Protein AF-0000000074054239 (afdb_homodimer)

Solvent-accessible surface area (backbone atoms only — not comparable to full-atom values): 41277 Å² total; per-residue (Å²): 87,35,34,36,34,49,56,46,69,76,38,71,62,38,50,33,45,28,77,80,34,57,55,47,63,38,67,52,89,75,35,30,39,46,52,57,53,51,52,55,39,37,74,59,61,33,42,41,36,34,39,29,28,46,70,86,58,74,70,54,54,61,53,46,52,52,48,24,64,73,60,67,35,47,77,43,80,40,75,32,92,56,86,23,65,70,32,11,51,57,39,71,37,38,82,66,53,57,75,30,62,44,30,38,38,33,47,48,49,54,48,61,67,70,65,55,58,64,48,49,51,52,36,60,75,65,68,44,45,30,32,36,33,27,34,79,46,93,74,37,53,86,30,34,29,41,42,59,74,85,75,51,40,29,56,38,49,38,63,44,34,91,75,66,90,41,42,34,20,60,58,49,40,36,38,38,23,45,73,47,52,78,75,46,58,90,41,71,29,43,36,62,79,50,49,47,32,53,34,10,68,67,67,45,26,30,53,42,80,56,85,61,57,74,28,61,43,52,35,62,71,37,34,55,50,33,49,40,50,56,59,53,64,53,54,67,56,48,74,74,65,57,93,51,56,63,46,79,39,71,94,74,26,34,37,39,32,54,51,75,84,72,92,77,63,94,60,80,73,13,32,42,33,35,36,44,94,42,67,69,55,42,53,58,49,58,70,55,64,61,53,62,62,46,48,33,60,75,31,50,43,43,72,34,39,44,32,36,34,26,78,58,40,43,74,43,42,48,20,38,40,29,40,41,23,34,40,13,50,49,20,36,38,32,38,39,23,38,37,22,44,25,37,38,34,36,49,17,37,41,33,34,23,18,38,38,31,38,30,38,41,24,34,48,16,36,38,24,36,49,19,34,39,29,63,59,23,32,35,3,38,36,25,37,36,45,58,63,28,42,40,31,21,30,38,30,37,54,68,36,75,44,85,69,61,40,80,57,74,70,39,72,49,123,90,34,35,36,36,49,55,48,69,74,39,70,62,36,51,34,46,27,76,81,33,57,56,48,62,37,68,52,88,76,34,31,39,45,51,60,53,50,52,54,39,36,74,60,62,33,42,40,38,34,39,30,28,47,72,84,57,74,70,54,52,61,53,47,53,53,49,26,65,74,59,67,35,46,76,44,80,41,74,33,92,57,87,22,67,69,33,11,51,56,37,72,37,38,83,66,52,56,76,30,65,44,32,38,39,32,49,49,49,54,50,61,67,72,66,55,58,62,49,50,50,51,36,59,75,63,69,45,45,31,32,38,34,27,33,78,49,95,74,39,51,86,30,35,28,41,40,61,74,84,74,52,38,28,56,40,49,41,62,44,35,92,76,66,92,42,43,32,20,59,58,50,39,35,40,37,24,45,73,47,52,75,74,45,58,90,41,71,30,44,36,61,78,50,49,46,31,53,34,11,68,67,66,45,27,30,52,42,80,55,84,62,58,72,28,63,44,52,33,62,71,37,33,53,50,31,48,39,50,55,61,53,63,53,55,69,56,45,76,74,50,62,99,53,58,66,48,78,39,71,95,75,28,32,38,38,32,56,51,77,83,69,91,80,61,94,59,79,73,13,33,41,35,35,37,44,93,43,67,68,55,43,54,57,49,58,71,54,63,63,53,62,63,47,47,32,59,76,31,49,44,44,72,34,40,43,31,36,35,25,78,58,40,43,74,43,41,50,21,40,40,29,40,41,24,33,40,13,48,50,18,38,38,32,35,40,25,38,39,23,45,24,36,37,33,36,50,16,36,39,32,35,24,18,38,39,32,37,29,38,40,23,34,49,16,37,39,24,37,48,20,33,39,29,63,58,23,32,36,2,37,35,26,36,35,45,60,64,28,43,40,30,22,31,39,29,36,54,68,36,76,43,86,69,59,38,80,56,74,69,39,70,48,124

Foldseek 3Di:
DEAEEEQADQLVQAPPASVVPRQQQDDALQGGLVLLVLLLCLVLPHAEYEYEYADDDPVVVVVVVVSCVASVHHYHYQYDPDAQAQQQSVLSCLVVCVVDFKYKYAYSQKDWPCPPNVQVVVCVVVVAQKEFEKEFDPDQQQFWAFDAPVPWWTQAIDGNDPDGPGRIGGQGMMMHGSVCSVVGDNGRDYCRPPVVGVCSNVRRYTYDYDPTDMFRCSHLLRSLVVLLRVQVSCVVVVVVVPVDQWDDDQSQQKIKGFDQDDDDDVTQTFIEIEHEDHNVRSVVVVVVPCVVVVCCVVQVEATDDYEYEYPQEAEHHQEYEDDSEREYHNEYEAACEYEYSEYEYHLEYEYYNEYAYQEYHEHNAYAEACEYHEAYEYEYAHEYEYHNEYEHQEYEHHPYYDDHHDDDHNYYHD/DEEEEEQADQLVQAPPASVVPRQQQDDALQGGLVLLVLLLCLVLPHAEYEYEYADDDPVVVVVVVVSCVASVHHYHYQYDPDAQAQQQSCLSCLVVCVVDFKYKYAYSQKDWPCPPNVQVVVCVVVVAQKEFEKEFDPDQQQFWAFDAPVPWWTQAIDGNDPDGPGRIGGQGMMMHGSVCSVVGDNGRDYCRPPVVGVCSNVRRYTYDYDPTDMFRCSHLLRSLVVLLSVQVSCVVVVVVPPVDQWDDDQSQQKIKGFDQDDDDDVTQTFIEIEHEDHNVRSVVVVVVPCVVVVCCVVQVEATDDYEYEYPQEAEHHQEYEDDREREYANEYEAACEYEYSEYEYHLEYEYYNEYAYQEYHEYNAYAEACEYHEAYEYEYAHEYEYHNEYEHQEYEHHPYYDDHHDPDHNYYHD

Secondary structure (DSSP, 8-state):
-EEEEE--S--GGGTTGGGTS-GGGSEETTEEHHHHHHHHHHHTT--EEEEEESS--HHHHHHHHHHHHHHT-EEEEEE-SS--BTTHHHHHTHHHHTTSSEEEEEETTEEE---HHHHHHHHHHTT-SEEEEEEE-S-GGGSEEEEE-SSSBEEEEEES-SS-S-SEEEEEEEEEEGGGGGGS-SSSB-IIIIIHHHHHHTT-EEEEE--S-EEE-SSHHHHHHHHHHHHHTTHHHHHHT-S-SEEEEGGGTEEEEEE--SSSS----EEEEEE-SSHHHHHHHHHSTTHHHHHHHHTT-EE-SEEEEETT-EE-TT-EE-SSEEE-TT-EE-TT-EEESEEE-TT-EE-TT-EEESEEEPTT-EEPTT-EEESSEEE-TT-EEPTT-EEESEEE-TTPEE-S-B-STTEEE-/-EEEEE--S--GGGTTGGGTS-GGGSEETTEEHHHHHHHHHHHTT--EEEEEESS--HHHHHHHHHHHHHHT-EEEEEE-SS--BTTHHHHHTHHHHTTSSEEEEEETTEEE---HHHHHHHHHHTT-SEEEEEEE-S-GGGSEEEEE-SSSBEEEEEES-SS-S-SEEEEEEEEEEGGGGGGS-SSSB-IIIIIHHHHHHTT-EEEEE--S-EEE-SSHHHHHHHHHHHHHTTHHHHHHSTT-SEEEEGGGTEEEEEE---SSS----EEEEEE-SSHHHHHHHHHSTTHHHHHHHHTT-EE-SEEEEETT-EE-TT-EE-SSEEE-TT-EE-TT-EEESEEE-TT-EE-TT-EEESEEEPTT-EEPTT-EEESSEEE-TT-EEPTT-EEESEEE-TTPEE-S-B-STTEEE-

pLDDT: mean 91.47, std 10.76, range [44.59, 98.94]

InterPro domains:
  IPR005835 Nucleotidyl transferase domain [PF00483] (3-231)
  IPR011004 Trimeric LpxA-like superfamily [SSF51161] (347-413)
  IPR029044 Nucleotide-diphospho-sugar transferases [G3DSA:3.90.550.10] (1-239)
  IPR029044 Nucleotide-diphospho-sugar transferases [SSF53448] (1-350)
  IPR045233 Mannose-1-phosphate guanyltransferase, N-terminal domain [cd06425] (1-231)
  IPR050486 Mannose-1-phosphate guanyltransferase [PTHR22572] (1-414)
  IPR056729 Mannose-1-phosphate guanyltransferase, C-terminal domain [PF25087] (303-411)

Radius of gyration: 36.59 Å; Cα contacts (8 Å, |Δi|>4): 2050; chains: 2; bounding box: 58×108×78 Å

Nearest PDB structures (foldseek):
  3pkp-assembly2_L  TM=8.403E-01  e=2.786E-15  Salmonella enterica subsp. enterica serovar Typhimurium
  5idt-assembly2_C  TM=8.434E-01  e=1.282E-14  Burkholderia vietnamiensis G4
  1mp5-assembly1_D  TM=8.434E-01  e=2.244E-14  Salmonella enterica
  1h5r-assembly1_D  TM=8.311E-01  e=1.419E-14  Escherichia coli
  5idt-assembly2_D  TM=8.394E-01  e=1.926E-14  Burkholderia vietnamiensis G4

Organism: Plasmodium berghei (strain Anka) (NCBI:txid5823)

Structure (mmCIF, N/CA/C/O backbone):
data_AF-0000000074054239-model_v1
#
loop_
_entity.id
_entity.type
_entity.pdbx_description
1 polymer 'mannose-1-phosphate guanylyltransferase'
#
loop_
_atom_site.group_PDB
_atom_site.id
_atom_site.type_symbol
_atom_site.label_atom_id
_atom_site.label_alt_id
_atom_site.label_comp_id
_atom_site.label_asym_id
_atom_site.label_entity_id
_atom_site.label_seq_id
_atom_site.pdbx_PDB_ins_code
_atom_site.Cartn_x
_atom_site.Cartn_y
_atom_site.Cartn_z
_atom_site.occupancy
_atom_site.B_iso_or_equiv
_atom_site.auth_seq_id
_atom_site.auth_comp_id
_atom_site.auth_asym_id
_atom_site.auth_atom_id
_atom_site.pdbx_PDB_model_num
ATOM 1 N N . MET A 1 1 ? 6.203 -44.438 -29.844 1 86.69 1 MET A N 1
ATOM 2 C CA . MET A 1 1 ? 4.992 -43.75 -29.406 1 86.69 1 MET A CA 1
ATOM 3 C C . MET A 1 1 ? 5.062 -42.25 -29.734 1 86.69 1 MET A C 1
ATOM 5 O O . MET A 1 1 ? 6.152 -41.719 -29.922 1 86.69 1 MET A O 1
ATOM 9 N N . ASN A 1 2 ? 3.912 -41.625 -29.953 1 95.38 2 ASN A N 1
ATOM 10 C CA . ASN A 1 2 ? 3.842 -40.188 -30.219 1 95.38 2 ASN A CA 1
ATOM 11 C C . ASN A 1 2 ? 2.805 -39.531 -29.328 1 95.38 2 ASN A C 1
ATOM 13 O O . ASN A 1 2 ? 2.188 -40.156 -28.469 1 95.38 2 ASN A O 1
ATOM 17 N N . ALA A 1 3 ? 2.854 -38.219 -29.375 1 98.12 3 ALA A N 1
ATOM 18 C CA . ALA A 1 3 ? 1.966 -37.469 -28.5 1 98.12 3 ALA A CA 1
ATOM 19 C C . ALA A 1 3 ? 1.397 -36.25 -29.25 1 98.12 3 ALA A C 1
ATOM 21 O O . ALA A 1 3 ? 2.035 -35.719 -30.156 1 98.12 3 ALA A O 1
ATOM 22 N N . LEU A 1 4 ? 0.208 -35.906 -28.891 1 97.88 4 LEU A N 1
ATOM 23 C CA . LEU A 1 4 ? -0.436 -34.688 -29.406 1 97.88 4 LEU A CA 1
ATOM 24 C C . LEU A 1 4 ? -0.757 -33.719 -28.266 1 97.88 4 LEU A C 1
ATOM 26 O O . LEU A 1 4 ? -1.333 -34.125 -27.25 1 97.88 4 LEU A O 1
ATOM 30 N N . LEU A 1 5 ? -0.325 -32.5 -28.422 1 96 5 LEU A N 1
ATOM 31 C CA . LEU A 1 5 ? -0.628 -31.422 -27.469 1 96 5 LEU A CA 1
ATOM 32 C C . LEU A 1 5 ? -1.669 -30.469 -28.047 1 96 5 LEU A C 1
ATOM 34 O O . LEU A 1 5 ? -1.485 -29.938 -29.141 1 96 5 LEU A O 1
ATOM 38 N N . LEU A 1 6 ? -2.756 -30.312 -27.297 1 93.31 6 LEU A N 1
ATOM 39 C CA . LEU A 1 6 ? -3.83 -29.422 -27.719 1 93.31 6 LEU A CA 1
ATOM 40 C C . LEU A 1 6 ? -3.506 -27.984 -27.359 1 93.31 6 LEU A C 1
ATOM 42 O O . LEU A 1 6 ? -3.838 -27.516 -26.266 1 93.31 6 LEU A O 1
ATOM 46 N N . VAL A 1 7 ? -2.955 -27.203 -28.25 1 87.69 7 VAL A N 1
ATOM 47 C CA . VAL A 1 7 ? -2.473 -25.844 -27.969 1 87.69 7 VAL A CA 1
ATOM 48 C C . VAL A 1 7 ? -3.328 -24.828 -28.719 1 87.69 7 VAL A C 1
ATOM 50 O O . VAL A 1 7 ? -2.932 -23.672 -28.859 1 87.69 7 VAL A O 1
ATOM 53 N N . GLY A 1 8 ? -4.445 -25.141 -29.281 1 75.25 8 GLY A N 1
ATOM 54 C CA . GLY A 1 8 ? -5.227 -24.281 -30.172 1 75.25 8 GLY A CA 1
ATOM 55 C C . GLY A 1 8 ? -6.086 -23.281 -29.438 1 75.25 8 GLY A C 1
ATOM 56 O O . GLY A 1 8 ? -6.637 -22.359 -30.031 1 75.25 8 GLY A O 1
ATOM 57 N N . GLY A 1 9 ? -6.133 -23.234 -28.125 1 74.62 9 GLY A N 1
ATOM 58 C CA . GLY A 1 9 ? -6.988 -22.297 -27.422 1 74.62 9 GLY A CA 1
ATOM 59 C C . GLY A 1 9 ? -6.406 -20.891 -27.344 1 74.62 9 GLY A C 1
ATOM 60 O O . GLY A 1 9 ? -5.191 -20.719 -27.438 1 74.62 9 GLY A O 1
ATOM 61 N N . TYR A 1 10 ? -7.27 -19.859 -27.266 1 72.5 10 TYR A N 1
ATOM 62 C CA . TYR A 1 10 ? -6.879 -18.453 -27.25 1 72.5 10 TYR A CA 1
ATOM 63 C C . TYR A 1 10 ? -6.301 -18.062 -25.891 1 72.5 10 TYR A C 1
ATOM 65 O O . TYR A 1 10 ? -5.676 -17 -25.75 1 72.5 10 TYR A O 1
ATOM 73 N N . GLY A 1 11 ? -6.48 -18.875 -24.953 1 81.12 11 GLY A N 1
ATOM 74 C CA . GLY A 1 11 ? -5.953 -18.609 -23.625 1 81.12 11 GLY A CA 1
ATOM 75 C C . GLY A 1 11 ? -6.559 -17.375 -22.984 1 81.12 11 GLY A C 1
ATOM 76 O O . GLY A 1 11 ? -5.855 -16.594 -22.344 1 81.12 11 GLY A O 1
ATOM 77 N N . THR A 1 12 ? -7.793 -17.141 -23.125 1 85.56 12 THR A N 1
ATOM 78 C CA . THR A 1 12 ? -8.445 -15.906 -22.734 1 85.56 12 THR A CA 1
ATOM 79 C C . THR A 1 12 ? -8.445 -15.742 -21.219 1 85.56 12 THR A C 1
ATOM 81 O O . THR A 1 12 ? -8.383 -14.625 -20.703 1 85.56 12 THR A O 1
ATOM 84 N N . ARG A 1 13 ? -8.398 -16.781 -20.5 1 87.44 13 ARG A N 1
ATOM 85 C CA . ARG A 1 13 ? -8.516 -16.719 -19.047 1 87.44 13 ARG A CA 1
ATOM 86 C C . ARG A 1 13 ? -7.207 -16.266 -18.422 1 87.44 13 ARG A C 1
ATOM 88 O O . ARG A 1 13 ? -7.184 -15.852 -17.25 1 87.44 13 ARG A O 1
ATOM 95 N N . LEU A 1 14 ? -6.168 -16.281 -19.188 1 91.88 14 LEU A N 1
ATOM 96 C CA . LEU A 1 14 ? -4.867 -15.875 -18.672 1 91.88 14 LEU A CA 1
ATOM 97 C C . LEU A 1 14 ? -4.492 -14.492 -19.188 1 91.88 14 LEU A C 1
ATOM 99 O O . LEU A 1 14 ? -3.363 -14.031 -19 1 91.88 14 LEU A O 1
ATOM 103 N N . ARG A 1 15 ? -5.496 -13.984 -19.859 1 91.5 15 ARG A N 1
ATOM 104 C CA . ARG A 1 15 ? -5.262 -12.586 -20.203 1 91.5 15 ARG A CA 1
ATOM 105 C C . ARG A 1 15 ? -5.031 -11.75 -18.938 1 91.5 15 ARG A C 1
ATOM 107 O O . ARG A 1 15 ? -5.617 -12.023 -17.891 1 91.5 15 ARG A O 1
ATOM 114 N N . PRO A 1 16 ? -4.117 -10.75 -18.953 1 95.56 16 PRO A N 1
ATOM 115 C CA . PRO A 1 16 ? -3.598 -10.125 -20.172 1 95.56 16 PRO A CA 1
ATOM 116 C C . PRO A 1 16 ? -2.289 -10.75 -20.641 1 95.56 16 PRO A C 1
ATOM 118 O O . PRO A 1 16 ? -1.744 -10.344 -21.672 1 95.56 16 PRO A O 1
ATOM 121 N N . LEU A 1 17 ? -1.762 -11.727 -20.031 1 94.44 17 LEU A N 1
ATOM 122 C CA . LEU A 1 17 ? -0.496 -12.344 -20.406 1 94.44 17 LEU A CA 1
ATOM 123 C C . LEU A 1 17 ? -0.563 -12.898 -21.828 1 94.44 17 LEU A C 1
ATOM 125 O O . LEU A 1 17 ? 0.362 -12.703 -22.625 1 94.44 17 LEU A O 1
ATOM 129 N N . THR A 1 18 ? -1.711 -13.445 -22.203 1 92.31 18 THR A N 1
ATOM 130 C CA . THR A 1 18 ? -1.835 -14.195 -23.453 1 92.31 18 THR A CA 1
ATOM 131 C C . THR A 1 18 ? -2.25 -13.273 -24.594 1 92.31 18 THR A C 1
ATOM 133 O O . THR A 1 18 ? -2.463 -13.727 -25.719 1 92.31 18 THR A O 1
ATOM 136 N N . LEU A 1 19 ? -2.352 -12.039 -24.312 1 91.25 19 LEU A N 1
ATOM 137 C CA . LEU A 1 19 ? -2.574 -11.094 -25.391 1 91.25 19 LEU A CA 1
ATOM 138 C C . LEU A 1 19 ? -1.32 -10.945 -26.25 1 91.25 19 LEU A C 1
ATOM 140 O O . LEU A 1 19 ? -1.406 -10.594 -27.422 1 91.25 19 LEU A O 1
ATOM 144 N N . THR A 1 20 ? -0.188 -11.203 -25.672 1 91.31 20 THR A N 1
ATOM 145 C CA . THR A 1 20 ? 1.062 -11 -26.391 1 91.31 20 THR A CA 1
ATOM 146 C C . THR A 1 20 ? 1.85 -12.297 -26.5 1 91.31 20 THR A C 1
ATOM 148 O O . THR A 1 20 ? 2.74 -12.43 -27.344 1 91.31 20 THR A O 1
ATOM 151 N N . THR A 1 21 ? 1.584 -13.188 -25.656 1 90.31 21 THR A N 1
ATOM 152 C CA . THR A 1 21 ? 2.289 -14.461 -25.609 1 90.31 21 THR A CA 1
ATOM 153 C C . THR A 1 21 ? 1.303 -15.625 -25.609 1 90.31 21 THR A C 1
ATOM 155 O O . THR A 1 21 ? 0.472 -15.742 -24.703 1 90.31 21 THR A O 1
ATOM 158 N N . PRO A 1 22 ? 1.439 -16.469 -26.656 1 88 22 PRO A N 1
ATOM 159 C CA . PRO A 1 22 ? 0.564 -17.641 -26.609 1 88 22 PRO A CA 1
ATOM 160 C C . PRO A 1 22 ? 0.695 -18.422 -25.312 1 88 22 PRO A C 1
ATOM 162 O O . PRO A 1 22 ? 1.794 -18.531 -24.75 1 88 22 PRO A O 1
ATOM 165 N N . LYS A 1 23 ? -0.348 -19 -24.844 1 90 23 LYS A N 1
ATOM 166 C CA . LYS A 1 23 ? -0.42 -19.672 -23.547 1 90 23 LYS A CA 1
ATOM 167 C C . LYS A 1 23 ? 0.698 -20.703 -23.406 1 90 23 LYS A C 1
ATOM 169 O O . LYS A 1 23 ? 1.402 -20.719 -22.391 1 90 23 LYS A O 1
ATOM 174 N N . PRO A 1 24 ? 0.906 -21.578 -24.422 1 90.31 24 PRO A N 1
ATOM 175 C CA . PRO A 1 24 ? 1.942 -22.594 -24.266 1 90.31 24 PRO A CA 1
ATOM 176 C C . PRO A 1 24 ? 3.336 -22 -24.078 1 90.31 24 PRO A C 1
ATOM 178 O O . PRO A 1 24 ? 4.246 -22.688 -23.609 1 90.31 24 PRO A O 1
ATOM 181 N N . LEU A 1 25 ? 3.508 -20.75 -24.469 1 91.5 25 LEU A N 1
ATOM 182 C CA . LEU A 1 25 ? 4.824 -20.109 -24.422 1 91.5 25 LEU A CA 1
ATOM 183 C C . LEU A 1 25 ? 4.977 -19.266 -23.156 1 91.5 25 LEU A C 1
ATOM 185 O O . LEU A 1 25 ? 6.055 -18.734 -22.891 1 91.5 25 LEU A O 1
ATOM 189 N N . VAL A 1 26 ? 3.961 -19.172 -22.406 1 93.88 26 VAL A N 1
ATOM 190 C CA . VAL A 1 26 ? 4.055 -18.438 -21.141 1 93.88 26 VAL A CA 1
ATOM 191 C C . VAL A 1 26 ? 4.977 -19.188 -20.188 1 93.88 26 VAL A C 1
ATOM 193 O O . VAL A 1 26 ? 4.891 -20.406 -20.047 1 93.88 26 VAL A O 1
ATOM 196 N N . ASP A 1 27 ? 5.867 -18.453 -19.516 1 96.81 27 ASP A N 1
ATOM 197 C CA . ASP A 1 27 ? 6.801 -19.062 -18.578 1 96.81 27 ASP A CA 1
ATOM 198 C C . ASP A 1 27 ? 6.086 -19.5 -17.297 1 96.81 27 ASP A C 1
ATOM 200 O O . ASP A 1 27 ? 5.383 -18.703 -16.672 1 96.81 27 ASP A O 1
ATOM 204 N N . PHE A 1 28 ? 6.207 -20.703 -17.016 1 97.56 28 PHE A N 1
ATOM 205 C CA . PHE A 1 28 ? 5.801 -21.281 -15.742 1 97.56 28 PHE A CA 1
ATOM 206 C C . PHE A 1 28 ? 7 -21.859 -14.992 1 97.56 28 PHE A C 1
ATOM 208 O O . PHE A 1 28 ? 7.605 -22.828 -15.438 1 97.56 28 PHE A O 1
ATOM 215 N N . CYS A 1 29 ? 7.375 -21.172 -13.82 1 97.69 29 CYS A N 1
ATOM 216 C CA . CYS A 1 29 ? 8.578 -21.531 -13.078 1 97.69 29 CYS A CA 1
ATOM 217 C C . CYS A 1 29 ? 9.812 -21.469 -13.969 1 97.69 29 CYS A C 1
ATOM 219 O O . CYS A 1 29 ? 10.617 -22.391 -13.984 1 97.69 29 CYS A O 1
ATOM 221 N N . ASN A 1 30 ? 9.906 -20.469 -14.797 1 97.5 30 ASN A N 1
ATOM 222 C CA . ASN A 1 30 ? 11.047 -20.047 -15.602 1 97.5 30 ASN A CA 1
ATOM 223 C C . ASN A 1 30 ? 11.258 -20.984 -16.797 1 97.5 30 ASN A C 1
ATOM 225 O O . ASN A 1 30 ? 12.352 -21.016 -17.375 1 97.5 30 ASN A O 1
ATOM 229 N N . LYS A 1 31 ? 10.266 -21.75 -17.109 1 95.69 31 LYS A N 1
ATOM 230 C CA . LYS A 1 31 ? 10.195 -22.562 -18.312 1 95.69 31 LYS A CA 1
ATOM 231 C C . LYS A 1 31 ? 8.82 -22.469 -18.969 1 95.69 31 LYS A C 1
ATOM 233 O O . LYS A 1 31 ? 7.797 -22.484 -18.281 1 95.69 31 LYS A O 1
ATOM 238 N N . ALA A 1 32 ? 8.906 -22.422 -20.297 1 94.88 32 ALA A N 1
ATOM 239 C CA . ALA A 1 32 ? 7.617 -22.359 -20.969 1 94.88 32 ALA A CA 1
ATOM 240 C C . ALA A 1 32 ? 6.746 -23.547 -20.609 1 94.88 32 ALA A C 1
ATOM 242 O O . ALA A 1 32 ? 7.25 -24.672 -20.438 1 94.88 32 ALA A O 1
ATOM 243 N N . ILE A 1 33 ? 5.453 -23.312 -20.562 1 95.44 33 ILE A N 1
ATOM 244 C CA . ILE A 1 33 ? 4.508 -24.391 -20.25 1 95.44 33 ILE A CA 1
ATOM 245 C C . ILE A 1 33 ? 4.734 -25.562 -21.188 1 95.44 33 ILE A C 1
ATOM 247 O O . ILE A 1 33 ? 4.848 -26.719 -20.734 1 95.44 33 ILE A O 1
ATOM 251 N N . LEU A 1 34 ? 4.867 -25.266 -22.406 1 94.31 34 LEU A N 1
ATOM 252 C CA . LEU A 1 34 ? 5.078 -26.266 -23.453 1 94.31 34 LEU A CA 1
ATOM 253 C C . LEU A 1 34 ? 6.352 -27.078 -23.172 1 94.31 34 LEU A C 1
ATOM 255 O O . LEU A 1 34 ? 6.383 -28.281 -23.391 1 94.31 34 LEU A O 1
ATOM 259 N N . GLU A 1 35 ? 7.316 -26.422 -22.781 1 95.12 35 GLU A N 1
ATOM 260 C CA . GLU A 1 35 ? 8.594 -27.078 -22.531 1 95.12 35 GLU A CA 1
ATOM 261 C C . GLU A 1 35 ? 8.484 -28.094 -21.391 1 95.12 35 GLU A C 1
ATOM 263 O O . GLU A 1 35 ? 9.109 -29.156 -21.438 1 95.12 35 GLU A O 1
ATOM 268 N N . HIS A 1 36 ? 7.746 -27.781 -20.344 1 95.81 36 HIS A N 1
ATOM 269 C CA . HIS A 1 36 ? 7.512 -28.734 -19.281 1 95.81 36 HIS A CA 1
ATOM 270 C C . HIS A 1 36 ? 6.926 -30.031 -19.812 1 95.81 36 HIS A C 1
ATOM 272 O O . HIS A 1 36 ? 7.336 -31.125 -19.406 1 95.81 36 HIS A O 1
ATOM 278 N N . GLN A 1 37 ? 6.016 -29.906 -20.656 1 96.69 37 GLN A N 1
ATOM 279 C CA . GLN A 1 37 ? 5.32 -31.078 -21.188 1 96.69 37 GLN A CA 1
ATOM 280 C C . GLN A 1 37 ? 6.227 -31.859 -22.141 1 96.69 37 GLN A C 1
ATOM 282 O O . GLN A 1 37 ? 6.309 -33.094 -22.047 1 96.69 37 GLN A O 1
ATOM 287 N N . ILE A 1 38 ? 6.91 -31.156 -23 1 95.38 38 ILE A N 1
ATOM 288 C CA . ILE A 1 38 ? 7.793 -31.797 -23.969 1 95.38 38 ILE A CA 1
ATOM 289 C C . ILE A 1 38 ? 8.906 -32.531 -23.234 1 95.38 38 ILE A C 1
ATOM 291 O O . ILE A 1 38 ? 9.242 -33.656 -23.594 1 95.38 38 ILE A O 1
ATOM 295 N N . LEU A 1 39 ? 9.453 -31.906 -22.266 1 94.5 39 LEU A N 1
ATOM 296 C CA . LEU A 1 39 ? 10.5 -32.5 -21.453 1 94.5 39 LEU A CA 1
ATOM 297 C C . LEU A 1 39 ? 10.039 -33.844 -20.891 1 94.5 39 LEU A C 1
ATOM 299 O O . LEU A 1 39 ? 10.742 -34.844 -21 1 94.5 39 LEU A O 1
ATOM 303 N N . ASN A 1 40 ? 8.891 -33.875 -20.297 1 95.56 40 ASN A N 1
ATOM 304 C CA . ASN A 1 40 ? 8.398 -35.094 -19.656 1 95.56 40 ASN A CA 1
ATOM 305 C C . ASN A 1 40 ? 8.031 -36.156 -20.688 1 95.56 40 ASN A C 1
ATOM 307 O O . ASN A 1 40 ? 8.219 -37.375 -20.438 1 95.56 40 ASN A O 1
ATOM 311 N N . LEU A 1 41 ? 7.539 -35.75 -21.812 1 97.25 41 LEU A N 1
ATOM 312 C CA . LEU A 1 41 ? 7.27 -36.688 -22.906 1 97.25 41 LEU A CA 1
ATOM 313 C C . LEU A 1 41 ? 8.562 -37.312 -23.406 1 97.25 41 LEU A C 1
ATOM 315 O O . LEU A 1 41 ? 8.648 -38.531 -23.562 1 97.25 41 LEU A O 1
ATOM 319 N N . ALA A 1 42 ? 9.531 -36.469 -23.625 1 95.5 42 ALA A N 1
ATOM 320 C CA . ALA A 1 42 ? 10.828 -36.969 -24.109 1 95.5 42 ALA A CA 1
ATOM 321 C C . ALA A 1 42 ? 11.438 -37.969 -23.141 1 95.5 42 ALA A C 1
ATOM 323 O O . ALA A 1 42 ? 11.914 -39.031 -23.547 1 95.5 42 ALA A O 1
ATOM 324 N N . LYS A 1 43 ? 11.344 -37.688 -21.938 1 93.69 43 LYS A N 1
ATOM 325 C CA . LYS A 1 43 ? 11.883 -38.562 -20.891 1 93.69 43 LYS A CA 1
ATOM 326 C C . LYS A 1 43 ? 11.156 -39.906 -20.875 1 93.69 43 LYS A C 1
ATOM 328 O O . LYS A 1 43 ? 11.719 -40.906 -20.422 1 93.69 43 LYS A O 1
ATOM 333 N N . SER A 1 44 ? 9.992 -39.875 -21.297 1 95.75 44 SER A N 1
ATOM 334 C CA . SER A 1 44 ? 9.18 -41.062 -21.266 1 95.75 44 SER A CA 1
ATOM 335 C C . SER A 1 44 ? 9.32 -41.844 -22.562 1 95.75 44 SER A C 1
ATOM 337 O O . SER A 1 44 ? 8.586 -42.812 -22.797 1 95.75 44 SER A O 1
ATOM 339 N N . GLY A 1 45 ? 10.156 -41.344 -23.469 1 94.75 45 GLY A N 1
ATOM 340 C CA . GLY A 1 45 ? 10.469 -42.094 -24.656 1 94.75 45 GLY A CA 1
ATOM 341 C C . GLY A 1 45 ? 9.695 -41.656 -25.875 1 94.75 45 GLY A C 1
ATOM 342 O O . GLY A 1 45 ? 9.75 -42.281 -26.938 1 94.75 45 GLY A O 1
ATOM 343 N N . VAL A 1 46 ? 9.008 -40.625 -25.766 1 96.75 46 VAL A N 1
ATOM 344 C CA . VAL A 1 46 ? 8.289 -40.062 -26.906 1 96.75 46 VAL A CA 1
ATOM 345 C C . VAL A 1 46 ? 9.25 -39.25 -27.781 1 96.75 46 VAL A C 1
ATOM 347 O O . VAL A 1 46 ? 9.945 -38.375 -27.281 1 96.75 46 VAL A O 1
ATOM 350 N N . ASN A 1 47 ? 9.219 -39.5 -29.047 1 94.75 47 ASN A N 1
ATOM 351 C CA . ASN A 1 47 ? 10.172 -38.844 -29.922 1 94.75 47 ASN A CA 1
ATOM 352 C C . ASN A 1 47 ? 9.461 -37.938 -30.938 1 94.75 47 ASN A C 1
ATOM 354 O O . ASN A 1 47 ? 10.094 -37.094 -31.578 1 94.75 47 ASN A O 1
ATOM 358 N N . GLU A 1 48 ? 8.211 -38.219 -31.172 1 97.38 48 GLU A N 1
ATOM 359 C CA . GLU A 1 48 ? 7.414 -37.406 -32.094 1 97.38 48 GLU A CA 1
ATOM 360 C C . GLU A 1 48 ? 6.254 -36.719 -31.375 1 97.38 48 GLU A C 1
ATOM 362 O O . GLU A 1 48 ? 5.441 -37.406 -30.734 1 97.38 48 GLU A O 1
ATOM 367 N N . ILE A 1 49 ? 6.234 -35.438 -31.516 1 97.56 49 ILE A N 1
ATOM 368 C CA . ILE A 1 49 ? 5.203 -34.688 -30.828 1 97.56 49 ILE A CA 1
ATOM 369 C C . ILE A 1 49 ? 4.453 -33.812 -31.844 1 97.56 49 ILE A C 1
ATOM 371 O O . ILE A 1 49 ? 5.074 -33.125 -32.656 1 97.56 49 ILE A O 1
ATOM 375 N N . ILE A 1 50 ? 3.158 -33.844 -31.859 1 96.5 50 ILE A N 1
ATOM 376 C CA . ILE A 1 50 ? 2.312 -33.062 -32.719 1 96.5 50 ILE A CA 1
ATOM 377 C C . ILE A 1 50 ? 1.674 -31.922 -31.922 1 96.5 50 ILE A C 1
ATOM 379 O O . ILE A 1 50 ? 1.042 -32.156 -30.891 1 96.5 50 ILE A O 1
ATOM 383 N N . LEU A 1 51 ? 1.873 -30.734 -32.375 1 94.38 51 LEU A N 1
ATOM 384 C CA . LEU A 1 51 ? 1.201 -29.578 -31.781 1 94.38 51 LEU A CA 1
ATOM 385 C C . LEU A 1 51 ? -0.034 -29.203 -32.594 1 94.38 51 LEU A C 1
ATOM 387 O O . LEU A 1 51 ? 0.08 -28.797 -33.75 1 94.38 51 LEU A O 1
ATOM 391 N N . ALA A 1 52 ? -1.2 -29.422 -31.984 1 93.19 52 ALA A N 1
ATOM 392 C CA . ALA A 1 52 ? -2.438 -28.984 -32.625 1 93.19 52 ALA A CA 1
ATOM 393 C C . ALA A 1 52 ? -2.688 -27.5 -32.344 1 93.19 52 ALA A C 1
ATOM 395 O O . ALA A 1 52 ? -3.043 -27.109 -31.234 1 93.19 52 ALA A O 1
ATOM 396 N N . ILE A 1 53 ? -2.588 -26.656 -33.375 1 88 53 ILE A N 1
ATOM 397 C CA . ILE A 1 53 ? -2.625 -25.219 -33.156 1 88 53 ILE A CA 1
ATOM 398 C C . ILE A 1 53 ? -3.621 -24.578 -34.125 1 88 53 ILE A C 1
ATOM 400 O O . ILE A 1 53 ? -3.869 -25.109 -35.219 1 88 53 ILE A O 1
ATOM 404 N N . ALA A 1 54 ? -4.344 -23.562 -33.688 1 76.75 54 ALA A N 1
ATOM 405 C CA . ALA A 1 54 ? -5.25 -22.844 -34.562 1 76.75 54 ALA A CA 1
ATOM 406 C C . ALA A 1 54 ? -4.488 -21.828 -35.406 1 76.75 54 ALA A C 1
ATOM 408 O O . ALA A 1 54 ? -4.746 -21.688 -36.625 1 76.75 54 ALA A O 1
ATOM 409 N N . TYR A 1 55 ? -3.748 -20.938 -34.812 1 66.94 55 TYR A N 1
ATOM 410 C CA . TYR A 1 55 ? -2.998 -19.906 -35.5 1 66.94 55 TYR A CA 1
ATOM 411 C C . TYR A 1 55 ? -1.518 -19.969 -35.156 1 66.94 55 TYR A C 1
ATOM 413 O O . TYR A 1 55 ? -1.156 -20.359 -34.031 1 66.94 55 TYR A O 1
ATOM 421 N N . LYS A 1 56 ? -0.756 -19.984 -36.281 1 62.78 56 LYS A N 1
ATOM 422 C CA . LYS A 1 56 ? 0.674 -20.141 -36.031 1 62.78 56 LYS A CA 1
ATOM 423 C C . LYS A 1 56 ? 1.376 -18.781 -35.969 1 62.78 56 LYS A C 1
ATOM 425 O O . LYS A 1 56 ? 1.59 -18.156 -37 1 62.78 56 LYS A O 1
ATOM 430 N N . PRO A 1 57 ? 1.6 -18.375 -34.719 1 63.69 57 PRO A N 1
ATOM 431 C CA . PRO A 1 57 ? 2.463 -17.188 -34.75 1 63.69 57 PRO A CA 1
ATOM 432 C C . PRO A 1 57 ? 3.922 -17.531 -35.031 1 63.69 57 PRO A C 1
ATOM 434 O O . PRO A 1 57 ? 4.359 -18.656 -34.781 1 63.69 57 PRO A O 1
ATOM 437 N N . ASP A 1 58 ? 4.625 -16.719 -35.812 1 65.88 58 ASP A N 1
ATOM 438 C CA . ASP A 1 58 ? 6.035 -16.844 -36.156 1 65.88 58 ASP A CA 1
ATOM 439 C C . ASP A 1 58 ? 6.887 -17.125 -34.938 1 65.88 58 ASP A C 1
ATOM 441 O O . ASP A 1 58 ? 7.812 -17.938 -34.969 1 65.88 58 ASP A O 1
ATOM 445 N N . ASN A 1 59 ? 6.484 -16.641 -33.812 1 71.31 59 ASN A N 1
ATOM 446 C CA . ASN A 1 59 ? 7.297 -16.781 -32.594 1 71.31 59 ASN A CA 1
ATOM 447 C C . ASN A 1 59 ? 7.266 -18.203 -32.062 1 71.31 59 ASN A C 1
ATOM 449 O O . ASN A 1 59 ? 8.234 -18.656 -31.453 1 71.31 59 ASN A O 1
ATOM 453 N N . ILE A 1 60 ? 6.336 -18.984 -32.406 1 79.06 60 ILE A N 1
ATOM 454 C CA . ILE A 1 60 ? 6.234 -20.328 -31.844 1 79.06 60 ILE A CA 1
ATOM 455 C C . ILE A 1 60 ? 7.176 -21.266 -32.594 1 79.06 60 ILE A C 1
ATOM 457 O O . ILE A 1 60 ? 7.738 -22.188 -32 1 79.06 60 ILE A O 1
ATOM 461 N N . LYS A 1 61 ? 7.43 -20.922 -33.844 1 81.75 61 LYS A N 1
ATOM 462 C CA . LYS A 1 61 ? 8.25 -21.812 -34.656 1 81.75 61 LYS A CA 1
ATOM 463 C C . LYS A 1 61 ? 9.695 -21.844 -34.188 1 81.75 61 LYS A C 1
ATOM 465 O O . LYS A 1 61 ? 10.281 -22.922 -34.031 1 81.75 61 LYS A O 1
ATOM 470 N N . SER A 1 62 ? 10.172 -20.641 -34.031 1 85.31 62 SER A N 1
ATOM 471 C CA . SER A 1 62 ? 11.555 -20.578 -33.562 1 85.31 62 SER A CA 1
ATOM 472 C C . SER A 1 62 ? 11.703 -21.25 -32.188 1 85.31 62 SER A C 1
ATOM 474 O O . SER A 1 62 ? 12.68 -21.969 -31.953 1 85.31 62 SER A O 1
ATOM 476 N N . PHE A 1 63 ? 10.781 -21.031 -31.375 1 87.5 63 PHE A N 1
ATOM 477 C CA . PHE A 1 63 ? 10.797 -21.641 -30.047 1 87.5 63 PHE A CA 1
ATOM 478 C C . PHE A 1 63 ? 10.75 -23.156 -30.141 1 87.5 63 PHE A C 1
ATOM 480 O O . PHE A 1 63 ? 11.508 -23.844 -29.453 1 87.5 63 PHE A O 1
ATOM 487 N N . VAL A 1 64 ? 10 -23.594 -30.984 1 89.5 64 VAL A N 1
ATOM 488 C CA . VAL A 1 64 ? 9.789 -25.031 -31.156 1 89.5 64 VAL A CA 1
ATOM 489 C C . VAL A 1 64 ? 11.055 -25.688 -31.719 1 89.5 64 VAL A C 1
ATOM 491 O O . VAL A 1 64 ? 11.43 -26.781 -31.297 1 89.5 64 VAL A O 1
ATOM 494 N N . ASN A 1 65 ? 11.641 -25.016 -32.625 1 90.5 65 ASN A N 1
ATOM 495 C CA . ASN A 1 65 ? 12.883 -25.516 -33.188 1 90.5 65 ASN A CA 1
ATOM 496 C C . ASN A 1 65 ? 13.953 -25.703 -32.125 1 90.5 65 ASN A C 1
ATOM 498 O O . ASN A 1 65 ? 14.664 -26.719 -32.125 1 90.5 65 ASN A O 1
ATOM 502 N N . ASN A 1 66 ? 14.023 -24.812 -31.297 1 90 66 ASN A N 1
ATOM 503 C CA . ASN A 1 66 ? 14.984 -24.906 -30.203 1 90 66 ASN A CA 1
ATOM 504 C C . ASN A 1 66 ? 14.68 -26.078 -29.281 1 90 66 ASN A C 1
ATOM 506 O O . ASN A 1 66 ? 15.594 -26.766 -28.828 1 90 66 ASN A O 1
ATOM 510 N N . LEU A 1 67 ? 13.422 -26.297 -29.047 1 91.31 67 LEU A N 1
ATOM 511 C CA . LEU A 1 67 ? 13.023 -27.391 -28.172 1 91.31 67 LEU A CA 1
ATOM 512 C C . LEU A 1 67 ? 13.344 -28.734 -28.812 1 91.31 67 LEU A C 1
ATOM 514 O O . LEU A 1 67 ? 13.742 -29.672 -28.109 1 91.31 67 LEU A O 1
ATOM 518 N N . GLN A 1 68 ? 13.18 -28.859 -30.094 1 94.81 68 GLN A N 1
ATOM 519 C CA . GLN A 1 68 ? 13.484 -30.094 -30.828 1 94.81 68 GLN A CA 1
ATOM 520 C C . GLN A 1 68 ? 14.945 -30.484 -30.625 1 94.81 68 GLN A C 1
ATOM 522 O O . GLN A 1 68 ? 15.258 -31.656 -30.391 1 94.81 68 GLN A O 1
ATOM 527 N N . GLN A 1 69 ? 15.727 -29.484 -30.734 1 91.81 69 GLN A N 1
ATOM 528 C CA . GLN A 1 69 ? 17.156 -29.719 -30.578 1 91.81 69 GLN A CA 1
ATOM 529 C C . GLN A 1 69 ? 17.516 -30.031 -29.125 1 91.81 69 GLN A C 1
ATOM 531 O O . GLN A 1 69 ? 18.266 -30.969 -28.859 1 91.81 69 GLN A O 1
ATOM 536 N N . LYS A 1 70 ? 16.984 -29.359 -28.25 1 89.94 70 LYS A N 1
ATOM 537 C CA . LYS A 1 70 ? 17.297 -29.469 -26.828 1 89.94 70 LYS A CA 1
ATOM 538 C C . LYS A 1 70 ? 16.906 -30.828 -26.281 1 89.94 70 LYS A C 1
ATOM 540 O O . LYS A 1 70 ? 17.625 -31.422 -25.469 1 89.94 70 LYS A O 1
ATOM 545 N N . TYR A 1 71 ? 15.797 -31.297 -26.719 1 92.69 71 TYR A N 1
ATOM 546 C CA . TYR A 1 71 ? 15.273 -32.531 -26.109 1 92.69 71 TYR A CA 1
ATOM 547 C C . TYR A 1 71 ? 15.328 -33.688 -27.094 1 92.69 71 TYR A C 1
ATOM 549 O O . TYR A 1 71 ? 14.867 -34.781 -26.781 1 92.69 71 TYR A O 1
ATOM 557 N N . ASN A 1 72 ? 15.859 -33.5 -28.219 1 92.94 72 ASN A N 1
ATOM 558 C CA . ASN A 1 72 ? 16.016 -34.531 -29.25 1 92.94 72 ASN A CA 1
ATOM 559 C C . ASN A 1 72 ? 14.695 -35.188 -29.609 1 92.94 72 ASN A C 1
ATOM 561 O O . ASN A 1 72 ? 14.57 -36.406 -29.547 1 92.94 72 ASN A O 1
ATOM 565 N N . VAL A 1 73 ? 13.742 -34.344 -29.922 1 96.44 73 VAL A N 1
ATOM 566 C CA . VAL A 1 73 ? 12.43 -34.812 -30.375 1 96.44 73 VAL A CA 1
ATOM 567 C C . VAL A 1 73 ? 12.07 -34.125 -31.688 1 96.44 73 VAL A C 1
ATOM 569 O O . VAL A 1 73 ? 12.688 -33.125 -32.062 1 96.44 73 VAL A O 1
ATOM 572 N N . LYS A 1 74 ? 11.172 -34.719 -32.438 1 96.75 74 LYS A N 1
ATOM 573 C CA . LYS A 1 74 ? 10.602 -34.094 -33.625 1 96.75 74 LYS A CA 1
ATOM 574 C C . LYS A 1 74 ? 9.211 -33.531 -33.344 1 96.75 74 LYS A C 1
ATOM 576 O O . LYS A 1 74 ? 8.344 -34.25 -32.812 1 96.75 74 LYS A O 1
ATOM 581 N N . ILE A 1 75 ? 9.047 -32.281 -33.688 1 95.69 75 ILE A N 1
ATOM 582 C CA . ILE A 1 75 ? 7.773 -31.625 -33.406 1 95.69 75 ILE A CA 1
ATOM 583 C C . ILE A 1 75 ? 7.094 -31.25 -34.719 1 95.69 75 ILE A C 1
ATOM 585 O O . ILE A 1 75 ? 7.711 -30.625 -35.594 1 95.69 75 ILE A O 1
ATOM 589 N N . PHE A 1 76 ? 5.879 -31.656 -34.875 1 93.94 76 PHE A N 1
ATOM 590 C CA . PHE A 1 76 ? 5.066 -31.344 -36.062 1 93.94 76 PHE A CA 1
ATOM 591 C C . PHE A 1 76 ? 3.92 -30.422 -35.688 1 93.94 76 PHE A C 1
ATOM 593 O O . PHE A 1 76 ? 3.422 -30.453 -34.562 1 93.94 76 PHE A O 1
ATOM 600 N N . PHE A 1 77 ? 3.523 -29.641 -36.719 1 92.06 77 PHE A N 1
ATOM 601 C CA . PHE A 1 77 ? 2.379 -28.766 -36.5 1 92.06 77 PHE A CA 1
ATOM 602 C C . PHE A 1 77 ? 1.151 -29.297 -37.25 1 92.06 77 PHE A C 1
ATOM 604 O O . PHE A 1 77 ? 1.231 -29.656 -38.406 1 92.06 77 PHE A O 1
ATOM 611 N N . SER A 1 78 ? 0.15 -29.484 -36.5 1 92.56 78 SER A N 1
ATOM 612 C CA . SER A 1 78 ? -1.171 -29.734 -37.062 1 92.56 78 SER A CA 1
ATOM 613 C C . SER A 1 78 ? -2.062 -28.5 -36.969 1 92.56 78 SER A C 1
ATOM 615 O O . SER A 1 78 ? -2.594 -28.219 -35.875 1 92.56 78 SER A O 1
ATOM 617 N N . ILE A 1 79 ? -2.328 -27.812 -38.031 1 89.62 79 ILE A N 1
ATOM 618 C CA . ILE A 1 79 ? -2.973 -26.5 -38 1 89.62 79 ILE A CA 1
ATOM 619 C C . ILE A 1 79 ? -4.465 -26.656 -38.312 1 89.62 79 ILE A C 1
ATOM 621 O O . ILE A 1 79 ? -4.844 -27.25 -39.312 1 89.62 79 ILE A O 1
ATOM 625 N N . GLU A 1 80 ? -5.168 -26.109 -37.375 1 86.12 80 GLU A N 1
ATOM 626 C CA . GLU A 1 80 ? -6.613 -26.062 -37.594 1 86.12 80 GLU A CA 1
ATOM 627 C C . GLU A 1 80 ? -7.039 -24.766 -38.25 1 86.12 80 GLU A C 1
ATOM 629 O O . GLU A 1 80 ? -6.789 -23.688 -37.75 1 86.12 80 GLU A O 1
ATOM 634 N N . ASN A 1 81 ? -7.707 -24.875 -39.344 1 83.19 81 ASN A N 1
ATOM 635 C CA . ASN A 1 81 ? -8.195 -23.688 -40.031 1 83.19 81 ASN A CA 1
ATOM 636 C C . ASN A 1 81 ? -9.43 -23.094 -39.344 1 83.19 81 ASN A C 1
ATOM 638 O O . ASN A 1 81 ? -9.734 -21.922 -39.5 1 83.19 81 ASN A O 1
ATOM 642 N N . GLU A 1 82 ? -10.164 -23.906 -38.75 1 84.19 82 GLU A N 1
ATOM 643 C CA . GLU A 1 82 ? -11.297 -23.531 -37.906 1 84.19 82 GLU A CA 1
ATOM 644 C C . GLU A 1 82 ? -11.273 -24.281 -36.594 1 84.19 82 GLU A C 1
ATOM 646 O O . GLU A 1 82 ? -10.711 -25.375 -36.5 1 84.19 82 GLU A O 1
ATOM 651 N N . PRO A 1 83 ? -11.859 -23.688 -35.625 1 82.75 83 PRO A N 1
ATOM 652 C CA . PRO A 1 83 ? -11.875 -24.422 -34.344 1 82.75 83 PRO A CA 1
ATOM 653 C C . PRO A 1 83 ? -12.555 -25.781 -34.469 1 82.75 83 PRO A C 1
ATOM 655 O O . PRO A 1 83 ? -13.664 -25.875 -35 1 82.75 83 PRO A O 1
ATOM 658 N N . LEU A 1 84 ? -11.938 -26.75 -33.906 1 89 84 LEU A N 1
ATOM 659 C CA . LEU A 1 84 ? -12.445 -28.109 -34.062 1 89 84 LEU A CA 1
ATOM 660 C C . LEU A 1 84 ? -12.75 -28.734 -32.719 1 89 84 LEU A C 1
ATOM 662 O O . LEU A 1 84 ? -12.992 -29.953 -32.625 1 89 84 LEU A O 1
ATOM 666 N N . GLY A 1 85 ? -12.68 -27.875 -31.656 1 88.5 85 GLY A N 1
ATOM 667 C CA . GLY A 1 85 ? -12.922 -28.422 -30.328 1 88.5 85 GLY A CA 1
ATOM 668 C C . GLY A 1 85 ? -11.758 -29.219 -29.797 1 88.5 85 GLY A C 1
ATOM 669 O O . GLY A 1 85 ? -10.602 -28.969 -30.156 1 88.5 85 GLY A O 1
ATOM 670 N N . THR A 1 86 ? -12.047 -30.219 -28.891 1 90.94 86 THR A N 1
ATOM 671 C CA . THR A 1 86 ? -10.992 -30.984 -28.25 1 90.94 86 THR A CA 1
ATOM 672 C C . THR A 1 86 ? -10.797 -32.312 -28.938 1 90.94 86 THR A C 1
ATOM 674 O O . THR A 1 86 ? -9.75 -32.969 -28.797 1 90.94 86 THR A O 1
ATOM 677 N N . GLY A 1 87 ? -11.781 -32.75 -29.641 1 93.88 87 GLY A N 1
ATOM 678 C CA . GLY A 1 87 ? -11.711 -34.031 -30.344 1 93.88 87 GLY A CA 1
ATOM 679 C C . GLY A 1 87 ? -11.281 -33.875 -31.781 1 93.88 87 GLY A C 1
ATOM 680 O O . GLY A 1 87 ? -10.477 -34.688 -32.281 1 93.88 87 GLY A O 1
ATOM 681 N N . GLY A 1 88 ? -11.711 -32.844 -32.438 1 93.81 88 GLY A N 1
ATOM 682 C CA . GLY A 1 88 ? -11.445 -32.625 -33.844 1 93.81 88 GLY A CA 1
ATOM 683 C C . GLY A 1 88 ? -9.961 -32.594 -34.188 1 93.81 88 GLY A C 1
ATOM 684 O O . GLY A 1 88 ? -9.523 -33.188 -35.156 1 93.81 88 GLY A O 1
ATOM 685 N N . PRO A 1 89 ? -9.195 -31.906 -33.406 1 94.19 89 PRO A N 1
ATOM 686 C CA . PRO A 1 89 ? -7.762 -31.828 -33.688 1 94.19 89 PRO A CA 1
ATOM 687 C C . PRO A 1 89 ? -7.082 -33.188 -33.688 1 94.19 89 PRO A C 1
ATOM 689 O O . PRO A 1 89 ? -6.105 -33.406 -34.406 1 94.19 89 PRO A O 1
ATOM 692 N N . ILE A 1 90 ? -7.57 -34.062 -32.875 1 96.25 90 ILE A N 1
ATOM 693 C CA . ILE A 1 90 ? -7.02 -35.406 -32.812 1 96.25 90 ILE A CA 1
ATOM 694 C C . ILE A 1 90 ? -7.27 -36.125 -34.156 1 96.25 90 ILE A C 1
ATOM 696 O O . ILE A 1 90 ? -6.359 -36.719 -34.719 1 96.25 90 ILE A O 1
ATOM 700 N N . LYS A 1 91 ? -8.469 -36.031 -34.656 1 96.12 91 LYS A N 1
ATOM 701 C CA . LYS A 1 91 ? -8.812 -36.625 -35.938 1 96.12 91 LYS A CA 1
ATOM 702 C C . LYS A 1 91 ? -8.016 -35.969 -37.062 1 96.12 91 LYS A C 1
ATOM 704 O O . LYS A 1 91 ? -7.57 -36.656 -38 1 96.12 91 LYS A O 1
ATOM 709 N N . LEU A 1 92 ? -7.926 -34.719 -37 1 94.88 92 LEU A N 1
ATOM 710 C CA . LEU A 1 92 ? -7.188 -33.969 -38 1 94.88 92 LEU A CA 1
ATOM 711 C C . LEU A 1 92 ? -5.75 -34.469 -38.094 1 94.88 92 LEU A C 1
ATOM 713 O O . LEU A 1 92 ? -5.172 -34.5 -39.188 1 94.88 92 LEU A O 1
ATOM 717 N N . ALA A 1 93 ? -5.176 -34.875 -37 1 95.94 93 ALA A N 1
ATOM 718 C CA . ALA A 1 93 ? -3.777 -35.312 -36.938 1 95.94 93 ALA A CA 1
ATOM 719 C C . ALA A 1 93 ? -3.652 -36.812 -37.125 1 95.94 93 ALA A C 1
ATOM 721 O O . ALA A 1 93 ? -2.623 -37.406 -36.812 1 95.94 93 ALA A O 1
ATOM 722 N N . GLU A 1 94 ? -4.613 -37.469 -37.625 1 96.25 94 GLU A N 1
ATOM 723 C CA . GLU A 1 94 ? -4.684 -38.938 -37.719 1 96.25 94 GLU A CA 1
ATOM 724 C C . GLU A 1 94 ? -3.479 -39.5 -38.469 1 96.25 94 GLU A C 1
ATOM 726 O O . GLU A 1 94 ? -2.957 -40.562 -38.094 1 96.25 94 GLU A O 1
ATOM 731 N N . ASN A 1 95 ? -3.023 -38.812 -39.531 1 95.12 95 ASN A N 1
ATOM 732 C CA . ASN A 1 95 ? -1.919 -39.312 -40.344 1 95.12 95 ASN A CA 1
ATOM 733 C C . ASN A 1 95 ? -0.633 -39.438 -39.531 1 95.12 95 ASN A C 1
ATOM 735 O O . ASN A 1 95 ? 0.201 -40.312 -39.812 1 95.12 95 ASN A O 1
ATOM 739 N N . PHE A 1 96 ? -0.504 -38.594 -38.562 1 96 96 PHE A N 1
ATOM 740 C CA . PHE A 1 96 ? 0.655 -38.656 -37.688 1 96 96 PHE A CA 1
ATOM 741 C C . PHE A 1 96 ? 0.443 -39.688 -36.562 1 96 96 PHE A C 1
ATOM 743 O O . PHE A 1 96 ? 1.337 -40.469 -36.281 1 96 96 PHE A O 1
ATOM 750 N N . LEU A 1 97 ? -0.695 -39.688 -36 1 96.56 97 LEU A N 1
ATOM 751 C CA . LEU A 1 97 ? -0.992 -40.438 -34.812 1 96.56 97 LEU A CA 1
ATOM 752 C C . LEU A 1 97 ? -1.095 -41.938 -35.125 1 96.56 97 LEU A C 1
ATOM 754 O O . LEU A 1 97 ? -0.739 -42.781 -34.281 1 96.56 97 LEU A O 1
ATOM 758 N N . SER A 1 98 ? -1.495 -42.25 -36.312 1 94.75 98 SER A N 1
ATOM 759 C CA . SER A 1 98 ? -1.763 -43.656 -36.688 1 94.75 98 SER A CA 1
ATOM 760 C C . SER A 1 98 ? -0.469 -44.406 -36.938 1 94.75 98 SER A C 1
ATOM 762 O O . SER A 1 98 ? -0.488 -45.625 -37.125 1 94.75 98 SER A O 1
ATOM 764 N N . LYS A 1 99 ? 0.599 -43.719 -36.906 1 95.12 99 LYS A N 1
ATOM 765 C CA . LYS A 1 99 ? 1.896 -44.375 -37.094 1 95.12 99 LYS A CA 1
ATOM 766 C C . LYS A 1 99 ? 2.197 -45.312 -35.938 1 95.12 99 LYS A C 1
ATOM 768 O O . LYS A 1 99 ? 3.02 -46.25 -36.094 1 95.12 99 LYS A O 1
ATOM 773 N N . TYR A 1 100 ? 1.577 -45.125 -34.844 1 95.38 100 TYR A N 1
ATOM 774 C CA . TYR A 1 100 ? 1.785 -45.938 -33.656 1 95.38 100 TYR A CA 1
ATOM 775 C C . TYR A 1 100 ? 0.464 -46.5 -33.156 1 95.38 100 TYR A C 1
ATOM 777 O O . TYR A 1 100 ? -0.608 -46 -33.5 1 95.38 100 TYR A O 1
ATOM 785 N N . ASP A 1 101 ? 0.611 -47.5 -32.406 1 96.38 101 ASP A N 1
ATOM 786 C CA . ASP A 1 101 ? -0.595 -48.125 -31.875 1 96.38 101 ASP A CA 1
ATOM 787 C C . ASP A 1 101 ? -1.252 -47.25 -30.812 1 96.38 101 ASP A C 1
ATOM 789 O O . ASP A 1 101 ? -2.479 -47.156 -30.75 1 96.38 101 ASP A O 1
ATOM 793 N N . ASP A 1 102 ? -0.398 -46.688 -29.922 1 97.31 102 ASP A N 1
ATOM 794 C CA . ASP A 1 102 ? -0.868 -45.844 -28.828 1 97.31 102 ASP A CA 1
ATOM 795 C C . ASP A 1 102 ? -0.174 -44.5 -28.844 1 97.31 102 ASP A C 1
ATOM 797 O O . ASP A 1 102 ? 0.987 -44.375 -29.25 1 97.31 102 ASP A O 1
ATOM 801 N N . PHE A 1 103 ? -0.899 -43.438 -28.453 1 97.94 103 PHE A N 1
ATOM 802 C CA . PHE A 1 103 ? -0.313 -42.125 -28.391 1 97.94 103 PHE A CA 1
ATOM 803 C C . PHE A 1 103 ? -0.883 -41.312 -27.219 1 97.94 103 PHE A C 1
ATOM 805 O O . PHE A 1 103 ? -1.979 -41.625 -26.734 1 97.94 103 PHE A O 1
ATOM 812 N N . PHE A 1 104 ? -0.111 -40.375 -26.719 1 98.38 104 PHE A N 1
ATOM 813 C CA . PHE A 1 104 ? -0.542 -39.5 -25.656 1 98.38 104 PHE A CA 1
ATOM 814 C C . PHE A 1 104 ? -1.289 -38.281 -26.219 1 98.38 104 PHE A C 1
ATOM 816 O O . PHE A 1 104 ? -1.001 -37.844 -27.344 1 98.38 104 PHE A O 1
ATOM 823 N N . VAL A 1 105 ? -2.234 -37.719 -25.484 1 98 105 VAL A N 1
ATOM 824 C CA . VAL A 1 105 ? -2.881 -36.438 -25.75 1 98 105 VAL A CA 1
ATOM 825 C C . VAL A 1 105 ? -2.92 -35.594 -24.484 1 98 105 VAL A C 1
ATOM 827 O O . VAL A 1 105 ? -3.389 -36.062 -23.438 1 98 105 VAL A O 1
ATOM 830 N N . PHE A 1 106 ? -2.41 -34.375 -24.578 1 96.81 106 PHE A N 1
ATOM 831 C CA . PHE A 1 106 ? -2.359 -33.469 -23.422 1 96.81 106 PHE A CA 1
ATOM 832 C C . PHE A 1 106 ? -3.152 -32.188 -23.703 1 96.81 106 PHE A C 1
ATOM 834 O O . PHE A 1 106 ? -3.07 -31.641 -24.797 1 96.81 106 PHE A O 1
ATOM 841 N N . ASN A 1 107 ? -3.957 -31.828 -22.672 1 94 107 ASN A N 1
ATOM 842 C CA . ASN A 1 107 ? -4.293 -30.406 -22.641 1 94 107 ASN A CA 1
ATOM 843 C C . ASN A 1 107 ? -3.055 -29.547 -22.406 1 94 107 ASN A C 1
ATOM 845 O O . ASN A 1 107 ? -2.146 -29.938 -21.672 1 94 107 ASN A O 1
ATOM 849 N N . SER A 1 108 ? -3.021 -28.328 -22.953 1 90.25 108 SER A N 1
ATOM 850 C CA . SER A 1 108 ? -1.805 -27.531 -22.969 1 90.25 108 SER A CA 1
ATOM 851 C C . SER A 1 108 ? -1.605 -26.797 -21.641 1 90.25 108 SER A C 1
ATOM 853 O O . SER A 1 108 ? -0.524 -26.281 -21.375 1 90.25 108 SER A O 1
ATOM 855 N N . ASP A 1 109 ? -2.568 -26.656 -20.812 1 93.12 109 ASP A N 1
ATOM 856 C CA . ASP A 1 109 ? -2.459 -25.844 -19.609 1 93.12 109 ASP A CA 1
ATOM 857 C C . ASP A 1 109 ? -2.395 -26.719 -18.359 1 93.12 109 ASP A C 1
ATOM 859 O O . ASP A 1 109 ? -2.797 -26.297 -17.266 1 93.12 109 ASP A O 1
ATOM 863 N N . ILE A 1 110 ? -1.887 -27.938 -18.5 1 96.31 110 ILE A N 1
ATOM 864 C CA . ILE A 1 110 ? -1.791 -28.875 -17.375 1 96.31 110 ILE A CA 1
ATOM 865 C C . ILE A 1 110 ? -0.33 -29.031 -16.969 1 96.31 110 ILE A C 1
ATOM 867 O O . ILE A 1 110 ? 0.545 -29.219 -17.812 1 96.31 110 ILE A O 1
ATOM 871 N N . ILE A 1 111 ? -0.095 -28.891 -15.727 1 96.81 111 ILE A N 1
ATOM 872 C CA . ILE A 1 111 ? 1.188 -29.219 -15.117 1 96.81 111 ILE A CA 1
ATOM 873 C C . ILE A 1 111 ? 0.984 -30.25 -14 1 96.81 111 ILE A C 1
ATOM 875 O O . ILE A 1 111 ? 0.088 -30.094 -13.164 1 96.81 111 ILE A O 1
ATOM 879 N N . CYS A 1 112 ? 1.766 -31.312 -14 1 96.94 112 CYS A N 1
ATOM 880 C CA . CYS A 1 112 ? 1.665 -32.344 -12.977 1 96.94 112 CYS A CA 1
ATOM 881 C C . CYS A 1 112 ? 2.959 -33.125 -12.875 1 96.94 112 CYS A C 1
ATOM 883 O O . CYS A 1 112 ? 3.988 -32.719 -13.414 1 96.94 112 CYS A O 1
ATOM 885 N N . SER A 1 113 ? 3.002 -34.281 -12.117 1 94.69 113 SER A N 1
ATOM 886 C CA . SER A 1 113 ? 4.184 -35.125 -11.969 1 94.69 113 SER A CA 1
ATOM 887 C C . SER A 1 113 ? 4.406 -35.969 -13.211 1 94.69 113 SER A C 1
ATOM 889 O O . SER A 1 113 ? 5.434 -36.656 -13.336 1 94.69 113 SER A O 1
ATOM 891 N N . PHE A 1 114 ? 3.572 -36.094 -14.094 1 95.88 114 PHE A N 1
ATOM 892 C CA . PHE A 1 114 ? 3.623 -36.75 -15.391 1 95.88 114 PHE A CA 1
ATOM 893 C C . PHE A 1 114 ? 4.09 -38.188 -15.25 1 95.88 114 PHE A C 1
ATOM 895 O O . PHE A 1 114 ? 5.141 -38.562 -15.781 1 95.88 114 PHE A O 1
ATOM 902 N N . PRO A 1 115 ? 3.303 -39.031 -14.617 1 96.75 115 PRO A N 1
ATOM 903 C CA . PRO A 1 115 ? 3.648 -40.438 -14.539 1 96.75 115 PRO A CA 1
ATOM 904 C C . PRO A 1 115 ? 3.359 -41.188 -15.836 1 96.75 115 PRO A C 1
ATOM 906 O O . PRO A 1 115 ? 2.621 -42.188 -15.828 1 96.75 115 PRO A O 1
ATOM 909 N N . LEU A 1 116 ? 4.016 -40.906 -16.875 1 97.88 116 LEU A N 1
ATOM 910 C CA . LEU A 1 116 ? 3.639 -41.281 -18.219 1 97.88 116 LEU A CA 1
ATOM 911 C C . LEU A 1 116 ? 4.02 -42.75 -18.484 1 97.88 116 LEU A C 1
ATOM 913 O O . LEU A 1 116 ? 3.277 -43.469 -19.156 1 97.88 116 LEU A O 1
ATOM 917 N N . ILE A 1 117 ? 5.109 -43.219 -18 1 97.62 117 ILE A N 1
ATOM 918 C CA . ILE A 1 117 ? 5.559 -44.594 -18.219 1 97.62 117 ILE A CA 1
ATOM 919 C C . ILE A 1 117 ? 4.59 -45.562 -17.562 1 97.62 117 ILE A C 1
ATOM 921 O O . ILE A 1 117 ? 4.129 -46.5 -18.188 1 97.62 117 ILE A O 1
ATOM 925 N N . ASP A 1 118 ? 4.289 -45.25 -16.344 1 97.81 118 ASP A N 1
ATOM 926 C CA . ASP A 1 118 ? 3.361 -46.094 -15.602 1 97.81 118 ASP A CA 1
ATOM 927 C C . ASP A 1 118 ? 1.972 -46.062 -16.234 1 97.81 118 ASP A C 1
ATOM 929 O O . ASP A 1 118 ? 1.294 -47.094 -16.297 1 97.81 118 ASP A O 1
ATOM 933 N N . MET A 1 119 ? 1.611 -44.969 -16.609 1 97.94 119 MET A N 1
ATOM 934 C CA . MET A 1 119 ? 0.302 -44.844 -17.234 1 97.94 119 MET A CA 1
ATOM 935 C C . MET A 1 119 ? 0.232 -45.625 -18.531 1 97.94 119 MET A C 1
ATOM 937 O O . MET A 1 119 ? -0.773 -46.312 -18.797 1 97.94 119 MET A O 1
ATOM 941 N N . MET A 1 120 ? 1.248 -45.594 -19.328 1 98 120 MET A N 1
ATOM 942 C CA . M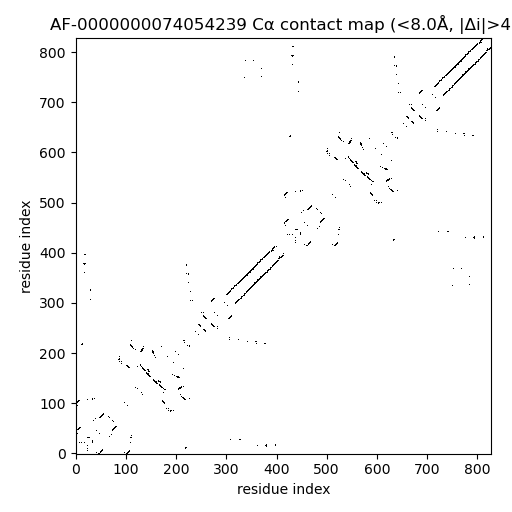ET A 1 120 ? 1.295 -46.344 -20.578 1 98 120 MET A CA 1
ATOM 943 C C . MET A 1 120 ? 1.29 -47.844 -20.312 1 98 120 MET A C 1
ATOM 945 O O . MET A 1 120 ? 0.614 -48.594 -21.016 1 98 120 MET A O 1
ATOM 949 N N . LYS A 1 121 ? 2.027 -48.25 -19.344 1 97.94 121 LYS A N 1
ATOM 950 C CA . LYS A 1 121 ? 2.014 -49.656 -18.953 1 97.94 121 LYS A CA 1
ATOM 951 C C . LYS A 1 121 ? 0.604 -50.125 -18.594 1 97.94 121 LYS A C 1
ATOM 953 O O . LYS A 1 121 ? 0.156 -51.188 -19.047 1 97.94 121 LYS A O 1
ATOM 958 N N . PHE A 1 122 ? -0.014 -49.375 -17.828 1 97.88 122 PHE A N 1
ATOM 959 C CA . PHE A 1 122 ? -1.389 -49.656 -17.438 1 97.88 122 PHE A CA 1
ATOM 960 C C . PHE A 1 122 ? -2.287 -49.75 -18.672 1 97.88 122 PHE A C 1
ATOM 962 O O . PHE A 1 122 ? -3.084 -50.688 -18.781 1 97.88 122 PHE A O 1
ATOM 969 N N . HIS A 1 123 ? -2.227 -48.844 -19.516 1 97.94 123 HIS A N 1
ATOM 970 C CA . HIS A 1 123 ? -3.027 -48.781 -20.734 1 97.94 123 HIS A CA 1
ATOM 971 C C . HIS A 1 123 ? -2.838 -50.062 -21.578 1 97.94 123 HIS A C 1
ATOM 973 O O . HIS A 1 123 ? -3.814 -50.656 -22.016 1 97.94 123 HIS A O 1
ATOM 979 N N . LYS A 1 124 ? -1.602 -50.438 -21.781 1 97.25 124 LYS A N 1
ATOM 980 C CA . LYS A 1 124 ? -1.268 -51.594 -22.609 1 97.25 124 LYS A CA 1
ATOM 981 C C . LYS A 1 124 ? -1.703 -52.906 -21.953 1 97.25 124 LYS A C 1
ATOM 983 O O . LYS A 1 124 ? -2.236 -53.781 -22.609 1 97.25 124 LYS A O 1
ATOM 988 N N . GLU A 1 125 ? -1.468 -52.938 -20.672 1 97.31 125 GLU A N 1
ATOM 989 C CA . GLU A 1 125 ? -1.82 -54.125 -19.922 1 97.31 125 GLU A CA 1
ATOM 990 C C . GLU A 1 125 ? -3.32 -54.406 -20 1 97.31 125 GLU A C 1
ATOM 992 O O . GLU A 1 125 ? -3.742 -55.562 -20.016 1 97.31 125 GLU A O 1
ATOM 997 N N . ASN A 1 126 ? -4.043 -53.406 -20.094 1 96 126 ASN A N 1
ATOM 998 C CA . ASN A 1 126 ? -5.496 -53.594 -20.078 1 96 126 ASN A CA 1
ATOM 999 C C . ASN A 1 126 ? -6.074 -53.562 -21.5 1 96 126 ASN A C 1
ATOM 1001 O O . ASN A 1 126 ? -7.293 -53.625 -21.672 1 96 126 ASN A O 1
ATOM 1005 N N . LYS A 1 127 ? -5.203 -53.375 -22.5 1 94.5 127 LYS A N 1
ATOM 1006 C CA . LYS A 1 127 ? -5.629 -53.281 -23.891 1 94.5 127 LYS A CA 1
ATOM 1007 C C . LYS A 1 127 ? -6.738 -52.219 -24.062 1 94.5 127 LYS A C 1
ATOM 1009 O O . LYS A 1 127 ? -7.762 -52.5 -24.688 1 94.5 127 LYS A O 1
ATOM 1014 N N . SER A 1 128 ? -6.555 -51.156 -23.375 1 94.56 128 SER A N 1
ATOM 1015 C CA . SER A 1 128 ? -7.559 -50.094 -23.328 1 94.56 128 SER A CA 1
ATOM 1016 C C . SER A 1 128 ? -7.59 -49.312 -24.641 1 94.56 128 SER A C 1
ATOM 1018 O O . SER A 1 128 ? -6.547 -49.125 -25.266 1 94.56 128 SER A O 1
ATOM 1020 N N . LEU A 1 129 ? -8.789 -48.906 -25.016 1 95.62 129 LEU A N 1
ATOM 1021 C CA . LEU A 1 129 ? -8.93 -48.031 -26.156 1 95.62 129 LEU A CA 1
ATOM 1022 C C . LEU A 1 129 ? -8.578 -46.594 -25.781 1 95.62 129 LEU A C 1
ATOM 1024 O O . LEU A 1 129 ? -8 -45.844 -26.578 1 95.62 129 LEU A O 1
ATOM 1028 N N . LEU A 1 130 ? -9.023 -46.25 -24.625 1 97.62 130 LEU A N 1
ATOM 1029 C CA . LEU A 1 130 ? -8.789 -44.906 -24.109 1 97.62 130 LEU A CA 1
ATOM 1030 C C . LEU A 1 130 ? -8.617 -44.938 -22.594 1 97.62 130 LEU A C 1
ATOM 1032 O O . LEU A 1 130 ? -9.422 -45.531 -21.891 1 97.62 130 LEU A O 1
ATOM 1036 N N . THR A 1 131 ? -7.5 -44.375 -22.109 1 98.25 131 THR A N 1
ATOM 1037 C CA . THR A 1 131 ? -7.238 -44.188 -20.672 1 98.25 131 THR A CA 1
ATOM 1038 C C . THR A 1 131 ? -7.172 -42.719 -20.297 1 98.25 131 THR A C 1
ATOM 1040 O O . THR A 1 131 ? -6.418 -41.969 -20.906 1 98.25 131 THR A O 1
ATOM 1043 N N . ILE A 1 132 ? -7.934 -42.281 -19.328 1 98.25 132 ILE A N 1
ATOM 1044 C CA . ILE A 1 132 ? -7.93 -40.938 -18.812 1 98.25 132 ILE A CA 1
ATOM 1045 C C . ILE A 1 132 ? -7.18 -40.875 -17.484 1 98.25 132 ILE A C 1
ATOM 1047 O O . ILE A 1 132 ? -7.418 -41.719 -16.609 1 98.25 132 ILE A O 1
ATOM 1051 N N . MET A 1 133 ? -6.23 -39.969 -17.406 1 98.44 133 MET A N 1
ATOM 1052 C CA . MET A 1 133 ? -5.668 -39.688 -16.078 1 98.44 133 MET A CA 1
ATOM 1053 C C . MET A 1 133 ? -6.645 -38.906 -15.219 1 98.44 133 MET A C 1
ATOM 1055 O O . MET A 1 133 ? -7.219 -37.906 -15.672 1 98.44 133 MET A O 1
ATOM 1059 N N . VAL A 1 134 ? -6.828 -39.375 -13.961 1 98.12 134 VAL A N 1
ATOM 1060 C CA . VAL A 1 134 ? -7.785 -38.719 -13.086 1 98.12 134 VAL A CA 1
ATOM 1061 C C . VAL A 1 134 ? -7.086 -38.281 -11.797 1 98.12 134 VAL A C 1
ATOM 1063 O O . VAL A 1 134 ? -6.023 -38.812 -11.453 1 98.12 134 VAL A O 1
ATOM 1066 N N . LYS A 1 135 ? -7.629 -37.312 -11.219 1 97.81 135 LYS A N 1
ATOM 1067 C CA . LYS A 1 135 ? -7.102 -36.75 -9.984 1 97.81 135 LYS A CA 1
ATOM 1068 C C . LYS A 1 135 ? -8.227 -36.469 -8.992 1 97.81 135 LYS A C 1
ATOM 1070 O O . LYS A 1 135 ? -9.289 -35.969 -9.375 1 97.81 135 LYS A O 1
ATOM 1075 N N . ASP A 1 136 ? -7.957 -36.812 -7.73 1 96.88 136 ASP A N 1
ATOM 1076 C CA . ASP A 1 136 ? -8.867 -36.438 -6.648 1 96.88 136 ASP A CA 1
ATOM 1077 C C . ASP A 1 136 ? -8.68 -34.969 -6.238 1 96.88 136 ASP A C 1
ATOM 1079 O O . ASP A 1 136 ? -7.551 -34.531 -5.984 1 96.88 136 ASP A O 1
ATOM 1083 N N . VAL A 1 137 ? -9.797 -34.25 -6.234 1 95.56 137 VAL A N 1
ATOM 1084 C CA . VAL A 1 137 ? -9.695 -32.844 -5.867 1 95.56 137 VAL A CA 1
ATOM 1085 C C . VAL A 1 137 ? -10.75 -32.5 -4.816 1 95.56 137 VAL A C 1
ATOM 1087 O O . VAL A 1 137 ? -11.711 -33.25 -4.625 1 95.56 137 VAL A O 1
ATOM 1090 N N . ASP A 1 138 ? -10.578 -31.344 -4.141 1 93.19 138 ASP A N 1
ATOM 1091 C CA . ASP A 1 138 ? -11.508 -30.922 -3.096 1 93.19 138 ASP A CA 1
ATOM 1092 C C . ASP A 1 138 ? -12.828 -30.438 -3.695 1 93.19 138 ASP A C 1
ATOM 1094 O O . ASP A 1 138 ? -13.906 -30.812 -3.227 1 93.19 138 ASP A O 1
ATOM 1098 N N . ASP A 1 139 ? -12.766 -29.609 -4.762 1 93.94 139 ASP A N 1
ATOM 1099 C CA . ASP A 1 139 ? -13.938 -29.094 -5.469 1 93.94 139 ASP A CA 1
ATOM 1100 C C . ASP A 1 139 ? -13.906 -29.484 -6.941 1 93.94 139 ASP A C 1
ATOM 1102 O O . ASP A 1 139 ? -13.25 -28.828 -7.75 1 93.94 139 ASP A O 1
ATOM 1106 N N . PRO A 1 140 ? -14.695 -30.422 -7.305 1 95.44 140 PRO A N 1
ATOM 1107 C CA . PRO A 1 140 ? -14.625 -30.969 -8.664 1 95.44 140 PRO A CA 1
ATOM 1108 C C . PRO A 1 140 ? -15.555 -30.25 -9.641 1 95.44 140 PRO A C 1
ATOM 1110 O O . PRO A 1 140 ? -15.578 -30.578 -10.828 1 95.44 140 PRO A O 1
ATOM 1113 N N . ARG A 1 141 ? -16.344 -29.172 -9.25 1 91.12 141 ARG A N 1
ATOM 1114 C CA . ARG A 1 141 ? -17.453 -28.578 -10 1 91.12 141 ARG A CA 1
ATOM 1115 C C . ARG A 1 141 ? -16.969 -27.922 -11.281 1 91.12 141 ARG A C 1
ATOM 1117 O O . ARG A 1 141 ? -17.734 -27.781 -12.242 1 91.12 141 ARG A O 1
ATOM 1124 N N . SER A 1 142 ? -15.656 -27.609 -11.406 1 92.5 142 SER A N 1
ATOM 1125 C CA . SER A 1 142 ? -15.133 -26.891 -12.57 1 92.5 142 SER A CA 1
ATOM 1126 C C . SER A 1 142 ? -14.516 -27.844 -13.578 1 92.5 142 SER A C 1
ATOM 1128 O O . SER A 1 142 ? -13.961 -27.422 -14.594 1 92.5 142 SER A O 1
ATOM 1130 N N . PHE A 1 143 ? -14.664 -29.156 -13.312 1 95.62 143 PHE A N 1
ATOM 1131 C CA . PHE A 1 143 ? -13.953 -30.125 -14.133 1 95.62 143 PHE A CA 1
ATOM 1132 C C . PHE A 1 143 ? -14.891 -31.25 -14.57 1 95.62 143 PHE A C 1
ATOM 1134 O O . PHE A 1 143 ? -16.047 -31.312 -14.148 1 95.62 143 PHE A O 1
ATOM 1141 N N . GLY A 1 144 ? -14.391 -32.031 -15.531 1 96.31 144 GLY A N 1
ATOM 1142 C CA . GLY A 1 144 ? -15.07 -33.281 -15.828 1 96.31 144 GLY A CA 1
ATOM 1143 C C . GLY A 1 144 ? -14.945 -34.312 -14.719 1 96.31 144 GLY A C 1
ATOM 1144 O O . GLY A 1 144 ? -13.828 -34.688 -14.328 1 96.31 144 GLY A O 1
ATOM 1145 N N . VAL A 1 145 ? -16.094 -34.75 -14.312 1 97.5 145 VAL A N 1
ATOM 1146 C CA . VAL A 1 145 ? -16.125 -35.688 -13.188 1 97.5 145 VAL A CA 1
ATOM 1147 C C . VAL A 1 145 ? -16.328 -37.094 -13.695 1 97.5 145 VAL A C 1
ATOM 1149 O O . VAL A 1 145 ? -17.094 -37.312 -14.625 1 97.5 145 VAL A O 1
ATOM 1152 N N . VAL A 1 146 ? -15.625 -38.062 -13.016 1 97.38 146 VAL A N 1
ATOM 1153 C CA . VAL A 1 146 ? -15.734 -39.438 -13.453 1 97.38 146 VAL A CA 1
ATOM 1154 C C . VAL A 1 146 ? -16.281 -40.312 -12.312 1 97.38 146 VAL A C 1
ATOM 1156 O O . VAL A 1 146 ? -15.93 -40.094 -11.148 1 97.38 146 VAL A O 1
ATOM 1159 N N . ILE A 1 147 ? -17.219 -41.125 -12.594 1 96.5 147 ILE A N 1
ATOM 1160 C CA . ILE A 1 147 ? -17.703 -42.188 -11.719 1 96.5 147 ILE A CA 1
ATOM 1161 C C . ILE A 1 147 ? -17.125 -43.531 -12.148 1 96.5 147 ILE A C 1
ATOM 1163 O O . ILE A 1 147 ? -17.234 -43.906 -13.312 1 96.5 147 ILE A O 1
ATOM 1167 N N . THR A 1 148 ? -16.484 -44.188 -11.227 1 95.5 148 THR A N 1
ATOM 1168 C CA . THR A 1 148 ? -15.711 -45.375 -11.586 1 95.5 148 THR A CA 1
ATOM 1169 C C . THR A 1 148 ? -16.312 -46.625 -10.969 1 95.5 148 THR A C 1
ATOM 1171 O O . THR A 1 148 ? -17.172 -46.562 -10.094 1 95.5 148 THR A O 1
ATOM 1174 N N . ASP A 1 149 ? -15.914 -47.781 -11.453 1 89.88 149 ASP A N 1
ATOM 1175 C CA . ASP A 1 149 ? -16.281 -49.062 -10.859 1 89.88 149 ASP A CA 1
ATOM 1176 C C . ASP A 1 149 ? -15.359 -49.438 -9.695 1 89.88 149 ASP A C 1
ATOM 1178 O O . ASP A 1 149 ? -15.391 -50.562 -9.188 1 89.88 149 ASP A O 1
ATOM 1182 N N . ASN A 1 150 ? -14.562 -48.562 -9.336 1 83.44 150 ASN A N 1
ATOM 1183 C CA . ASN A 1 150 ? -13.578 -48.688 -8.273 1 83.44 150 ASN A CA 1
ATOM 1184 C C . ASN A 1 150 ? -12.508 -49.719 -8.625 1 83.44 150 ASN A C 1
ATOM 1186 O O . ASN A 1 150 ? -11.836 -50.25 -7.734 1 83.44 150 ASN A O 1
ATOM 1190 N N . GLU A 1 151 ? -12.336 -50.031 -9.883 1 89.19 151 GLU A N 1
ATOM 1191 C CA . GLU A 1 151 ? -11.273 -50.906 -10.359 1 89.19 151 GLU A CA 1
ATOM 1192 C C . GLU A 1 151 ? -10.445 -50.219 -11.453 1 89.19 151 GLU A C 1
ATOM 1194 O O . GLU A 1 151 ? -9.508 -49.5 -11.148 1 89.19 151 GLU A O 1
ATOM 1199 N N . LYS A 1 152 ? -10.938 -50.312 -12.648 1 94 152 LYS A N 1
ATOM 1200 C CA . LYS A 1 152 ? -10.094 -49.75 -13.695 1 94 152 LYS A CA 1
ATOM 1201 C C . LYS A 1 152 ? -10.93 -48.969 -14.719 1 94 152 LYS A C 1
ATOM 1203 O O . LYS A 1 152 ? -10.383 -48.281 -15.57 1 94 152 LYS A O 1
ATOM 1208 N N . LYS A 1 153 ? -12.234 -49.062 -14.586 1 96.62 153 LYS A N 1
ATOM 1209 C CA . LYS A 1 153 ? -13.062 -48.531 -15.664 1 96.62 153 LYS A CA 1
ATOM 1210 C C . LYS A 1 153 ? -13.898 -47.344 -15.18 1 96.62 153 LYS A C 1
ATOM 1212 O O . LYS A 1 153 ? -14.266 -47.281 -14 1 96.62 153 LYS A O 1
ATOM 1217 N N . ILE A 1 154 ? -14.164 -46.438 -16.062 1 97.19 154 ILE A N 1
ATOM 1218 C CA . ILE A 1 154 ? -15.07 -45.312 -15.844 1 97.19 154 ILE A CA 1
ATOM 1219 C C . ILE A 1 154 ? -16.469 -45.688 -16.328 1 97.19 154 ILE A C 1
ATOM 1221 O O . ILE A 1 154 ? -16.656 -46.062 -17.484 1 97.19 154 ILE A O 1
ATOM 1225 N N . LEU A 1 155 ? -17.391 -45.562 -15.508 1 96.56 155 LEU A N 1
ATOM 1226 C CA . LEU A 1 155 ? -18.781 -45.938 -15.82 1 96.56 155 LEU A CA 1
ATOM 1227 C C . LEU A 1 155 ? -19.531 -44.75 -16.391 1 96.56 155 LEU A C 1
ATOM 1229 O O . LEU A 1 155 ? -20.438 -44.906 -17.219 1 96.56 155 LEU A O 1
ATOM 1233 N N . LYS A 1 156 ? -19.188 -43.656 -15.844 1 96.75 156 LYS A N 1
ATOM 1234 C CA . LYS A 1 156 ? -19.875 -42.438 -16.25 1 96.75 156 LYS A CA 1
ATOM 1235 C C . LYS A 1 156 ? -18.922 -41.25 -16.266 1 96.75 156 LYS A C 1
ATOM 1237 O O . LYS A 1 156 ? -18.094 -41.094 -15.359 1 96.75 156 LYS A O 1
ATOM 1242 N N . PHE A 1 157 ? -19.062 -40.406 -17.25 1 96.94 157 PHE A N 1
ATOM 1243 C CA . PHE A 1 157 ? -18.328 -39.156 -17.375 1 96.94 157 PHE A CA 1
ATOM 1244 C C . PHE A 1 157 ? -19.281 -37.969 -17.453 1 96.94 157 PHE A C 1
ATOM 1246 O O . PHE A 1 157 ? -20.156 -37.938 -18.328 1 96.94 157 PHE A O 1
ATOM 1253 N N . GLU A 1 158 ? -19.094 -37 -16.547 1 95.62 158 GLU A N 1
ATOM 1254 C CA . GLU A 1 158 ? -19.938 -35.812 -16.531 1 95.62 158 GLU A CA 1
ATOM 1255 C C . GLU A 1 158 ? -19.109 -34.531 -16.578 1 95.62 158 GLU A C 1
ATOM 1257 O O . GLU A 1 158 ? -18.297 -34.281 -15.68 1 95.62 158 GLU A O 1
ATOM 1262 N N . GLU A 1 159 ? -19.375 -33.781 -17.641 1 94.5 159 GLU A N 1
ATOM 1263 C CA . GLU A 1 159 ? -18.625 -32.562 -17.797 1 94.5 159 GLU A CA 1
ATOM 1264 C C . GLU A 1 159 ? -19.219 -31.438 -16.953 1 94.5 159 GLU A C 1
ATOM 1266 O O . GLU A 1 159 ? -20.328 -30.969 -17.219 1 94.5 159 GLU A O 1
ATOM 1271 N N . LYS A 1 160 ? -18.438 -30.922 -15.961 1 92.94 160 LYS A N 1
ATOM 1272 C CA . LYS A 1 160 ? -18.766 -29.781 -15.102 1 92.94 160 LYS A CA 1
ATOM 1273 C C . LYS A 1 160 ? -20.172 -29.891 -14.539 1 92.94 160 LYS A C 1
ATOM 1275 O O . LYS A 1 160 ? -21 -29 -14.711 1 92.94 160 LYS A O 1
ATOM 1280 N N . PRO A 1 161 ? -20.312 -30.922 -13.844 1 92.56 161 PRO A N 1
ATOM 1281 C CA . PRO A 1 161 ? -21.641 -31.094 -13.25 1 92.56 161 PRO A CA 1
ATOM 1282 C C . PRO A 1 161 ? -21.906 -30.125 -12.102 1 92.56 161 PRO A C 1
ATOM 1284 O O . PRO A 1 161 ? -20.984 -29.797 -11.336 1 92.56 161 PRO A O 1
ATOM 1287 N N . LEU A 1 162 ? -23.156 -29.719 -11.945 1 92.94 162 LEU A N 1
ATOM 1288 C CA . LEU A 1 162 ? -23.547 -28.844 -10.844 1 92.94 162 LEU A CA 1
ATOM 1289 C C . LEU A 1 162 ? -23.469 -29.578 -9.516 1 92.94 162 LEU A C 1
ATOM 1291 O O . LEU A 1 162 ? -23.062 -29.016 -8.508 1 92.94 162 LEU A O 1
ATOM 1295 N N . ILE A 1 163 ? -23.922 -30.812 -9.516 1 94.44 163 ILE A N 1
ATOM 1296 C CA . ILE A 1 163 ? -23.875 -31.672 -8.336 1 94.44 163 ILE A CA 1
ATOM 1297 C C . ILE A 1 163 ? -22.969 -32.875 -8.617 1 94.44 163 ILE A C 1
ATOM 1299 O O . ILE A 1 163 ? -23.453 -33.906 -9.062 1 94.44 163 ILE A O 1
ATOM 1303 N N . PRO A 1 164 ? -21.75 -32.719 -8.242 1 94.06 164 PRO A N 1
ATOM 1304 C CA . PRO A 1 164 ? -20.828 -33.812 -8.547 1 94.06 164 PRO A CA 1
ATOM 1305 C C . PRO A 1 164 ? -21.062 -35.031 -7.688 1 94.06 164 PRO A C 1
ATOM 1307 O O . PRO A 1 164 ? -21.297 -34.938 -6.484 1 94.06 164 PRO A O 1
ATOM 1310 N N . GLU A 1 165 ? -20.984 -36.188 -8.289 1 93.81 165 GLU A N 1
ATOM 1311 C CA . GLU A 1 165 ? -21.172 -37.469 -7.594 1 93.81 165 GLU A CA 1
ATOM 1312 C C . GLU A 1 165 ? -19.844 -38.062 -7.152 1 93.81 165 GLU A C 1
ATOM 1314 O O . GLU A 1 165 ? -19.812 -39.062 -6.438 1 93.81 165 GLU A O 1
ATOM 1319 N N . SER A 1 166 ? -18.797 -37.5 -7.641 1 94.75 166 SER A N 1
ATOM 1320 C CA . SER A 1 166 ? -17.438 -37.969 -7.352 1 94.75 166 SER A CA 1
ATOM 1321 C C . SER A 1 166 ? -16.453 -36.812 -7.234 1 94.75 166 SER A C 1
ATOM 1323 O O . SER A 1 166 ? -16.75 -35.688 -7.688 1 94.75 166 SER A O 1
ATOM 1325 N N . SER A 1 167 ? -15.328 -37.125 -6.543 1 96 167 SER A N 1
ATOM 1326 C CA . SER A 1 167 ? -14.273 -36.125 -6.422 1 96 167 SER A CA 1
ATOM 1327 C C . SER A 1 167 ? -13.156 -36.375 -7.426 1 96 167 SER A C 1
ATOM 1329 O O . SER A 1 167 ? -12.195 -35.594 -7.5 1 96 167 SER A O 1
ATOM 1331 N N . LEU A 1 168 ? -13.305 -37.406 -8.211 1 97 168 LEU A N 1
ATOM 1332 C CA . LEU A 1 168 ? -12.32 -37.719 -9.234 1 97 168 LEU A CA 1
ATOM 1333 C C . LEU A 1 168 ? -12.602 -36.969 -10.523 1 97 168 LEU A C 1
ATOM 1335 O O . LEU A 1 168 ? -13.703 -37.031 -11.07 1 97 168 LEU A O 1
ATOM 1339 N N . ILE A 1 169 ? -11.562 -36.25 -10.914 1 97.94 169 ILE A N 1
ATOM 1340 C CA . ILE A 1 169 ? -11.789 -35.375 -12.07 1 97.94 169 ILE A CA 1
ATOM 1341 C C . ILE A 1 169 ? -10.844 -35.781 -13.195 1 97.94 169 ILE A C 1
ATOM 1343 O O . ILE A 1 169 ? -9.828 -36.438 -12.969 1 97.94 169 ILE A O 1
ATOM 1347 N N . ASN A 1 170 ? -11.25 -35.406 -14.422 1 97.38 170 ASN A N 1
ATOM 1348 C CA . ASN A 1 170 ? -10.406 -35.469 -15.617 1 97.38 170 ASN A CA 1
ATOM 1349 C C . ASN A 1 170 ? -9.203 -34.531 -15.484 1 97.38 170 ASN A C 1
ATOM 1351 O O . ASN A 1 170 ? -9.367 -33.312 -15.367 1 97.38 170 ASN A O 1
ATOM 1355 N N . SER A 1 171 ? -7.996 -35.094 -15.625 1 97.62 171 SER A N 1
ATOM 1356 C CA . SER A 1 171 ? -6.801 -34.312 -15.375 1 97.62 171 SER A CA 1
ATOM 1357 C C . SER A 1 171 ? -6.312 -33.625 -16.656 1 97.62 171 SER A C 1
ATOM 1359 O O . SER A 1 171 ? -5.434 -32.75 -16.609 1 97.62 171 SER A O 1
ATOM 1361 N N . GLY A 1 172 ? -6.785 -34.062 -17.781 1 97.06 172 GLY A N 1
ATOM 1362 C CA . GLY A 1 172 ? -6.395 -33.438 -19.031 1 97.06 172 GLY A CA 1
ATOM 1363 C C . GLY A 1 172 ? -5.25 -34.156 -19.719 1 97.06 172 GLY A C 1
ATOM 1364 O O . GLY A 1 172 ? -4.652 -33.625 -20.656 1 97.06 172 GLY A O 1
ATOM 1365 N N . ILE A 1 173 ? -4.941 -35.344 -19.266 1 98.12 173 ILE A N 1
ATOM 1366 C CA . ILE A 1 173 ? -3.938 -36.188 -19.891 1 98.12 173 ILE A CA 1
ATOM 1367 C C . ILE A 1 173 ? -4.559 -37.562 -20.266 1 98.12 173 ILE A C 1
ATOM 1369 O O . ILE A 1 173 ? -5.23 -38.188 -19.438 1 98.12 173 ILE A O 1
ATOM 1373 N N . TYR A 1 174 ? -4.309 -37.969 -21.531 1 98.25 174 TYR A N 1
ATOM 1374 C CA . TYR A 1 174 ? -4.969 -39.156 -22.047 1 98.25 174 TYR A CA 1
ATOM 1375 C C . TYR A 1 174 ? -3.982 -40.031 -22.812 1 98.25 174 TYR A C 1
ATOM 1377 O O . TYR A 1 174 ? -2.965 -39.562 -23.312 1 98.25 174 TYR A O 1
ATOM 1385 N N . ILE A 1 175 ? -4.301 -41.312 -22.859 1 98.38 175 ILE A N 1
ATOM 1386 C CA . ILE A 1 175 ? -3.691 -42.25 -23.797 1 98.38 175 ILE A CA 1
ATOM 1387 C C . ILE A 1 175 ? -4.77 -42.875 -24.672 1 98.38 175 ILE A C 1
ATOM 1389 O O . ILE A 1 175 ? -5.777 -43.375 -24.156 1 98.38 175 ILE A O 1
ATOM 1393 N N . LEU A 1 176 ? -4.578 -42.812 -25.953 1 97.88 176 LEU A N 1
ATOM 1394 C CA . LEU A 1 176 ? -5.543 -43.344 -26.891 1 97.88 176 LEU A CA 1
ATOM 1395 C C . LEU A 1 176 ? -4.895 -44.406 -27.766 1 97.88 176 LEU A C 1
ATOM 1397 O O . LEU A 1 176 ? -3.746 -44.281 -28.188 1 97.88 176 LEU A O 1
ATOM 1401 N N . ASN A 1 177 ? -5.645 -45.406 -28.016 1 97.38 177 ASN A N 1
ATOM 1402 C CA . ASN A 1 177 ? -5.281 -46.375 -29.062 1 97.38 177 ASN A CA 1
ATOM 1403 C C . ASN A 1 177 ? -5.715 -45.844 -30.438 1 97.38 177 ASN A C 1
ATOM 1405 O O . ASN A 1 177 ? -6.754 -45.188 -30.562 1 97.38 177 ASN A O 1
ATOM 1409 N N . LYS A 1 178 ? -4.961 -46.156 -31.453 1 96.44 178 LYS A N 1
ATOM 1410 C CA . LYS A 1 178 ? -5.23 -45.656 -32.781 1 96.44 178 LYS A CA 1
ATOM 1411 C C . LYS A 1 178 ? -6.625 -46.031 -33.25 1 96.44 178 LYS A C 1
ATOM 1413 O O . LYS A 1 178 ? -7.242 -45.312 -34.062 1 96.44 178 LYS A O 1
ATOM 1418 N N . LYS A 1 179 ? -7.168 -47.094 -32.781 1 95.62 179 LYS A N 1
ATOM 1419 C CA . LYS A 1 179 ? -8.5 -47.562 -33.156 1 95.62 179 LYS A CA 1
ATOM 1420 C C . LYS A 1 179 ? -9.562 -46.531 -32.781 1 95.62 179 LYS A C 1
ATOM 1422 O O . LYS A 1 179 ? -10.633 -46.469 -33.375 1 95.62 179 LYS A O 1
ATOM 1427 N N . ILE A 1 180 ? -9.297 -45.781 -31.812 1 95.06 180 ILE A N 1
ATOM 1428 C CA . ILE A 1 180 ? -10.258 -44.781 -31.328 1 95.06 180 ILE A CA 1
ATOM 1429 C C . ILE A 1 180 ? -10.508 -43.719 -32.406 1 95.06 180 ILE A C 1
ATOM 1431 O O . ILE A 1 180 ? -11.547 -43.062 -32.406 1 95.06 180 ILE A O 1
ATOM 1435 N N . LEU A 1 181 ? -9.562 -43.5 -33.281 1 95.31 181 LEU A N 1
ATOM 1436 C CA . LEU A 1 181 ? -9.648 -42.5 -34.312 1 95.31 181 LEU A CA 1
ATOM 1437 C C . LEU A 1 181 ? -10.852 -42.75 -35.219 1 95.31 181 LEU A C 1
ATOM 1439 O O . LEU A 1 181 ? -11.406 -41.812 -35.812 1 95.31 181 LEU A O 1
ATOM 1443 N N . ASN A 1 182 ? -11.234 -43.969 -35.219 1 92.25 182 ASN A N 1
ATOM 1444 C CA . ASN A 1 182 ? -12.406 -44.312 -36 1 92.25 182 ASN A CA 1
ATOM 1445 C C . ASN A 1 182 ? -13.695 -43.812 -35.344 1 92.25 182 ASN A C 1
ATOM 1447 O O . ASN A 1 182 ? -14.727 -43.688 -36 1 92.25 182 ASN A O 1
ATOM 1451 N N . PHE A 1 183 ? -13.633 -43.562 -34.125 1 90.94 183 PHE A N 1
ATOM 1452 C CA . PHE A 1 183 ? -14.805 -43.125 -33.375 1 90.94 183 PHE A CA 1
ATOM 1453 C C . PHE A 1 183 ? -14.891 -41.625 -33.312 1 90.94 183 PHE A C 1
ATOM 1455 O O . PHE A 1 183 ? -15.891 -41.062 -32.844 1 90.94 183 PHE A O 1
ATOM 1462 N N . ILE A 1 184 ? -13.891 -40.875 -33.688 1 94.38 184 ILE A N 1
ATOM 1463 C CA . ILE A 1 184 ? -13.859 -39.438 -33.625 1 94.38 184 ILE A CA 1
ATOM 1464 C C . ILE A 1 184 ? -14.18 -38.844 -35 1 94.38 184 ILE A C 1
ATOM 1466 O O . ILE A 1 184 ? -13.461 -39.062 -35.969 1 94.38 184 ILE A O 1
ATOM 1470 N N . PRO A 1 185 ? -15.219 -38.094 -35.094 1 93.25 185 PRO A N 1
ATOM 1471 C CA . PRO A 1 185 ? -15.57 -37.469 -36.375 1 93.25 185 PRO A CA 1
ATOM 1472 C C . PRO A 1 185 ? -14.664 -36.312 -36.75 1 93.25 185 PRO A C 1
ATOM 1474 O O . PRO A 1 185 ? -14.086 -35.656 -35.875 1 93.25 185 PRO A O 1
ATOM 1477 N N . LYS A 1 186 ? -14.57 -36.031 -38.094 1 88.94 186 LYS A N 1
ATOM 1478 C CA . LYS A 1 186 ? -13.766 -34.938 -38.594 1 88.94 186 LYS A CA 1
ATOM 1479 C C . LYS A 1 186 ? -14.547 -33.625 -38.562 1 88.94 186 LYS A C 1
ATOM 1481 O O . LYS A 1 186 ? -14.828 -33.062 -39.625 1 88.94 186 LYS A O 1
ATOM 1486 N N . ARG A 1 187 ? -14.945 -33.125 -37.5 1 91.25 187 ARG A N 1
ATOM 1487 C CA . ARG A 1 187 ? -15.672 -31.891 -37.25 1 91.25 187 ARG A CA 1
ATOM 1488 C C . ARG A 1 187 ? -15.422 -31.375 -35.844 1 91.25 187 ARG A C 1
ATOM 1490 O O . ARG A 1 187 ? -14.633 -31.969 -35.094 1 91.25 187 ARG A O 1
ATOM 1497 N N . ASN A 1 188 ? -16.062 -30.281 -35.656 1 92.81 188 ASN A N 1
ATOM 1498 C CA . ASN A 1 188 ? -16 -29.797 -34.281 1 92.81 188 ASN A CA 1
ATOM 1499 C C . ASN A 1 188 ? -16.641 -30.781 -33.312 1 92.81 188 ASN A C 1
ATOM 1501 O O . ASN A 1 188 ? -17.844 -31.047 -33.375 1 92.81 188 ASN A O 1
ATOM 1505 N N . THR A 1 189 ? -15.758 -31.375 -32.5 1 94.06 189 THR A N 1
ATOM 1506 C CA . THR A 1 189 ? -16.172 -32.406 -31.562 1 94.06 189 THR A CA 1
ATOM 1507 C C . THR A 1 189 ? -15.5 -32.219 -30.219 1 94.06 189 THR A C 1
ATOM 1509 O O . THR A 1 189 ? -14.312 -31.875 -30.156 1 94.06 189 THR A O 1
ATOM 1512 N N . SER A 1 190 ? -16.312 -32.438 -29.188 1 93.94 190 SER A N 1
ATOM 1513 C CA . SER A 1 190 ? -15.789 -32.344 -27.828 1 93.94 190 SER A CA 1
ATOM 1514 C C . SER A 1 190 ? -15.523 -33.719 -27.25 1 93.94 190 SER A C 1
ATOM 1516 O O . SER A 1 190 ? -16.422 -34.562 -27.203 1 93.94 190 SER A O 1
ATOM 1518 N N . LEU A 1 191 ? -14.32 -33.906 -26.812 1 94.62 191 LEU A N 1
ATOM 1519 C CA . LEU A 1 191 ? -14.016 -35.156 -26.141 1 94.62 191 LEU A CA 1
ATOM 1520 C C . LEU A 1 191 ? -14.891 -35.344 -24.891 1 94.62 191 LEU A C 1
ATOM 1522 O O . LEU A 1 191 ? -15.5 -36.375 -24.703 1 94.62 191 LEU A O 1
ATOM 1526 N N . GLU A 1 192 ? -14.969 -34.344 -24.094 1 94.94 192 GLU A N 1
ATOM 1527 C CA . GLU A 1 192 ? -15.594 -34.375 -22.781 1 94.94 192 GLU A CA 1
ATOM 1528 C C . GLU A 1 192 ? -17.109 -34.5 -22.891 1 94.94 192 GLU A C 1
ATOM 1530 O O . GLU A 1 192 ? -17.75 -35.125 -22.047 1 94.94 192 GLU A O 1
ATOM 1535 N N . LYS A 1 193 ? -17.672 -33.938 -23.922 1 94.44 193 LYS A N 1
ATOM 1536 C CA . LYS A 1 193 ? -19.125 -33.906 -24.016 1 94.44 193 LYS A CA 1
ATOM 1537 C C . LYS A 1 193 ? -19.656 -35 -24.906 1 94.44 193 LYS A C 1
ATOM 1539 O O . LYS A 1 193 ? -20.812 -35.438 -24.766 1 94.44 193 LYS A O 1
ATOM 1544 N N . GLU A 1 194 ? -18.812 -35.469 -25.781 1 94.88 194 GLU A N 1
ATOM 1545 C CA . GLU A 1 194 ? -19.344 -36.406 -26.781 1 94.88 194 GLU A CA 1
ATOM 1546 C C . GLU A 1 194 ? -18.609 -37.75 -26.703 1 94.88 194 GLU A C 1
ATOM 1548 O O . GLU A 1 194 ? -19.25 -38.781 -26.469 1 94.88 194 GLU A O 1
ATOM 1553 N N . ILE A 1 195 ? -17.391 -37.719 -26.719 1 95.19 195 ILE A N 1
ATOM 1554 C CA . ILE A 1 195 ? -16.625 -38.969 -26.922 1 95.19 195 ILE A CA 1
ATOM 1555 C C . ILE A 1 195 ? -16.531 -39.719 -25.594 1 95.19 195 ILE A C 1
ATOM 1557 O O . ILE A 1 195 ? -16.875 -40.906 -25.531 1 95.19 195 ILE A O 1
ATOM 1561 N N . PHE A 1 196 ? -16.125 -39.062 -24.5 1 97.06 196 PHE A N 1
ATOM 1562 C CA . PHE A 1 196 ? -15.883 -39.719 -23.234 1 97.06 196 PHE A CA 1
ATOM 1563 C C . PHE A 1 196 ? -17.172 -40.312 -22.688 1 97.06 196 PHE A C 1
ATOM 1565 O O . PHE A 1 196 ? -17.203 -41.5 -22.297 1 97.06 196 PHE A O 1
ATOM 1572 N N . PRO A 1 197 ? -18.234 -39.562 -22.672 1 96.06 197 PRO A N 1
ATOM 1573 C CA . PRO A 1 197 ? -19.469 -40.156 -22.156 1 96.06 197 PRO A CA 1
ATOM 1574 C C . PRO A 1 197 ? -19.906 -41.406 -22.922 1 96.06 197 PRO A C 1
ATOM 1576 O O . PRO A 1 197 ? -20.344 -42.375 -22.312 1 96.06 197 PRO A O 1
ATOM 1579 N N . ASN A 1 198 ? -19.781 -41.375 -24.234 1 95.19 198 ASN A N 1
ATOM 1580 C CA . ASN A 1 198 ? -20.188 -42.531 -25.062 1 95.19 198 ASN A CA 1
ATOM 1581 C C . ASN A 1 198 ? -19.312 -43.75 -24.781 1 95.19 198 ASN A C 1
ATOM 1583 O O . ASN A 1 198 ? -19.828 -44.844 -24.656 1 95.19 198 ASN A O 1
ATOM 1587 N N . LEU A 1 199 ? -18.078 -43.531 -24.719 1 95.12 199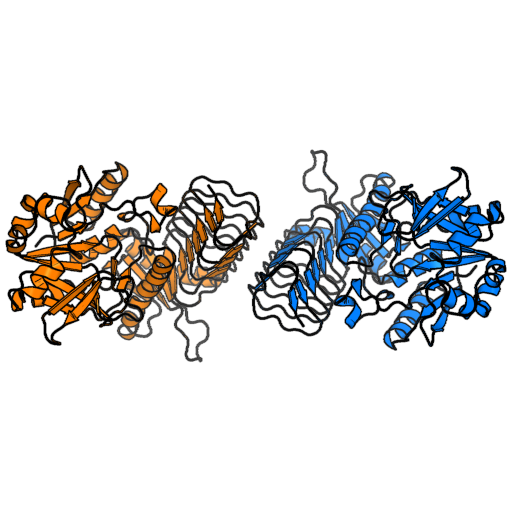 LEU A N 1
ATOM 1588 C CA . LEU A 1 199 ? -17.156 -44.625 -24.469 1 95.12 199 LEU A CA 1
ATOM 1589 C C . LEU A 1 199 ? -17.359 -45.188 -23.078 1 95.12 199 LEU A C 1
ATOM 1591 O O . LEU A 1 199 ? -17.188 -46.406 -22.875 1 95.12 199 LEU A O 1
ATOM 1595 N N . ALA A 1 200 ? -17.641 -44.344 -22.141 1 95.94 200 ALA A N 1
ATOM 1596 C CA . ALA A 1 200 ? -17.938 -44.812 -20.797 1 95.94 200 ALA A CA 1
ATOM 1597 C C . ALA A 1 200 ? -19.141 -45.75 -20.797 1 95.94 200 ALA A C 1
ATOM 1599 O O . ALA A 1 200 ? -19.109 -46.812 -20.172 1 95.94 200 ALA A O 1
ATOM 1600 N N . THR A 1 201 ? -20.141 -45.375 -21.484 1 94.56 201 THR A N 1
ATOM 1601 C CA . THR A 1 201 ? -21.359 -46.156 -21.578 1 94.56 201 THR A CA 1
ATOM 1602 C C . THR A 1 201 ? -21.062 -47.531 -22.188 1 94.56 201 THR A C 1
ATOM 1604 O O . THR A 1 201 ? -21.672 -48.531 -21.828 1 94.56 201 THR A O 1
ATOM 1607 N N . ASP A 1 202 ? -20.125 -47.562 -23.078 1 94.25 202 ASP A N 1
ATOM 1608 C CA . ASP A 1 202 ? -19.75 -48.781 -23.781 1 94.25 202 ASP A CA 1
ATOM 1609 C C . ASP A 1 202 ? -18.734 -49.594 -22.984 1 94.25 202 ASP A C 1
ATOM 1611 O O . ASP A 1 202 ? -18.234 -50.625 -23.453 1 94.25 202 ASP A O 1
ATOM 1615 N N . ASN A 1 203 ? -18.359 -49.125 -21.859 1 93.69 203 ASN A N 1
ATOM 1616 C CA . ASN A 1 203 ? -17.406 -49.812 -20.984 1 93.69 203 ASN A CA 1
ATOM 1617 C C . ASN A 1 203 ? -16.031 -49.938 -21.641 1 93.69 203 ASN A C 1
ATOM 1619 O O . ASN A 1 203 ? -15.398 -50.969 -21.531 1 93.69 203 ASN A O 1
ATOM 1623 N N . LEU A 1 204 ? -15.664 -48.875 -22.312 1 93.12 204 LEU A N 1
ATOM 1624 C CA . LEU A 1 204 ? -14.406 -48.875 -23.031 1 93.12 204 LEU A CA 1
ATOM 1625 C C . LEU A 1 204 ? -13.445 -47.844 -22.5 1 93.12 204 LEU A C 1
ATOM 1627 O O . LEU A 1 204 ? -12.328 -47.688 -23 1 93.12 204 LEU A O 1
ATOM 1631 N N . LEU A 1 205 ? -13.883 -47.125 -21.5 1 96.38 205 LEU A N 1
ATOM 1632 C CA . LEU A 1 205 ? -13.102 -46.031 -20.938 1 96.38 205 LEU A CA 1
ATOM 1633 C C . LEU A 1 205 ? -12.422 -46.469 -19.641 1 96.38 205 LEU A C 1
ATOM 1635 O O . LEU A 1 205 ? -13.094 -46.938 -18.703 1 96.38 205 LEU A O 1
ATOM 1639 N N . TYR A 1 206 ? -11.07 -46.344 -19.609 1 97.94 206 TYR A N 1
ATOM 1640 C CA . TYR A 1 206 ? -10.281 -46.688 -18.438 1 97.94 206 TYR A CA 1
ATOM 1641 C C . TYR A 1 206 ? -9.742 -45.438 -17.75 1 97.94 206 TYR A C 1
ATOM 1643 O O . TYR A 1 206 ? -9.68 -44.375 -18.359 1 97.94 206 TYR A O 1
ATOM 1651 N N . PHE A 1 207 ? -9.445 -45.594 -16.453 1 98 207 PHE A N 1
ATOM 1652 C CA . PHE A 1 207 ? -8.859 -44.438 -15.758 1 98 207 PHE A CA 1
ATOM 1653 C C . PHE A 1 207 ? -7.566 -44.844 -15.062 1 98 207 PHE A C 1
ATOM 1655 O O . PHE A 1 207 ? -7.41 -46 -14.656 1 98 207 PHE A O 1
ATOM 1662 N N . TYR A 1 208 ? -6.598 -43.938 -15.023 1 97.94 208 TYR A N 1
ATOM 1663 C CA . TYR A 1 208 ? -5.367 -44.031 -14.242 1 97.94 208 TYR A CA 1
ATOM 1664 C C . TYR A 1 208 ? -5.309 -42.906 -13.195 1 97.94 208 TYR A C 1
ATOM 1666 O O . TYR A 1 208 ? -5.332 -41.75 -13.539 1 97.94 208 TYR A O 1
ATOM 1674 N N . LYS A 1 209 ? -5.191 -43.25 -11.969 1 97.62 209 LYS A N 1
ATOM 1675 C CA . LYS A 1 209 ? -5.25 -42.281 -10.891 1 97.62 209 LYS A CA 1
ATOM 1676 C C . LYS A 1 209 ? -3.871 -41.688 -10.617 1 97.62 209 LYS A C 1
ATOM 1678 O O . LYS A 1 209 ? -2.918 -42.406 -10.344 1 97.62 209 LYS A O 1
ATOM 1683 N N . LEU A 1 210 ? -3.818 -40.375 -10.719 1 97.31 210 LEU A N 1
ATOM 1684 C CA . LEU A 1 210 ? -2.586 -39.656 -10.414 1 97.31 210 LEU A CA 1
ATOM 1685 C C . LEU A 1 210 ? -2.441 -39.438 -8.914 1 97.31 210 LEU A C 1
ATOM 1687 O O . LEU A 1 210 ? -3.328 -38.875 -8.273 1 97.31 210 LEU A O 1
ATOM 1691 N N . ASN A 1 211 ? -1.272 -39.812 -8.391 1 93.56 211 ASN A N 1
ATOM 1692 C CA . ASN A 1 211 ? -0.996 -39.625 -6.969 1 93.56 211 ASN A CA 1
ATOM 1693 C C . ASN A 1 211 ? -0.112 -38.375 -6.738 1 93.56 211 ASN A C 1
ATOM 1695 O O . ASN A 1 211 ? -0.11 -37.812 -5.645 1 93.56 211 ASN A O 1
ATOM 1699 N N . GLY A 1 212 ? 0.528 -37.844 -7.672 1 93.25 212 GLY A N 1
ATOM 1700 C CA . GLY A 1 212 ? 1.403 -36.688 -7.543 1 93.25 212 GLY A CA 1
ATOM 1701 C C . GLY A 1 212 ? 0.672 -35.375 -7.688 1 93.25 212 GLY A C 1
ATOM 1702 O O . GLY A 1 212 ? -0.56 -35.312 -7.656 1 93.25 212 GLY A O 1
ATOM 1703 N N . PHE A 1 213 ? 1.396 -34.281 -7.738 1 94.25 213 PHE A N 1
ATOM 1704 C CA . PHE A 1 213 ? 0.771 -32.969 -7.816 1 94.25 213 PHE A CA 1
ATOM 1705 C C . PHE A 1 213 ? 0.135 -32.75 -9.188 1 94.25 213 PHE A C 1
ATOM 1707 O O . PHE A 1 213 ? 0.493 -33.406 -10.156 1 94.25 213 PHE A O 1
ATOM 1714 N N . TRP A 1 214 ? -0.797 -31.922 -9.203 1 96.81 214 TRP A N 1
ATOM 1715 C CA . TRP A 1 214 ? -1.542 -31.594 -10.414 1 96.81 214 TRP A CA 1
ATOM 1716 C C . TRP A 1 214 ? -2.086 -30.156 -10.336 1 96.81 214 TRP A C 1
ATOM 1718 O O . TRP A 1 214 ? -2.529 -29.719 -9.273 1 96.81 214 TRP A O 1
ATOM 1728 N N . ALA A 1 215 ? -1.943 -29.5 -11.477 1 96.81 215 ALA A N 1
ATOM 1729 C CA . ALA A 1 215 ? -2.52 -28.156 -11.531 1 96.81 215 ALA A CA 1
ATOM 1730 C C . ALA A 1 215 ? -2.971 -27.812 -12.953 1 96.81 215 ALA A C 1
ATOM 1732 O O . ALA A 1 215 ? -2.248 -28.062 -13.914 1 96.81 215 ALA A O 1
ATOM 1733 N N . ASP A 1 216 ? -4.191 -27.344 -13.016 1 95.62 216 ASP A N 1
ATOM 1734 C CA . ASP A 1 216 ? -4.648 -26.625 -14.195 1 95.62 216 ASP A CA 1
ATOM 1735 C C . ASP A 1 216 ? -4.301 -25.141 -14.109 1 95.62 216 ASP A C 1
ATOM 1737 O O . ASP A 1 216 ? -4.918 -24.406 -13.336 1 95.62 216 ASP A O 1
ATOM 1741 N N . ILE A 1 217 ? -3.4 -24.641 -14.953 1 96.31 217 ILE A N 1
ATOM 1742 C CA . ILE A 1 217 ? -2.834 -23.312 -14.75 1 96.31 217 ILE A CA 1
ATOM 1743 C C . ILE A 1 217 ? -3.441 -22.328 -15.75 1 96.31 217 ILE A C 1
ATOM 1745 O O . ILE A 1 217 ? -2.764 -21.422 -16.219 1 96.31 217 ILE A O 1
ATOM 1749 N N . GLY A 1 218 ? -4.664 -22.516 -16.047 1 92.75 218 GLY A N 1
ATOM 1750 C CA . GLY A 1 218 ? -5.324 -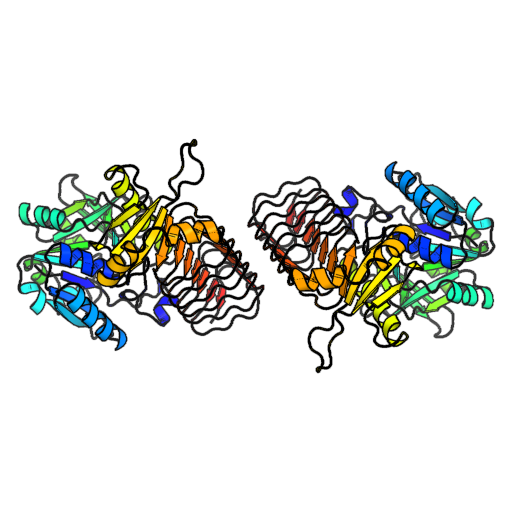21.688 -17.062 1 92.75 218 GLY A CA 1
ATOM 1751 C C . GLY A 1 218 ? -5.828 -20.375 -16.516 1 92.75 218 GLY A C 1
ATOM 1752 O O . GLY A 1 218 ? -6.172 -19.469 -17.281 1 92.75 218 GLY A O 1
ATOM 1753 N N . LYS A 1 219 ? -5.895 -20.281 -15.219 1 94.19 219 LYS A N 1
ATOM 1754 C CA . LYS A 1 219 ? -6.289 -19.047 -14.555 1 94.19 219 LYS A CA 1
ATOM 1755 C C . LYS A 1 219 ? -5.172 -18.516 -13.656 1 94.19 219 LYS A C 1
ATOM 1757 O O . LYS A 1 219 ? -4.359 -19.297 -13.156 1 94.19 219 LYS A O 1
ATOM 1762 N N . PRO A 1 220 ? -5.207 -17.203 -13.477 1 96.06 220 PRO A N 1
ATOM 1763 C CA . PRO A 1 220 ? -4.105 -16.609 -12.719 1 96.06 220 PRO A CA 1
ATOM 1764 C C . PRO A 1 220 ? -3.961 -17.219 -11.32 1 96.06 220 PRO A C 1
ATOM 1766 O O . PRO A 1 220 ? -2.85 -17.547 -10.898 1 96.06 220 PRO A O 1
ATOM 1769 N N . SER A 1 221 ? -5.066 -17.328 -10.617 1 96.31 221 SER A N 1
ATOM 1770 C CA . SER A 1 221 ? -5 -17.891 -9.273 1 96.31 221 SER A CA 1
ATOM 1771 C C . SER A 1 221 ? -4.449 -19.312 -9.289 1 96.31 221 SER A C 1
ATOM 1773 O O . SER A 1 221 ? -3.631 -19.672 -8.445 1 96.31 221 SER A O 1
ATOM 1775 N N . ASP A 1 222 ? -4.895 -20.094 -10.227 1 95.94 222 ASP A N 1
ATOM 1776 C CA . ASP A 1 222 ? -4.445 -21.469 -10.352 1 95.94 222 ASP A CA 1
ATOM 1777 C C . ASP A 1 222 ? -2.996 -21.531 -10.836 1 95.94 222 ASP A C 1
ATOM 1779 O O . ASP A 1 222 ? -2.252 -22.453 -10.469 1 95.94 222 ASP A O 1
ATOM 1783 N N . PHE A 1 223 ? -2.66 -20.516 -11.625 1 97.75 223 PHE A N 1
ATOM 1784 C CA . PHE A 1 223 ? -1.278 -20.391 -12.07 1 97.75 223 PHE A CA 1
ATOM 1785 C C . PHE A 1 223 ? -0.333 -20.25 -10.883 1 97.75 223 PHE A C 1
ATOM 1787 O O . PHE A 1 223 ? 0.641 -21 -10.773 1 97.75 223 PHE A O 1
ATOM 1794 N N . LEU A 1 224 ? -0.615 -19.438 -10.008 1 98.31 224 LEU A N 1
ATOM 1795 C CA . LEU A 1 224 ? 0.2 -19.203 -8.82 1 98.31 224 LEU A CA 1
ATOM 1796 C C . LEU A 1 224 ? 0.184 -20.422 -7.91 1 98.31 224 LEU A C 1
ATOM 1798 O O . LEU A 1 224 ? 1.228 -20.828 -7.395 1 98.31 224 LEU A O 1
ATOM 1802 N N . LYS A 1 225 ? -0.961 -20.984 -7.75 1 97 225 LYS A N 1
ATOM 1803 C CA . LYS A 1 225 ? -1.06 -22.203 -6.949 1 97 225 LYS A CA 1
ATOM 1804 C C . LYS A 1 225 ? -0.222 -23.328 -7.555 1 97 225 LYS A C 1
ATOM 1806 O O . LYS A 1 225 ? 0.43 -24.078 -6.832 1 97 225 LYS A O 1
ATOM 1811 N N . GLY A 1 226 ? -0.37 -23.422 -8.828 1 97.56 226 GLY A N 1
ATOM 1812 C CA . GLY A 1 226 ? 0.415 -24.422 -9.539 1 97.56 226 GLY A CA 1
ATOM 1813 C C . GLY A 1 226 ? 1.908 -24.281 -9.312 1 97.56 226 GLY A C 1
ATOM 1814 O O . GLY A 1 226 ? 2.619 -25.281 -9.156 1 97.56 226 GLY A O 1
ATOM 1815 N N . GLN A 1 227 ? 2.377 -23.078 -9.297 1 97.38 227 GLN A N 1
ATOM 1816 C CA . GLN A 1 227 ? 3.791 -22.828 -9.039 1 97.38 227 GLN A CA 1
ATOM 1817 C C . GLN A 1 227 ? 4.199 -23.344 -7.66 1 97.38 227 GLN A C 1
ATOM 1819 O O . GLN A 1 227 ? 5.258 -23.953 -7.512 1 97.38 227 GLN A O 1
ATOM 1824 N N . SER A 1 228 ? 3.369 -23.047 -6.723 1 96.38 228 SER A N 1
ATOM 1825 C CA . SER A 1 228 ? 3.627 -23.516 -5.367 1 96.38 228 SER A CA 1
ATOM 1826 C C . SER A 1 228 ? 3.691 -25.047 -5.32 1 96.38 228 SER A C 1
ATOM 1828 O O . SER A 1 228 ? 4.605 -25.609 -4.719 1 96.38 228 SER A O 1
ATOM 1830 N N . LEU A 1 229 ? 2.76 -25.688 -5.926 1 95.75 229 LEU A N 1
ATOM 1831 C CA . LEU A 1 229 ? 2.715 -27.141 -5.957 1 95.75 229 LEU A CA 1
ATOM 1832 C C . LEU A 1 229 ? 3.943 -27.719 -6.656 1 95.75 229 LEU A C 1
ATOM 1834 O O . LEU A 1 229 ? 4.535 -28.688 -6.188 1 95.75 229 LEU A O 1
ATOM 1838 N N . TYR A 1 230 ? 4.266 -27.109 -7.723 1 95.88 230 TYR A N 1
ATOM 1839 C CA . TYR A 1 230 ? 5.422 -27.547 -8.5 1 95.88 230 TYR A CA 1
ATOM 1840 C C . TYR A 1 230 ? 6.695 -27.469 -7.664 1 95.88 230 TYR A C 1
ATOM 1842 O O . TYR A 1 230 ? 7.449 -28.438 -7.586 1 95.88 230 TYR A O 1
ATOM 1850 N N . LEU A 1 231 ? 6.941 -26.391 -7.051 1 94.12 231 LEU A N 1
ATOM 1851 C CA . LEU A 1 231 ? 8.141 -26.219 -6.242 1 94.12 231 LEU A CA 1
ATOM 1852 C C . LEU A 1 231 ? 8.133 -27.172 -5.047 1 94.12 231 LEU A C 1
ATOM 1854 O O . LEU A 1 231 ? 9.172 -27.734 -4.695 1 94.12 231 LEU A O 1
ATOM 1858 N N . ASN A 1 232 ? 7.023 -27.375 -4.48 1 93.06 232 ASN A N 1
ATOM 1859 C CA . ASN A 1 232 ? 6.898 -28.281 -3.344 1 93.06 232 ASN A CA 1
ATOM 1860 C C . ASN A 1 232 ? 7.172 -29.734 -3.746 1 93.06 232 ASN A C 1
ATOM 1862 O O . ASN A 1 232 ? 7.566 -30.547 -2.912 1 93.06 232 ASN A O 1
ATOM 1866 N N . SER A 1 233 ? 6.887 -30.047 -4.918 1 91.31 233 SER A N 1
ATOM 1867 C CA . SER A 1 233 ? 7.035 -31.406 -5.395 1 91.31 233 SER A CA 1
ATOM 1868 C C . SER A 1 233 ? 8.492 -31.859 -5.336 1 91.31 233 SER A C 1
ATOM 1870 O O . SER A 1 233 ? 8.773 -33.062 -5.332 1 91.31 233 SER A O 1
ATOM 1872 N N . PHE A 1 234 ? 9.398 -30.906 -5.289 1 86.25 234 PHE A N 1
ATOM 1873 C CA . PHE A 1 234 ? 10.812 -31.25 -5.23 1 86.25 234 PHE A CA 1
ATOM 1874 C C . PHE A 1 234 ? 11.258 -31.484 -3.789 1 86.25 234 PHE A C 1
ATOM 1876 O O . PHE A 1 234 ? 12.383 -31.922 -3.541 1 86.25 234 PHE A O 1
ATOM 1883 N N . GLN A 1 235 ? 10.516 -31.031 -2.812 1 70.94 235 GLN A N 1
ATOM 1884 C CA . GLN A 1 235 ? 10.883 -31.188 -1.408 1 70.94 235 GLN A CA 1
ATOM 1885 C C . GLN A 1 235 ? 11.07 -32.656 -1.041 1 70.94 235 GLN A C 1
ATOM 1887 O O . GLN A 1 235 ? 11.914 -33 -0.207 1 70.94 235 GLN A O 1
ATOM 1892 N N . ASN A 1 236 ? 10.289 -33.531 -1.52 1 60.19 236 ASN A N 1
ATOM 1893 C CA . ASN A 1 236 ? 10.383 -34.938 -1.166 1 60.19 236 ASN A CA 1
ATOM 1894 C C . ASN A 1 236 ? 11.633 -35.562 -1.754 1 60.19 236 ASN A C 1
ATOM 1896 O O . ASN A 1 236 ? 12.008 -36.688 -1.369 1 60.19 236 ASN A O 1
ATOM 1900 N N . LEU A 1 237 ? 12.219 -34.844 -2.68 1 55.62 237 LEU A N 1
ATOM 1901 C CA . LEU A 1 237 ? 13.453 -35.375 -3.234 1 55.62 237 LEU A CA 1
ATOM 1902 C C . LEU A 1 237 ? 14.586 -35.281 -2.221 1 55.62 237 LEU A C 1
ATOM 1904 O O . LEU A 1 237 ? 15.516 -36.094 -2.244 1 55.62 237 LEU A O 1
ATOM 1908 N N . ASP A 1 238 ? 14.516 -34.156 -1.438 1 52.28 238 ASP A N 1
ATOM 1909 C CA . ASP A 1 238 ? 15.555 -33.875 -0.447 1 52.28 238 ASP A CA 1
ATOM 1910 C C . ASP A 1 238 ? 15.578 -34.969 0.642 1 52.28 238 ASP A C 1
ATOM 1912 O O . ASP A 1 238 ? 16.625 -35.25 1.209 1 52.28 238 ASP A O 1
ATOM 1916 N N . LYS A 1 239 ? 14.375 -35.406 1.099 1 49.94 239 LYS A N 1
ATOM 1917 C CA . LYS A 1 239 ? 14.453 -36.406 2.184 1 49.94 239 LYS A CA 1
ATOM 1918 C C . LYS A 1 239 ? 15.391 -37.531 1.823 1 49.94 239 LYS A C 1
ATOM 1920 O O . LYS A 1 239 ? 16.031 -38.125 2.701 1 49.94 239 LYS A O 1
ATOM 1925 N N . LEU A 1 240 ? 15.461 -37.812 0.486 1 44.59 240 LEU A N 1
ATOM 1926 C CA . LEU A 1 240 ? 16.188 -39.031 0.098 1 44.59 240 LEU A CA 1
ATOM 1927 C C . LEU A 1 240 ? 17.688 -38.75 0.065 1 44.59 240 LEU A C 1
ATOM 1929 O O . LEU A 1 240 ? 18.5 -39.688 0.075 1 44.59 240 LEU A O 1
ATOM 1933 N N . LYS A 1 241 ? 18.172 -37.438 -0.262 1 48.88 241 LYS A N 1
ATOM 1934 C CA . LYS A 1 241 ? 19.594 -37.312 -0.557 1 48.88 241 LYS A CA 1
ATOM 1935 C C . LYS A 1 241 ? 20.328 -36.562 0.561 1 48.88 241 LYS A C 1
ATOM 1937 O O . LYS A 1 241 ? 21.422 -36.031 0.354 1 48.88 241 LYS A O 1
ATOM 1942 N N . ASN A 1 242 ? 20.078 -36.906 1.925 1 49.5 242 ASN A N 1
ATOM 1943 C CA . ASN A 1 242 ? 20.891 -36.625 3.1 1 49.5 242 ASN A CA 1
ATOM 1944 C C . ASN A 1 242 ? 21.109 -35.125 3.289 1 49.5 242 ASN A C 1
ATOM 1946 O O . ASN A 1 242 ? 21.812 -34.5 2.51 1 49.5 242 ASN A O 1
ATOM 1950 N N . ASP A 1 243 ? 20.172 -34.344 4.109 1 52.22 243 ASP A N 1
ATOM 1951 C CA . ASP A 1 243 ? 20.234 -33.031 4.738 1 52.22 243 ASP A CA 1
ATOM 1952 C C . ASP A 1 243 ? 21.266 -32.125 4.039 1 52.22 243 ASP A C 1
ATOM 1954 O O . ASP A 1 243 ? 21.984 -31.375 4.691 1 52.22 243 ASP A O 1
ATOM 1958 N N . LYS A 1 244 ? 21.531 -32.438 2.691 1 61.25 244 LYS A N 1
ATOM 1959 C CA . LYS A 1 244 ? 22.578 -31.672 2.035 1 61.25 244 LYS A CA 1
ATOM 1960 C C . LYS A 1 244 ? 22.141 -30.234 1.804 1 61.25 244 LYS A C 1
ATOM 1962 O O . LYS A 1 244 ? 20.953 -29.969 1.603 1 61.25 244 LYS A O 1
ATOM 1967 N N . GLU A 1 245 ? 23 -29.375 1.899 1 74.56 245 GLU A N 1
ATOM 1968 C CA . GLU A 1 245 ? 22.922 -27.938 1.718 1 74.56 245 GLU A CA 1
ATOM 1969 C C . GLU A 1 245 ? 22.516 -27.578 0.293 1 74.56 245 GLU A C 1
ATOM 1971 O O . GLU A 1 245 ? 21.797 -26.594 0.076 1 74.56 245 GLU A O 1
ATOM 1976 N N . LYS A 1 246 ? 22.859 -28.547 -0.675 1 84.38 246 LYS A N 1
ATOM 1977 C CA . LYS A 1 246 ? 22.656 -28.281 -2.096 1 84.38 246 LYS A CA 1
ATOM 1978 C C . LYS A 1 246 ? 22.266 -29.547 -2.846 1 84.38 246 LYS A C 1
ATOM 1980 O O . LYS A 1 246 ? 22.828 -30.625 -2.596 1 84.38 246 LYS A O 1
ATOM 1985 N N . THR A 1 247 ? 21.234 -29.531 -3.697 1 87.88 247 THR A N 1
ATOM 1986 C CA . THR A 1 247 ? 20.812 -30.641 -4.551 1 87.88 247 THR A CA 1
ATOM 1987 C C . THR A 1 247 ? 20.719 -30.188 -6.008 1 87.88 247 THR A C 1
ATOM 1989 O O . THR A 1 247 ? 20.094 -29.172 -6.309 1 87.88 247 THR A O 1
ATOM 1992 N N . ILE A 1 248 ? 21.406 -30.922 -6.859 1 90.38 248 ILE A N 1
ATOM 1993 C CA . ILE A 1 248 ? 21.344 -30.641 -8.289 1 90.38 248 ILE A CA 1
ATOM 1994 C C . ILE A 1 248 ? 20.297 -31.531 -8.953 1 90.38 248 ILE A C 1
ATOM 1996 O O . ILE A 1 248 ? 20.234 -32.719 -8.688 1 90.38 248 ILE A O 1
ATOM 2000 N N . ILE A 1 249 ? 19.453 -30.984 -9.758 1 89.94 249 ILE A N 1
ATOM 2001 C CA . ILE A 1 249 ? 18.422 -31.688 -10.516 1 89.94 249 ILE A CA 1
ATOM 2002 C C . ILE A 1 249 ? 18.625 -31.438 -12.008 1 89.94 249 ILE A C 1
ATOM 2004 O O . ILE A 1 249 ? 17.922 -30.641 -12.617 1 89.94 249 ILE A O 1
ATOM 2008 N N . PRO A 1 250 ? 19.453 -32.156 -12.609 1 88.75 250 PRO A N 1
ATOM 2009 C CA . PRO A 1 250 ? 19.922 -31.844 -13.969 1 88.75 250 PRO A CA 1
ATOM 2010 C C . PRO A 1 250 ? 18.797 -31.906 -15 1 88.75 250 PRO A C 1
ATOM 2012 O O . PRO A 1 250 ? 18.75 -31.094 -15.922 1 88.75 250 PRO A O 1
ATOM 2015 N N . ASP A 1 251 ? 17.891 -32.906 -14.859 1 86.62 251 ASP A N 1
ATOM 2016 C CA . ASP A 1 251 ? 16.844 -33.125 -15.852 1 86.62 251 ASP A CA 1
ATOM 2017 C C . ASP A 1 251 ? 15.938 -31.891 -15.93 1 86.62 251 ASP A C 1
ATOM 2019 O O . ASP A 1 251 ? 15.367 -31.594 -16.984 1 86.62 251 ASP A O 1
ATOM 2023 N N . GLN A 1 252 ? 15.852 -31.219 -14.828 1 90.31 252 GLN A N 1
ATOM 2024 C CA . GLN A 1 252 ? 14.984 -30.047 -14.773 1 90.31 252 GLN A CA 1
ATOM 2025 C C . GLN A 1 252 ? 15.805 -28.766 -14.883 1 90.31 252 GLN A C 1
ATOM 2027 O O . GLN A 1 252 ? 15.242 -27.656 -14.875 1 90.31 252 GLN A O 1
ATOM 2032 N N . LEU A 1 253 ? 17.125 -28.891 -14.992 1 92.25 253 LEU A N 1
ATOM 2033 C CA . LEU A 1 253 ? 18.047 -27.75 -15.055 1 92.25 253 LEU A CA 1
ATOM 2034 C C . LEU A 1 253 ? 17.859 -26.844 -13.844 1 92.25 253 LEU A C 1
ATOM 2036 O O . LEU A 1 253 ? 17.703 -25.625 -14 1 92.25 253 LEU A O 1
ATOM 2040 N N . LEU A 1 254 ? 17.859 -27.469 -12.648 1 93.62 254 LEU A N 1
ATOM 2041 C CA . LEU A 1 254 ? 17.656 -26.766 -11.391 1 93.62 254 LEU A CA 1
ATOM 2042 C C . LEU A 1 254 ? 18.734 -27.141 -10.383 1 93.62 254 LEU A C 1
ATOM 2044 O O . LEU A 1 254 ? 19.234 -28.266 -10.391 1 93.62 254 LEU A O 1
ATOM 2048 N N . ILE A 1 255 ? 19.141 -26.203 -9.594 1 92.06 255 ILE A N 1
ATOM 2049 C CA . ILE A 1 255 ? 19.859 -26.453 -8.359 1 92.06 255 ILE A CA 1
ATOM 2050 C C . ILE A 1 255 ? 19.031 -25.984 -7.168 1 92.06 255 ILE A C 1
ATOM 2052 O O . ILE A 1 255 ? 18.453 -24.891 -7.203 1 92.06 255 ILE A O 1
ATOM 2056 N N . CYS A 1 256 ? 18.891 -26.766 -6.156 1 91.88 256 CYS A N 1
ATOM 2057 C CA . CYS A 1 256 ? 18.125 -26.438 -4.961 1 91.88 256 CYS A CA 1
ATOM 2058 C C . CYS A 1 256 ? 19.031 -26.281 -3.752 1 91.88 256 CYS A C 1
ATOM 2060 O O . CYS A 1 256 ? 19.859 -27.156 -3.475 1 91.88 256 CYS A O 1
ATOM 2062 N N . TYR A 1 257 ? 18.922 -25.109 -3.135 1 88.25 257 TYR A N 1
ATOM 2063 C CA . TYR A 1 257 ? 19.656 -24.844 -1.905 1 88.25 257 TYR A CA 1
ATOM 2064 C C . TYR A 1 257 ? 18.719 -24.828 -0.702 1 88.25 257 TYR A C 1
ATOM 2066 O O . TYR A 1 257 ? 17.641 -24.234 -0.748 1 88.25 257 TYR A O 1
ATOM 2074 N N . ASN A 1 258 ? 19.156 -25.531 0.4 1 85.81 258 ASN A N 1
ATOM 2075 C CA . ASN A 1 258 ? 18.469 -25.406 1.683 1 85.81 258 ASN A CA 1
ATOM 2076 C C . ASN A 1 258 ? 18.969 -24.188 2.461 1 85.81 258 ASN A C 1
ATOM 2078 O O . ASN A 1 258 ? 20.156 -24.094 2.777 1 85.81 258 ASN A O 1
ATOM 2082 N N . ILE A 1 259 ? 18.062 -23.219 2.695 1 84.06 259 ILE A N 1
ATOM 2083 C CA . ILE A 1 259 ? 18.453 -21.984 3.365 1 84.06 259 ILE A CA 1
ATOM 2084 C C . ILE A 1 259 ? 18.031 -22.047 4.832 1 84.06 259 ILE A C 1
ATOM 2086 O O . ILE A 1 259 ? 16.844 -22.125 5.141 1 84.06 259 ILE A O 1
ATOM 2090 N N . ASN A 1 260 ? 18.578 -22.859 5.777 1 69.06 260 ASN A N 1
ATOM 2091 C CA . ASN A 1 260 ? 18.219 -22.984 7.184 1 69.06 260 ASN A CA 1
ATOM 2092 C C . ASN A 1 260 ? 18.594 -21.734 7.973 1 69.06 260 ASN A C 1
ATOM 2094 O O . ASN A 1 260 ? 19.719 -21.234 7.871 1 69.06 260 ASN A O 1
ATOM 2098 N N . GLU A 1 261 ? 17.641 -20.906 8.227 1 59.78 261 GLU A N 1
ATOM 2099 C CA . GLU A 1 261 ? 18.078 -19.812 9.102 1 59.78 261 GLU A CA 1
ATOM 2100 C C . GLU A 1 261 ? 18.594 -20.344 10.438 1 59.78 261 GLU A C 1
ATOM 2102 O O . GLU A 1 261 ? 19.656 -19.938 10.906 1 59.78 261 GLU A O 1
ATOM 2107 N N . ASP A 1 262 ? 17.672 -20.641 11.555 1 54 262 ASP A N 1
ATOM 2108 C CA . ASP A 1 262 ? 18.062 -21.016 12.914 1 54 262 ASP A CA 1
ATOM 2109 C C . ASP A 1 262 ? 18.094 -22.531 13.086 1 54 262 ASP A C 1
ATOM 2111 O O . ASP A 1 262 ? 17.266 -23.234 12.516 1 54 262 ASP A O 1
ATOM 2115 N N . GLU A 1 263 ? 19.234 -23.172 13.617 1 46.97 263 GLU A N 1
ATOM 2116 C CA . GLU A 1 263 ? 19.578 -24.547 13.961 1 46.97 263 GLU A CA 1
ATOM 2117 C C . GLU A 1 263 ? 18.391 -25.281 14.578 1 46.97 263 GLU A C 1
ATOM 2119 O O . GLU A 1 263 ? 18.359 -26.516 14.609 1 46.97 263 GLU A O 1
ATOM 2124 N N . ASN A 1 264 ? 17.75 -24.875 15.688 1 45.59 264 ASN A N 1
ATOM 2125 C CA . ASN A 1 264 ? 16.938 -25.703 16.578 1 45.59 264 ASN A CA 1
ATOM 2126 C C . ASN A 1 264 ? 15.672 -26.188 15.891 1 45.59 264 ASN A C 1
ATOM 2128 O O . ASN A 1 264 ? 14.945 -27.016 16.438 1 45.59 264 ASN A O 1
ATOM 2132 N N . LYS A 1 265 ? 14.617 -25.156 15.781 1 45.59 265 LYS A N 1
ATOM 2133 C CA . LYS A 1 265 ? 13.195 -25.484 15.766 1 45.59 265 LYS A CA 1
ATOM 2134 C C . LYS A 1 265 ? 12.828 -26.297 14.523 1 45.59 265 LYS A C 1
ATOM 2136 O O . LYS A 1 265 ? 13.547 -26.266 13.523 1 45.59 265 LYS A O 1
ATOM 2141 N N . ASP A 1 266 ? 11.664 -27.016 14.57 1 46.72 266 ASP A N 1
ATOM 2142 C CA . ASP A 1 266 ? 10.867 -27.781 13.625 1 46.72 266 ASP A CA 1
ATOM 2143 C C . ASP A 1 266 ? 10.844 -27.109 12.258 1 46.72 266 ASP A C 1
ATOM 2145 O O . ASP A 1 266 ? 10.008 -26.234 12 1 46.72 266 ASP A O 1
ATOM 2149 N N . ILE A 1 267 ? 11.852 -26.516 11.703 1 48.69 267 ILE A N 1
ATOM 2150 C CA . ILE A 1 267 ? 12.234 -25.516 10.719 1 48.69 267 ILE A CA 1
ATOM 2151 C C . ILE A 1 267 ? 11.539 -25.797 9.391 1 48.69 267 ILE A C 1
ATOM 2153 O O . ILE A 1 267 ? 11.758 -26.859 8.781 1 48.69 267 ILE A O 1
ATOM 2157 N N . LYS A 1 268 ? 10.414 -25.375 9.242 1 54.97 268 LYS A N 1
ATOM 2158 C CA . LYS A 1 268 ? 9.922 -25.203 7.879 1 54.97 268 LYS A CA 1
ATOM 2159 C C . LYS A 1 268 ? 11.07 -24.906 6.914 1 54.97 268 LYS A C 1
ATOM 2161 O O . LYS A 1 268 ? 11.844 -23.969 7.145 1 54.97 268 LYS A O 1
ATOM 2166 N N . LYS A 1 269 ? 11.484 -25.75 5.996 1 72.56 269 LYS A N 1
ATOM 2167 C CA . LYS A 1 269 ? 12.672 -25.766 5.145 1 72.56 269 LYS A CA 1
ATOM 2168 C C . LYS A 1 269 ? 12.562 -24.719 4.039 1 72.56 269 LYS A C 1
ATOM 2170 O O . LYS A 1 269 ? 11.641 -24.75 3.225 1 72.56 269 LYS A O 1
ATOM 2175 N N . ASN A 1 270 ? 13.203 -23.547 4.25 1 88.75 270 ASN A N 1
ATOM 2176 C CA . ASN A 1 270 ? 13.406 -22.531 3.221 1 88.75 270 ASN A CA 1
ATOM 2177 C C . ASN A 1 270 ? 14.32 -23.047 2.105 1 88.75 270 ASN A C 1
ATOM 2179 O O . ASN A 1 270 ? 15.43 -23.5 2.369 1 88.75 270 ASN A O 1
ATOM 2183 N N . LYS A 1 271 ? 13.75 -23.047 0.919 1 91.94 271 LYS A N 1
ATOM 2184 C CA . LYS A 1 271 ? 14.508 -23.562 -0.218 1 91.94 271 LYS A CA 1
ATOM 2185 C C . LYS A 1 271 ? 14.664 -22.5 -1.299 1 91.94 271 LYS A C 1
ATOM 2187 O O . LYS A 1 271 ? 13.711 -21.781 -1.623 1 91.94 271 LYS A O 1
ATOM 2192 N N . LEU A 1 272 ? 15.828 -22.391 -1.781 1 93.88 272 LEU A N 1
ATOM 2193 C CA . LEU A 1 272 ? 16.125 -21.531 -2.928 1 93.88 272 LEU A CA 1
ATOM 2194 C C . LEU A 1 272 ? 16.453 -22.375 -4.156 1 93.88 272 LEU A C 1
ATOM 2196 O O . LEU A 1 272 ? 17.422 -23.141 -4.141 1 93.88 272 LEU A O 1
ATOM 2200 N N . PHE A 1 273 ? 15.625 -22.234 -5.137 1 94.56 273 PHE A N 1
ATOM 2201 C CA . PHE A 1 273 ? 15.867 -22.891 -6.414 1 94.56 273 PHE A CA 1
ATOM 2202 C C . PHE A 1 273 ? 16.5 -21.938 -7.414 1 94.56 273 PHE A C 1
ATOM 2204 O O . PHE A 1 273 ? 16.109 -20.766 -7.5 1 94.56 273 PHE A O 1
ATOM 2211 N N . ILE A 1 274 ? 17.438 -22.438 -8.164 1 95.12 274 ILE A N 1
ATOM 2212 C CA . ILE A 1 274 ? 18.031 -21.688 -9.258 1 95.12 274 ILE A CA 1
ATOM 2213 C C . ILE A 1 274 ? 17.844 -22.453 -10.57 1 95.12 274 ILE A C 1
ATOM 2215 O O . ILE A 1 274 ? 18.203 -23.625 -10.672 1 95.12 274 ILE A O 1
ATOM 2219 N N . SER A 1 275 ? 17.234 -21.812 -11.508 1 96 275 SER A N 1
ATOM 2220 C CA . SER A 1 275 ? 17 -22.422 -12.812 1 96 275 SER A CA 1
ATOM 2221 C C . SER A 1 275 ? 18.062 -22 -13.828 1 96 275 SER A C 1
ATOM 2223 O O . SER A 1 275 ? 18.641 -20.922 -13.703 1 96 275 SER A O 1
ATOM 2225 N N . PHE A 1 276 ? 18.266 -22.828 -14.812 1 94.69 276 PHE A N 1
ATOM 2226 C CA . PHE A 1 276 ? 19.266 -22.609 -15.844 1 94.69 276 PHE A CA 1
ATOM 2227 C C . PHE A 1 276 ? 18.688 -22.859 -17.234 1 94.69 276 PHE A C 1
ATOM 2229 O O . PHE A 1 276 ? 17.703 -23.594 -17.375 1 94.69 276 PHE A O 1
ATOM 2236 N N . GLU A 1 277 ? 19.266 -22.281 -18.25 1 89.75 277 GLU A N 1
ATOM 2237 C CA . GLU A 1 277 ? 18.781 -22.422 -19.609 1 89.75 277 GLU A CA 1
ATOM 2238 C C . GLU A 1 277 ? 19.203 -23.75 -20.219 1 89.75 277 GLU A C 1
ATOM 2240 O O . GLU A 1 277 ? 18.469 -24.344 -21.016 1 89.75 277 GLU A O 1
ATOM 2245 N N . ASN A 1 278 ? 20.375 -24.141 -19.938 1 89.81 278 ASN A N 1
ATOM 2246 C CA . ASN A 1 278 ? 20.906 -25.406 -20.453 1 89.81 278 ASN A CA 1
ATOM 2247 C C . ASN A 1 278 ? 21.859 -26.062 -19.469 1 89.81 278 ASN A C 1
ATOM 2249 O O . ASN A 1 278 ? 22.219 -25.469 -18.453 1 89.81 278 ASN A O 1
ATOM 2253 N N . ILE A 1 279 ? 22.266 -27.188 -19.812 1 90.12 279 ILE A N 1
ATOM 2254 C CA . ILE A 1 279 ? 23.062 -28.016 -18.922 1 90.12 279 ILE A CA 1
ATOM 2255 C C . ILE A 1 279 ? 24.453 -27.406 -18.766 1 90.12 279 ILE A C 1
ATOM 2257 O O . ILE A 1 279 ? 25.062 -27.5 -17.703 1 90.12 279 ILE A O 1
ATOM 2261 N N . GLU A 1 280 ? 24.984 -26.812 -19.812 1 91.94 280 GLU A N 1
ATOM 2262 C CA . GLU A 1 280 ? 26.297 -26.188 -19.75 1 91.94 280 GLU A CA 1
ATOM 2263 C C . GLU A 1 280 ? 26.328 -25.047 -18.734 1 91.94 280 GLU A C 1
ATOM 2265 O O . GLU A 1 280 ? 27.266 -24.953 -17.938 1 91.94 280 GLU A O 1
ATOM 2270 N N . GLU A 1 281 ? 25.297 -24.297 -18.75 1 92.19 281 GLU A N 1
ATOM 2271 C CA . GLU A 1 281 ? 25.188 -23.203 -17.797 1 92.19 281 GLU A CA 1
ATOM 2272 C C . GLU A 1 281 ? 25.094 -23.719 -16.359 1 92.19 281 GLU A C 1
ATOM 2274 O O . GLU A 1 281 ? 25.734 -23.188 -15.461 1 92.19 281 GLU A O 1
ATOM 2279 N N . LEU A 1 282 ? 24.266 -24.703 -16.172 1 93 282 LEU A N 1
ATOM 2280 C CA . LEU A 1 282 ? 24.094 -25.312 -14.867 1 93 282 LEU A CA 1
ATOM 2281 C C . LEU A 1 282 ? 25.422 -25.828 -14.328 1 93 282 LEU A C 1
ATOM 2283 O O . LEU A 1 282 ? 25.797 -25.531 -13.188 1 93 282 LEU A O 1
ATOM 2287 N N . ASN A 1 283 ? 26.203 -26.484 -15.188 1 91.38 283 ASN A N 1
ATOM 2288 C CA . ASN A 1 283 ? 27.484 -27.047 -14.781 1 91.38 283 ASN A CA 1
ATOM 2289 C C . ASN A 1 283 ? 28.5 -25.969 -14.422 1 91.38 283 ASN A C 1
ATOM 2291 O O . ASN A 1 283 ? 29.219 -26.094 -13.43 1 91.38 283 ASN A O 1
ATOM 2295 N N . LYS A 1 284 ? 28.516 -24.969 -15.18 1 90 284 LYS A N 1
ATOM 2296 C CA . LYS A 1 284 ? 29.422 -23.859 -14.914 1 90 284 LYS A CA 1
ATOM 2297 C C . LYS A 1 284 ? 29.078 -23.188 -13.594 1 90 284 LYS A C 1
ATOM 2299 O O . LYS A 1 284 ? 29.969 -22.812 -12.828 1 90 284 LYS A O 1
ATOM 2304 N N . PHE A 1 285 ? 27.797 -23.031 -13.383 1 88.94 285 PHE A N 1
ATOM 2305 C CA . PHE A 1 285 ? 27.328 -22.391 -12.156 1 88.94 285 PHE A CA 1
ATOM 2306 C C . PHE A 1 285 ? 27.672 -23.25 -10.945 1 88.94 285 PHE A C 1
ATOM 2308 O O . PHE A 1 285 ? 28.062 -22.734 -9.898 1 88.94 285 PHE A O 1
ATOM 2315 N N . ASP A 1 286 ? 27.469 -24.422 -11.086 1 85.25 286 ASP A N 1
ATOM 2316 C CA . ASP A 1 286 ? 27.719 -25.375 -10.008 1 85.25 286 ASP A CA 1
ATOM 2317 C C . ASP A 1 286 ? 29.188 -25.391 -9.602 1 85.25 286 ASP A C 1
ATOM 2319 O O . ASP A 1 286 ? 29.516 -25.672 -8.445 1 85.25 286 ASP A O 1
ATOM 2323 N N . GLU A 1 287 ? 30.016 -25.125 -10.555 1 81.81 287 GLU A N 1
ATOM 2324 C CA . GLU A 1 287 ? 31.453 -25.078 -10.273 1 81.81 287 GLU A CA 1
ATOM 2325 C C . GLU A 1 287 ? 31.797 -23.922 -9.344 1 81.81 287 GLU A C 1
ATOM 2327 O O . GLU A 1 287 ? 32.75 -23.984 -8.586 1 81.81 287 GLU A O 1
ATOM 2332 N N . ASN A 1 288 ? 31.016 -22.875 -9.477 1 70.81 288 ASN A N 1
ATOM 2333 C CA . ASN A 1 288 ? 31.219 -21.688 -8.641 1 70.81 288 ASN A CA 1
ATOM 2334 C C . ASN A 1 288 ? 30.344 -21.734 -7.391 1 70.81 288 ASN A C 1
ATOM 2336 O O . ASN A 1 288 ? 29.328 -21.031 -7.324 1 70.81 288 ASN A O 1
ATOM 2340 N N . THR A 1 289 ? 30.438 -22.703 -6.539 1 59.72 289 THR A N 1
ATOM 2341 C CA . THR A 1 289 ? 29.594 -23.234 -5.484 1 59.72 289 THR A CA 1
ATOM 2342 C C . THR A 1 289 ? 28.938 -22.125 -4.684 1 59.72 289 THR A C 1
ATOM 2344 O O . THR A 1 289 ? 27.719 -22.109 -4.5 1 59.72 289 THR A O 1
ATOM 2347 N N . ASN A 1 290 ? 29.625 -21.453 -3.84 1 63.34 290 ASN A N 1
ATOM 2348 C CA . ASN A 1 290 ? 29.203 -20.766 -2.623 1 63.34 290 ASN A CA 1
ATOM 2349 C C . ASN A 1 290 ? 28.828 -19.312 -2.895 1 63.34 290 ASN A C 1
ATOM 2351 O O . ASN A 1 290 ? 28.422 -18.594 -1.984 1 63.34 290 ASN A O 1
ATOM 2355 N N . GLN A 1 291 ? 28.766 -19.031 -4.195 1 75.81 291 GLN A N 1
ATOM 2356 C CA . GLN A 1 291 ? 28.594 -17.609 -4.504 1 75.81 291 GLN A CA 1
ATOM 2357 C C . GLN A 1 291 ? 27.172 -17.141 -4.234 1 75.81 291 GLN A C 1
ATOM 2359 O O . GLN A 1 291 ? 26.953 -16.062 -3.689 1 75.81 291 GLN A O 1
ATOM 2364 N N . VAL A 1 292 ? 26.25 -18.047 -4.52 1 76.44 292 VAL A N 1
ATOM 2365 C CA . VAL A 1 292 ? 24.844 -17.656 -4.363 1 76.44 292 VAL A CA 1
ATOM 2366 C C . VAL A 1 292 ? 24.516 -17.484 -2.879 1 76.44 292 VAL A C 1
ATOM 2368 O O . VAL A 1 292 ? 23.938 -16.469 -2.477 1 76.44 292 VAL A O 1
ATOM 2371 N N . LEU A 1 293 ? 24.922 -18.422 -2.146 1 77.06 293 LEU A N 1
ATOM 2372 C CA . LEU A 1 293 ? 24.656 -18.375 -0.712 1 77.06 293 LEU A CA 1
ATOM 2373 C C . LEU A 1 293 ? 25.359 -17.203 -0.059 1 77.06 293 LEU A C 1
ATOM 2375 O O . LEU A 1 293 ? 24.797 -16.547 0.827 1 77.06 293 LEU A O 1
ATOM 2379 N N . ASN A 1 294 ? 26.516 -16.953 -0.567 1 83.19 294 ASN A N 1
ATOM 2380 C CA . ASN A 1 294 ? 27.25 -15.805 -0.065 1 83.19 294 ASN A CA 1
ATOM 2381 C C . ASN A 1 294 ? 26.562 -14.492 -0.414 1 83.19 294 ASN A C 1
ATOM 2383 O O . ASN A 1 294 ? 26.5 -13.578 0.408 1 83.19 294 ASN A O 1
ATOM 2387 N N . ASN A 1 295 ? 26.078 -14.484 -1.583 1 84.69 295 ASN A N 1
ATOM 2388 C CA . ASN A 1 295 ? 25.359 -13.289 -2.004 1 84.69 295 ASN A CA 1
ATOM 2389 C C . ASN A 1 295 ? 24.094 -13.07 -1.179 1 84.69 295 ASN A C 1
ATOM 2391 O O . ASN A 1 295 ? 23.797 -11.945 -0.791 1 84.69 295 ASN A O 1
ATOM 2395 N N . ILE A 1 296 ? 23.469 -14.125 -0.847 1 85.62 296 ILE A N 1
ATOM 2396 C CA . ILE A 1 296 ? 22.25 -14.062 -0.051 1 85.62 296 ILE A CA 1
ATOM 2397 C C . ILE A 1 296 ? 22.562 -13.516 1.34 1 85.62 296 ILE A C 1
ATOM 2399 O O . ILE A 1 296 ? 21.844 -12.664 1.862 1 85.62 296 ILE A O 1
ATOM 2403 N N . LYS A 1 297 ? 23.625 -13.961 1.884 1 86.12 297 LYS A N 1
ATOM 2404 C CA . LYS A 1 297 ? 24.047 -13.516 3.209 1 86.12 297 LYS A CA 1
ATOM 2405 C C . LYS A 1 297 ? 24.562 -12.078 3.166 1 86.12 297 LYS A C 1
ATOM 2407 O O . LYS A 1 297 ? 24.156 -11.242 3.967 1 86.12 297 LYS A O 1
ATOM 2412 N N . ASN A 1 298 ? 25.422 -11.797 2.172 1 91.62 298 ASN A N 1
ATOM 2413 C CA . ASN A 1 298 ? 26.078 -10.5 2.086 1 91.62 298 ASN A CA 1
ATOM 2414 C C . ASN A 1 298 ? 25.078 -9.383 1.782 1 91.62 298 ASN A C 1
ATOM 2416 O O . ASN A 1 298 ? 25.266 -8.242 2.215 1 91.62 298 ASN A O 1
ATOM 2420 N N . PHE A 1 299 ? 24.094 -9.711 1.062 1 94.19 299 PHE A N 1
ATOM 2421 C CA . PHE A 1 299 ? 23.094 -8.711 0.673 1 94.19 299 PHE A CA 1
ATOM 2422 C C . PHE A 1 299 ? 21.906 -8.734 1.615 1 94.19 299 PHE A C 1
ATOM 2424 O O . PHE A 1 299 ? 20.922 -8.031 1.395 1 94.19 299 PHE A O 1
ATOM 2431 N N . TYR A 1 300 ? 21.922 -9.539 2.666 1 94.81 300 TYR A N 1
ATOM 2432 C CA . TYR A 1 300 ? 20.891 -9.641 3.693 1 94.81 300 TYR A CA 1
ATOM 2433 C C . TYR A 1 300 ? 19.547 -9.969 3.076 1 94.81 300 TYR A C 1
ATOM 2435 O O . TYR A 1 300 ? 18.531 -9.328 3.395 1 94.81 300 TYR A O 1
ATOM 2443 N N . ILE A 1 301 ? 19.609 -10.898 2.152 1 95.56 301 ILE A N 1
ATOM 2444 C CA . ILE A 1 301 ? 18.375 -11.367 1.525 1 95.56 301 ILE A CA 1
ATOM 2445 C C . ILE A 1 301 ? 17.734 -12.445 2.395 1 95.56 301 ILE A C 1
ATOM 2447 O O . ILE A 1 301 ? 18.406 -13.398 2.801 1 95.56 301 ILE A O 1
ATOM 2451 N N . LYS A 1 302 ? 16.531 -12.25 2.73 1 95.5 302 LYS A N 1
ATOM 2452 C CA . LYS A 1 302 ? 15.789 -13.242 3.5 1 95.5 302 LYS A CA 1
ATOM 2453 C C . LYS A 1 302 ? 14.922 -14.109 2.588 1 95.5 302 LYS A C 1
ATOM 2455 O O . LYS A 1 302 ? 14.25 -13.594 1.692 1 95.5 302 LYS A O 1
ATOM 2460 N N . ILE A 1 303 ? 14.93 -15.445 2.838 1 95.5 303 ILE A N 1
ATOM 2461 C CA . ILE A 1 303 ? 14.148 -16.406 2.062 1 95.5 303 ILE A CA 1
ATOM 2462 C C . ILE A 1 303 ? 13.195 -17.156 2.984 1 95.5 303 ILE A C 1
ATOM 2464 O O . ILE A 1 303 ? 13.594 -17.656 4.043 1 95.5 303 ILE A O 1
ATOM 2468 N N . GLU A 1 304 ? 12.008 -17.141 2.568 1 95.12 304 GLU A N 1
ATOM 2469 C CA . GLU A 1 304 ? 10.992 -17.906 3.283 1 95.12 304 GLU A CA 1
ATOM 2470 C C . GLU A 1 304 ? 10.266 -18.875 2.35 1 95.12 304 GLU A C 1
ATOM 2472 O O . GLU A 1 304 ? 9.828 -18.484 1.267 1 95.12 304 GLU A O 1
ATOM 2477 N N . GLY A 1 305 ? 10.102 -20.156 2.818 1 94.75 305 GLY A N 1
ATOM 2478 C CA . GLY A 1 305 ? 9.477 -21.141 1.953 1 94.75 305 GLY A CA 1
ATOM 2479 C C . GLY A 1 305 ? 10.266 -21.406 0.689 1 94.75 305 GLY A C 1
ATOM 2480 O O . GLY A 1 305 ? 11.492 -21.516 0.73 1 94.75 305 GLY A O 1
ATOM 2481 N N . ASN A 1 306 ? 9.531 -21.594 -0.413 1 95.62 306 ASN A N 1
ATOM 2482 C CA . ASN A 1 306 ? 10.164 -21.891 -1.692 1 95.62 306 ASN A CA 1
ATOM 2483 C C . ASN A 1 306 ? 10.297 -20.641 -2.553 1 95.62 306 ASN A C 1
ATOM 2485 O O . ASN A 1 306 ? 9.32 -19.906 -2.748 1 95.62 306 ASN A O 1
ATOM 2489 N N . VAL A 1 307 ? 11.477 -20.422 -2.984 1 97.12 307 VAL A N 1
ATOM 2490 C CA . VAL A 1 307 ? 11.758 -19.312 -3.906 1 97.12 307 VAL A CA 1
ATOM 2491 C C . VAL A 1 307 ? 12.562 -19.828 -5.098 1 97.12 307 VAL A C 1
ATOM 2493 O O . VAL A 1 307 ? 13.523 -20.578 -4.922 1 97.12 307 VAL A O 1
ATOM 2496 N N . LEU A 1 308 ? 12.086 -19.5 -6.277 1 97.88 308 LEU A N 1
ATOM 2497 C CA . LEU A 1 308 ? 12.812 -19.859 -7.492 1 97.88 308 LEU A CA 1
ATOM 2498 C C . LEU A 1 308 ? 13.297 -18.609 -8.219 1 97.88 308 LEU A C 1
ATOM 2500 O O . LEU A 1 308 ? 12.523 -17.672 -8.461 1 97.88 308 LEU A O 1
ATOM 2504 N N . ILE A 1 309 ? 14.586 -18.578 -8.484 1 96.94 309 ILE A N 1
ATOM 2505 C CA . ILE A 1 309 ? 15.156 -17.5 -9.297 1 96.94 309 ILE A CA 1
ATOM 2506 C C . ILE A 1 309 ? 15.898 -18.094 -10.492 1 96.94 309 ILE A C 1
ATOM 2508 O O . ILE A 1 309 ? 16.141 -19.312 -10.539 1 96.94 309 ILE A O 1
ATOM 2512 N N . SER A 1 310 ? 16.125 -17.281 -11.445 1 95.94 310 SER A N 1
ATOM 2513 C CA . SER A 1 310 ? 16.984 -17.688 -12.555 1 95.94 310 SER A CA 1
ATOM 2514 C C . SER A 1 310 ? 18.453 -17.406 -12.258 1 95.94 310 SER A C 1
ATOM 2516 O O . SER A 1 310 ? 18.766 -16.578 -11.398 1 95.94 310 SER A O 1
ATOM 2518 N N . SER A 1 311 ? 19.406 -18 -12.945 1 93.44 311 SER A N 1
ATOM 2519 C CA . SER A 1 311 ? 20.828 -17.781 -12.766 1 93.44 311 SER A CA 1
ATOM 2520 C C . SER A 1 311 ? 21.219 -16.359 -13.148 1 93.44 311 SER A C 1
ATOM 2522 O O . SER A 1 311 ? 22.281 -15.859 -12.727 1 93.44 311 SER A O 1
ATOM 2524 N N . ASN A 1 312 ? 20.312 -15.68 -13.859 1 93.75 312 ASN A N 1
ATOM 2525 C CA . ASN A 1 312 ? 20.609 -14.328 -14.328 1 93.75 312 ASN A CA 1
ATOM 2526 C C . ASN A 1 312 ? 19.797 -13.281 -13.594 1 93.75 312 ASN A C 1
ATOM 2528 O O . ASN A 1 312 ? 19.781 -12.109 -13.984 1 93.75 312 ASN A O 1
ATOM 2532 N N . THR A 1 313 ? 19.078 -13.688 -12.625 1 95.5 313 THR A N 1
ATOM 2533 C CA . THR A 1 313 ? 18.312 -12.75 -11.805 1 95.5 313 THR A CA 1
ATOM 2534 C C . THR A 1 313 ? 19.234 -11.93 -10.914 1 95.5 313 THR A C 1
ATOM 2536 O O . THR A 1 313 ? 20.203 -12.461 -10.344 1 95.5 313 THR A O 1
ATOM 2539 N N . VAL A 1 314 ? 19.047 -10.672 -10.82 1 96.5 314 VAL A N 1
ATOM 2540 C CA . VAL A 1 314 ? 19.812 -9.789 -9.953 1 96.5 314 VAL A CA 1
ATOM 2541 C C . VAL A 1 314 ? 18.938 -9.289 -8.805 1 96.5 314 VAL A C 1
ATOM 2543 O O . VAL A 1 314 ? 17.875 -8.703 -9.039 1 96.5 314 VAL A O 1
ATOM 2546 N N . ILE A 1 315 ? 19.344 -9.555 -7.547 1 97.12 315 ILE A N 1
ATOM 2547 C CA . ILE A 1 315 ? 18.609 -9.133 -6.355 1 97.12 315 ILE A CA 1
ATOM 2548 C C . ILE A 1 315 ? 19.484 -8.234 -5.496 1 97.12 315 ILE A C 1
ATOM 2550 O O . ILE A 1 315 ? 20.562 -8.641 -5.055 1 97.12 315 ILE A O 1
ATOM 2554 N N . LYS A 1 316 ? 19.094 -6.988 -5.27 1 97 316 LYS A N 1
ATOM 2555 C CA . LYS A 1 316 ? 19.844 -6.055 -4.434 1 97 316 LYS A CA 1
ATOM 2556 C C . LYS A 1 316 ? 19.594 -6.316 -2.953 1 97 316 LYS A C 1
ATOM 2558 O O . LYS A 1 316 ? 18.938 -7.297 -2.594 1 97 316 LYS A O 1
ATOM 2563 N N . ASN A 1 317 ? 20.094 -5.414 -2.074 1 96.56 317 ASN A N 1
ATOM 2564 C CA . ASN A 1 317 ? 20.203 -5.695 -0.647 1 96.56 317 ASN A CA 1
ATOM 2565 C C . ASN A 1 317 ? 18.844 -5.629 0.043 1 96.56 317 ASN A C 1
ATOM 2567 O O . ASN A 1 317 ? 17.953 -4.918 -0.41 1 96.56 317 ASN A O 1
ATOM 2571 N N . ASN A 1 318 ? 18.688 -6.398 1.118 1 97.5 318 ASN A N 1
ATOM 2572 C CA . ASN A 1 318 ? 17.656 -6.309 2.146 1 97.5 318 ASN A CA 1
ATOM 2573 C C . ASN A 1 318 ? 16.281 -6.676 1.599 1 97.5 318 ASN A C 1
ATOM 2575 O O . ASN A 1 318 ? 15.273 -6.098 2.004 1 97.5 318 ASN A O 1
ATOM 2579 N N . CYS A 1 319 ? 16.234 -7.535 0.577 1 98.12 319 CYS A N 1
ATOM 2580 C CA . CYS A 1 319 ? 14.969 -8.031 0.073 1 98.12 319 CYS A CA 1
ATOM 2581 C C . CYS A 1 319 ? 14.469 -9.203 0.913 1 98.12 319 CYS A C 1
ATOM 2583 O O . CYS A 1 319 ? 15.266 -9.906 1.544 1 98.12 319 CYS A O 1
ATOM 2585 N N . PHE A 1 320 ? 13.203 -9.312 1.038 1 98.38 320 PHE A N 1
ATOM 2586 C CA . PHE A 1 320 ? 12.539 -10.438 1.675 1 98.38 320 PHE A CA 1
ATOM 2587 C C . PHE A 1 320 ? 11.656 -11.18 0.676 1 98.38 320 PHE A C 1
ATOM 2589 O O . PHE A 1 320 ? 10.609 -10.672 0.263 1 98.38 320 PHE A O 1
ATOM 2596 N N . LEU A 1 321 ? 12.055 -12.445 0.32 1 98.12 321 LEU A N 1
ATOM 2597 C CA . LEU A 1 321 ? 11.398 -13.211 -0.731 1 98.12 321 LEU A CA 1
ATOM 2598 C C . LEU A 1 321 ? 10.75 -14.469 -0.162 1 98.12 321 LEU A C 1
ATOM 2600 O O . LEU A 1 321 ? 11.391 -15.219 0.577 1 98.12 321 LEU A O 1
ATOM 2604 N N . GLY A 1 322 ? 9.523 -14.688 -0.601 1 97.06 322 GLY A N 1
ATOM 2605 C CA . GLY A 1 322 ? 8.867 -15.938 -0.232 1 97.06 322 GLY A CA 1
ATOM 2606 C C . GLY A 1 322 ? 7.727 -15.742 0.744 1 97.06 322 GLY A C 1
ATOM 2607 O O . GLY A 1 322 ? 7.605 -14.68 1.363 1 97.06 322 GLY A O 1
ATOM 2608 N N . GLU A 1 323 ? 6.828 -16.641 0.797 1 96 323 GLU A N 1
ATOM 2609 C CA . GLU A 1 323 ? 6.941 -17.969 0.174 1 96 323 GLU A CA 1
ATOM 2610 C C . GLU A 1 323 ? 6.355 -17.953 -1.234 1 96 323 GLU A C 1
ATOM 2612 O O . GLU A 1 323 ? 5.664 -17.016 -1.62 1 96 323 GLU A O 1
ATOM 2617 N N . ASN A 1 324 ? 6.676 -19 -2.084 1 97.12 324 ASN A N 1
ATOM 2618 C CA . ASN A 1 324 ? 6.102 -19.234 -3.404 1 97.12 324 ASN A CA 1
ATOM 2619 C C . ASN A 1 324 ? 6.367 -18.062 -4.352 1 97.12 324 ASN A C 1
ATOM 2621 O O . ASN A 1 324 ? 5.434 -17.484 -4.902 1 97.12 324 ASN A O 1
ATOM 2625 N N . VAL A 1 325 ? 7.605 -17.781 -4.52 1 98.62 325 VAL A N 1
ATOM 2626 C CA . VAL A 1 325 ? 8.023 -16.688 -5.398 1 98.62 325 VAL A CA 1
ATOM 2627 C C . VAL A 1 325 ? 8.844 -17.25 -6.559 1 98.62 325 VAL A C 1
ATOM 2629 O O . VAL A 1 325 ? 9.688 -18.125 -6.363 1 98.62 325 VAL A O 1
ATOM 2632 N N . VAL A 1 326 ? 8.531 -16.781 -7.727 1 98.81 326 VAL A N 1
ATOM 2633 C CA . VAL A 1 326 ? 9.305 -17.109 -8.914 1 98.81 326 VAL A CA 1
ATOM 2634 C C . VAL A 1 326 ? 9.773 -15.828 -9.602 1 98.81 326 VAL A C 1
ATOM 2636 O O . VAL A 1 326 ? 8.953 -14.992 -9.984 1 98.81 326 VAL A O 1
ATOM 2639 N N . LEU A 1 327 ? 11.078 -15.664 -9.719 1 98.69 327 LEU A N 1
ATOM 2640 C CA . LEU A 1 327 ? 11.672 -14.562 -10.461 1 98.69 327 LEU A CA 1
ATOM 2641 C C . LEU A 1 327 ? 12.312 -15.07 -11.75 1 98.69 327 LEU A C 1
ATOM 2643 O O . LEU A 1 327 ? 13.211 -15.922 -11.711 1 98.69 327 LEU A O 1
ATOM 2647 N N . GLY A 1 328 ? 11.883 -14.5 -12.828 1 98.31 328 GLY A N 1
ATOM 2648 C CA . GLY A 1 328 ? 12.273 -15 -14.141 1 98.31 328 GLY A CA 1
ATOM 2649 C C . GLY A 1 328 ? 13.664 -14.547 -14.562 1 98.31 328 GLY A C 1
ATOM 2650 O O . GLY A 1 328 ? 14.383 -13.922 -13.773 1 98.31 328 GLY A O 1
ATOM 2651 N N . ASN A 1 329 ? 14.031 -14.906 -15.797 1 97.19 329 ASN A N 1
ATOM 2652 C CA . ASN A 1 329 ? 15.32 -14.57 -16.391 1 97.19 329 ASN A CA 1
ATOM 2653 C C . ASN A 1 329 ? 15.508 -13.062 -16.531 1 97.19 329 ASN A C 1
ATOM 2655 O O . ASN A 1 329 ? 14.602 -12.367 -16.984 1 97.19 329 ASN A O 1
ATOM 2659 N N . ASN A 1 330 ? 16.609 -12.539 -16.062 1 97.94 330 ASN A N 1
ATOM 2660 C CA . ASN A 1 330 ? 17 -11.141 -16.219 1 97.94 330 ASN A CA 1
ATOM 2661 C C . ASN A 1 330 ? 16.094 -10.211 -15.422 1 97.94 330 ASN A C 1
ATOM 2663 O O . ASN A 1 330 ? 15.914 -9.055 -15.781 1 97.94 330 ASN A O 1
ATOM 2667 N N . VAL A 1 331 ? 15.438 -10.758 -14.5 1 98.62 331 VAL A N 1
ATOM 2668 C CA . VAL A 1 331 ? 14.695 -9.906 -13.586 1 98.62 331 VAL A CA 1
ATOM 2669 C C . VAL A 1 331 ? 15.656 -9.172 -12.656 1 98.62 331 VAL A C 1
ATOM 2671 O O . VAL A 1 331 ? 16.641 -9.75 -12.195 1 98.62 331 VAL A O 1
ATOM 2674 N N . ILE A 1 332 ? 15.438 -7.934 -12.414 1 98.81 332 ILE A N 1
ATOM 2675 C CA . ILE A 1 332 ? 16.219 -7.121 -11.492 1 98.81 332 ILE A CA 1
ATOM 2676 C C . ILE A 1 332 ? 15.328 -6.625 -10.359 1 98.81 332 ILE A C 1
ATOM 2678 O O . ILE A 1 332 ? 14.305 -5.984 -10.602 1 98.81 332 ILE A O 1
ATOM 2682 N N . LEU A 1 333 ? 15.68 -6.965 -9.133 1 98.44 333 LEU A N 1
ATOM 2683 C CA . LEU A 1 333 ? 14.984 -6.465 -7.945 1 98.44 333 LEU A CA 1
ATOM 2684 C C . LEU A 1 333 ? 15.812 -5.395 -7.242 1 98.44 333 LEU A C 1
ATOM 2686 O O . LEU A 1 333 ? 16.984 -5.625 -6.906 1 98.44 333 LEU A O 1
ATOM 2690 N N . GLY A 1 334 ? 15.227 -4.219 -7.066 1 98.44 334 GLY A N 1
ATOM 2691 C CA . GLY A 1 334 ? 15.875 -3.178 -6.281 1 98.44 334 GLY A CA 1
ATOM 2692 C C . GLY A 1 334 ? 15.977 -3.52 -4.809 1 98.44 334 GLY A C 1
ATOM 2693 O O . GLY A 1 334 ? 15.703 -4.656 -4.406 1 98.44 334 GLY A O 1
ATOM 2694 N N . GLU A 1 335 ? 16.391 -2.527 -4.012 1 98.12 335 GLU A N 1
ATOM 2695 C CA . GLU A 1 335 ? 16.625 -2.742 -2.588 1 98.12 335 GLU A CA 1
ATOM 2696 C C . GLU A 1 335 ? 15.305 -2.836 -1.824 1 98.12 335 GLU A C 1
ATOM 2698 O O . GLU A 1 335 ? 14.312 -2.195 -2.195 1 98.12 335 GLU A O 1
ATOM 2703 N N . GLY A 1 336 ? 15.352 -3.611 -0.792 1 98.62 336 GLY A N 1
ATOM 2704 C CA . GLY A 1 336 ? 14.297 -3.592 0.21 1 98.62 336 GLY A CA 1
ATOM 2705 C C . GLY A 1 336 ? 12.953 -4.02 -0.337 1 98.62 336 GLY A C 1
ATOM 2706 O O . GLY A 1 336 ? 11.914 -3.529 0.111 1 98.62 336 GLY A O 1
ATOM 2707 N N . CYS A 1 337 ? 12.898 -4.859 -1.361 1 98.81 337 CYS A N 1
ATOM 2708 C CA . CYS A 1 337 ? 11.633 -5.344 -1.9 1 98.81 337 CYS A CA 1
ATOM 2709 C C . CYS A 1 337 ? 11.086 -6.496 -1.066 1 98.81 337 CYS A C 1
ATOM 2711 O O . CYS A 1 337 ? 11.859 -7.285 -0.515 1 98.81 337 CYS A O 1
ATOM 2713 N N . ARG A 1 338 ? 9.797 -6.508 -0.89 1 98.88 338 ARG A N 1
ATOM 2714 C CA . ARG A 1 338 ? 9.078 -7.621 -0.277 1 98.88 338 ARG A CA 1
ATOM 2715 C C . ARG A 1 338 ? 8.156 -8.297 -1.285 1 98.88 338 ARG A C 1
ATOM 2717 O O . ARG A 1 338 ? 7.168 -7.711 -1.724 1 98.88 338 ARG A O 1
ATOM 2724 N N . ILE A 1 339 ? 8.469 -9.555 -1.705 1 98.88 339 ILE A N 1
ATOM 2725 C CA . ILE A 1 339 ? 7.699 -10.289 -2.703 1 98.88 339 ILE A CA 1
ATOM 2726 C C . ILE A 1 339 ? 7.23 -11.617 -2.123 1 98.88 339 ILE A C 1
ATOM 2728 O O . ILE A 1 339 ? 8.031 -12.375 -1.569 1 98.88 339 ILE A O 1
ATOM 2732 N N . LYS A 1 340 ? 6.02 -11.922 -2.197 1 98.19 340 LYS A N 1
ATOM 2733 C CA . LYS A 1 340 ? 5.484 -13.195 -1.723 1 98.19 340 LYS A CA 1
ATOM 2734 C C . LYS A 1 340 ? 4.328 -13.664 -2.6 1 98.19 340 LYS A C 1
ATOM 2736 O O . LYS A 1 340 ? 3.625 -12.852 -3.199 1 98.19 340 LYS A O 1
ATOM 2741 N N . ASN A 1 341 ? 4.199 -14.922 -2.797 1 98.19 341 ASN A N 1
ATOM 2742 C CA . ASN A 1 341 ? 3.127 -15.555 -3.557 1 98.19 341 ASN A CA 1
ATOM 2743 C C . ASN A 1 341 ? 2.959 -14.914 -4.93 1 98.19 341 ASN A C 1
ATOM 2745 O O . ASN A 1 341 ? 1.844 -14.57 -5.328 1 98.19 341 ASN A O 1
ATOM 2749 N N . SER A 1 342 ? 4.078 -14.688 -5.578 1 98.81 342 SER A N 1
ATOM 2750 C CA . SER A 1 342 ? 4.016 -13.922 -6.82 1 98.81 342 SER A CA 1
ATOM 2751 C C . SER A 1 342 ? 5 -14.461 -7.852 1 98.81 342 SER A C 1
ATOM 2753 O O . SER A 1 342 ? 5.91 -15.219 -7.512 1 98.81 342 SER A O 1
ATOM 2755 N N . CYS A 1 343 ? 4.727 -14.078 -9.023 1 98.81 343 CYS A N 1
ATOM 2756 C CA . CYS A 1 343 ? 5.574 -14.438 -10.156 1 98.81 343 CYS A CA 1
ATOM 2757 C C . CYS A 1 343 ? 5.949 -13.195 -10.969 1 98.81 343 CYS A C 1
ATOM 2759 O O . CYS A 1 343 ? 5.074 -12.461 -11.422 1 98.81 343 CYS A O 1
ATOM 2761 N N . ILE A 1 344 ? 7.234 -12.961 -11.102 1 98.94 344 ILE A N 1
ATOM 2762 C CA . ILE A 1 344 ? 7.742 -11.891 -11.953 1 98.94 344 ILE A CA 1
ATOM 2763 C C . ILE A 1 344 ? 8.375 -12.484 -13.211 1 98.94 344 ILE A C 1
ATOM 2765 O O . ILE A 1 344 ? 9.406 -13.156 -13.133 1 98.94 344 ILE A O 1
ATOM 2769 N N . LEU A 1 345 ? 7.805 -12.234 -14.336 1 98.69 345 LEU A N 1
ATOM 2770 C CA . LEU A 1 345 ? 8.266 -12.852 -15.578 1 98.69 345 LEU A CA 1
ATOM 2771 C C . LEU A 1 345 ? 9.508 -12.141 -16.109 1 98.69 345 LEU A C 1
ATOM 2773 O O . LEU A 1 345 ? 9.906 -11.102 -15.578 1 98.69 345 LEU A O 1
ATOM 2777 N N . ARG A 1 346 ? 10.086 -12.656 -17.094 1 98.31 346 ARG A N 1
ATOM 2778 C CA . ARG A 1 346 ? 11.445 -12.359 -17.531 1 98.31 346 ARG A CA 1
ATOM 2779 C C . ARG A 1 346 ? 11.586 -10.898 -17.953 1 98.31 346 ARG A C 1
ATOM 2781 O O . ARG A 1 346 ? 10.617 -10.281 -18.391 1 98.31 346 ARG A O 1
ATOM 2788 N N . ASP A 1 347 ? 12.75 -10.336 -17.797 1 98.69 347 ASP A N 1
ATOM 2789 C CA . ASP A 1 347 ? 13.188 -9.039 -18.312 1 98.69 347 ASP A CA 1
ATOM 2790 C C . ASP A 1 347 ? 12.43 -7.902 -17.641 1 98.69 347 ASP A C 1
ATOM 2792 O O . ASP A 1 347 ? 12.195 -6.855 -18.25 1 98.69 347 ASP A O 1
ATOM 2796 N N . SER A 1 348 ? 11.953 -8.133 -16.469 1 98.88 348 SER A N 1
ATOM 2797 C CA . SER A 1 348 ? 11.227 -7.105 -15.727 1 98.88 348 SER A CA 1
ATOM 2798 C C . SER A 1 348 ? 12.086 -6.5 -14.625 1 98.88 348 SER A C 1
ATOM 2800 O O . SER A 1 348 ? 13.047 -7.125 -14.164 1 98.88 348 SER A O 1
ATOM 2802 N N . VAL A 1 349 ? 11.797 -5.309 -14.242 1 98.94 349 VAL A N 1
ATOM 2803 C CA . VAL A 1 349 ? 12.508 -4.586 -13.195 1 98.94 349 VAL A CA 1
ATOM 2804 C C . VAL A 1 349 ? 11.531 -4.156 -12.102 1 98.94 349 VAL A C 1
ATOM 2806 O O . VAL A 1 349 ? 10.523 -3.502 -12.383 1 98.94 349 VAL A O 1
ATOM 2809 N N . ILE A 1 350 ? 11.719 -4.602 -10.898 1 98.94 350 ILE A N 1
ATOM 2810 C CA . ILE A 1 350 ? 11.008 -4.121 -9.719 1 98.94 350 ILE A CA 1
ATOM 2811 C C . ILE A 1 350 ? 11.898 -3.164 -8.93 1 98.94 350 ILE A C 1
ATOM 2813 O O . ILE A 1 350 ? 12.883 -3.582 -8.32 1 98.94 350 ILE A O 1
ATOM 2817 N N . ASN A 1 351 ? 11.602 -1.92 -8.938 1 98.88 351 ASN A N 1
ATOM 2818 C CA . ASN A 1 351 ? 12.438 -0.934 -8.266 1 98.88 351 ASN A CA 1
ATOM 2819 C C . ASN A 1 351 ? 12.289 -1.01 -6.75 1 98.88 351 ASN A C 1
ATOM 2821 O O . ASN A 1 351 ? 11.438 -1.743 -6.246 1 98.88 351 ASN A O 1
ATOM 2825 N N . SER A 1 352 ? 13.102 -0.21 -6.039 1 98.81 352 SER A N 1
ATOM 2826 C CA . SER A 1 352 ? 13.375 -0.38 -4.617 1 98.81 352 SER A CA 1
ATOM 2827 C C . SER A 1 352 ? 12.125 -0.155 -3.779 1 98.81 352 SER A C 1
ATOM 2829 O O . SER A 1 352 ? 11.258 0.643 -4.148 1 98.81 352 SER A O 1
ATOM 2831 N N . TYR A 1 353 ? 12.023 -0.921 -2.621 1 98.75 353 TYR A N 1
ATOM 2832 C CA . TYR A 1 353 ? 11.094 -0.738 -1.51 1 98.75 353 TYR A CA 1
ATOM 2833 C C . TYR A 1 353 ? 9.672 -1.082 -1.926 1 98.75 353 TYR A C 1
ATOM 2835 O O . TYR A 1 353 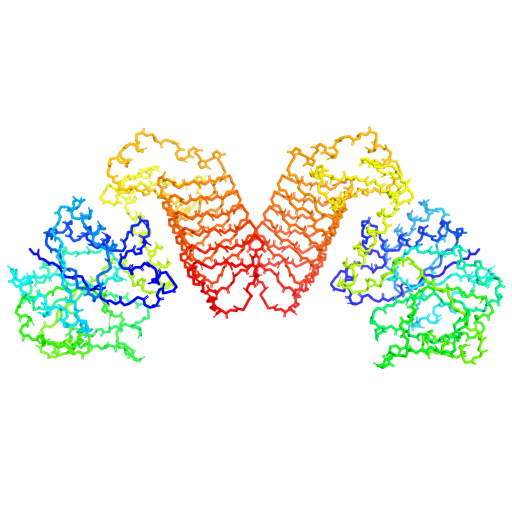? 8.711 -0.572 -1.348 1 98.75 353 TYR A O 1
ATOM 2843 N N . SER A 1 354 ? 9.523 -1.849 -3.014 1 98.75 354 SER A N 1
ATOM 2844 C CA . SER A 1 354 ? 8.211 -2.256 -3.502 1 98.75 354 SER A CA 1
ATOM 2845 C C . SER A 1 354 ? 7.707 -3.492 -2.768 1 98.75 354 SER A C 1
ATOM 2847 O O . SER A 1 354 ? 8.5 -4.285 -2.254 1 98.75 354 SER A O 1
ATOM 2849 N N . TYR A 1 355 ? 6.414 -3.578 -2.611 1 98.88 355 TYR A N 1
ATOM 2850 C CA . TYR A 1 355 ? 5.715 -4.715 -2.018 1 98.88 355 TYR A CA 1
ATOM 2851 C C . TYR A 1 355 ? 4.801 -5.383 -3.037 1 98.88 355 TYR A C 1
ATOM 2853 O O . TYR A 1 355 ? 3.912 -4.738 -3.602 1 98.88 355 TYR A O 1
ATOM 2861 N N . ILE A 1 356 ? 5.023 -6.668 -3.354 1 98.88 356 ILE A N 1
ATOM 2862 C CA . ILE A 1 356 ? 4.203 -7.406 -4.305 1 98.88 356 ILE A CA 1
ATOM 2863 C C . ILE A 1 356 ? 3.711 -8.703 -3.666 1 98.88 356 ILE A C 1
ATOM 2865 O O . ILE A 1 356 ? 4.512 -9.516 -3.193 1 98.88 356 ILE A O 1
ATOM 2869 N N . ASP A 1 357 ? 2.471 -8.867 -3.631 1 98.5 357 ASP A N 1
ATOM 2870 C CA . ASP A 1 357 ? 1.842 -10.055 -3.066 1 98.5 357 ASP A CA 1
ATOM 2871 C C . ASP A 1 357 ? 0.74 -10.586 -3.982 1 98.5 357 ASP A C 1
ATOM 2873 O O . ASP A 1 357 ? 0.023 -9.805 -4.613 1 98.5 357 ASP A O 1
ATOM 2877 N N . ASN A 1 358 ? 0.723 -11.883 -4.141 1 98 358 ASN A N 1
ATOM 2878 C CA . ASN A 1 358 ? -0.355 -12.562 -4.852 1 98 358 ASN A CA 1
ATOM 2879 C C . ASN A 1 358 ? -0.603 -11.938 -6.219 1 98 358 ASN A C 1
ATOM 2881 O O . ASN A 1 358 ? -1.727 -11.539 -6.531 1 98 358 ASN A O 1
ATOM 2885 N N . SER A 1 359 ? 0.472 -11.922 -7.066 1 98.38 359 SER A N 1
ATOM 2886 C CA . SER A 1 359 ? 0.34 -11.211 -8.336 1 98.38 359 SER A CA 1
ATOM 2887 C C . SER A 1 359 ? 1.297 -11.773 -9.383 1 98.38 359 SER A C 1
ATOM 2889 O O . SER A 1 359 ? 2.27 -12.453 -9.047 1 98.38 359 SER A O 1
ATOM 2891 N N . ILE A 1 360 ? 0.935 -11.57 -10.602 1 98.69 360 ILE A N 1
ATOM 2892 C CA . ILE A 1 360 ? 1.784 -11.93 -11.734 1 98.69 360 ILE A CA 1
ATOM 2893 C C . ILE A 1 360 ? 2.186 -10.68 -12.508 1 98.69 360 ILE A C 1
ATOM 2895 O O . ILE A 1 360 ? 1.325 -9.953 -13.008 1 98.69 360 ILE A O 1
ATOM 2899 N N . ILE A 1 361 ? 3.49 -10.438 -12.578 1 98.88 361 ILE A N 1
ATOM 2900 C CA . ILE A 1 361 ? 4.012 -9.305 -13.336 1 98.88 361 ILE A CA 1
ATOM 2901 C C . ILE A 1 361 ? 4.5 -9.781 -14.703 1 98.88 361 ILE A C 1
ATOM 2903 O O . ILE A 1 361 ? 5.43 -10.594 -14.789 1 98.88 361 ILE A O 1
ATOM 2907 N N . GLY A 1 362 ? 3.906 -9.273 -15.734 1 98.5 362 GLY A N 1
ATOM 2908 C CA . GLY A 1 362 ? 4.25 -9.688 -17.078 1 98.5 362 GLY A CA 1
ATOM 2909 C C . GLY A 1 362 ? 5.672 -9.32 -17.469 1 98.5 362 GLY A C 1
ATOM 2910 O O . GLY A 1 362 ? 6.305 -8.492 -16.812 1 98.5 362 GLY A O 1
ATOM 2911 N N . SER A 1 363 ? 6.125 -9.875 -18.578 1 98.56 363 SER A N 1
ATOM 2912 C CA . SER A 1 363 ? 7.508 -9.703 -19.016 1 98.56 363 SER A CA 1
ATOM 2913 C C . SER A 1 363 ? 7.785 -8.266 -19.406 1 98.56 363 SER A C 1
ATOM 2915 O O . SER A 1 363 ? 6.871 -7.535 -19.812 1 98.56 363 SER A O 1
ATOM 2917 N N . LYS A 1 364 ? 9.039 -7.812 -19.219 1 98.69 364 LYS A N 1
ATOM 2918 C CA . LYS A 1 364 ? 9.555 -6.52 -19.656 1 98.69 364 LYS A CA 1
ATOM 2919 C C . LYS A 1 364 ? 8.852 -5.371 -18.953 1 98.69 364 LYS A C 1
ATOM 2921 O O . LYS A 1 364 ? 8.727 -4.273 -19.5 1 98.69 364 LYS A O 1
ATOM 2926 N N . SER A 1 365 ? 8.289 -5.664 -17.844 1 98.75 365 SER A N 1
ATOM 2927 C CA . SER A 1 365 ? 7.582 -4.625 -17.109 1 98.75 365 SER A CA 1
ATOM 2928 C C . SER A 1 365 ? 8.516 -3.9 -16.141 1 98.75 365 SER A C 1
ATOM 2930 O O . SER A 1 365 ? 9.578 -4.422 -15.781 1 98.75 365 SER A O 1
ATOM 2932 N N . CYS A 1 366 ? 8.18 -2.729 -15.805 1 98.94 366 CYS A N 1
ATOM 2933 C CA . CYS A 1 366 ? 8.93 -1.904 -14.859 1 98.94 366 CYS A CA 1
ATOM 2934 C C . CYS A 1 366 ? 8.023 -1.361 -13.766 1 98.94 366 CYS A C 1
ATOM 2936 O O . CYS A 1 366 ? 7.102 -0.593 -14.039 1 98.94 366 CYS A O 1
ATOM 2938 N N . ILE A 1 367 ? 8.25 -1.754 -12.523 1 98.88 367 ILE A N 1
ATOM 2939 C CA . ILE A 1 367 ? 7.465 -1.33 -11.367 1 98.88 367 ILE A CA 1
ATOM 2940 C C . ILE A 1 367 ? 8.234 -0.272 -10.578 1 98.88 367 ILE A C 1
ATOM 2942 O O . ILE A 1 367 ? 9.375 -0.498 -10.172 1 98.88 367 ILE A O 1
ATOM 2946 N N . GLY A 1 368 ? 7.656 0.891 -10.375 1 98.75 368 GLY A N 1
ATOM 2947 C CA . GLY A 1 368 ? 8.305 1.999 -9.695 1 98.75 368 GLY A CA 1
ATOM 2948 C C . GLY A 1 368 ? 8.539 1.738 -8.219 1 98.75 368 GLY A C 1
ATOM 2949 O O . GLY A 1 368 ? 7.941 0.826 -7.645 1 98.75 368 GLY A O 1
ATOM 2950 N N . SER A 1 369 ? 9.43 2.611 -7.602 1 98.81 369 SER A N 1
ATOM 2951 C CA . SER A 1 369 ? 9.766 2.469 -6.188 1 98.81 369 SER A CA 1
ATOM 2952 C C . SER A 1 369 ? 8.547 2.725 -5.305 1 98.81 369 SER A C 1
ATOM 2954 O O . SER A 1 369 ? 7.68 3.529 -5.652 1 98.81 369 SER A O 1
ATOM 2956 N N . TRP A 1 370 ? 8.461 2.014 -4.137 1 98.75 370 TRP A N 1
ATOM 2957 C CA . TRP A 1 370 ? 7.418 2.133 -3.119 1 98.75 370 TRP A CA 1
ATOM 2958 C C . TRP A 1 370 ? 6.051 1.766 -3.693 1 98.75 370 TRP A C 1
ATOM 2960 O O . TRP A 1 370 ? 5.02 2.205 -3.182 1 98.75 370 TRP A O 1
ATOM 2970 N N . ALA A 1 371 ? 6.078 1.039 -4.855 1 98.69 371 ALA A N 1
ATOM 2971 C CA . ALA A 1 371 ? 4.824 0.509 -5.383 1 98.69 371 ALA A CA 1
ATOM 2972 C C . ALA A 1 371 ? 4.309 -0.64 -4.523 1 98.69 371 ALA A C 1
ATOM 2974 O O . ALA A 1 371 ? 5.098 -1.39 -3.941 1 98.69 371 ALA A O 1
ATOM 2975 N N . ARG A 1 372 ? 3.062 -0.722 -4.402 1 98.62 372 ARG A N 1
ATOM 2976 C CA . ARG A 1 372 ? 2.422 -1.855 -3.744 1 98.62 372 ARG A CA 1
ATOM 2977 C C . ARG A 1 372 ? 1.399 -2.516 -4.66 1 98.62 372 ARG A C 1
ATOM 2979 O O . ARG A 1 372 ? 0.454 -1.868 -5.113 1 98.62 372 ARG A O 1
ATOM 2986 N N . ILE A 1 373 ? 1.613 -3.734 -4.965 1 98.12 373 ILE A N 1
ATOM 2987 C CA . ILE A 1 373 ? 0.75 -4.527 -5.828 1 98.12 373 ILE A CA 1
ATOM 2988 C C . ILE A 1 373 ? 0.224 -5.738 -5.062 1 98.12 373 ILE A C 1
ATOM 2990 O O . ILE A 1 373 ? 1.005 -6.562 -4.574 1 98.12 373 ILE A O 1
ATOM 2994 N N . GLU A 1 374 ? -1.035 -5.824 -4.922 1 96.44 374 GLU A N 1
ATOM 2995 C CA . GLU A 1 374 ? -1.576 -6.945 -4.156 1 96.44 374 GLU A CA 1
ATOM 2996 C C . GLU A 1 374 ? -2.977 -7.312 -4.633 1 96.44 374 GLU A C 1
ATOM 2998 O O . GLU A 1 374 ? -3.525 -6.664 -5.527 1 96.44 374 GLU A O 1
ATOM 3003 N N . GLY A 1 375 ? -3.57 -8.43 -4.211 1 92.81 375 GLY A N 1
ATOM 3004 C CA . GLY A 1 375 ? -4.938 -8.828 -4.496 1 92.81 375 GLY A CA 1
ATOM 3005 C C . GLY A 1 375 ? -5.094 -9.516 -5.84 1 92.81 375 GLY A C 1
ATOM 3006 O O . GLY A 1 375 ? -6.043 -9.242 -6.574 1 92.81 375 GLY A O 1
ATOM 3007 N N . LEU A 1 376 ? -4.207 -10.328 -6.289 1 94.62 376 LEU A N 1
ATOM 3008 C CA . LEU A 1 376 ? -4.23 -11.102 -7.527 1 94.62 376 LEU A CA 1
ATOM 3009 C C . LEU A 1 376 ? -4.227 -10.18 -8.742 1 94.62 376 LEU A C 1
ATOM 3011 O O . LEU A 1 376 ? -5.117 -10.266 -9.594 1 94.62 376 LEU A O 1
ATOM 3015 N N . CYS A 1 377 ? -3.26 -9.383 -8.828 1 96.44 377 CYS A N 1
ATOM 3016 C CA . CYS A 1 377 ? -3.047 -8.539 -10 1 96.44 377 CYS A CA 1
ATOM 3017 C C . CYS A 1 377 ? -2.316 -9.297 -11.102 1 96.44 377 CYS A C 1
ATOM 3019 O O . CYS A 1 377 ? -1.466 -10.141 -10.82 1 96.44 377 CYS A O 1
ATOM 3021 N N . VAL A 1 378 ? -2.762 -9.016 -12.312 1 97.75 378 VAL A N 1
ATOM 3022 C CA . VAL A 1 378 ? -2.039 -9.539 -13.469 1 97.75 378 VAL A CA 1
ATOM 3023 C C . VAL A 1 378 ? -1.674 -8.391 -14.406 1 97.75 378 VAL A C 1
ATOM 3025 O O . VAL A 1 378 ? -2.555 -7.723 -14.961 1 97.75 378 VAL A O 1
ATOM 3028 N N . LEU A 1 379 ? -0.377 -8.148 -14.523 1 98.12 379 LEU A N 1
ATOM 3029 C CA . LEU A 1 379 ? 0.119 -7.148 -15.461 1 98.12 379 LEU A CA 1
ATOM 3030 C C . LEU A 1 379 ? 0.583 -7.805 -16.75 1 98.12 379 LEU A C 1
ATOM 3032 O O . LEU A 1 379 ? 1.362 -8.758 -16.734 1 98.12 379 LEU A O 1
ATOM 3036 N N . GLY A 1 380 ? 0.068 -7.258 -17.875 1 97.44 380 GLY A N 1
ATOM 3037 C CA . GLY A 1 380 ? 0.518 -7.754 -19.172 1 97.44 380 GLY A CA 1
ATOM 3038 C C . GLY A 1 380 ? 1.968 -7.422 -19.469 1 97.44 380 GLY A C 1
ATOM 3039 O O . GLY A 1 380 ? 2.723 -7.059 -18.562 1 97.44 380 GLY A O 1
ATOM 3040 N N . GLU A 1 381 ? 2.328 -7.648 -20.672 1 97.5 381 GLU A N 1
ATOM 3041 C CA . GLU A 1 381 ? 3.701 -7.398 -21.094 1 97.5 381 GLU A CA 1
ATOM 3042 C C . GLU A 1 381 ? 4 -5.902 -21.141 1 97.5 381 GLU A C 1
ATOM 3044 O O . GLU A 1 381 ? 3.164 -5.109 -21.578 1 97.5 381 GLU A O 1
ATOM 3049 N N . ASN A 1 382 ? 5.203 -5.527 -20.656 1 98.44 382 ASN A N 1
ATOM 3050 C CA . ASN A 1 382 ? 5.738 -4.18 -20.812 1 98.44 382 ASN A CA 1
ATOM 3051 C C . ASN A 1 382 ? 4.828 -3.137 -20.156 1 98.44 382 ASN A C 1
ATOM 3053 O O . ASN A 1 382 ? 4.469 -2.143 -20.797 1 98.44 382 ASN A O 1
ATOM 3057 N N . VAL A 1 383 ? 4.398 -3.43 -19.047 1 98.31 383 VAL A N 1
ATOM 3058 C CA . VAL A 1 383 ? 3.635 -2.467 -18.25 1 98.31 383 VAL A CA 1
ATOM 3059 C C . VAL A 1 383 ? 4.582 -1.631 -17.391 1 98.31 383 VAL A C 1
ATOM 3061 O O . VAL A 1 383 ? 5.492 -2.17 -16.766 1 98.31 383 VAL A O 1
ATOM 3064 N N . ASN A 1 384 ? 4.445 -0.361 -17.438 1 98.5 384 ASN A N 1
ATOM 3065 C CA . ASN A 1 384 ? 5.23 0.563 -16.625 1 98.5 384 ASN A CA 1
ATOM 3066 C C . ASN A 1 384 ? 4.391 1.197 -15.516 1 98.5 384 ASN A C 1
ATOM 3068 O O . ASN A 1 384 ? 3.492 1.994 -15.797 1 98.5 384 ASN A O 1
ATOM 3072 N N . LEU A 1 385 ? 4.625 0.804 -14.312 1 98.19 385 LEU A N 1
ATOM 3073 C CA . LEU A 1 385 ? 3.963 1.381 -13.148 1 98.19 385 LEU A CA 1
ATOM 3074 C C . LEU A 1 385 ? 4.832 2.459 -12.508 1 98.19 385 LEU A C 1
ATOM 3076 O O . LEU A 1 385 ? 5.957 2.184 -12.086 1 98.19 385 LEU A O 1
ATOM 3080 N N . LYS A 1 386 ? 4.395 3.705 -12.469 1 98.25 386 LYS A N 1
ATOM 3081 C CA . LYS A 1 386 ? 5.152 4.805 -11.883 1 98.25 386 LYS A CA 1
ATOM 3082 C C . LYS A 1 386 ? 5.359 4.59 -10.383 1 98.25 386 LYS A C 1
ATOM 3084 O O . LYS A 1 386 ? 4.684 3.76 -9.773 1 98.25 386 LYS A O 1
ATOM 3089 N N . PRO A 1 387 ? 6.332 5.316 -9.734 1 98.5 387 PRO A N 1
ATOM 3090 C CA . PRO A 1 387 ? 6.633 5.121 -8.312 1 98.5 387 PRO A CA 1
ATOM 3091 C C . PRO A 1 387 ? 5.457 5.477 -7.41 1 98.5 387 PRO A C 1
ATOM 3093 O O . PRO A 1 387 ? 4.602 6.285 -7.789 1 98.5 387 PRO A O 1
ATOM 3096 N N . GLU A 1 388 ? 5.398 4.84 -6.25 1 98.5 388 GLU A N 1
ATOM 3097 C CA . GLU A 1 388 ? 4.543 5.207 -5.129 1 98.5 388 GLU A CA 1
ATOM 3098 C C . GLU A 1 388 ? 3.086 4.84 -5.398 1 98.5 388 GLU A C 1
ATOM 3100 O O . GLU A 1 388 ? 2.178 5.344 -4.734 1 98.5 388 GLU A O 1
ATOM 3105 N N . LEU A 1 389 ? 2.842 3.951 -6.336 1 97.56 389 LEU A N 1
ATOM 3106 C CA . LEU A 1 389 ? 1.457 3.652 -6.688 1 97.56 389 LEU A CA 1
ATOM 3107 C C . LEU A 1 389 ? 0.963 2.416 -5.945 1 97.56 389 LEU A C 1
ATOM 3109 O O . LEU A 1 389 ? 1.752 1.527 -5.617 1 97.56 389 LEU A O 1
ATOM 3113 N N . PHE A 1 390 ? -0.339 2.363 -5.664 1 96.81 390 PHE A N 1
ATOM 3114 C CA . PHE A 1 390 ? -1.062 1.217 -5.129 1 96.81 390 PHE A CA 1
ATOM 3115 C C . PHE A 1 390 ? -1.995 0.626 -6.18 1 96.81 390 PHE A C 1
ATOM 3117 O O . PHE A 1 390 ? -2.799 1.345 -6.777 1 96.81 390 PHE A O 1
ATOM 3124 N N . ILE A 1 391 ? -1.831 -0.63 -6.41 1 95.06 391 ILE A N 1
ATOM 3125 C CA . ILE A 1 391 ? -2.762 -1.322 -7.293 1 95.06 391 ILE A CA 1
ATOM 3126 C C . ILE A 1 391 ? -3.279 -2.586 -6.613 1 95.06 391 ILE A C 1
ATOM 3128 O O . ILE A 1 391 ? -2.512 -3.324 -5.992 1 95.06 391 ILE A O 1
ATOM 3132 N N . ASN A 1 392 ? -4.562 -2.834 -6.664 1 93.69 392 ASN A N 1
ATOM 3133 C CA . ASN A 1 392 ? -5.211 -3.951 -5.984 1 93.69 392 ASN A CA 1
ATOM 3134 C C . ASN A 1 392 ? -6.242 -4.625 -6.883 1 93.69 392 ASN A C 1
ATOM 3136 O O . ASN A 1 392 ? -7.238 -4.008 -7.266 1 93.69 392 ASN A O 1
ATOM 3140 N N . ASN A 1 393 ? -6.016 -5.961 -7.152 1 93.19 393 ASN A N 1
ATOM 3141 C CA . ASN A 1 393 ? -6.977 -6.77 -7.898 1 93.19 393 ASN A CA 1
ATOM 3142 C C . ASN A 1 393 ? -7.289 -6.156 -9.258 1 93.19 393 ASN A C 1
ATOM 3144 O O . ASN A 1 393 ? -8.453 -5.926 -9.586 1 93.19 393 ASN A O 1
ATOM 3148 N N . VAL A 1 394 ? -6.25 -5.934 -10.016 1 93.81 394 VAL A N 1
ATOM 3149 C CA . VAL A 1 394 ? -6.387 -5.273 -11.305 1 93.81 394 VAL A CA 1
ATOM 3150 C C . VAL A 1 394 ? -5.688 -6.094 -12.383 1 93.81 394 VAL A C 1
ATOM 3152 O O . VAL A 1 394 ? -4.645 -6.707 -12.133 1 93.81 394 VAL A O 1
ATOM 3155 N N . PHE A 1 395 ? -6.316 -6.137 -13.539 1 95.44 395 PHE A N 1
ATOM 3156 C CA . PHE A 1 395 ? -5.691 -6.66 -14.75 1 95.44 395 PHE A CA 1
ATOM 3157 C C . PHE A 1 395 ? -5.285 -5.527 -15.68 1 95.44 395 PHE A C 1
ATOM 3159 O O . PHE A 1 395 ? -6.125 -4.734 -16.109 1 95.44 395 PHE A O 1
ATOM 3166 N N . ILE A 1 396 ? -4.012 -5.414 -15.953 1 96.69 396 ILE A N 1
ATOM 3167 C CA . ILE A 1 396 ? -3.525 -4.32 -16.781 1 96.69 396 ILE A CA 1
ATOM 3168 C C . ILE A 1 396 ? -3.061 -4.867 -18.125 1 96.69 396 ILE A C 1
ATOM 3170 O O . ILE A 1 396 ? -2.215 -5.762 -18.188 1 96.69 396 ILE A O 1
ATOM 3174 N N . LEU A 1 397 ? -3.555 -4.336 -19.203 1 96.81 397 LEU A N 1
ATOM 3175 C CA . LEU A 1 397 ? -3.211 -4.773 -20.547 1 96.81 397 LEU A CA 1
ATOM 3176 C C . LEU A 1 397 ? -1.751 -4.465 -20.859 1 96.81 397 LEU A C 1
ATOM 3178 O O . LEU A 1 397 ? -1.114 -3.674 -20.172 1 96.81 397 LEU A O 1
ATOM 3182 N N . PRO A 1 398 ? -1.192 -5.078 -21.938 1 96.5 398 PRO A N 1
ATOM 3183 C CA . PRO A 1 398 ? 0.212 -4.863 -22.297 1 96.5 398 PRO A CA 1
ATOM 3184 C C . PRO A 1 398 ? 0.49 -3.441 -22.766 1 96.5 398 PRO A C 1
ATOM 3186 O O . PRO A 1 398 ? -0.399 -2.785 -23.312 1 96.5 398 PRO A O 1
ATOM 3189 N N . TYR A 1 399 ? 1.72 -2.984 -22.547 1 96.44 399 TYR A N 1
ATOM 3190 C CA . TYR A 1 399 ? 2.275 -1.753 -23.109 1 96.44 399 TYR A CA 1
ATOM 3191 C C . TYR A 1 399 ? 1.573 -0.532 -22.516 1 96.44 399 TYR A C 1
ATOM 3193 O O . TYR A 1 399 ? 1.338 0.452 -23.219 1 96.44 399 TYR A O 1
ATOM 3201 N N . LYS A 1 400 ? 1.109 -0.656 -21.297 1 95.94 400 LYS A N 1
ATOM 3202 C CA . LYS A 1 400 ? 0.434 0.462 -20.641 1 95.94 400 LYS A CA 1
ATOM 3203 C C . LYS A 1 400 ? 1.354 1.149 -19.641 1 95.94 400 LYS A C 1
ATOM 3205 O O . LYS A 1 400 ? 2.223 0.507 -19.047 1 95.94 400 LYS A O 1
ATOM 3210 N N . GLU A 1 401 ? 1.2 2.375 -19.547 1 96.56 401 GLU A N 1
ATOM 3211 C CA . GLU A 1 401 ? 1.787 3.164 -18.469 1 96.56 401 GLU A CA 1
ATOM 3212 C C . GLU A 1 401 ? 0.738 3.541 -17.422 1 96.56 401 GLU A C 1
ATOM 3214 O O . GLU A 1 401 ? -0.308 4.098 -17.766 1 96.56 401 GLU A O 1
ATOM 3219 N N . VAL A 1 402 ? 1.003 3.121 -16.219 1 96.06 402 VAL A N 1
ATOM 3220 C CA . VAL A 1 402 ? 0.075 3.422 -15.141 1 96.06 402 VAL A CA 1
ATOM 3221 C C . VAL A 1 402 ? 0.634 4.555 -14.281 1 96.06 402 VAL A C 1
ATOM 3223 O O . VAL A 1 402 ? 1.745 4.449 -13.758 1 96.06 402 VAL A O 1
ATOM 3226 N N . THR A 1 403 ? -0.13 5.648 -14.141 1 95.88 403 THR A N 1
ATOM 3227 C CA . THR A 1 403 ? 0.368 6.832 -13.453 1 95.88 403 THR A CA 1
ATOM 3228 C C . THR A 1 403 ? -0.47 7.125 -12.211 1 95.88 403 THR A C 1
ATOM 3230 O O . THR A 1 403 ? -0.143 8.023 -11.438 1 95.88 403 THR A O 1
ATOM 3233 N N . ASN A 1 404 ? -1.565 6.438 -11.977 1 94.75 404 ASN A N 1
ATOM 3234 C CA . ASN A 1 404 ? -2.424 6.641 -10.82 1 94.75 404 ASN A CA 1
ATOM 3235 C C . ASN A 1 404 ? -2.705 5.324 -10.094 1 94.75 404 ASN A C 1
ATOM 3237 O O . ASN A 1 404 ? -2.791 4.27 -10.727 1 94.75 404 ASN A O 1
ATOM 3241 N N . SER A 1 405 ? -2.873 5.422 -8.781 1 94.69 405 SER A N 1
ATOM 3242 C CA . SER A 1 405 ? -3.254 4.258 -7.992 1 94.69 405 SER A CA 1
ATOM 3243 C C . SER A 1 405 ? -4.629 3.74 -8.398 1 94.69 405 SER A C 1
ATOM 3245 O O . SER A 1 405 ? -5.469 4.504 -8.875 1 94.69 405 SER A O 1
ATOM 3247 N N . ILE A 1 406 ? -4.832 2.529 -8.281 1 92.25 406 ILE A N 1
ATOM 3248 C CA . ILE A 1 406 ? -6.105 1.891 -8.586 1 92.25 406 ILE A CA 1
ATOM 3249 C C . ILE A 1 406 ? -6.613 1.138 -7.359 1 92.25 406 ILE A C 1
ATOM 3251 O O . ILE A 1 406 ? -6.086 0.078 -7.012 1 92.25 406 ILE A O 1
ATOM 3255 N N . TYR A 1 407 ? -7.633 1.643 -6.727 1 86.5 407 TYR A N 1
ATOM 3256 C CA . TYR A 1 407 ? -8.133 1.109 -5.465 1 86.5 407 TYR A CA 1
ATOM 3257 C C . TYR A 1 407 ? -9.336 0.199 -5.695 1 86.5 407 TYR A C 1
ATOM 3259 O O . TYR A 1 407 ? -9.711 -0.583 -4.816 1 86.5 407 TYR A O 1
ATOM 3267 N N . ASP A 1 408 ? -9.977 0.401 -6.844 1 76 408 ASP A N 1
ATOM 3268 C CA . ASP A 1 408 ? -11.188 -0.355 -7.129 1 76 408 ASP A CA 1
ATOM 3269 C C . ASP A 1 408 ? -10.867 -1.808 -7.473 1 76 408 ASP A C 1
ATOM 3271 O O . ASP A 1 408 ? -10.102 -2.076 -8.398 1 76 408 ASP A O 1
ATOM 3275 N N . LYS A 1 409 ? -11.547 -2.598 -6.734 1 69.69 409 LYS A N 1
ATOM 3276 C CA . LYS A 1 409 ? -11.312 -4.02 -6.961 1 69.69 409 LYS A CA 1
ATOM 3277 C C . LYS A 1 409 ? -11.906 -4.473 -8.289 1 69.69 409 LYS A C 1
ATOM 3279 O O . LYS A 1 409 ? -13.039 -4.117 -8.625 1 69.69 409 LYS A O 1
ATOM 3284 N N . GLY A 1 410 ? -11.117 -5.18 -9.07 1 73.94 410 GLY A N 1
ATOM 3285 C CA . GLY A 1 410 ? -11.586 -5.828 -10.289 1 73.94 410 GLY A CA 1
ATOM 3286 C C . GLY A 1 410 ? -11.516 -4.934 -11.508 1 73.94 410 GLY A C 1
ATOM 3287 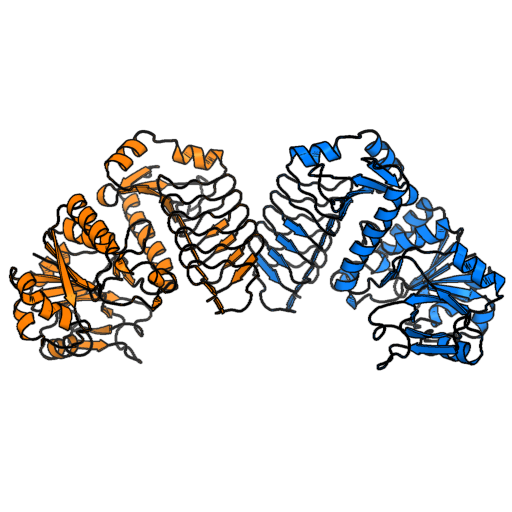O O . GLY A 1 410 ? -12.164 -5.199 -12.516 1 73.94 410 GLY A O 1
ATOM 3288 N N . ALA A 1 411 ? -10.609 -3.934 -11.445 1 75.88 411 ALA A N 1
ATOM 3289 C CA . ALA A 1 411 ? -10.5 -3.002 -12.562 1 75.88 411 ALA A CA 1
ATOM 3290 C C . ALA A 1 411 ? -9.625 -3.574 -13.672 1 75.88 411 ALA A C 1
ATOM 3292 O O . ALA A 1 411 ? -8.734 -4.387 -13.414 1 75.88 411 ALA A O 1
ATOM 3293 N N . ILE A 1 412 ? -10.164 -3.326 -14.836 1 76.88 412 ILE A N 1
ATOM 3294 C CA . ILE A 1 412 ? -9.352 -3.656 -16 1 76.88 412 ILE A CA 1
ATOM 3295 C C . ILE A 1 412 ? -8.859 -2.375 -16.672 1 76.88 412 ILE A C 1
ATOM 3297 O O . ILE A 1 412 ? -9.656 -1.511 -17.031 1 76.88 412 ILE A O 1
ATOM 3301 N N . ILE A 1 413 ? -7.52 -2.289 -16.625 1 71.06 413 ILE A N 1
ATOM 3302 C CA . ILE A 1 413 ? -6.945 -1.092 -17.234 1 71.06 413 ILE A CA 1
ATOM 3303 C C . ILE A 1 413 ? -6.562 -1.376 -18.688 1 71.06 413 ILE A C 1
ATOM 3305 O O . ILE A 1 413 ? -5.699 -2.217 -18.953 1 71.06 413 ILE A O 1
ATOM 3309 N N . MET A 1 414 ? -7.293 -0.8 -19.578 1 70.31 414 MET A N 1
ATOM 3310 C CA . MET A 1 414 ? -7.133 -1.039 -21.016 1 70.31 414 MET A CA 1
ATOM 3311 C C . MET A 1 414 ? -6.227 0.01 -21.641 1 70.31 414 MET A C 1
ATOM 3313 O O . MET A 1 414 ? -6.246 1.176 -21.25 1 70.31 414 MET A O 1
ATOM 3317 N N . MET B 1 1 ? -1.549 44.375 29.641 1 86.81 1 MET B N 1
ATOM 3318 C CA . MET B 1 1 ? -2.6 43.656 28.922 1 86.81 1 MET B CA 1
ATOM 3319 C C . MET B 1 1 ? -2.59 42.188 29.266 1 86.81 1 MET B C 1
ATOM 3321 O O . MET B 1 1 ? -1.569 41.656 29.719 1 86.81 1 MET B O 1
ATOM 3325 N N . ASN B 1 2 ? -3.744 41.531 29.219 1 95.62 2 ASN B N 1
ATOM 3326 C CA . ASN B 1 2 ? -3.852 40.094 29.453 1 95.62 2 ASN B CA 1
ATOM 3327 C C . ASN B 1 2 ? -4.637 39.406 28.344 1 95.62 2 ASN B C 1
ATOM 3329 O O . ASN B 1 2 ? -5.043 40.031 27.375 1 95.62 2 ASN B O 1
ATOM 3333 N N . ALA B 1 3 ? -4.594 38.125 28.422 1 98.19 3 ALA B N 1
ATOM 3334 C CA . ALA B 1 3 ? -5.234 37.312 27.359 1 98.19 3 ALA B CA 1
ATOM 3335 C C . ALA B 1 3 ? -5.953 36.125 27.953 1 98.19 3 ALA B C 1
ATOM 3337 O O . ALA B 1 3 ? -5.547 35.594 29 1 98.19 3 ALA B O 1
ATOM 3338 N N . LEU B 1 4 ? -7.012 35.75 27.328 1 97.88 4 LEU B N 1
ATOM 3339 C CA . LEU B 1 4 ? -7.746 34.531 27.672 1 97.88 4 LEU B CA 1
ATOM 3340 C C . LEU B 1 4 ? -7.781 33.562 26.5 1 97.88 4 LEU B C 1
ATOM 3342 O O . LEU B 1 4 ? -8.102 33.938 25.375 1 97.88 4 LEU B O 1
ATOM 3346 N N . LEU B 1 5 ? -7.383 32.344 26.75 1 96 5 LEU B N 1
ATOM 3347 C CA . LEU B 1 5 ? -7.441 31.25 25.766 1 96 5 LEU B CA 1
ATOM 3348 C C . LEU B 1 5 ? -8.578 30.281 26.094 1 96 5 LEU B C 1
ATOM 3350 O O . LEU B 1 5 ? -8.648 29.75 27.188 1 96 5 LEU B O 1
ATOM 3354 N N . LEU B 1 6 ? -9.453 30.125 25.109 1 93.31 6 LEU B N 1
ATOM 3355 C CA . LEU B 1 6 ? -10.578 29.219 25.266 1 93.31 6 LEU B CA 1
ATOM 3356 C C . LEU B 1 6 ? -10.164 27.781 25 1 93.31 6 LEU B C 1
ATOM 3358 O O . LEU B 1 6 ? -10.219 27.312 23.859 1 93.31 6 LEU B O 1
ATOM 3362 N N . VAL B 1 7 ? -9.844 27 26 1 87.69 7 VAL B N 1
ATOM 3363 C CA . VAL B 1 7 ? -9.289 25.656 25.844 1 87.69 7 VAL B CA 1
ATOM 3364 C C . VAL B 1 7 ? -10.281 24.625 26.359 1 87.69 7 VAL B C 1
ATOM 3366 O O . VAL B 1 7 ? -9.914 23.469 26.625 1 87.69 7 VAL B O 1
ATOM 3369 N N . GLY B 1 8 ? -11.508 24.922 26.656 1 75.12 8 GLY B N 1
ATOM 3370 C CA . GLY B 1 8 ? -12.461 24.062 27.328 1 75.12 8 GLY B CA 1
ATOM 3371 C C . GLY B 1 8 ? -13.109 23.047 26.422 1 75.12 8 GLY B C 1
ATOM 3372 O O . GLY B 1 8 ? -13.773 22.109 26.891 1 75.12 8 GLY B O 1
ATOM 3373 N N . GLY B 1 9 ? -12.859 22.984 25.141 1 74.5 9 GLY B N 1
ATOM 3374 C CA . GLY B 1 9 ? -13.508 22.047 24.25 1 74.5 9 GLY B CA 1
ATOM 3375 C C . GLY B 1 9 ? -12.906 20.656 24.312 1 74.5 9 GLY B C 1
ATOM 3376 O O . GLY B 1 9 ? -11.742 20.484 24.703 1 74.5 9 GLY B O 1
ATOM 3377 N N . TYR B 1 10 ? -13.711 19.594 24.047 1 72.31 10 TYR B N 1
ATOM 3378 C CA . TYR B 1 10 ? -13.305 18.188 24.125 1 72.31 10 TYR B CA 1
ATOM 3379 C C . TYR B 1 10 ? -12.414 17.812 22.953 1 72.31 10 TYR B C 1
ATOM 3381 O O . TYR B 1 10 ? -11.766 16.766 22.969 1 72.31 10 TYR B O 1
ATOM 3389 N N . GLY B 1 11 ? -12.383 18.641 22 1 80.81 11 GLY B N 1
ATOM 3390 C CA . GLY B 1 11 ? -11.547 18.359 20.844 1 80.81 11 GLY B CA 1
ATOM 3391 C C . GLY B 1 11 ? -11.969 17.125 20.078 1 80.81 11 GLY B C 1
ATOM 3392 O O . GLY B 1 11 ? -11.125 16.344 19.625 1 80.81 11 GLY B O 1
ATOM 3393 N N . THR B 1 12 ? -13.195 16.875 19.922 1 85.31 12 THR B N 1
ATOM 3394 C CA . THR B 1 12 ? -13.719 15.617 19.391 1 85.31 12 THR B CA 1
ATOM 3395 C C . THR B 1 12 ? -13.359 15.453 17.922 1 85.31 12 THR B C 1
ATOM 3397 O O . THR B 1 12 ? -13.156 14.336 17.438 1 85.31 12 THR B O 1
ATOM 3400 N N . ARG B 1 13 ? -13.156 16.5 17.234 1 87.06 13 ARG B N 1
ATOM 3401 C CA . ARG B 1 13 ? -12.922 16.422 15.797 1 87.06 13 ARG B CA 1
ATOM 3402 C C . ARG B 1 13 ? -11.5 15.969 15.492 1 87.06 13 ARG B C 1
ATOM 3404 O O . ARG B 1 13 ? -11.203 15.555 14.367 1 87.06 13 ARG B O 1
ATOM 3411 N N . LEU B 1 14 ? -10.672 16.031 16.469 1 91.75 14 LEU B N 1
ATOM 3412 C CA . LEU B 1 14 ? -9.281 15.617 16.281 1 91.75 14 LEU B CA 1
ATOM 3413 C C . LEU B 1 14 ? -9.031 14.242 16.891 1 91.75 14 LEU B C 1
ATOM 3415 O O . LEU B 1 14 ? -7.883 13.797 16.969 1 91.75 14 LEU B O 1
ATOM 3419 N N . ARG B 1 15 ? -10.156 13.734 17.312 1 91.44 15 ARG B N 1
ATOM 3420 C CA . ARG B 1 15 ? -9.992 12.336 17.688 1 91.44 15 ARG B CA 1
ATOM 3421 C C . ARG B 1 15 ? -9.469 11.508 16.531 1 91.44 15 ARG B C 1
ATOM 3423 O O . ARG B 1 15 ? -9.797 11.773 15.367 1 91.44 15 ARG B O 1
ATOM 3430 N N . PRO B 1 16 ? -8.57 10.516 16.75 1 95.5 16 PRO B N 1
ATOM 3431 C CA . PRO B 1 16 ? -8.344 9.883 18.062 1 95.5 16 PRO B CA 1
ATOM 3432 C C . PRO B 1 16 ? -7.188 10.531 18.828 1 95.5 16 PRO B C 1
ATOM 3434 O O . PRO B 1 16 ? -6.898 10.125 19.953 1 95.5 16 PRO B O 1
ATOM 3437 N N . LEU B 1 17 ? -6.539 11.508 18.375 1 94.38 17 LEU B N 1
ATOM 3438 C CA . LEU B 1 17 ? -5.406 12.141 19.031 1 94.38 17 LEU B CA 1
ATOM 3439 C C . LEU B 1 17 ? -5.812 12.695 20.406 1 94.38 17 LEU B C 1
ATOM 3441 O O . LEU B 1 17 ? -5.105 12.5 21.391 1 94.38 17 LEU B O 1
ATOM 3445 N N . THR B 1 18 ? -7.016 13.242 20.469 1 92.25 18 THR B N 1
ATOM 3446 C CA . THR B 1 18 ? -7.441 13.984 21.656 1 92.25 18 THR B CA 1
ATOM 3447 C C . THR B 1 18 ? -8.102 13.062 22.672 1 92.25 18 THR B C 1
ATOM 3449 O O . THR B 1 18 ? -8.578 13.516 23.719 1 92.25 18 THR B O 1
ATOM 3452 N N . LEU B 1 19 ? -8.125 11.82 22.375 1 91.25 19 LEU B N 1
ATOM 3453 C CA . LEU B 1 19 ? -8.594 10.875 23.375 1 91.25 19 LEU B CA 1
ATOM 3454 C C . LEU B 1 19 ? -7.574 10.734 24.516 1 91.25 19 LEU B C 1
ATOM 3456 O O . LEU B 1 19 ? -7.938 10.391 25.641 1 91.25 19 LEU B O 1
ATOM 3460 N N . THR B 1 20 ? -6.34 11.008 24.219 1 91.31 20 THR B N 1
ATOM 3461 C CA . THR B 1 20 ? -5.297 10.82 25.219 1 91.31 20 THR B CA 1
ATOM 3462 C C . THR B 1 20 ? -4.574 12.133 25.516 1 91.31 20 THR B C 1
ATOM 3464 O O . THR B 1 20 ? -3.918 12.273 26.547 1 91.31 20 THR B O 1
ATOM 3467 N N . THR B 1 21 ? -4.641 13.016 24.609 1 90.25 21 THR B N 1
ATOM 3468 C CA . THR B 1 21 ? -3.959 14.297 24.734 1 90.25 21 THR B CA 1
ATOM 3469 C C . THR B 1 21 ? -4.93 15.453 24.5 1 90.25 21 THR B C 1
ATOM 3471 O O . THR B 1 21 ? -5.523 15.555 23.422 1 90.25 21 THR B O 1
ATOM 3474 N N . PRO B 1 22 ? -5.055 16.297 25.547 1 87.94 22 PRO B N 1
ATOM 3475 C CA . PRO B 1 22 ? -5.91 17.453 25.281 1 87.94 22 PRO B CA 1
ATOM 3476 C C . PRO B 1 22 ? -5.477 18.25 24.047 1 87.94 22 PRO B C 1
ATOM 3478 O O . PRO B 1 22 ? -4.281 18.375 23.781 1 87.94 22 PRO B O 1
ATOM 3481 N N . LYS B 1 23 ? -6.391 18.812 23.359 1 89.94 23 LYS B N 1
ATOM 3482 C CA . LYS B 1 23 ? -6.156 19.484 22.078 1 89.94 23 LYS B CA 1
ATOM 3483 C C . LYS B 1 23 ? -5.047 20.516 22.203 1 89.94 23 LYS B C 1
ATOM 3485 O O . LYS B 1 23 ? -4.121 20.547 21.391 1 89.94 23 LYS B O 1
ATOM 3490 N N . PRO B 1 24 ? -5.105 21.391 23.234 1 90.12 24 PRO B N 1
ATOM 3491 C CA . PRO B 1 24 ? -4.07 22.438 23.328 1 90.12 24 PRO B CA 1
ATOM 3492 C C . PRO B 1 24 ? -2.666 21.844 23.484 1 90.12 24 PRO B C 1
ATOM 3494 O O . PRO B 1 24 ? -1.676 22.547 23.234 1 90.12 24 PRO B O 1
ATOM 3497 N N . LEU B 1 25 ? -2.578 20.594 23.891 1 91.44 25 LEU B N 1
ATOM 3498 C CA . LEU B 1 25 ? -1.283 19.984 24.172 1 91.44 25 LEU B CA 1
ATOM 3499 C C . LEU B 1 25 ? -0.825 19.141 22.984 1 91.44 25 LEU B C 1
ATOM 3501 O O . LEU B 1 25 ? 0.293 18.625 22.984 1 91.44 25 LEU B O 1
ATOM 3505 N N . VAL B 1 26 ? -1.632 19.016 22.016 1 93.88 26 VAL B N 1
ATOM 3506 C CA . VAL B 1 26 ? -1.232 18.297 20.812 1 93.88 26 VAL B CA 1
ATOM 3507 C C . VAL B 1 26 ? -0.118 19.047 20.094 1 93.88 26 VAL B C 1
ATOM 3509 O O . VAL B 1 26 ? -0.184 20.281 19.938 1 93.88 26 VAL B O 1
ATOM 3512 N N . ASP B 1 27 ? 0.913 18.328 19.656 1 96.75 27 ASP B N 1
ATOM 3513 C CA . ASP B 1 27 ? 2.039 18.953 18.969 1 96.75 27 ASP B CA 1
ATOM 3514 C C . ASP B 1 27 ? 1.643 19.391 17.547 1 96.75 27 ASP B C 1
ATOM 3516 O O . ASP B 1 27 ? 1.117 18.578 16.781 1 96.75 27 ASP B O 1
ATOM 3520 N N . PHE B 1 28 ? 1.814 20.578 17.297 1 97.56 28 PHE B N 1
ATOM 3521 C CA . PHE B 1 28 ? 1.715 21.172 15.961 1 97.56 28 PHE B CA 1
ATOM 3522 C C . PHE B 1 28 ? 3.055 21.75 15.523 1 97.56 28 PHE B C 1
ATOM 3524 O O . PHE B 1 28 ? 3.529 22.734 16.094 1 97.56 28 PHE B O 1
ATOM 3531 N N . CYS B 1 29 ? 3.703 21.062 14.469 1 97.69 29 CYS B N 1
ATOM 3532 C CA . CYS B 1 29 ? 5.043 21.438 14.031 1 97.69 29 CYS B CA 1
ATOM 3533 C C . CYS B 1 29 ? 6.031 21.391 15.195 1 97.69 29 CYS B C 1
ATOM 3535 O O . CYS B 1 29 ? 6.797 22.328 15.398 1 97.69 29 CYS B O 1
ATOM 3537 N N . ASN B 1 30 ? 5.934 20.406 16.016 1 97.5 30 ASN B N 1
ATOM 3538 C CA . ASN B 1 30 ? 6.848 19.984 17.078 1 97.5 30 ASN B CA 1
ATOM 3539 C C . ASN B 1 30 ? 6.766 20.922 18.281 1 97.5 30 ASN B C 1
ATOM 3541 O O . ASN B 1 30 ? 7.691 20.969 19.094 1 97.5 30 ASN B O 1
ATOM 3545 N N . LYS B 1 31 ? 5.73 21.672 18.328 1 95.69 31 LYS B N 1
ATOM 3546 C CA . LYS B 1 31 ? 5.371 22.5 19.484 1 95.69 31 LYS B CA 1
ATOM 3547 C C . LYS B 1 31 ? 3.881 22.375 19.797 1 95.69 31 LYS B C 1
ATOM 3549 O O . LYS B 1 31 ? 3.047 22.391 18.891 1 95.69 31 LYS B O 1
ATOM 3554 N N . ALA B 1 32 ? 3.645 22.344 21.109 1 94.81 32 ALA B N 1
ATOM 3555 C CA . ALA B 1 32 ? 2.23 22.266 21.469 1 94.81 32 ALA B CA 1
ATOM 3556 C C . ALA B 1 32 ? 1.454 23.453 20.906 1 94.81 32 ALA B C 1
ATOM 3558 O O . ALA B 1 32 ? 1.973 24.562 20.844 1 94.81 32 ALA B O 1
ATOM 3559 N N . ILE B 1 33 ? 0.215 23.188 20.547 1 95.38 33 ILE B N 1
ATOM 3560 C CA . ILE B 1 33 ? -0.643 24.234 20.016 1 95.38 33 ILE B CA 1
ATOM 3561 C C . ILE B 1 33 ? -0.659 25.422 20.984 1 95.38 33 ILE B C 1
ATOM 3563 O O . ILE B 1 33 ? -0.457 26.578 20.562 1 95.38 33 ILE B O 1
ATOM 3567 N N . LEU B 1 34 ? -0.819 25.141 22.203 1 94.25 34 LEU B N 1
ATOM 3568 C CA . LEU B 1 34 ? -0.874 26.156 23.25 1 94.25 34 LEU B CA 1
ATOM 3569 C C . LEU B 1 34 ? 0.415 26.969 23.281 1 94.25 34 LEU B C 1
ATOM 3571 O O . LEU B 1 34 ? 0.382 28.188 23.5 1 94.25 34 LEU B O 1
ATOM 3575 N N . GLU B 1 35 ? 1.456 26.328 23.125 1 95.06 35 GLU B N 1
ATOM 3576 C CA . GLU B 1 35 ? 2.75 27 23.188 1 95.06 35 GLU B CA 1
ATOM 3577 C C . GLU B 1 35 ? 2.898 28.016 22.062 1 95.06 35 GLU B C 1
ATOM 3579 O O . GLU B 1 35 ? 3.484 29.078 22.25 1 95.06 35 GLU B O 1
ATOM 3584 N N . HIS B 1 36 ? 2.436 27.688 20.875 1 95.75 36 HIS B N 1
ATOM 3585 C CA . HIS B 1 36 ? 2.455 28.641 19.766 1 95.75 36 HIS B CA 1
ATOM 3586 C C . HIS B 1 36 ? 1.74 29.938 20.141 1 95.75 36 HIS B C 1
ATOM 3588 O O . HIS B 1 36 ? 2.221 31.031 19.828 1 95.75 36 HIS B O 1
ATOM 3594 N N . GLN B 1 37 ? 0.654 29.797 20.75 1 96.62 37 GLN B N 1
ATOM 3595 C CA . GLN B 1 37 ? -0.16 30.953 21.094 1 96.62 37 GLN B CA 1
ATOM 3596 C C . GLN B 1 37 ? 0.484 31.766 22.219 1 96.62 37 GLN B C 1
ATOM 3598 O O . GLN B 1 37 ? 0.572 33 22.141 1 96.62 37 GLN B O 1
ATOM 3603 N N . ILE B 1 38 ? 0.955 31.062 23.234 1 95.38 38 ILE B N 1
ATOM 3604 C CA . ILE B 1 38 ? 1.573 31.719 24.375 1 95.38 38 ILE B CA 1
ATOM 3605 C C . ILE B 1 38 ? 2.824 32.469 23.938 1 95.38 38 ILE B C 1
ATOM 3607 O O . ILE B 1 38 ? 3.053 33.594 24.344 1 95.38 38 ILE B O 1
ATOM 3611 N N . LEU B 1 39 ? 3.584 31.844 23.109 1 94.44 39 LEU B N 1
ATOM 3612 C CA . LEU B 1 39 ? 4.785 32.469 22.578 1 94.44 39 LEU B CA 1
ATOM 3613 C C . LEU B 1 39 ? 4.457 33.781 21.906 1 94.44 39 LEU B C 1
ATOM 3615 O O . LEU B 1 39 ? 5.109 34.812 22.188 1 94.44 39 LEU B O 1
ATOM 3619 N N . ASN B 1 40 ? 3.492 33.812 21.062 1 95.5 40 ASN B N 1
ATOM 3620 C CA . ASN B 1 40 ? 3.15 35.031 20.328 1 95.5 40 ASN B CA 1
ATOM 3621 C C . ASN B 1 40 ? 2.539 36.094 21.234 1 95.5 40 ASN B C 1
ATOM 3623 O O . ASN B 1 40 ? 2.76 37.281 21.031 1 95.5 40 ASN B O 1
ATOM 3627 N N . LEU B 1 41 ? 1.795 35.688 22.203 1 97.19 41 LEU B N 1
ATOM 3628 C CA . LEU B 1 41 ? 1.265 36.594 23.203 1 97.19 41 LEU B CA 1
ATOM 3629 C C . LEU B 1 41 ? 2.393 37.25 24 1 97.19 41 LEU B C 1
ATOM 3631 O O . LEU B 1 41 ? 2.422 38.469 24.172 1 97.19 41 LEU B O 1
ATOM 3635 N N . ALA B 1 42 ? 3.283 36.438 24.438 1 95.44 42 ALA B N 1
ATOM 3636 C CA . ALA B 1 42 ? 4.418 36.938 25.219 1 95.44 42 ALA B CA 1
ATOM 3637 C C . ALA B 1 42 ? 5.23 37.938 24.406 1 95.44 42 ALA B C 1
ATOM 3639 O O . ALA B 1 42 ? 5.594 39 24.906 1 95.44 42 ALA B O 1
ATOM 3640 N N . LYS B 1 43 ? 5.434 37.656 23.203 1 93.56 43 LYS B N 1
ATOM 3641 C CA . LYS B 1 43 ? 6.191 38.531 22.328 1 93.56 43 LYS B CA 1
ATOM 3642 C C . LYS B 1 43 ? 5.477 39.875 22.125 1 93.56 43 LYS B C 1
ATOM 3644 O O . LYS B 1 43 ? 6.109 40.875 21.828 1 93.56 43 LYS B O 1
ATOM 3649 N N . SER B 1 44 ? 4.246 39.812 22.25 1 95.69 44 SER B N 1
ATOM 3650 C CA . SER B 1 44 ? 3.447 41 22.031 1 95.69 44 SER B CA 1
ATOM 3651 C C . SER B 1 44 ? 3.27 41.812 23.328 1 95.69 44 SER B C 1
ATOM 3653 O O . SER B 1 44 ? 2.5 42.75 23.375 1 95.69 44 SER B O 1
ATOM 3655 N N . GLY B 1 45 ? 3.873 41.312 24.391 1 94.75 45 GLY B N 1
ATOM 3656 C CA . GLY B 1 45 ? 3.889 42.062 25.641 1 94.75 45 GLY B CA 1
ATOM 3657 C C . GLY B 1 45 ? 2.854 41.594 26.641 1 94.75 45 GLY B C 1
ATOM 3658 O O . GLY B 1 45 ? 2.652 42.219 27.672 1 94.75 45 GLY B O 1
ATOM 3659 N N . VAL B 1 46 ? 2.217 40.562 26.359 1 96.75 46 VAL B N 1
ATOM 3660 C CA . VAL B 1 46 ? 1.256 40 27.297 1 96.75 46 VAL B CA 1
ATOM 3661 C C . VAL B 1 46 ? 1.993 39.219 28.375 1 96.75 46 VAL B C 1
ATOM 3663 O O . VAL B 1 46 ? 2.797 38.344 28.078 1 96.75 46 VAL B O 1
ATOM 3666 N N . ASN B 1 47 ? 1.648 39.469 29.594 1 94.75 47 ASN B N 1
ATOM 3667 C CA . ASN B 1 47 ? 2.375 38.812 30.672 1 94.75 47 ASN B CA 1
ATOM 3668 C C . ASN B 1 47 ? 1.456 37.906 31.516 1 94.75 47 ASN B C 1
ATOM 3670 O O . ASN B 1 47 ? 1.926 37.062 32.281 1 94.75 47 ASN B O 1
ATOM 3674 N N . GLU B 1 48 ? 0.186 38.156 31.438 1 97.44 48 GLU B N 1
ATOM 3675 C CA . GLU B 1 48 ? -0.798 37.344 32.156 1 97.44 48 GLU B CA 1
ATOM 3676 C C . GLU B 1 48 ? -1.751 36.656 31.172 1 97.44 48 GLU B C 1
ATOM 3678 O O . GLU B 1 48 ? -2.393 37.312 30.359 1 97.44 48 GLU B O 1
ATOM 3683 N N . ILE B 1 49 ? -1.785 35.375 31.312 1 97.56 49 ILE B N 1
ATOM 3684 C CA . ILE B 1 49 ? -2.617 34.594 30.406 1 97.56 49 ILE B CA 1
ATOM 3685 C C . ILE B 1 49 ? -3.572 33.719 31.203 1 97.56 49 ILE B C 1
ATOM 3687 O O . ILE B 1 49 ? -3.156 33.031 32.156 1 97.56 49 ILE B O 1
ATOM 3691 N N . ILE B 1 50 ? -4.832 33.75 30.906 1 96.56 50 ILE B N 1
ATOM 3692 C CA . ILE B 1 50 ? -5.852 32.938 31.562 1 96.56 50 ILE B CA 1
ATOM 3693 C C . ILE B 1 50 ? -6.266 31.781 30.641 1 96.56 50 ILE B C 1
ATOM 3695 O O . ILE B 1 50 ? -6.637 32 29.484 1 96.56 50 ILE B O 1
ATOM 3699 N N . LEU B 1 51 ? -6.16 30.594 31.125 1 94.44 51 LEU B N 1
ATOM 3700 C CA . LEU B 1 51 ? -6.66 29.438 30.406 1 94.44 51 LEU B CA 1
ATOM 3701 C C . LEU B 1 51 ? -8.047 29.047 30.906 1 94.44 51 LEU B C 1
ATOM 3703 O O . LEU B 1 51 ? -8.211 28.641 32.062 1 94.44 51 LEU B O 1
ATOM 3707 N N . ALA B 1 52 ? -9.039 29.25 30.031 1 93.19 52 ALA B N 1
ATOM 3708 C CA . ALA B 1 52 ? -10.391 28.781 30.344 1 93.19 52 ALA B CA 1
ATOM 3709 C C . ALA B 1 52 ? -10.555 27.297 30.031 1 93.19 52 ALA B C 1
ATOM 3711 O O . ALA B 1 52 ? -10.625 26.922 28.875 1 93.19 52 ALA B O 1
ATOM 3712 N N . ILE B 1 53 ? -10.688 26.469 31.062 1 87.94 53 ILE B N 1
ATOM 3713 C CA . ILE B 1 53 ? -10.664 25.031 30.844 1 87.94 53 ILE B CA 1
ATOM 3714 C C . ILE B 1 53 ? -11.852 24.375 31.547 1 87.94 53 ILE B C 1
ATOM 3716 O O . ILE B 1 53 ? -12.359 24.906 32.531 1 87.94 53 ILE B O 1
ATOM 3720 N N . ALA B 1 54 ? -12.422 23.344 30.938 1 76.88 54 ALA B N 1
ATOM 3721 C CA . ALA B 1 54 ? -13.5 22.609 31.594 1 76.88 54 ALA B CA 1
ATOM 3722 C C . ALA B 1 54 ? -12.953 21.609 32.625 1 76.88 54 ALA B C 1
ATOM 3724 O O . ALA B 1 54 ? -13.484 21.484 33.719 1 76.88 54 ALA B O 1
ATOM 3725 N N . TYR B 1 55 ? -12.078 20.75 32.188 1 67.06 55 TYR B N 1
ATOM 3726 C CA . TYR B 1 55 ? -11.5 19.734 33.062 1 67.06 55 TYR B CA 1
ATOM 3727 C C . TYR B 1 55 ? -9.977 19.812 33.062 1 67.06 55 TYR B C 1
ATOM 3729 O O . TYR B 1 55 ? -9.375 20.188 32.062 1 67.06 55 TYR B O 1
ATOM 3737 N N . LYS B 1 56 ? -9.508 19.844 34.344 1 62.62 56 LYS B N 1
ATOM 3738 C CA . LYS B 1 56 ? -8.062 20.016 34.438 1 62.62 56 LYS B CA 1
ATOM 3739 C C . LYS B 1 56 ? -7.344 18.672 34.562 1 62.62 56 LYS B C 1
ATOM 3741 O O . LYS B 1 56 ? -7.363 18.078 35.656 1 62.62 56 LYS B O 1
ATOM 3746 N N . PRO B 1 57 ? -6.824 18.266 33.438 1 63.97 57 PRO B N 1
ATOM 3747 C CA . PRO B 1 57 ? -5.98 17.094 33.688 1 63.97 57 PRO B CA 1
ATOM 3748 C C . PRO B 1 57 ? -4.633 17.453 34.312 1 63.97 57 PRO B C 1
ATOM 3750 O O . PRO B 1 57 ? -4.16 18.578 34.156 1 63.97 57 PRO B O 1
ATOM 3753 N N . ASP B 1 58 ? -4.129 16.641 35.188 1 65.81 58 ASP B N 1
ATOM 3754 C CA . ASP B 1 58 ? -2.84 16.781 35.875 1 65.81 58 ASP B CA 1
ATOM 3755 C C . ASP B 1 58 ? -1.727 17.078 34.875 1 65.81 58 ASP B C 1
ATOM 3757 O O . ASP B 1 58 ? -0.847 17.906 35.125 1 65.81 58 ASP B O 1
ATOM 3761 N N . ASN B 1 59 ? -1.842 16.578 33.719 1 71.44 59 ASN B N 1
ATOM 3762 C CA . ASN B 1 59 ? -0.775 16.719 32.719 1 71.44 59 ASN B CA 1
ATOM 3763 C C . ASN B 1 59 ? -0.695 18.141 32.188 1 71.44 59 ASN B C 1
ATOM 3765 O O . ASN B 1 59 ? 0.384 18.609 31.812 1 71.44 59 ASN B O 1
ATOM 3769 N N . ILE B 1 60 ? -1.702 18.891 32.281 1 79.19 60 ILE B N 1
ATOM 3770 C CA . ILE B 1 60 ? -1.684 20.234 31.703 1 79.19 60 ILE B CA 1
ATOM 3771 C C . ILE B 1 60 ? -0.965 21.188 32.656 1 79.19 60 ILE B C 1
ATOM 3773 O O . ILE B 1 60 ? -0.288 22.125 32.219 1 79.19 60 ILE B O 1
ATOM 3777 N N . LYS B 1 61 ? -1.008 20.859 33.938 1 81.94 61 LYS B N 1
ATOM 3778 C CA . LYS B 1 61 ? -0.42 21.75 34.906 1 81.94 61 LYS B CA 1
ATOM 3779 C C . LYS B 1 61 ? 1.099 21.797 34.781 1 81.94 61 LYS B C 1
ATOM 3781 O O . LYS B 1 61 ? 1.693 22.875 34.781 1 81.94 61 LYS B O 1
ATOM 3786 N N . SER B 1 62 ? 1.614 20.609 34.75 1 85.38 62 SER B N 1
ATOM 3787 C CA . SER B 1 62 ? 3.066 20.562 34.625 1 85.38 62 SER B CA 1
ATOM 3788 C C . SER B 1 62 ? 3.527 21.234 33.344 1 85.38 62 SER B C 1
ATOM 3790 O O . SER B 1 62 ? 4.52 21.969 33.344 1 85.38 62 SER B O 1
ATOM 3792 N N . PHE B 1 63 ? 2.834 21 32.344 1 87.5 63 PHE B N 1
ATOM 3793 C CA . PHE B 1 63 ? 3.156 21.609 31.047 1 87.5 63 PHE B CA 1
ATOM 3794 C C . PHE B 1 63 ? 3.066 23.125 31.125 1 87.5 63 PHE B C 1
ATOM 3796 O O . PHE B 1 63 ? 3.959 23.828 30.641 1 87.5 63 PHE B O 1
ATOM 3803 N N . VAL B 1 64 ? 2.139 23.547 31.75 1 89.62 64 VAL B N 1
ATOM 3804 C CA . VAL B 1 64 ? 1.875 24.984 31.859 1 89.62 64 VAL B CA 1
ATOM 3805 C C . VAL B 1 64 ? 2.961 25.641 32.688 1 89.62 64 VAL B C 1
ATOM 3807 O O . VAL B 1 64 ? 3.414 26.75 32.375 1 89.62 64 VAL B O 1
ATOM 3810 N N . ASN B 1 65 ? 3.322 24.984 33.719 1 90.69 65 ASN B N 1
ATOM 3811 C CA . ASN B 1 65 ? 4.387 25.516 34.562 1 90.69 65 ASN B CA 1
ATOM 3812 C C . ASN B 1 65 ? 5.68 25.719 33.781 1 90.69 65 ASN B C 1
ATOM 3814 O O . ASN B 1 65 ? 6.359 26.734 33.938 1 90.69 65 ASN B O 1
ATOM 3818 N N . ASN B 1 66 ? 5.961 24.828 33 1 90.12 66 ASN B N 1
ATOM 3819 C CA . ASN B 1 66 ? 7.148 24.922 32.156 1 90.12 66 ASN B CA 1
ATOM 3820 C C . ASN B 1 66 ? 7.055 26.094 31.203 1 90.12 66 ASN B C 1
ATOM 3822 O O . ASN B 1 66 ? 8.047 26.781 30.969 1 90.12 66 ASN B O 1
ATOM 3826 N N . LEU B 1 67 ? 5.895 26.297 30.672 1 91.38 67 LEU B N 1
ATOM 3827 C CA . LEU B 1 67 ? 5.699 27.391 29.719 1 91.38 67 LEU B CA 1
ATOM 3828 C C . LEU B 1 67 ? 5.84 28.734 30.406 1 91.38 67 LEU B C 1
ATOM 3830 O O . LEU B 1 67 ? 6.379 29.688 29.828 1 91.38 67 LEU B O 1
ATOM 3834 N N . GLN B 1 68 ? 5.367 28.859 31.625 1 94.88 68 GLN B N 1
ATOM 3835 C CA . GLN B 1 68 ? 5.48 30.094 32.406 1 94.88 68 GLN B CA 1
ATOM 3836 C C . GLN B 1 68 ? 6.938 30.516 32.562 1 94.88 68 GLN B C 1
ATOM 3838 O O . GLN B 1 68 ? 7.277 31.688 32.406 1 94.88 68 GLN B O 1
ATOM 3843 N N . GLN B 1 69 ? 7.688 29.516 32.844 1 91.94 69 GLN B N 1
ATOM 3844 C CA . GLN B 1 69 ? 9.109 29.781 33.031 1 91.94 69 GLN B CA 1
ATOM 3845 C C . GLN B 1 69 ? 9.797 30.094 31.719 1 91.94 69 GLN B C 1
ATOM 3847 O O . GLN B 1 69 ? 10.586 31.031 31.641 1 91.94 69 GLN B O 1
ATOM 3852 N N . LYS B 1 70 ? 9.492 29.406 30.734 1 89.94 70 LYS B N 1
ATOM 3853 C CA . LYS B 1 70 ? 10.141 29.516 29.438 1 89.94 70 LYS B CA 1
ATOM 3854 C C . LYS B 1 70 ? 9.867 30.875 28.797 1 89.94 70 LYS B C 1
ATOM 3856 O O . LYS B 1 70 ? 10.758 31.469 28.172 1 89.94 70 LYS B O 1
ATOM 3861 N N . TYR B 1 71 ? 8.688 31.328 28.953 1 92.69 71 TYR B N 1
ATOM 3862 C CA . TYR B 1 71 ? 8.312 32.531 28.234 1 92.69 71 TYR B CA 1
ATOM 3863 C C . TYR B 1 71 ? 8.117 33.719 29.203 1 92.69 71 TYR B C 1
ATOM 3865 O O . TYR B 1 71 ? 7.723 34.812 28.797 1 92.69 71 TYR B O 1
ATOM 3873 N N . ASN B 1 72 ? 8.367 33.531 30.422 1 93.06 72 ASN B N 1
ATOM 3874 C CA . ASN B 1 72 ? 8.266 34.562 31.453 1 93.06 72 ASN B CA 1
ATOM 3875 C C . ASN B 1 72 ? 6.883 35.219 31.484 1 93.06 72 ASN B C 1
ATOM 3877 O O . ASN B 1 72 ? 6.758 36.438 31.375 1 93.06 72 ASN B O 1
ATOM 3881 N N . VAL B 1 73 ? 5.887 34.344 31.562 1 96.44 73 VAL B N 1
ATOM 3882 C CA . VAL B 1 73 ? 4.5 34.781 31.688 1 96.44 73 VAL B CA 1
ATOM 3883 C C . VAL B 1 73 ? 3.85 34.125 32.906 1 96.44 73 VAL B C 1
ATOM 3885 O O . VAL B 1 73 ? 4.371 33.125 33.406 1 96.44 73 VAL B O 1
ATOM 3888 N N . LYS B 1 74 ? 2.805 34.688 33.375 1 96.81 74 LYS B N 1
ATOM 3889 C CA . LYS B 1 74 ? 1.972 34.062 34.406 1 96.81 74 LYS B CA 1
ATOM 3890 C C . LYS B 1 74 ? 0.694 33.5 33.812 1 96.81 74 LYS B C 1
ATOM 3892 O O . LYS B 1 74 ? -0.034 34.188 33.094 1 96.81 74 LYS B O 1
ATOM 3897 N N . ILE B 1 75 ? 0.462 32.25 34.125 1 95.69 75 ILE B N 1
ATOM 3898 C CA . ILE B 1 75 ? -0.702 31.562 33.562 1 95.69 75 ILE B CA 1
ATOM 3899 C C . ILE B 1 75 ? -1.672 31.172 34.688 1 95.69 75 ILE B C 1
ATOM 3901 O O . ILE B 1 75 ? -1.273 30.562 35.656 1 95.69 75 ILE B O 1
ATOM 3905 N N . PHE B 1 76 ? -2.889 31.578 34.531 1 94 76 PHE B N 1
ATOM 3906 C CA . PHE B 1 76 ? -3.955 31.266 35.469 1 94 76 PHE B CA 1
ATOM 3907 C C . PHE B 1 76 ? -4.969 30.312 34.844 1 94 76 PHE B C 1
ATOM 3909 O O . PHE B 1 76 ? -5.18 30.344 33.625 1 94 76 PHE B O 1
ATOM 3916 N N . PHE B 1 77 ? -5.594 29.531 35.75 1 92.06 77 PHE B N 1
ATOM 3917 C CA . PHE B 1 77 ? -6.648 28.641 35.281 1 92.06 77 PHE B CA 1
ATOM 3918 C C . PHE B 1 77 ? -8.016 29.156 35.688 1 92.06 77 PHE B C 1
ATOM 3920 O O . PHE B 1 77 ? -8.227 29.531 36.844 1 92.06 77 PHE B O 1
ATOM 3927 N N . SER B 1 78 ? -8.812 29.359 34.719 1 92.62 78 SER B N 1
ATOM 3928 C CA . SER B 1 78 ? -10.234 29.578 34.969 1 92.62 78 SER B CA 1
ATOM 3929 C C . SER B 1 78 ? -11.062 28.344 34.625 1 92.62 78 SER B C 1
ATOM 3931 O O . SER B 1 78 ? -11.328 28.047 33.469 1 92.62 78 SER B O 1
ATOM 3933 N N . ILE B 1 79 ? -11.555 27.641 35.625 1 89.62 79 ILE B N 1
ATOM 3934 C CA . ILE B 1 79 ? -12.164 26.312 35.469 1 89.62 79 ILE B CA 1
ATOM 3935 C C . ILE B 1 79 ? -13.688 26.453 35.406 1 89.62 79 ILE B C 1
ATOM 3937 O O . ILE B 1 79 ? -14.305 27.062 36.281 1 89.62 79 ILE B O 1
ATOM 3941 N N . GLU B 1 80 ? -14.141 25.906 34.344 1 86.19 80 GLU B N 1
ATOM 3942 C CA . GLU B 1 80 ? -15.594 25.844 34.188 1 86.19 80 GLU B CA 1
ATOM 3943 C C . GLU B 1 80 ? -16.156 24.547 34.75 1 86.19 80 GLU B C 1
ATOM 3945 O O . GLU B 1 80 ? -15.766 23.453 34.312 1 86.19 80 GLU B O 1
ATOM 3950 N N . ASN B 1 81 ? -17.062 24.625 35.625 1 83.25 81 ASN B N 1
ATOM 3951 C CA . ASN B 1 81 ? -17.688 23.438 36.188 1 83.25 81 ASN B CA 1
ATOM 3952 C C . ASN B 1 81 ? -18.703 22.828 35.25 1 83.25 81 ASN B C 1
ATOM 3954 O O . ASN B 1 81 ? -19.031 21.641 35.312 1 83.25 81 ASN B O 1
ATOM 3958 N N . GLU B 1 82 ? -19.297 23.641 34.5 1 84.44 82 GLU B N 1
ATOM 3959 C CA . GLU B 1 82 ? -20.203 23.25 33.406 1 84.44 82 GLU B CA 1
ATOM 3960 C C . GLU B 1 82 ? -19.859 24 32.125 1 84.44 82 GLU B C 1
ATOM 3962 O O . GLU B 1 82 ? -19.312 25.109 32.188 1 84.44 82 GLU B O 1
ATOM 3967 N N . PRO B 1 83 ? -20.203 23.391 31.062 1 82.81 83 PRO B N 1
ATOM 3968 C CA . PRO B 1 83 ? -19.922 24.109 29.828 1 82.81 83 PRO B CA 1
ATOM 3969 C C . PRO B 1 83 ? -20.625 25.469 29.75 1 82.81 83 PRO B C 1
ATOM 3971 O O . PRO B 1 83 ? -21.828 25.547 30 1 82.81 83 PRO B O 1
ATOM 3974 N N . LEU B 1 84 ? -19.906 26.453 29.359 1 89.06 84 LEU B N 1
ATOM 3975 C CA . LEU B 1 84 ? -20.453 27.812 29.375 1 89.06 84 LEU B CA 1
ATOM 3976 C C . LEU B 1 84 ? -20.438 28.422 27.984 1 89.06 84 LEU B C 1
ATOM 3978 O O . LEU B 1 84 ? -20.656 29.625 27.828 1 89.06 84 LEU B O 1
ATOM 3982 N N . GLY B 1 85 ? -20.094 27.547 26.984 1 88.5 85 GLY B N 1
ATOM 3983 C CA . GLY B 1 85 ? -20.016 28.094 25.641 1 88.5 85 GLY B CA 1
ATOM 3984 C C . GLY B 1 85 ? -18.766 28.906 25.391 1 88.5 85 GLY B C 1
ATOM 3985 O O . GLY B 1 85 ? -17.719 28.656 26 1 88.5 85 GLY B O 1
ATOM 3986 N N . THR B 1 86 ? -18.844 29.906 24.422 1 90.88 86 THR B N 1
ATOM 3987 C CA . THR B 1 86 ? -17.672 30.688 24.047 1 90.88 86 THR B CA 1
ATOM 3988 C C . THR B 1 86 ? -17.672 32.031 24.781 1 90.88 86 THR B C 1
ATOM 3990 O O . THR B 1 86 ? -16.625 32.688 24.891 1 90.88 86 THR B O 1
ATOM 3993 N N . GLY B 1 87 ? -18.797 32.438 25.219 1 93.88 87 GLY B N 1
ATOM 3994 C CA . GLY B 1 87 ? -18.922 33.719 25.906 1 93.88 87 GLY B CA 1
ATOM 3995 C C . GLY B 1 87 ? -18.844 33.594 27.406 1 93.88 87 GLY B C 1
ATOM 3996 O O . GLY B 1 87 ? -18.203 34.406 28.078 1 93.88 87 GLY B O 1
ATOM 3997 N N . GLY B 1 88 ? -19.406 32.562 27.953 1 93.75 88 GLY B N 1
ATOM 3998 C CA . GLY B 1 88 ? -19.484 32.312 29.391 1 93.75 88 GLY B CA 1
ATOM 3999 C C . GLY B 1 88 ? -18.125 32.312 30.062 1 93.75 88 GLY B C 1
ATOM 4000 O O . GLY B 1 88 ? -17.938 32.906 31.109 1 93.75 88 GLY B O 1
ATOM 4001 N N . PRO B 1 89 ? -17.188 31.625 29.5 1 94.19 89 PRO B N 1
ATOM 4002 C CA . PRO B 1 89 ? -15.852 31.578 30.109 1 94.19 89 PRO B CA 1
ATOM 4003 C C . PRO B 1 89 ? -15.211 32.938 30.25 1 94.19 89 PRO B C 1
ATOM 4005 O O . PRO B 1 89 ? -14.438 33.188 31.188 1 94.19 89 PRO B O 1
ATOM 4008 N N . ILE B 1 90 ? -15.5 33.812 29.344 1 96.19 90 ILE B N 1
ATOM 4009 C CA . ILE B 1 90 ? -14.969 35.188 29.422 1 96.19 90 ILE B CA 1
ATOM 4010 C C . ILE B 1 90 ? -15.539 35.875 30.656 1 96.19 90 ILE B C 1
ATOM 4012 O O . ILE B 1 90 ? -14.797 36.5 31.406 1 96.19 90 ILE B O 1
ATOM 4016 N N . LYS B 1 91 ? -16.828 35.75 30.844 1 96.12 91 LYS B N 1
ATOM 4017 C CA . LYS B 1 91 ? -17.469 36.375 32 1 96.12 91 LYS B CA 1
ATOM 4018 C C . LYS B 1 91 ? -16.953 35.719 33.312 1 96.12 91 LYS B C 1
ATOM 4020 O O . LYS B 1 91 ? -16.75 36.438 34.312 1 96.12 91 LYS B O 1
ATOM 4025 N N . LEU B 1 92 ? -16.828 34.469 33.25 1 94.88 92 LEU B N 1
ATOM 4026 C CA . LEU B 1 92 ? -16.359 33.75 34.406 1 94.88 92 LEU B CA 1
ATOM 4027 C C . LEU B 1 92 ? -14.984 34.281 34.844 1 94.88 92 LEU B C 1
ATOM 4029 O O . LEU B 1 92 ? -14.68 34.312 36.062 1 94.88 92 LEU B O 1
ATOM 4033 N N . ALA B 1 93 ? -14.172 34.688 33.938 1 96 93 ALA B N 1
ATOM 4034 C CA . ALA B 1 93 ? -12.805 35.125 34.188 1 96 93 ALA B CA 1
ATOM 4035 C C . ALA B 1 93 ? -12.75 36.625 34.406 1 96 93 ALA B C 1
ATOM 4037 O O . ALA B 1 93 ? -11.672 37.25 34.344 1 96 93 ALA B O 1
ATOM 4038 N N . GLU B 1 94 ? -13.805 37.281 34.656 1 96.31 94 GLU B N 1
ATOM 4039 C CA . GLU B 1 94 ? -13.914 38.719 34.719 1 96.31 94 GLU B CA 1
ATOM 4040 C C . GLU B 1 94 ? -12.93 39.312 35.719 1 96.31 94 GLU B C 1
ATOM 4042 O O . GLU B 1 94 ? -12.352 40.375 35.5 1 96.31 94 GLU B O 1
ATOM 4047 N N . ASN B 1 95 ? -12.734 38.656 36.875 1 95.12 95 ASN B N 1
ATOM 4048 C CA . ASN B 1 95 ? -11.859 39.156 37.938 1 95.12 95 ASN B CA 1
ATOM 4049 C C . ASN B 1 95 ? -10.414 39.281 37.438 1 95.12 95 ASN B C 1
ATOM 4051 O O . ASN B 1 95 ? -9.672 40.156 37.906 1 95.12 95 ASN B O 1
ATOM 4055 N N . PHE B 1 96 ? -10.055 38.438 36.531 1 96 96 PHE B N 1
ATOM 4056 C CA . PHE B 1 96 ? -8.719 38.5 35.938 1 96 96 PHE B CA 1
ATOM 4057 C C . PHE B 1 96 ? -8.672 39.531 34.812 1 96 96 PHE B C 1
ATOM 4059 O O . PHE B 1 96 ? -7.738 40.344 34.75 1 96 96 PHE B O 1
ATOM 4066 N N . LEU B 1 97 ? -9.633 39.531 34 1 96.56 97 LEU B N 1
ATOM 4067 C CA . LEU B 1 97 ? -9.641 40.281 32.75 1 96.56 97 LEU B CA 1
ATOM 4068 C C . LEU B 1 97 ? -9.828 41.75 33.031 1 96.56 97 LEU B C 1
ATOM 4070 O O . LEU B 1 97 ? -9.297 42.594 32.281 1 96.56 97 LEU B O 1
ATOM 4074 N N . SER B 1 98 ? -10.516 42.094 34.094 1 94.69 98 SER B N 1
ATOM 4075 C CA . SER B 1 98 ? -10.883 43.469 34.375 1 94.69 98 SER B CA 1
ATOM 4076 C C . SER B 1 98 ? -9.695 44.25 34.938 1 94.69 98 SER B C 1
ATOM 4078 O O . SER B 1 98 ? -9.773 45.469 35.094 1 94.69 98 SER B O 1
ATOM 4080 N N . LYS B 1 99 ? -8.641 43.594 35.156 1 95.19 99 LYS B N 1
ATOM 4081 C CA . LYS B 1 99 ? -7.438 44.25 35.656 1 95.19 99 LYS B CA 1
ATOM 4082 C C . LYS B 1 99 ? -6.879 45.219 34.594 1 95.19 99 LYS B C 1
ATOM 4084 O O . LYS B 1 99 ? -6.125 46.125 34.938 1 95.19 99 LYS B O 1
ATOM 4089 N N . TYR B 1 100 ? -7.219 45 33.406 1 95.38 100 TYR B N 1
ATOM 4090 C CA . TYR B 1 100 ? -6.742 45.812 32.281 1 95.38 100 TYR B CA 1
ATOM 4091 C C . TYR B 1 100 ? -7.906 46.344 31.469 1 95.38 100 TYR B C 1
ATOM 4093 O O . TYR B 1 100 ? -9.031 45.844 31.562 1 95.38 100 TYR B O 1
ATOM 4101 N N . ASP B 1 101 ? -7.598 47.375 30.766 1 96.38 101 ASP B N 1
ATOM 4102 C CA . ASP B 1 101 ? -8.648 47.969 29.969 1 96.38 101 ASP B CA 1
ATOM 4103 C C . ASP B 1 101 ? -9.023 47.094 28.781 1 96.38 101 ASP B C 1
ATOM 4105 O O . ASP B 1 101 ? -10.195 46.969 28.422 1 96.38 101 ASP B O 1
ATOM 4109 N N . ASP B 1 102 ? -7.984 46.531 28.125 1 97.31 102 ASP B N 1
ATOM 4110 C CA . ASP B 1 102 ? -8.164 45.688 26.953 1 97.31 102 ASP B CA 1
ATOM 4111 C C . ASP B 1 102 ? -7.48 44.312 27.156 1 97.31 102 ASP B C 1
ATOM 4113 O O . ASP B 1 102 ? -6.449 44.25 27.828 1 97.31 102 ASP B O 1
ATOM 4117 N N . PHE B 1 103 ? -8.07 43.281 26.594 1 97.94 103 PHE B N 1
ATOM 4118 C CA . PHE B 1 103 ? -7.473 41.938 26.688 1 97.94 103 PHE B CA 1
ATOM 4119 C C . PHE B 1 103 ? -7.734 41.156 25.406 1 97.94 103 PHE B C 1
ATOM 4121 O O . PHE B 1 103 ? -8.688 41.438 24.688 1 97.94 103 PHE B O 1
ATOM 4128 N N . PHE B 1 104 ? -6.855 40.219 25.125 1 98.38 104 PHE B N 1
ATOM 4129 C CA . PHE B 1 104 ? -7.008 39.312 23.984 1 98.38 104 PHE B CA 1
ATOM 4130 C C . PHE B 1 104 ? -7.855 38.094 24.375 1 98.38 104 PHE B C 1
ATOM 4132 O O . PHE B 1 104 ? -7.832 37.656 25.516 1 98.38 104 PHE B O 1
ATOM 4139 N N . VAL B 1 105 ? -8.602 37.531 23.438 1 98 105 VAL B N 1
ATOM 4140 C CA . VAL B 1 105 ? -9.273 36.25 23.547 1 98 105 VAL B CA 1
ATOM 4141 C C . VAL B 1 105 ? -9 35.406 22.297 1 98 105 VAL B C 1
ATOM 4143 O O . VAL B 1 105 ? -9.219 35.875 21.172 1 98 105 VAL B O 1
ATOM 4146 N N . PHE B 1 106 ? -8.516 34.188 22.531 1 96.81 106 PHE B N 1
ATOM 4147 C CA . PHE B 1 106 ? -8.188 33.281 21.422 1 96.81 106 PHE B CA 1
ATOM 4148 C C . PHE B 1 106 ? -9 31.984 21.516 1 96.81 106 PHE B C 1
ATOM 4150 O O . PHE B 1 106 ? -9.18 31.438 22.594 1 96.81 106 PHE B O 1
ATOM 4157 N N . ASN B 1 107 ? -9.539 31.594 20.312 1 93.88 107 ASN B N 1
ATOM 4158 C CA . ASN B 1 107 ? -9.836 30.172 20.203 1 93.88 107 ASN B CA 1
ATOM 4159 C C . ASN B 1 107 ? -8.562 29.328 20.281 1 93.88 107 ASN B C 1
ATOM 4161 O O . ASN B 1 107 ? -7.512 29.734 19.797 1 93.88 107 ASN B O 1
ATOM 4165 N N . SER B 1 108 ? -8.641 28.125 20.828 1 90.25 108 SER B N 1
ATOM 4166 C CA . SER B 1 108 ? -7.453 27.328 21.141 1 90.25 108 SER B CA 1
ATOM 4167 C C . SER B 1 108 ? -6.938 26.594 19.906 1 90.25 108 SER B C 1
ATOM 4169 O O . SER B 1 108 ? -5.816 26.078 19.906 1 90.25 108 SER B O 1
ATOM 4171 N N . ASP B 1 109 ? -7.664 26.438 18.875 1 93.06 109 ASP B N 1
ATOM 4172 C CA . ASP B 1 109 ? -7.258 25.625 17.719 1 93.06 109 ASP B CA 1
ATOM 4173 C C . ASP B 1 109 ? -6.91 26.516 16.531 1 93.06 109 ASP B C 1
ATOM 4175 O O . ASP B 1 109 ? -7.047 26.078 15.375 1 93.06 109 ASP B O 1
ATOM 4179 N N . ILE B 1 110 ? -6.473 27.734 16.781 1 96.31 110 ILE B N 1
ATOM 4180 C CA . ILE B 1 110 ? -6.129 28.672 15.711 1 96.31 110 ILE B CA 1
ATOM 4181 C C . ILE B 1 110 ? -4.613 28.844 15.656 1 96.31 110 ILE B C 1
ATOM 4183 O O . ILE B 1 110 ? -3.965 29.047 16.688 1 96.31 110 ILE B O 1
ATOM 4187 N N . ILE B 1 111 ? -4.082 28.703 14.508 1 96.75 111 ILE B N 1
ATOM 4188 C CA . ILE B 1 111 ? -2.693 29.047 14.219 1 96.75 111 ILE B CA 1
ATOM 4189 C C . ILE B 1 111 ? -2.637 30.062 13.078 1 96.75 111 ILE B C 1
ATOM 4191 O O . ILE B 1 111 ? -3.305 29.891 12.055 1 96.75 111 ILE B O 1
ATOM 4195 N N . CYS B 1 112 ? -1.901 31.141 13.273 1 96.81 112 CYS B N 1
ATOM 4196 C CA . CYS B 1 112 ? -1.766 32.156 12.242 1 96.81 112 CYS B CA 1
ATOM 4197 C C . CYS B 1 112 ? -0.495 32.969 12.453 1 96.81 112 CYS B C 1
ATOM 4199 O O . CYS B 1 112 ? 0.382 32.594 13.227 1 96.81 112 CYS B O 1
ATOM 4201 N N . SER B 1 113 ? -0.284 34.125 11.711 1 94.5 113 SER B N 1
ATOM 4202 C CA . SER B 1 113 ? 0.887 34.969 11.844 1 94.5 113 SER B CA 1
ATOM 4203 C C . SER B 1 113 ? 0.793 35.844 13.102 1 94.5 113 SER B C 1
ATOM 4205 O O . SER B 1 113 ? 1.753 36.531 13.461 1 94.5 113 SER B O 1
ATOM 4207 N N . PHE B 1 114 ? -0.213 35.938 13.758 1 95.75 114 PHE B N 1
ATOM 4208 C CA . PHE B 1 114 ? -0.485 36.594 15.031 1 95.75 114 PHE B CA 1
ATOM 4209 C C . PHE B 1 114 ? -0.013 38.062 15 1 95.75 114 PHE B C 1
ATOM 4211 O O . PHE B 1 114 ? 0.872 38.438 15.773 1 95.75 114 PHE B O 1
ATOM 4218 N N . PRO B 1 115 ? -0.642 38.875 14.18 1 96.75 115 PRO B N 1
ATOM 4219 C CA . PR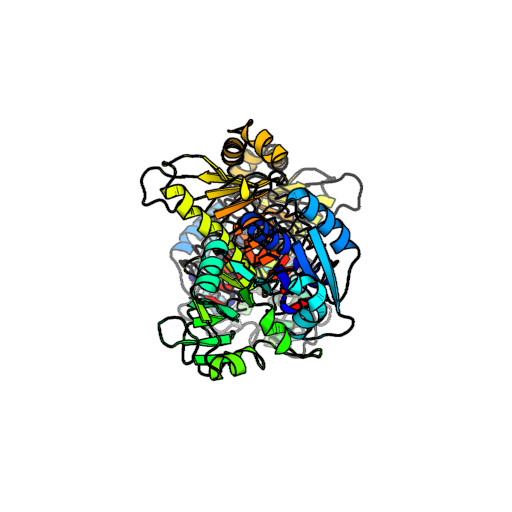O B 1 115 ? -0.304 40.312 14.188 1 96.75 115 PRO B CA 1
ATOM 4220 C C . PRO B 1 115 ? -0.905 41.062 15.375 1 96.75 115 PRO B C 1
ATOM 4222 O O . PRO B 1 115 ? -1.63 42.031 15.188 1 96.75 115 PRO B O 1
ATOM 4225 N N . LEU B 1 116 ? -0.518 40.75 16.531 1 97.88 116 LEU B N 1
ATOM 4226 C CA . LEU B 1 116 ? -1.212 41.156 17.75 1 97.88 116 LEU B CA 1
ATOM 4227 C C . LEU B 1 116 ? -0.919 42.625 18.109 1 97.88 116 LEU B C 1
ATOM 4229 O O . LEU B 1 116 ? -1.807 43.344 18.562 1 97.88 116 LEU B O 1
ATOM 4233 N N . ILE B 1 117 ? 0.248 43.094 17.891 1 97.62 117 ILE B N 1
ATOM 4234 C CA . ILE B 1 117 ? 0.62 44.469 18.203 1 97.62 117 ILE B CA 1
ATOM 4235 C C . ILE B 1 117 ? -0.175 45.438 17.312 1 97.62 117 ILE B C 1
ATOM 4237 O O . ILE B 1 117 ? -0.78 46.375 17.812 1 97.62 117 ILE B O 1
ATOM 4241 N N . ASP B 1 118 ? -0.169 45.125 16.062 1 97.81 118 ASP B N 1
ATOM 4242 C CA . ASP B 1 118 ? -0.903 45.938 15.125 1 97.81 118 ASP B CA 1
ATOM 4243 C C . ASP B 1 118 ? -2.402 45.906 15.414 1 97.81 118 ASP B C 1
ATOM 4245 O O . ASP B 1 118 ? -3.086 46.938 15.305 1 97.81 118 ASP B O 1
ATOM 4249 N N . MET B 1 119 ? -2.822 44.812 15.688 1 97.88 119 MET B N 1
ATOM 4250 C CA . MET B 1 119 ? -4.242 44.656 15.984 1 97.88 119 MET B CA 1
ATOM 4251 C C . MET B 1 119 ? -4.629 45.469 17.219 1 97.88 119 MET B C 1
ATOM 4253 O O . MET B 1 119 ? -5.68 46.094 17.234 1 97.88 119 MET B O 1
ATOM 4257 N N . MET B 1 120 ? -3.836 45.438 18.234 1 97.94 120 MET B N 1
ATOM 4258 C CA . MET B 1 120 ? -4.098 46.188 19.453 1 97.94 120 MET B CA 1
ATOM 4259 C C . MET B 1 120 ? -4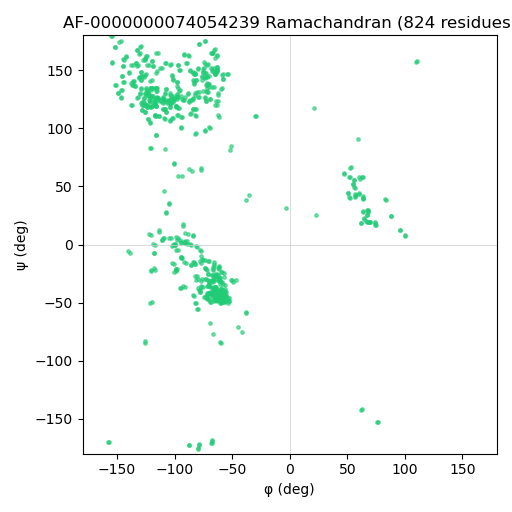.055 47.688 19.188 1 97.94 120 MET B C 1
ATOM 4261 O O . MET B 1 120 ? -4.887 48.438 19.703 1 97.94 120 MET B O 1
ATOM 4265 N N . LYS B 1 121 ? -3.113 48.094 18.422 1 97.94 121 LYS B N 1
ATOM 4266 C CA . LYS B 1 121 ? -3.047 49.5 18.031 1 97.94 121 LYS B CA 1
ATOM 4267 C C . LYS B 1 121 ? -4.336 49.938 17.359 1 97.94 121 LYS B C 1
ATOM 4269 O O . LYS B 1 121 ? -4.891 51 17.672 1 97.94 121 LYS B O 1
ATOM 4274 N N . PHE B 1 122 ? -4.742 49.188 16.453 1 97.88 122 PHE B N 1
ATOM 4275 C CA . PHE B 1 122 ? -5.988 49.469 15.75 1 97.88 122 PHE B CA 1
ATOM 4276 C C . PHE B 1 122 ? -7.156 49.562 16.719 1 97.88 122 PHE B C 1
ATOM 4278 O O . PHE B 1 122 ? -7.969 50.469 16.641 1 97.88 122 PHE B O 1
ATOM 4285 N N . HIS B 1 123 ? -7.285 48.625 17.578 1 97.94 123 HIS B N 1
ATOM 4286 C CA . HIS B 1 123 ? -8.352 48.562 18.562 1 97.94 123 HIS B CA 1
ATOM 4287 C C . HIS B 1 123 ? -8.383 49.844 19.422 1 97.94 123 HIS B C 1
ATOM 4289 O O . HIS B 1 123 ? -9.445 50.438 19.609 1 97.94 123 HIS B O 1
ATOM 4295 N N . LYS B 1 124 ? -7.242 50.25 19.906 1 97.19 124 LYS B N 1
ATOM 4296 C CA . LYS B 1 124 ? -7.129 51.406 20.797 1 97.19 124 LYS B CA 1
ATOM 4297 C C . LYS B 1 124 ? -7.406 52.719 20.031 1 97.19 124 LYS B C 1
ATOM 4299 O O . LYS B 1 124 ? -8.094 53.594 20.547 1 97.19 124 LYS B O 1
ATOM 4304 N N . GLU B 1 125 ? -6.867 52.75 18.844 1 97.31 125 GLU B N 1
ATOM 4305 C CA . GLU B 1 125 ? -7.043 53.938 18.031 1 97.31 125 GLU B CA 1
ATOM 4306 C C . GLU B 1 125 ? -8.516 54.188 17.75 1 97.31 125 GLU B C 1
ATOM 4308 O O . GLU B 1 125 ? -8.945 55.344 17.641 1 97.31 125 GLU B O 1
ATOM 4313 N N . ASN B 1 126 ? -9.242 53.188 17.672 1 95.94 126 ASN B N 1
ATOM 4314 C CA . ASN B 1 126 ? -10.648 53.344 17.312 1 95.94 126 ASN B CA 1
ATOM 4315 C C . ASN B 1 126 ? -11.555 53.312 18.531 1 95.94 126 ASN B C 1
ATOM 4317 O O . ASN B 1 126 ? -12.781 53.375 18.406 1 95.94 126 ASN B O 1
ATOM 4321 N N . LYS B 1 127 ? -10.945 53.156 19.719 1 94.38 127 LYS B N 1
ATOM 4322 C CA . LYS B 1 127 ? -11.695 53.062 20.969 1 94.38 127 LYS B CA 1
ATOM 4323 C C . LYS B 1 127 ? -12.797 52 20.875 1 94.38 127 LYS B C 1
ATOM 4325 O O . LYS B 1 127 ? -13.945 52.25 21.234 1 94.38 127 LYS B O 1
ATOM 4330 N N . SER B 1 128 ? -12.438 50.938 20.266 1 94.5 128 SER B N 1
ATOM 4331 C CA . SER B 1 128 ? -13.391 49.844 20 1 94.5 128 SER B CA 1
ATOM 4332 C C . SER B 1 128 ? -13.727 49.062 21.266 1 94.5 128 SER B C 1
ATOM 4334 O O . SER B 1 128 ? -12.859 48.875 22.125 1 94.5 128 SER B O 1
ATOM 4336 N N . LEU B 1 129 ? -14.977 48.656 21.344 1 95.56 129 LEU B N 1
ATOM 4337 C CA . LEU B 1 129 ? -15.375 47.75 22.438 1 95.56 129 LEU B CA 1
ATOM 4338 C C . LEU B 1 129 ? -14.93 46.312 22.156 1 95.56 129 LEU B C 1
ATOM 4340 O O . LEU B 1 129 ? -14.555 45.594 23.078 1 95.56 129 LEU B O 1
ATOM 4344 N N . LEU B 1 130 ? -15.086 45.969 20.938 1 97.62 130 LEU B N 1
ATOM 4345 C CA . LEU B 1 130 ? -14.719 44.625 20.5 1 97.62 130 LEU B CA 1
ATOM 4346 C C . LEU B 1 130 ? -14.195 44.656 19.062 1 97.62 130 LEU B C 1
ATOM 4348 O O . LEU B 1 130 ? -14.812 45.25 18.172 1 97.62 130 LEU B O 1
ATOM 4352 N N . THR B 1 131 ? -12.992 44.094 18.844 1 98.19 131 THR B N 1
ATOM 4353 C CA . THR B 1 131 ? -12.391 43.938 17.531 1 98.19 131 THR B CA 1
ATOM 4354 C C . THR B 1 131 ? -12.219 42.469 17.188 1 98.19 131 THR B C 1
ATOM 4356 O O . THR B 1 131 ? -11.617 41.719 17.953 1 98.19 131 THR B O 1
ATOM 4359 N N . ILE B 1 132 ? -12.719 42.031 16.062 1 98.25 132 ILE B N 1
ATOM 4360 C CA . ILE B 1 132 ? -12.57 40.656 15.578 1 98.25 132 ILE B CA 1
ATOM 4361 C C . ILE B 1 132 ? -11.531 40.625 14.461 1 98.25 132 ILE B C 1
ATOM 4363 O O . ILE B 1 132 ? -11.562 41.438 13.539 1 98.25 132 ILE B O 1
ATOM 4367 N N . MET B 1 133 ? -10.578 39.688 14.609 1 98.44 133 MET B N 1
ATOM 4368 C CA . MET B 1 133 ? -9.719 39.438 13.461 1 98.44 133 MET B CA 1
ATOM 4369 C C . MET B 1 133 ? -10.453 38.625 12.398 1 98.44 133 MET B C 1
ATOM 4371 O O . MET B 1 133 ? -11.102 37.625 12.703 1 98.44 133 MET B O 1
ATOM 4375 N N . VAL B 1 134 ? -10.336 39.125 11.133 1 98.12 134 VAL B N 1
ATOM 4376 C CA . VAL B 1 134 ? -11.047 38.438 10.047 1 98.12 134 VAL B CA 1
ATOM 4377 C C . VAL B 1 134 ? -10.062 38 8.969 1 98.12 134 VAL B C 1
ATOM 4379 O O . VAL B 1 134 ? -8.953 38.531 8.883 1 98.12 134 VAL B O 1
ATOM 4382 N N . LYS B 1 135 ? -10.438 37.031 8.297 1 97.81 135 LYS B N 1
ATOM 4383 C CA . LYS B 1 135 ? -9.625 36.469 7.219 1 97.81 135 LYS B CA 1
ATOM 4384 C C . LYS B 1 135 ? -10.477 36.156 5.992 1 97.81 135 LYS B C 1
ATOM 4386 O O . LYS B 1 135 ? -11.602 35.656 6.117 1 97.81 135 LYS B O 1
ATOM 4391 N N . ASP B 1 136 ? -9.922 36.5 4.816 1 96.75 136 ASP B N 1
ATOM 4392 C CA . ASP B 1 136 ? -10.547 36.125 3.553 1 96.75 136 ASP B CA 1
ATOM 4393 C C . ASP B 1 136 ? -10.25 34.688 3.211 1 96.75 136 ASP B C 1
ATOM 4395 O O . ASP B 1 136 ? -9.086 34.25 3.238 1 96.75 136 ASP B O 1
ATOM 4399 N N . VAL B 1 137 ? -11.32 33.906 2.947 1 95.44 137 VAL B N 1
ATOM 4400 C CA . VAL B 1 137 ? -11.117 32.5 2.623 1 95.44 137 VAL B CA 1
ATOM 4401 C C . VAL B 1 137 ? -11.891 32.156 1.354 1 95.44 137 VAL B C 1
ATOM 4403 O O . VAL B 1 137 ? -12.773 32.906 0.932 1 95.44 137 VAL B O 1
ATOM 4406 N N . ASP B 1 138 ? -11.555 31 0.744 1 93 138 ASP B N 1
ATOM 4407 C CA . ASP B 1 138 ? -12.203 30.578 -0.49 1 93 138 ASP B CA 1
ATOM 4408 C C . ASP B 1 138 ? -13.625 30.078 -0.219 1 93 138 ASP B C 1
ATOM 4410 O O . ASP B 1 138 ? -14.562 30.438 -0.932 1 93 138 ASP B O 1
ATOM 4414 N N . ASP B 1 139 ? -13.797 29.25 0.829 1 93.81 139 ASP B N 1
ATOM 4415 C CA . ASP B 1 139 ? -15.102 28.719 1.237 1 93.81 139 ASP B CA 1
ATOM 4416 C C . ASP B 1 139 ? -15.422 29.109 2.678 1 93.81 139 ASP B C 1
ATOM 4418 O O . ASP B 1 139 ? -14.961 28.469 3.619 1 93.81 139 ASP B O 1
ATOM 4422 N N . PRO B 1 140 ? -16.297 30.031 2.838 1 95.31 140 PRO B N 1
ATOM 4423 C CA . PRO B 1 140 ? -16.547 30.578 4.172 1 95.31 140 PRO B CA 1
ATOM 4424 C C . PRO B 1 140 ? -17.672 29.859 4.902 1 95.31 140 PRO B C 1
ATOM 4426 O O . PRO B 1 140 ? -17.984 30.172 6.051 1 95.31 140 PRO B O 1
ATOM 4429 N N . ARG B 1 141 ? -18.344 28.766 4.344 1 91 141 ARG B N 1
ATOM 4430 C CA . ARG B 1 141 ? -19.594 28.172 4.805 1 91 141 ARG B CA 1
ATOM 4431 C C . ARG B 1 141 ? -19.406 27.516 6.172 1 91 141 ARG B C 1
ATOM 4433 O O . ARG B 1 141 ? -20.375 27.359 6.926 1 91 141 ARG B O 1
ATOM 4440 N N . SER B 1 142 ? -18.172 27.203 6.605 1 92.38 142 SER B N 1
ATOM 4441 C CA . SER B 1 142 ? -17.922 26.5 7.859 1 92.38 142 SER B CA 1
ATOM 4442 C C . SER B 1 142 ? -17.578 27.469 8.984 1 92.38 142 SER B C 1
ATOM 4444 O O . SER B 1 142 ? -17.266 27.047 10.102 1 92.38 142 SER B O 1
ATOM 4446 N N . PHE B 1 143 ? -17.672 28.781 8.688 1 95.5 143 PHE B N 1
ATOM 4447 C CA . PHE B 1 143 ? -17.188 29.766 9.648 1 95.5 143 PHE B CA 1
ATOM 4448 C C . PHE B 1 143 ? -18.219 30.875 9.852 1 95.5 143 PHE B C 1
ATOM 4450 O O . PHE B 1 143 ? -19.234 30.906 9.172 1 95.5 143 PHE B O 1
ATOM 4457 N N . GLY B 1 144 ? -17.969 31.672 10.898 1 96.31 144 GLY B N 1
ATOM 4458 C CA . GLY B 1 144 ? -18.703 32.906 11.016 1 96.31 144 GLY B CA 1
ATOM 4459 C C . GLY B 1 144 ? -18.328 33.938 9.961 1 96.31 144 GLY B C 1
ATOM 4460 O O . GLY B 1 144 ? -17.156 34.312 9.852 1 96.31 144 GLY B O 1
ATOM 4461 N N . VAL B 1 145 ? -19.344 34.344 9.305 1 97.44 145 VAL B N 1
ATOM 4462 C CA . VAL B 1 145 ? -19.125 35.281 8.195 1 97.44 145 VAL B CA 1
ATOM 4463 C C . VAL B 1 145 ? -19.469 36.719 8.633 1 97.44 145 VAL B C 1
ATOM 4465 O O . VAL B 1 145 ? -20.438 36.906 9.359 1 97.44 145 VAL B O 1
ATOM 4468 N N . VAL B 1 146 ? -18.625 37.656 8.125 1 97.31 146 VAL B N 1
ATOM 4469 C CA . VAL B 1 146 ? -18.859 39.062 8.516 1 97.31 146 VAL B CA 1
ATOM 4470 C C . VAL B 1 146 ? -19.141 39.906 7.277 1 97.31 146 VAL B C 1
ATOM 4472 O O . VAL B 1 146 ? -18.516 39.688 6.23 1 97.31 146 VAL B O 1
ATOM 4475 N N . ILE B 1 147 ? -20.109 40.719 7.324 1 96.5 147 ILE B N 1
ATOM 4476 C CA . ILE B 1 147 ? -20.391 41.75 6.344 1 96.5 147 ILE B CA 1
ATOM 4477 C C . ILE B 1 147 ? -19.938 43.094 6.895 1 96.5 147 ILE B C 1
ATOM 4479 O O . ILE B 1 147 ? -20.344 43.5 7.992 1 96.5 147 ILE B O 1
ATOM 4483 N N . THR B 1 148 ? -19.125 43.781 6.141 1 95.44 148 THR B N 1
ATOM 4484 C CA . THR B 1 148 ? -18.469 44.969 6.668 1 95.44 148 THR B CA 1
ATOM 4485 C C . THR B 1 148 ? -18.922 46.219 5.918 1 95.44 148 THR B C 1
ATOM 4487 O O . THR B 1 148 ? -19.547 46.125 4.859 1 95.44 148 THR B O 1
ATOM 4490 N N . ASP B 1 149 ? -18.656 47.375 6.469 1 89.88 149 ASP B N 1
ATOM 4491 C CA . ASP B 1 149 ? -18.891 48.656 5.801 1 89.88 149 ASP B CA 1
ATOM 4492 C C . ASP B 1 149 ? -17.719 49.031 4.883 1 89.88 149 ASP B C 1
ATOM 4494 O O . ASP B 1 149 ? -17.641 50.156 4.383 1 89.88 149 ASP B O 1
ATOM 4498 N N . ASN B 1 150 ? -16.844 48.156 4.742 1 83.44 150 ASN B N 1
ATOM 4499 C CA . ASN B 1 150 ? -15.641 48.312 3.939 1 83.44 150 ASN B CA 1
ATOM 4500 C C . ASN B 1 150 ? -14.695 49.344 4.527 1 83.44 150 ASN B C 1
ATOM 4502 O O . ASN B 1 150 ? -13.836 49.875 3.822 1 83.44 150 ASN B O 1
ATOM 4506 N N . GLU B 1 151 ? -14.836 49.656 5.777 1 89.06 151 GLU B N 1
ATOM 4507 C CA . GLU B 1 151 ? -13.922 50.562 6.488 1 89.06 151 GLU B CA 1
ATOM 4508 C C . GLU B 1 151 ? -13.375 49.906 7.746 1 89.06 151 GLU B C 1
ATOM 4510 O O . GLU B 1 151 ? -12.367 49.188 7.688 1 89.06 151 GLU B O 1
ATOM 4515 N N . LYS B 1 152 ? -14.125 49.969 8.797 1 93.88 152 LYS B N 1
ATOM 4516 C CA . LYS B 1 152 ? -13.555 49.406 10.023 1 93.88 152 LYS B CA 1
ATOM 4517 C C . LYS B 1 152 ? -14.602 48.656 10.828 1 93.88 152 LYS B C 1
ATOM 4519 O O . LYS B 1 152 ? -14.266 47.969 11.781 1 93.88 152 LYS B O 1
ATOM 4524 N N . LYS B 1 153 ? -15.836 48.719 10.391 1 96.56 153 LYS B N 1
ATOM 4525 C CA . LYS B 1 153 ? -16.891 48.188 11.242 1 96.56 153 LYS B CA 1
ATOM 4526 C C . LYS B 1 153 ? -17.578 47 10.578 1 96.56 153 LYS B C 1
ATOM 4528 O O . LYS B 1 153 ? -17.656 46.906 9.352 1 96.56 153 LYS B O 1
ATOM 4533 N N . ILE B 1 154 ? -18.031 46.062 11.383 1 97.12 154 ILE B N 1
ATOM 4534 C CA . ILE B 1 154 ? -18.859 44.938 10.961 1 97.12 154 ILE B CA 1
ATOM 4535 C C . ILE B 1 154 ? -20.328 45.312 11.086 1 97.12 154 ILE B C 1
ATOM 4537 O O . ILE B 1 154 ? -20.797 45.688 12.172 1 97.12 154 ILE B O 1
ATOM 4541 N N . LEU B 1 155 ? -21.031 45.156 10.078 1 96.56 155 LEU B N 1
ATOM 4542 C CA . LEU B 1 155 ? -22.453 45.531 10.055 1 96.56 155 LEU B CA 1
ATOM 4543 C C . LEU B 1 155 ? -23.312 44.312 10.43 1 96.56 155 LEU B C 1
ATOM 4545 O O . LEU B 1 155 ? -24.391 44.469 11.016 1 96.56 155 LEU B O 1
ATOM 4549 N N . LYS B 1 156 ? -22.828 43.219 9.984 1 96.75 156 LYS B N 1
ATOM 4550 C CA . LYS B 1 156 ? -23.578 42 10.227 1 96.75 156 LYS B CA 1
ATOM 4551 C C . LYS B 1 156 ? -22.641 40.812 10.469 1 96.75 156 LYS B C 1
ATOM 4553 O O . LYS B 1 156 ? -21.625 40.688 9.797 1 96.75 156 LYS B O 1
ATOM 4558 N N . PHE B 1 157 ? -23 39.969 11.414 1 96.94 157 PHE B N 1
ATOM 4559 C CA . PHE B 1 157 ? -22.312 38.75 11.711 1 96.94 157 PHE B CA 1
ATOM 4560 C C . PHE B 1 157 ? -23.25 37.531 11.57 1 96.94 157 PHE B C 1
ATOM 4562 O O . PHE B 1 157 ? -24.297 37.5 12.203 1 96.94 157 PHE B O 1
ATOM 4569 N N . GLU B 1 158 ? -22.828 36.594 10.734 1 95.56 158 GLU B N 1
ATOM 4570 C CA . GLU B 1 158 ? -23.641 35.375 10.523 1 95.56 158 GLU B CA 1
ATOM 4571 C C . GLU B 1 158 ? -22.828 34.125 10.781 1 95.56 158 GLU B C 1
ATOM 4573 O O . GLU B 1 158 ? -21.828 33.875 10.109 1 95.56 158 GLU B O 1
ATOM 4578 N N . GLU B 1 159 ? -23.328 33.375 11.742 1 94.38 159 GLU B N 1
ATOM 4579 C CA . GLU B 1 159 ? -22.625 32.125 12.086 1 94.38 159 GLU B CA 1
ATOM 4580 C C . GLU B 1 159 ? -22.984 31 11.133 1 94.38 159 GLU B C 1
ATOM 4582 O O . GLU B 1 159 ? -24.125 30.531 11.125 1 94.38 159 GLU B O 1
ATOM 4587 N N . LYS B 1 160 ? -21.984 30.484 10.359 1 92.62 160 LYS B N 1
ATOM 4588 C CA . LYS B 1 160 ? -22.078 29.344 9.453 1 92.62 160 LYS B CA 1
ATOM 4589 C C . LYS B 1 160 ? -23.328 29.438 8.57 1 92.62 160 LYS B C 1
ATOM 4591 O O . LYS B 1 160 ? -24.156 28.531 8.555 1 92.62 160 LYS B O 1
ATOM 4596 N N . PRO B 1 161 ? -23.297 30.453 7.859 1 92.31 161 PRO B N 1
ATOM 4597 C CA . PRO B 1 161 ? -24.453 30.609 6.969 1 92.31 161 PRO B CA 1
ATOM 4598 C C . PRO B 1 161 ? -24.422 29.641 5.793 1 92.31 161 PRO B C 1
ATOM 4600 O O . PRO B 1 161 ? -23.359 29.328 5.266 1 92.31 161 PRO B O 1
ATOM 4603 N N . LEU B 1 162 ? -25.594 29.219 5.352 1 92.81 162 LEU B N 1
ATOM 4604 C CA . LEU B 1 162 ? -25.719 28.344 4.191 1 92.81 162 LEU B CA 1
ATOM 4605 C C . LEU B 1 162 ? -25.328 29.078 2.914 1 92.81 162 LEU B C 1
ATOM 4607 O O . LEU B 1 162 ? -24.688 28.5 2.031 1 92.81 162 LEU B O 1
ATOM 4611 N N . ILE B 1 163 ? -25.797 30.297 2.811 1 94.25 163 ILE B N 1
ATOM 4612 C CA . ILE B 1 163 ? -25.469 31.141 1.671 1 94.25 163 ILE B CA 1
ATOM 4613 C C . ILE B 1 163 ? -24.672 32.375 2.146 1 94.25 163 ILE B C 1
ATOM 4615 O O . ILE B 1 163 ? -25.25 33.406 2.443 1 94.25 163 ILE B O 1
ATOM 4619 N N . PRO B 1 164 ? -23.406 32.219 2.072 1 93.94 164 PRO B N 1
ATOM 4620 C CA . PRO B 1 164 ? -22.578 33.312 2.584 1 93.94 164 PRO B CA 1
ATOM 4621 C C . PRO B 1 164 ? -22.625 34.562 1.688 1 93.94 164 PRO B C 1
ATOM 4623 O O . PRO B 1 164 ? -22.578 34.438 0.461 1 93.94 164 PRO B O 1
ATOM 4626 N N . GLU B 1 165 ? -22.703 35.719 2.283 1 93.75 165 GLU B N 1
ATOM 4627 C CA . GLU B 1 165 ? -22.734 37 1.556 1 93.75 165 GLU B CA 1
ATOM 4628 C C . GLU B 1 165 ? -21.344 37.594 1.437 1 93.75 165 GLU B C 1
ATOM 4630 O O . GLU B 1 165 ? -21.172 38.594 0.738 1 93.75 165 GLU B O 1
ATOM 4635 N N . SER B 1 166 ? -20.438 37.031 2.154 1 94.69 166 SER B N 1
ATOM 4636 C CA . SER B 1 166 ? -19.062 37.531 2.186 1 94.69 166 SER B CA 1
ATOM 4637 C C . SER B 1 166 ? -18.078 36.375 2.318 1 94.69 166 SER B C 1
ATOM 4639 O O . SER B 1 166 ? -18.453 35.281 2.709 1 94.69 166 SER B O 1
ATOM 4641 N N . SER B 1 167 ? -16.812 36.719 1.91 1 96 167 SER B N 1
ATOM 4642 C CA . SER B 1 167 ? -15.75 35.719 2.053 1 96 167 SER B CA 1
ATOM 4643 C C . SER B 1 167 ? -14.906 36 3.297 1 96 167 SER B C 1
ATOM 4645 O O . SER B 1 167 ? -13.992 35.25 3.611 1 96 167 SER B O 1
ATOM 4647 N N . LEU B 1 168 ? -15.242 37.031 4.008 1 96.88 168 LEU B N 1
ATOM 4648 C CA . LEU B 1 168 ? -14.531 37.375 5.238 1 96.88 168 LEU B CA 1
ATOM 4649 C C . LEU B 1 168 ? -15.102 36.594 6.426 1 96.88 168 LEU B C 1
ATOM 4651 O O . LEU B 1 168 ? -16.297 36.656 6.703 1 96.88 168 LEU B O 1
ATOM 4655 N N . ILE B 1 169 ? -14.164 35.906 7.051 1 97.88 169 ILE B N 1
ATOM 4656 C CA . ILE B 1 169 ? -14.648 35.062 8.125 1 97.88 169 ILE B CA 1
ATOM 4657 C C . ILE B 1 169 ? -14.008 35.469 9.445 1 97.88 169 ILE B C 1
ATOM 4659 O O . ILE B 1 169 ? -12.977 36.125 9.453 1 97.88 169 ILE B O 1
ATOM 4663 N N . ASN B 1 170 ? -14.688 35.094 10.547 1 97.31 170 ASN B N 1
ATOM 4664 C CA . ASN B 1 170 ? -14.156 35.156 11.898 1 97.31 170 ASN B CA 1
ATOM 4665 C C . ASN B 1 170 ? -12.945 34.25 12.07 1 97.31 170 ASN B C 1
ATOM 4667 O O . ASN B 1 170 ? -13.055 33.031 11.93 1 97.31 170 ASN B O 1
ATOM 4671 N N . SER B 1 171 ? -11.805 34.812 12.492 1 97.62 171 SER B N 1
ATOM 4672 C CA . SER B 1 171 ? -10.578 34.031 12.539 1 97.62 171 SER B CA 1
ATOM 4673 C C . SER B 1 171 ? -10.398 33.375 13.898 1 97.62 171 SER B C 1
ATOM 4675 O O . SER B 1 171 ? -9.523 32.531 14.078 1 97.62 171 SER B O 1
ATOM 4677 N N . GLY B 1 172 ? -11.141 33.812 14.867 1 97 172 GLY B N 1
ATOM 4678 C CA . GLY B 1 172 ? -11.047 33.188 16.188 1 97 172 GLY B CA 1
ATOM 4679 C C . GLY B 1 172 ? -10.109 33.938 17.125 1 97 172 GLY B C 1
ATOM 4680 O O . GLY B 1 172 ? -9.75 33.406 18.172 1 97 172 GLY B O 1
ATOM 4681 N N . ILE B 1 173 ? -9.719 35.125 16.766 1 98.12 173 ILE B N 1
ATOM 4682 C CA . ILE B 1 173 ? -8.898 35.969 17.594 1 98.12 173 ILE B CA 1
ATOM 4683 C C . ILE B 1 173 ? -9.602 37.312 17.812 1 98.12 173 ILE B C 1
ATOM 4685 O O . ILE B 1 173 ? -10.062 37.938 16.844 1 98.12 173 ILE B O 1
ATOM 4689 N N . TYR B 1 174 ? -9.656 37.75 19.078 1 98.25 174 TYR B N 1
ATOM 4690 C CA . TYR B 1 174 ? -10.438 38.938 19.422 1 98.25 174 TYR B CA 1
ATOM 4691 C C . TYR B 1 174 ? -9.672 39.812 20.391 1 98.25 174 TYR B C 1
ATOM 4693 O O . TYR B 1 174 ? -8.797 39.344 21.125 1 98.25 174 TYR B O 1
ATOM 4701 N N . ILE B 1 175 ? -10.016 41.094 20.359 1 98.38 175 ILE B N 1
ATOM 4702 C CA . ILE B 1 175 ? -9.656 42.031 21.406 1 98.38 175 ILE B CA 1
ATOM 4703 C C . ILE B 1 175 ? -10.922 42.656 22 1 98.38 175 ILE B C 1
ATOM 4705 O O . ILE B 1 175 ? -11.781 43.125 21.25 1 98.38 175 ILE B O 1
ATOM 4709 N N . LEU B 1 176 ? -11.039 42.562 23.281 1 97.88 176 LEU B N 1
ATOM 4710 C CA . LEU B 1 176 ? -12.203 43.125 23.969 1 97.88 176 LEU B CA 1
ATOM 4711 C C . LEU B 1 176 ? -11.797 44.188 24.969 1 97.88 176 LEU B C 1
ATOM 4713 O O . LEU B 1 176 ? -10.789 44.062 25.656 1 97.88 176 LEU B O 1
ATOM 4717 N N . ASN B 1 177 ? -12.594 45.188 25.016 1 97.38 177 ASN B N 1
ATOM 4718 C CA . ASN B 1 177 ? -12.508 46.156 26.125 1 97.38 177 ASN B CA 1
ATOM 4719 C C . ASN B 1 177 ? -13.25 45.625 27.344 1 97.38 177 ASN B C 1
ATOM 4721 O O . ASN B 1 177 ? -14.273 44.969 27.234 1 97.38 177 ASN B O 1
ATOM 4725 N N . LYS B 1 178 ? -12.758 45.969 28.516 1 96.44 178 LYS B N 1
ATOM 4726 C CA . LYS B 1 178 ? -13.336 45.438 29.75 1 96.44 178 LYS B CA 1
ATOM 4727 C C . LYS B 1 178 ? -14.805 45.812 29.891 1 96.44 178 LYS B C 1
ATOM 4729 O O . LYS B 1 178 ? -15.586 45.094 30.516 1 96.44 178 LYS B O 1
ATOM 4734 N N . LYS B 1 179 ? -15.227 46.844 29.266 1 95.62 179 LYS B N 1
ATOM 4735 C CA . LYS B 1 179 ? -16.609 47.312 29.328 1 95.62 179 LYS B CA 1
ATOM 4736 C C . LYS B 1 179 ? -17.547 46.281 28.703 1 95.62 179 LYS B C 1
ATOM 4738 O O . LYS B 1 179 ? -18.734 46.219 29.062 1 95.62 179 LYS B O 1
ATOM 4743 N N . ILE B 1 180 ? -17.047 45.5 27.844 1 95 180 ILE B N 1
ATOM 4744 C CA . ILE B 1 180 ? -17.859 44.5 27.141 1 95 180 ILE B CA 1
ATOM 4745 C C . ILE B 1 180 ? -18.344 43.469 28.125 1 95 180 ILE B C 1
ATOM 4747 O O . ILE B 1 180 ? -19.344 42.781 27.891 1 95 180 ILE B O 1
ATOM 4751 N N . LEU B 1 181 ? -17.625 43.25 29.203 1 95.31 181 LEU B N 1
ATOM 4752 C CA . LEU B 1 181 ? -17.953 42.25 30.219 1 95.31 181 LEU B CA 1
ATOM 4753 C C . LEU B 1 181 ? -19.344 42.469 30.797 1 95.31 181 LEU B C 1
ATOM 4755 O O . LEU B 1 181 ? -20.016 41.531 31.219 1 95.31 181 LEU B O 1
ATOM 4759 N N . ASN B 1 182 ? -19.719 43.688 30.688 1 92.25 182 ASN B N 1
ATOM 4760 C CA . ASN B 1 182 ? -21.062 44.031 31.172 1 92.25 182 ASN B CA 1
ATOM 4761 C C . ASN B 1 182 ? -22.141 43.5 30.234 1 92.25 182 ASN B C 1
ATOM 4763 O O . ASN B 1 182 ? -23.297 43.375 30.641 1 92.25 182 ASN B O 1
ATOM 4767 N N . PHE B 1 183 ? -21.797 43.25 29.078 1 90.88 183 PHE B N 1
ATOM 4768 C CA . PHE B 1 183 ? -22.766 42.812 28.078 1 90.88 183 PHE B CA 1
ATOM 4769 C C . PHE B 1 183 ? -22.812 41.281 28 1 90.88 183 PHE B C 1
ATOM 4771 O O . PHE B 1 183 ? -23.656 40.719 27.312 1 90.88 183 PHE B O 1
ATOM 4778 N N . ILE B 1 184 ? -21.906 40.562 28.609 1 94.38 184 ILE B N 1
ATOM 4779 C CA . ILE B 1 184 ? -21.844 39.094 28.562 1 94.38 184 ILE B CA 1
ATOM 4780 C C . ILE B 1 184 ? -22.484 38.5 29.828 1 94.38 184 ILE B C 1
ATOM 4782 O O . ILE B 1 184 ? -22.016 38.781 30.938 1 94.38 184 ILE B O 1
ATOM 4786 N N . PRO B 1 185 ? -23.5 37.75 29.672 1 93.31 185 PRO B N 1
ATOM 4787 C CA . PRO B 1 185 ? -24.141 37.156 30.844 1 93.31 185 PRO B CA 1
ATOM 4788 C C . PRO B 1 185 ? -23.344 36 31.438 1 93.31 185 PRO B C 1
ATOM 4790 O O . PRO B 1 185 ? -22.562 35.344 30.719 1 93.31 185 PRO B O 1
ATOM 4793 N N . LYS B 1 186 ? -23.578 35.719 32.75 1 88.94 186 LYS B N 1
ATOM 4794 C CA . LYS B 1 186 ? -22.891 34.625 33.406 1 88.94 186 LYS B CA 1
ATOM 4795 C C . LYS B 1 186 ? -23.641 33.312 33.219 1 88.94 186 LYS B C 1
ATOM 4797 O O . LYS B 1 186 ? -24.156 32.719 34.188 1 88.94 186 LYS B O 1
ATOM 4802 N N . ARG B 1 187 ? -23.766 32.812 32.125 1 91.19 187 ARG B N 1
ATOM 4803 C CA . ARG B 1 187 ? -24.391 31.547 31.703 1 91.19 187 ARG B CA 1
ATOM 4804 C C . ARG B 1 187 ? -23.797 31.047 30.391 1 91.19 187 ARG B C 1
ATOM 4806 O O . ARG B 1 187 ? -22.875 31.656 29.844 1 91.19 187 ARG B O 1
ATOM 4813 N N . ASN B 1 188 ? -24.359 29.922 30.047 1 92.75 188 ASN B N 1
ATOM 4814 C CA . ASN B 1 188 ? -23.969 29.438 28.734 1 92.75 188 ASN B CA 1
ATOM 4815 C C . ASN B 1 188 ? -24.359 30.406 27.625 1 92.75 188 ASN B C 1
ATOM 4817 O O . ASN B 1 188 ? -25.547 30.672 27.422 1 92.75 188 ASN B O 1
ATOM 4821 N N . THR B 1 189 ? -23.328 31.031 27.062 1 94.06 189 THR B N 1
ATOM 4822 C CA . THR B 1 189 ? -23.531 32.062 26.031 1 94.06 189 THR B CA 1
ATOM 4823 C C . THR B 1 189 ? -22.547 31.859 24.891 1 94.06 189 THR B C 1
ATOM 4825 O O . THR B 1 189 ? -21.375 31.531 25.109 1 94.06 189 THR B O 1
ATOM 4828 N N . SER B 1 190 ? -23.094 32.062 23.703 1 93.88 190 SER B N 1
ATOM 4829 C CA . SER B 1 190 ? -22.25 31.969 22.5 1 93.88 190 SER B CA 1
ATOM 4830 C C . SER B 1 190 ? -21.875 33.344 22 1 93.88 190 SER B C 1
ATOM 4832 O O . SER B 1 190 ? -22.75 34.188 21.75 1 93.88 190 SER B O 1
ATOM 4834 N N . LEU B 1 191 ? -20.609 33.562 21.859 1 94.62 191 LEU B N 1
ATOM 4835 C CA . LEU B 1 191 ? -20.172 34.812 21.266 1 94.62 191 LEU B CA 1
ATOM 4836 C C . LEU B 1 191 ? -20.719 34.969 19.859 1 94.62 191 LEU B C 1
ATOM 4838 O O . LEU B 1 191 ? -21.281 36.031 19.516 1 94.62 191 LEU B O 1
ATOM 4842 N N . GLU B 1 192 ? -20.578 34 19.062 1 94.88 192 GLU B N 1
ATOM 4843 C CA . GLU B 1 192 ? -20.875 34 17.625 1 94.88 192 GLU B CA 1
ATOM 4844 C C . GLU B 1 192 ? -22.375 34.094 17.375 1 94.88 192 GLU B C 1
ATOM 4846 O O . GLU B 1 192 ? -22.812 34.719 16.391 1 94.88 192 GLU B O 1
ATOM 4851 N N . LYS B 1 193 ? -23.156 33.562 18.25 1 94.38 193 LYS B N 1
ATOM 4852 C CA . LYS B 1 193 ? -24.594 33.5 17.984 1 94.38 193 LYS B CA 1
ATOM 4853 C C . LYS B 1 193 ? -25.344 34.594 18.719 1 94.38 193 LYS B C 1
ATOM 4855 O O . LYS B 1 193 ? -26.422 35 18.312 1 94.38 193 LYS B O 1
ATOM 4860 N N . GLU B 1 194 ? -24.734 35.062 19.781 1 94.88 194 GLU B N 1
ATOM 4861 C CA . GLU B 1 194 ? -25.5 36 20.609 1 94.88 194 GLU B CA 1
ATOM 4862 C C . GLU B 1 194 ? -24.797 37.375 20.703 1 94.88 194 GLU B C 1
ATOM 4864 O O . GLU B 1 194 ? -25.359 38.375 20.312 1 94.88 194 GLU B O 1
ATOM 4869 N N . ILE B 1 195 ? -23.609 37.344 21 1 95.12 195 ILE B N 1
ATOM 4870 C CA . ILE B 1 195 ? -22.938 38.594 21.375 1 95.12 195 ILE B CA 1
ATOM 4871 C C . ILE B 1 195 ? -22.531 39.344 20.109 1 95.12 195 ILE B C 1
ATOM 4873 O O . ILE B 1 195 ? -22.859 40.531 19.953 1 95.12 195 ILE B O 1
ATOM 4877 N N . PHE B 1 196 ? -21.859 38.688 19.172 1 97 196 PHE B N 1
ATOM 4878 C CA . PHE B 1 196 ? -21.328 39.344 17.984 1 97 196 PHE B CA 1
ATOM 4879 C C . PHE B 1 196 ? -22.469 39.938 17.141 1 97 196 PHE B C 1
ATOM 4881 O O . PHE B 1 196 ? -22.406 41.094 16.75 1 97 196 PHE B O 1
ATOM 4888 N N . PRO B 1 197 ? -23.484 39.188 16.891 1 96 197 PRO B N 1
ATOM 4889 C CA . PRO B 1 197 ? -24.562 39.75 16.078 1 96 197 PRO B CA 1
ATOM 4890 C C . PRO B 1 197 ? -25.188 40.969 16.703 1 96 197 PRO B C 1
ATOM 4892 O O . PRO B 1 197 ? -25.484 41.938 16.016 1 96 197 PRO B O 1
ATOM 4895 N N . ASN B 1 198 ? -25.375 40.969 18.016 1 95.12 198 ASN B N 1
ATOM 4896 C CA . ASN B 1 198 ? -25.984 42.094 18.703 1 95.12 198 ASN B CA 1
ATOM 4897 C C . ASN B 1 198 ? -25.094 43.344 18.641 1 95.12 198 ASN B C 1
ATOM 4899 O O . ASN B 1 198 ? -25.562 44.438 18.391 1 95.12 198 ASN B O 1
ATOM 4903 N N . LEU B 1 199 ? -23.859 43.125 18.875 1 95.06 199 LEU B N 1
ATOM 4904 C CA . LEU B 1 199 ? -22.922 44.25 18.844 1 95.06 199 LEU B CA 1
ATOM 4905 C C . LEU B 1 199 ? -22.797 44.812 17.438 1 95.06 199 LEU B C 1
ATOM 4907 O O . LEU B 1 199 ? -22.609 46.031 17.266 1 95.06 199 LEU B O 1
ATOM 4911 N N . ALA B 1 200 ? -22.844 43.938 16.469 1 95.94 200 ALA B N 1
ATOM 4912 C CA . ALA B 1 200 ? -22.812 44.406 15.086 1 95.94 200 ALA B CA 1
ATOM 4913 C C . ALA B 1 200 ? -24 45.344 14.797 1 95.94 200 ALA B C 1
ATOM 4915 O O . ALA B 1 200 ? -23.828 46.375 14.18 1 95.94 200 ALA B O 1
ATOM 4916 N N . THR B 1 201 ? -25.125 44.938 15.227 1 94.5 201 THR B N 1
ATOM 4917 C CA . THR B 1 201 ? -26.328 45.719 15.023 1 94.5 201 THR B CA 1
ATOM 4918 C C . THR B 1 201 ? -26.219 47.062 15.688 1 94.5 201 THR B C 1
ATOM 4920 O O . THR B 1 201 ? -26.734 48.062 15.172 1 94.5 201 THR B O 1
ATOM 4923 N N . ASP B 1 202 ? -25.516 47.125 16.766 1 94.12 202 ASP B N 1
ATOM 4924 C CA . ASP B 1 202 ? -25.344 48.375 17.531 1 94.12 202 ASP B CA 1
ATOM 4925 C C . ASP B 1 202 ? -24.172 49.188 16.984 1 94.12 202 ASP B C 1
ATOM 4927 O O . ASP B 1 202 ? -23.812 50.219 17.562 1 94.12 202 ASP B O 1
ATOM 4931 N N . ASN B 1 203 ? -23.531 48.719 15.992 1 93.56 203 ASN B N 1
ATOM 4932 C CA . ASN B 1 203 ? -22.406 49.406 15.359 1 93.56 203 ASN B CA 1
ATOM 4933 C C . ASN B 1 203 ? -21.234 49.562 16.328 1 93.56 203 ASN B C 1
ATOM 4935 O O . ASN B 1 203 ? -20.594 50.594 16.359 1 93.56 203 ASN B O 1
ATOM 4939 N N . LEU B 1 204 ? -21.016 48.5 17.062 1 93 204 LEU B N 1
ATOM 4940 C CA . LEU B 1 204 ? -19.969 48.531 18.078 1 93 204 LEU B CA 1
ATOM 4941 C C . LEU B 1 204 ? -18.891 47.5 17.797 1 93 204 LEU B C 1
ATOM 4943 O O . LEU B 1 204 ? -17.922 47.375 18.547 1 93 204 LEU B O 1
ATOM 4947 N N . LEU B 1 205 ? -19.062 46.781 16.719 1 96.31 205 LEU B N 1
ATOM 4948 C CA . LEU B 1 205 ? -18.156 45.688 16.375 1 96.31 205 LEU B CA 1
ATOM 4949 C C . LEU B 1 205 ? -17.203 46.125 15.266 1 96.31 205 LEU B C 1
ATOM 4951 O O . LEU B 1 205 ? -17.641 46.594 14.203 1 96.31 205 LEU B O 1
ATOM 4955 N N . TYR B 1 206 ? -15.883 46.031 15.586 1 97.88 206 TYR B N 1
ATOM 4956 C CA . TYR B 1 206 ? -14.844 46.406 14.625 1 97.88 206 TYR B CA 1
ATOM 4957 C C . TYR B 1 206 ? -14.141 45.156 14.094 1 97.88 206 TYR B C 1
ATOM 4959 O O . TYR B 1 206 ? -14.219 44.094 14.703 1 97.88 206 TYR B O 1
ATOM 4967 N N . PHE B 1 207 ? -13.547 45.281 12.906 1 98 207 PHE B N 1
ATOM 4968 C CA . PHE B 1 207 ? -12.789 44.156 12.375 1 98 207 PHE B CA 1
ATOM 4969 C C . PHE B 1 207 ? -11.375 44.562 12 1 98 207 PHE B C 1
ATOM 4971 O O . PHE B 1 207 ? -11.141 45.719 11.648 1 98 207 PHE B O 1
ATOM 4978 N N . TYR B 1 208 ? -10.422 43.688 12.203 1 97.94 208 TYR B N 1
ATOM 4979 C CA . TYR B 1 208 ? -9.039 43.781 11.734 1 97.94 208 TYR B CA 1
ATOM 4980 C C . TYR B 1 208 ? -8.727 42.656 10.742 1 97.94 208 TYR B C 1
ATOM 4982 O O . TYR B 1 208 ? -8.812 41.469 11.078 1 97.94 208 TYR B O 1
ATOM 4990 N N . LYS B 1 209 ? -8.312 43 9.57 1 97.56 209 LYS B N 1
ATOM 4991 C CA . LYS B 1 209 ? -8.109 42.031 8.523 1 97.56 209 LYS B CA 1
ATOM 4992 C C . LYS B 1 209 ? -6.695 41.438 8.586 1 97.56 209 LYS B C 1
ATOM 4994 O O . LYS B 1 209 ? -5.711 42.188 8.547 1 97.56 209 LYS B O 1
ATOM 4999 N N . LEU B 1 210 ? -6.664 40.125 8.695 1 97.31 210 LEU B N 1
ATOM 5000 C CA . LEU B 1 210 ? -5.387 39.438 8.695 1 97.31 210 LEU B CA 1
ATOM 5001 C C . LEU B 1 210 ? -4.883 39.219 7.273 1 97.31 210 LEU B C 1
ATOM 5003 O O . LEU B 1 210 ? -5.59 38.625 6.445 1 97.31 210 LEU B O 1
ATOM 5007 N N . ASN B 1 211 ? -3.613 39.594 7.047 1 93.5 211 ASN B N 1
ATOM 5008 C CA . ASN B 1 211 ? -3.002 39.406 5.738 1 93.5 211 ASN B CA 1
ATOM 5009 C C . ASN B 1 211 ? -2.076 38.188 5.73 1 93.5 211 ASN B C 1
ATOM 5011 O O . ASN B 1 211 ? -1.802 37.625 4.672 1 93.5 211 ASN B O 1
ATOM 5015 N N . GLY B 1 212 ? -1.671 37.656 6.789 1 93.19 212 GLY B N 1
ATOM 5016 C CA . GLY B 1 212 ? -0.777 36.5 6.879 1 93.19 212 GLY B CA 1
ATOM 5017 C C . GLY B 1 212 ? -1.506 35.188 6.848 1 93.19 212 GLY B C 1
ATOM 5018 O O . GLY B 1 212 ? -2.695 35.125 6.531 1 93.19 212 GLY B O 1
ATOM 5019 N N . PHE B 1 213 ? -0.8 34.094 7.078 1 94.12 213 PHE B N 1
ATOM 5020 C CA . PHE B 1 213 ? -1.41 32.781 7.008 1 94.12 213 PHE B CA 1
ATOM 5021 C C . PHE B 1 213 ? -2.35 32.531 8.188 1 94.12 213 PHE B C 1
ATOM 5023 O O . PHE B 1 213 ? -2.24 33.219 9.211 1 94.12 213 PHE B O 1
ATOM 5030 N N . TRP B 1 214 ? -3.256 31.719 7.988 1 96.81 214 TRP B N 1
ATOM 5031 C CA . TRP B 1 214 ? -4.262 31.375 8.984 1 96.81 214 TRP B CA 1
ATOM 5032 C C . TRP B 1 214 ? -4.754 29.953 8.789 1 96.81 214 TRP B C 1
ATOM 5034 O O . TRP B 1 214 ? -4.93 29.5 7.656 1 96.81 214 TRP B O 1
ATOM 5044 N N . ALA B 1 215 ? -4.883 29.281 9.93 1 96.75 215 ALA B N 1
ATOM 5045 C CA . ALA B 1 215 ? -5.438 27.938 9.859 1 96.75 215 ALA B CA 1
ATOM 5046 C C . ALA B 1 215 ? -6.211 27.594 11.125 1 96.75 215 ALA B C 1
ATOM 5048 O O . ALA B 1 215 ? -5.742 27.859 12.234 1 96.75 215 ALA B O 1
ATOM 5049 N N . ASP B 1 216 ? -7.398 27.109 10.906 1 95.56 216 ASP B N 1
ATOM 5050 C CA . ASP B 1 216 ? -8.117 26.375 11.953 1 95.56 216 ASP B CA 1
ATOM 5051 C C . ASP B 1 216 ? -7.734 24.906 11.953 1 95.56 216 ASP B C 1
ATOM 5053 O O . ASP B 1 216 ? -8.125 24.156 11.055 1 95.56 216 ASP B O 1
ATOM 5057 N N . ILE B 1 217 ? -7.059 24.422 12.992 1 96.25 217 ILE B N 1
ATOM 5058 C CA . ILE B 1 217 ? -6.445 23.094 12.938 1 96.25 217 ILE B CA 1
ATOM 5059 C C . ILE B 1 217 ? -7.266 22.109 13.766 1 96.25 217 ILE B C 1
ATOM 5061 O O . ILE B 1 217 ? -6.711 21.203 14.398 1 96.25 217 ILE B O 1
ATOM 5065 N N . GLY B 1 218 ? -8.523 22.266 13.766 1 92.69 218 GLY B N 1
ATOM 5066 C CA . GLY B 1 218 ? -9.398 21.438 14.594 1 92.69 218 GLY B CA 1
ATOM 5067 C C . GLY B 1 218 ? -9.75 20.109 13.953 1 92.69 218 GLY B C 1
ATOM 5068 O O . GLY B 1 218 ? -10.25 19.203 14.625 1 92.69 218 GLY B O 1
ATOM 5069 N N . LYS B 1 219 ? -9.5 20.031 12.672 1 94.12 219 LYS B N 1
ATOM 5070 C CA . LYS B 1 219 ? -9.711 18.781 11.938 1 94.12 219 LYS B CA 1
ATOM 5071 C C . LYS B 1 219 ? -8.398 18.266 11.336 1 94.12 219 LYS B C 1
ATOM 5073 O O . LYS B 1 219 ? -7.496 19.047 11.047 1 94.12 219 LYS B O 1
ATOM 5078 N N . PRO B 1 220 ? -8.383 16.953 11.156 1 96 220 PRO B N 1
ATOM 5079 C CA . PRO B 1 220 ? -7.125 16.375 10.688 1 96 220 PRO B CA 1
ATOM 5080 C C . PRO B 1 220 ? -6.66 16.969 9.359 1 96 220 PRO B C 1
ATOM 5082 O O . PRO B 1 220 ? -5.484 17.312 9.219 1 96 220 PRO B O 1
ATOM 5085 N N . SER B 1 221 ? -7.566 17.078 8.422 1 96.25 221 SER B N 1
ATOM 5086 C CA . SER B 1 221 ? -7.188 17.641 7.125 1 96.25 221 SER B CA 1
ATOM 5087 C C . SER B 1 221 ? -6.672 19.062 7.273 1 96.25 221 SER B C 1
ATOM 5089 O O . SER B 1 221 ? -5.684 19.438 6.641 1 96.25 221 SER B O 1
ATOM 5091 N N . ASP B 1 222 ? -7.336 19.844 8.062 1 95.88 222 ASP B N 1
ATOM 5092 C CA . ASP B 1 222 ? -6.945 21.234 8.289 1 95.88 222 ASP B CA 1
ATOM 5093 C C . ASP B 1 222 ? -5.652 21.312 9.102 1 95.88 222 ASP B C 1
ATOM 5095 O O . ASP B 1 222 ? -4.855 22.234 8.922 1 95.88 222 ASP B O 1
ATOM 5099 N N . PHE B 1 223 ? -5.5 20.297 9.961 1 97.75 223 PHE B N 1
ATOM 5100 C CA . PHE B 1 223 ? -4.266 20.188 10.727 1 97.75 223 PHE B CA 1
ATOM 5101 C C . PHE B 1 223 ? -3.062 20.062 9.797 1 97.75 223 PHE B C 1
ATOM 5103 O O . PHE B 1 223 ? -2.1 20.828 9.914 1 97.75 223 PHE B O 1
ATOM 5110 N N . LEU B 1 224 ? -3.123 19.234 8.875 1 98.31 224 LEU B N 1
ATOM 5111 C CA . LEU B 1 224 ? -2.047 19.016 7.918 1 98.31 224 LEU B CA 1
ATOM 5112 C C . LEU B 1 224 ? -1.857 20.234 7.023 1 98.31 224 LEU B C 1
ATOM 5114 O O . LEU B 1 224 ? -0.726 20.656 6.773 1 98.31 224 LEU B O 1
ATOM 5118 N N . LYS B 1 225 ? -2.939 20.781 6.594 1 97 225 LYS B N 1
ATOM 5119 C CA . LYS B 1 225 ? -2.857 22 5.789 1 97 225 LYS B CA 1
ATOM 5120 C C . LYS B 1 225 ? -2.201 23.125 6.57 1 97 225 LYS B C 1
ATOM 5122 O O . LYS B 1 225 ? -1.404 23.891 6.02 1 97 225 LYS B O 1
ATOM 5127 N N . GLY B 1 226 ? -2.645 23.234 7.773 1 97.5 226 GLY B N 1
ATOM 5128 C CA . GLY B 1 226 ? -2.061 24.234 8.641 1 97.5 226 GLY B CA 1
ATOM 5129 C C . GLY B 1 226 ? -0.556 24.109 8.781 1 97.5 226 GLY B C 1
ATOM 5130 O O . GLY B 1 226 ? 0.159 25.109 8.797 1 97.5 226 GLY B O 1
ATOM 5131 N N . GLN B 1 227 ? -0.088 22.906 8.883 1 97.38 227 GLN B N 1
ATOM 5132 C CA . GLN B 1 227 ? 1.35 22.672 8.969 1 97.38 227 GLN B CA 1
ATOM 5133 C C . GLN B 1 227 ? 2.07 23.188 7.73 1 97.38 227 GLN B C 1
ATOM 5135 O O . GLN B 1 227 ? 3.127 23.812 7.836 1 97.38 227 GLN B O 1
ATOM 5140 N N . SER B 1 228 ? 1.49 22.891 6.625 1 96.31 228 SER B N 1
ATOM 5141 C CA . SER B 1 228 ? 2.059 23.359 5.371 1 96.31 228 SER B CA 1
ATOM 5142 C C . SER B 1 228 ? 2.113 24.891 5.332 1 96.31 228 SER B C 1
ATOM 5144 O O . SER B 1 228 ? 3.137 25.469 4.965 1 96.31 228 SER B O 1
ATOM 5146 N N . LEU B 1 229 ? 1.058 25.516 5.688 1 95.75 229 LEU B N 1
ATOM 5147 C CA . LEU B 1 229 ? 0.988 26.984 5.699 1 95.75 229 LEU B CA 1
ATOM 5148 C C . LEU B 1 229 ? 2.01 27.562 6.668 1 95.75 229 LEU B C 1
ATOM 5150 O O . LEU B 1 229 ? 2.686 28.547 6.348 1 95.75 229 LEU B O 1
ATOM 5154 N N . TYR B 1 230 ? 2.078 26.969 7.789 1 95.88 230 TYR B N 1
ATOM 5155 C CA . TYR B 1 230 ? 3.012 27.422 8.812 1 95.88 230 TYR B CA 1
ATOM 5156 C C . TYR B 1 230 ? 4.445 27.359 8.305 1 95.88 230 TYR B C 1
ATOM 5158 O O . TYR B 1 230 ? 5.188 28.344 8.414 1 95.88 230 TYR B O 1
ATOM 5166 N N . LEU B 1 231 ? 4.836 26.281 7.777 1 94.19 231 LEU B N 1
ATOM 5167 C CA . LEU B 1 231 ? 6.195 26.125 7.277 1 94.19 231 LEU B CA 1
ATOM 5168 C C . LEU B 1 231 ? 6.461 27.062 6.109 1 94.19 231 LEU B C 1
ATOM 5170 O O . LEU B 1 231 ? 7.547 27.641 6.008 1 94.19 231 LEU B O 1
ATOM 5174 N N . ASN B 1 232 ? 5.52 27.266 5.297 1 93.06 232 ASN B N 1
ATOM 5175 C CA . ASN B 1 232 ? 5.656 28.172 4.16 1 93.06 232 ASN B CA 1
ATOM 5176 C C . ASN B 1 232 ? 5.809 29.625 4.609 1 93.06 232 ASN B C 1
ATOM 5178 O O . ASN B 1 232 ? 6.391 30.438 3.893 1 93.06 232 ASN B O 1
ATOM 5182 N N . SER B 1 233 ? 5.246 29.938 5.672 1 91.31 233 SER B N 1
ATOM 5183 C CA . SER B 1 233 ? 5.262 31.312 6.168 1 91.31 233 SER B CA 1
ATOM 5184 C C . SER B 1 233 ? 6.684 31.781 6.449 1 91.31 233 SER B C 1
ATOM 5186 O O . SER B 1 233 ? 6.945 32.969 6.512 1 91.31 233 SER B O 1
ATOM 5188 N N . PHE B 1 234 ? 7.59 30.828 6.633 1 86.31 234 PHE B N 1
ATOM 5189 C CA . PHE B 1 234 ? 8.977 31.188 6.906 1 86.31 234 PHE B CA 1
ATOM 5190 C C . PHE B 1 234 ? 9.742 31.422 5.613 1 86.31 234 PHE B C 1
ATOM 5192 O O . PHE B 1 234 ? 10.891 31.875 5.637 1 86.31 234 PHE B O 1
ATOM 5199 N N . GLN B 1 235 ? 9.25 30.969 4.496 1 71.06 235 GLN B N 1
ATOM 5200 C CA . GLN B 1 235 ? 9.938 31.125 3.217 1 71.06 235 GLN B CA 1
ATOM 5201 C C . GLN B 1 235 ? 10.18 32.594 2.896 1 71.06 235 GLN B C 1
ATOM 5203 O O . GLN B 1 235 ? 11.195 32.938 2.289 1 71.06 235 GLN B O 1
ATOM 5208 N N . ASN B 1 236 ? 9.281 33.438 3.184 1 60.41 236 ASN B N 1
ATOM 5209 C CA . ASN B 1 236 ? 9.43 34.844 2.852 1 60.41 236 ASN B CA 1
ATOM 5210 C C . ASN B 1 236 ? 10.484 35.531 3.725 1 60.41 236 ASN B C 1
ATOM 5212 O O . ASN B 1 236 ? 10.922 36.625 3.436 1 60.41 236 ASN B O 1
ATOM 5216 N N . LEU B 1 237 ? 10.828 34.812 4.77 1 55.56 237 LEU B N 1
ATOM 5217 C CA . LEU B 1 237 ? 11.883 35.375 5.609 1 55.56 237 LEU B CA 1
ATOM 5218 C C . LEU B 1 237 ? 13.234 35.312 4.902 1 55.56 237 LEU B C 1
ATOM 5220 O O . LEU B 1 237 ? 14.094 36.156 5.133 1 55.56 237 LEU B O 1
ATOM 5224 N N . ASP B 1 238 ? 13.367 34.188 4.145 1 52.16 238 ASP B N 1
ATOM 5225 C CA . ASP B 1 238 ? 14.625 33.938 3.445 1 52.16 238 ASP B CA 1
ATOM 5226 C C . ASP B 1 238 ? 14.883 35 2.379 1 52.16 238 ASP B C 1
ATOM 5228 O O . ASP B 1 238 ? 16.031 35.281 2.057 1 52.16 238 ASP B O 1
ATOM 5232 N N . LYS B 1 239 ? 13.812 35.438 1.607 1 49.94 239 LYS B N 1
ATOM 5233 C CA . LYS B 1 239 ? 14.133 36.406 0.563 1 49.94 239 LYS B CA 1
ATOM 5234 C C . LYS B 1 239 ? 14.945 37.562 1.124 1 49.94 239 LYS B C 1
ATOM 5236 O O . LYS B 1 239 ? 15.727 38.188 0.403 1 49.94 239 LYS B O 1
ATOM 5241 N N . LEU B 1 240 ? 14.648 37.812 2.418 1 45 240 LEU B N 1
ATOM 5242 C CA . LEU B 1 240 ? 15.266 39 2.961 1 45 240 LEU B CA 1
ATOM 5243 C C . LEU B 1 240 ? 16.719 38.75 3.357 1 45 240 LEU B C 1
ATOM 5245 O O . LEU B 1 240 ? 17.484 39.688 3.547 1 45 240 LEU B O 1
ATOM 5249 N N . LYS B 1 241 ? 16.984 37.375 3.762 1 49.84 241 LYS B N 1
ATOM 5250 C CA . LYS B 1 241 ? 18.344 37.188 4.27 1 49.84 241 LYS B CA 1
ATOM 5251 C C . LYS B 1 241 ? 19.203 36.406 3.289 1 49.84 241 LYS B C 1
ATOM 5253 O O . LYS B 1 241 ? 18.859 35.281 2.928 1 49.84 241 LYS B O 1
ATOM 5258 N N . ASN B 1 242 ? 19.781 37 2.277 1 50.31 242 ASN B N 1
ATOM 5259 C CA . ASN B 1 242 ? 20.797 36.594 1.314 1 50.31 242 ASN B CA 1
ATOM 5260 C C . ASN B 1 242 ? 20.906 35.062 1.217 1 50.31 242 ASN B C 1
ATOM 5262 O O . ASN B 1 242 ? 20.734 34.344 2.217 1 50.31 242 ASN B O 1
ATOM 5266 N N . ASP B 1 243 ? 20.594 34.438 -0.077 1 51.97 243 ASP B N 1
ATOM 5267 C CA . ASP B 1 243 ? 20.797 33.125 -0.646 1 51.97 243 ASP B CA 1
ATOM 5268 C C . ASP B 1 243 ? 21.578 32.219 0.322 1 51.97 243 ASP B C 1
ATOM 5270 O O . ASP B 1 243 ? 22.484 31.5 -0.086 1 51.97 243 ASP B O 1
ATOM 5274 N N . LYS B 1 244 ? 21.359 32.469 1.716 1 61.31 244 LYS B N 1
ATOM 5275 C CA . LYS B 1 244 ? 22.203 31.703 2.629 1 61.31 244 LYS B CA 1
ATOM 5276 C C . LYS B 1 244 ? 21.734 30.266 2.75 1 61.31 244 LYS B C 1
ATOM 5278 O O . LYS B 1 244 ? 20.531 30 2.643 1 61.31 244 LYS B O 1
ATOM 5283 N N . GLU B 1 245 ? 22.562 29.422 2.889 1 74.62 245 GLU B N 1
ATOM 5284 C CA . GLU B 1 245 ? 22.453 27.969 3.053 1 74.62 245 GLU B CA 1
ATOM 5285 C C . GLU B 1 245 ? 21.719 27.609 4.34 1 74.62 245 GLU B C 1
ATOM 5287 O O . GLU B 1 245 ? 21 26.625 4.395 1 74.62 245 GLU B O 1
ATOM 5292 N N . LYS B 1 246 ? 21.797 28.609 5.363 1 84.38 246 LYS B N 1
ATOM 5293 C CA . LYS B 1 246 ? 21.266 28.344 6.699 1 84.38 246 LYS B CA 1
ATOM 5294 C C . LYS B 1 246 ? 20.688 29.609 7.328 1 84.38 246 LYS B C 1
ATOM 5296 O O . LYS B 1 246 ? 21.297 30.688 7.219 1 84.38 246 LYS B O 1
ATOM 5301 N N . THR B 1 247 ? 19.484 29.578 7.914 1 87.81 247 THR B N 1
ATOM 5302 C CA . THR B 1 247 ? 18.844 30.672 8.641 1 87.81 247 THR B CA 1
ATOM 5303 C C . THR B 1 247 ? 18.422 30.234 10.031 1 87.81 247 THR B C 1
ATOM 5305 O O . THR B 1 247 ? 17.766 29.203 10.18 1 87.81 247 THR B O 1
ATOM 5308 N N . ILE B 1 248 ? 18.859 30.969 11.008 1 90.19 248 ILE B N 1
ATOM 5309 C CA . ILE B 1 248 ? 18.469 30.688 12.383 1 90.19 248 ILE B CA 1
ATOM 5310 C C . ILE B 1 248 ? 17.297 31.562 12.781 1 90.19 248 ILE B C 1
ATOM 5312 O O . ILE B 1 248 ? 17.281 32.781 12.516 1 90.19 248 ILE B O 1
ATOM 5316 N N . ILE B 1 249 ? 16.281 31 13.359 1 89.75 249 ILE B N 1
ATOM 5317 C CA . ILE B 1 249 ? 15.094 31.703 13.852 1 89.75 249 ILE B CA 1
ATOM 5318 C C . ILE B 1 249 ? 14.938 31.453 15.352 1 89.75 249 ILE B C 1
ATOM 5320 O O . ILE B 1 249 ? 14.102 30.641 15.766 1 89.75 249 ILE B O 1
ATOM 5324 N N . PRO B 1 250 ? 15.594 32.156 16.125 1 88.56 250 PRO B N 1
ATOM 5325 C CA . PRO B 1 250 ? 15.719 31.859 17.547 1 88.56 250 PRO B CA 1
ATOM 5326 C C . PRO B 1 250 ? 14.375 31.922 18.281 1 88.56 250 PRO B C 1
ATOM 5328 O O . PRO B 1 250 ? 14.117 31.109 19.172 1 88.56 250 PRO B O 1
ATOM 5331 N N . ASP B 1 251 ? 13.523 32.906 17.938 1 86.19 251 ASP B N 1
ATOM 5332 C CA . ASP B 1 251 ? 12.258 33.094 18.641 1 86.19 251 ASP B CA 1
ATOM 5333 C C . ASP B 1 251 ? 11.367 31.859 18.516 1 86.19 251 ASP B C 1
ATOM 5335 O O . ASP B 1 251 ? 10.578 31.562 19.406 1 86.19 251 ASP B O 1
ATOM 5339 N N . GLN B 1 252 ? 11.562 31.188 17.438 1 89.94 252 GLN B N 1
ATOM 5340 C CA . GLN B 1 252 ? 10.758 30 17.188 1 89.94 252 GLN B CA 1
ATOM 5341 C C . GLN B 1 252 ? 11.539 28.734 17.484 1 89.94 252 GLN B C 1
ATOM 5343 O O . GLN B 1 252 ? 11.016 27.625 17.344 1 89.94 252 GLN B O 1
ATOM 5348 N N . LEU B 1 253 ? 12.797 28.891 17.891 1 92.06 253 LEU B N 1
ATOM 5349 C CA . LEU B 1 253 ? 13.688 27.766 18.172 1 92.06 253 LEU B CA 1
ATOM 5350 C C . LEU B 1 253 ? 13.82 26.859 16.969 1 92.06 253 LEU B C 1
ATOM 5352 O O . LEU B 1 253 ? 13.633 25.641 17.078 1 92.06 253 LEU B O 1
ATOM 5356 N N . LEU B 1 254 ? 14.078 27.484 15.805 1 93.62 254 LEU B N 1
ATOM 5357 C CA . LEU B 1 254 ? 14.203 26.766 14.539 1 93.62 254 LEU B CA 1
ATOM 5358 C C . LEU B 1 254 ? 15.492 27.156 13.82 1 93.62 254 LEU B C 1
ATOM 5360 O O . LEU B 1 254 ? 15.961 28.297 13.945 1 93.62 254 LEU B O 1
ATOM 5364 N N . ILE B 1 255 ? 16.078 26.234 13.156 1 92 255 ILE B N 1
ATOM 5365 C CA . ILE B 1 255 ? 17.078 26.484 12.125 1 92 255 ILE B CA 1
ATOM 5366 C C . ILE B 1 255 ? 16.562 26 10.773 1 92 255 ILE B C 1
ATOM 5368 O O . ILE B 1 255 ? 16 24.906 10.672 1 92 255 ILE B O 1
ATOM 5372 N N . CYS B 1 256 ? 16.656 26.781 9.75 1 91.88 256 CYS B N 1
ATOM 5373 C CA . CYS B 1 256 ? 16.203 26.438 8.406 1 91.88 256 CYS B CA 1
ATOM 5374 C C . CYS B 1 256 ? 17.375 26.297 7.457 1 91.88 256 CYS B C 1
ATOM 5376 O O . CYS B 1 256 ? 18.234 27.172 7.383 1 91.88 256 CYS B O 1
ATOM 5378 N N . TYR B 1 257 ? 17.422 25.141 6.836 1 88.25 257 TYR B N 1
ATOM 5379 C CA . TYR B 1 257 ? 18.422 24.875 5.812 1 88.25 257 TYR B CA 1
ATOM 5380 C C . TYR B 1 257 ? 17.812 24.859 4.422 1 88.25 257 TYR B C 1
ATOM 5382 O O . TYR B 1 257 ? 16.766 24.234 4.215 1 88.25 257 TYR B O 1
ATOM 5390 N N . ASN B 1 258 ? 18.484 25.562 3.453 1 85.88 258 ASN B N 1
ATOM 5391 C CA . ASN B 1 258 ? 18.125 25.422 2.045 1 85.88 258 ASN B CA 1
ATOM 5392 C C . ASN B 1 258 ? 18.812 24.219 1.411 1 85.88 258 ASN B C 1
ATOM 5394 O O . ASN B 1 258 ? 20.031 24.125 1.386 1 85.88 258 ASN B O 1
ATOM 5398 N N . ILE B 1 259 ? 17.984 23.25 0.98 1 84.19 259 ILE B N 1
ATOM 5399 C CA . ILE B 1 259 ? 18.531 22.016 0.422 1 84.19 259 ILE B CA 1
ATOM 5400 C C . ILE B 1 259 ? 18.469 22.078 -1.103 1 84.19 259 ILE B C 1
ATOM 5402 O O . ILE B 1 259 ? 17.391 22.125 -1.682 1 84.19 259 ILE B O 1
ATOM 5406 N N . ASN B 1 260 ? 19.234 22.875 -1.901 1 69.19 260 ASN B N 1
ATOM 5407 C CA . ASN B 1 260 ? 19.219 23 -3.355 1 69.19 260 ASN B CA 1
ATOM 5408 C C . ASN B 1 260 ? 19.766 21.75 -4.031 1 69.19 260 ASN B C 1
ATOM 5410 O O . ASN B 1 260 ? 20.844 21.25 -3.668 1 69.19 260 ASN B O 1
ATOM 5414 N N . GLU B 1 261 ? 18.891 20.922 -4.516 1 60 261 GLU B N 1
ATOM 5415 C CA . GLU B 1 261 ? 19.516 19.844 -5.258 1 60 261 GLU B CA 1
ATOM 5416 C C . GLU B 1 261 ? 20.328 20.359 -6.434 1 60 261 GLU B C 1
ATOM 5418 O O . GLU B 1 261 ? 21.484 19.953 -6.633 1 60 261 GLU B O 1
ATOM 5423 N N . ASP B 1 262 ? 19.703 20.672 -7.723 1 54.22 262 ASP B N 1
ATOM 5424 C CA . ASP B 1 262 ? 20.406 21.047 -8.945 1 54.22 262 ASP B CA 1
ATOM 5425 C C . ASP B 1 262 ? 20.438 22.562 -9.125 1 54.22 262 ASP B C 1
ATOM 5427 O O . ASP B 1 262 ? 19.469 23.25 -8.805 1 54.22 262 ASP B O 1
ATOM 5431 N N . GLU B 1 263 ? 21.656 23.234 -9.336 1 47.41 263 GLU B N 1
ATOM 5432 C CA . GLU B 1 263 ? 22.047 24.609 -9.594 1 47.41 263 GLU B CA 1
ATOM 5433 C C . GLU B 1 263 ? 21.047 25.297 -10.516 1 47.41 263 GLU B C 1
ATOM 5435 O O . GLU B 1 263 ? 20.938 26.531 -10.516 1 47.41 263 GLU B O 1
ATOM 5440 N N . ASN B 1 264 ? 20.75 24.859 -11.742 1 46 264 ASN B N 1
ATOM 5441 C CA . ASN B 1 264 ? 20.172 25.641 -12.828 1 46 264 ASN B CA 1
ATOM 5442 C C . ASN B 1 264 ? 18.719 26.016 -12.539 1 46 264 ASN B C 1
ATOM 5444 O O . ASN B 1 264 ? 18.078 26.703 -13.344 1 46 264 ASN B O 1
ATOM 5448 N N . LYS B 1 265 ? 17.828 24.953 -12.516 1 46.59 265 LYS B N 1
ATOM 5449 C CA . LYS B 1 265 ? 16.406 25.156 -12.812 1 46.59 265 LYS B CA 1
ATOM 5450 C C . LYS B 1 265 ? 15.734 26.016 -11.742 1 46.59 265 LYS B C 1
ATOM 5452 O O . LYS B 1 265 ? 16.203 26.078 -10.609 1 46.59 265 LYS B O 1
ATOM 5457 N N . ASP B 1 266 ? 14.656 26.766 -12.125 1 46.53 266 ASP B N 1
ATOM 5458 C CA . ASP B 1 266 ? 13.664 27.562 -11.406 1 46.53 266 ASP B CA 1
ATOM 5459 C C . ASP B 1 266 ? 13.312 26.922 -10.07 1 46.53 266 ASP B C 1
ATOM 5461 O O . ASP B 1 266 ? 12.461 26.031 -10 1 46.53 266 ASP B O 1
ATOM 5465 N N . ILE B 1 267 ? 14.156 26.391 -9.242 1 48.5 267 ILE B N 1
ATOM 5466 C CA . ILE B 1 267 ? 14.32 25.438 -8.148 1 48.5 267 ILE B CA 1
ATOM 5467 C C . ILE B 1 267 ? 13.297 25.719 -7.055 1 48.5 267 ILE B C 1
ATOM 5469 O O . ILE B 1 267 ? 13.312 26.797 -6.445 1 48.5 267 ILE B O 1
ATOM 5473 N N . LYS B 1 268 ? 12.172 25.281 -7.219 1 55 268 LYS B N 1
ATOM 5474 C CA . LYS B 1 268 ? 11.367 25.125 -6.012 1 55 268 LYS B CA 1
ATOM 5475 C C . LYS B 1 268 ? 12.25 24.828 -4.797 1 55 268 LYS B C 1
ATOM 5477 O O . LYS B 1 268 ? 13.07 23.906 -4.824 1 55 268 LYS B O 1
ATOM 5482 N N . LYS B 1 269 ? 12.422 25.688 -3.814 1 72.81 269 LYS B N 1
ATOM 5483 C CA . LYS B 1 269 ? 13.375 25.719 -2.705 1 72.81 269 LYS B CA 1
ATOM 5484 C C . LYS B 1 269 ? 13.008 24.672 -1.649 1 72.81 269 LYS B C 1
ATOM 5486 O O . LYS B 1 269 ? 11.922 24.719 -1.078 1 72.81 269 LYS B O 1
ATOM 5491 N N . ASN B 1 270 ? 13.664 23.5 -1.699 1 88.69 270 ASN B N 1
ATOM 5492 C CA . ASN B 1 270 ? 13.625 22.5 -0.646 1 88.69 270 ASN B CA 1
ATOM 5493 C C . ASN B 1 270 ? 14.234 23.016 0.653 1 88.69 270 ASN B C 1
ATOM 5495 O O . ASN B 1 270 ? 15.375 23.484 0.662 1 88.69 270 ASN B O 1
ATOM 5499 N N . LYS B 1 271 ? 13.398 23.016 1.671 1 91.94 271 LYS B N 1
ATOM 5500 C CA . LYS B 1 271 ? 13.859 23.531 2.955 1 91.94 271 LYS B CA 1
ATOM 5501 C C . LYS B 1 271 ? 13.766 22.469 4.043 1 91.94 271 LYS B C 1
ATOM 5503 O O . LYS B 1 271 ? 12.773 21.734 4.125 1 91.94 271 LYS B O 1
ATOM 5508 N N . LEU B 1 272 ? 14.773 22.375 4.793 1 93.94 272 LEU B N 1
ATOM 5509 C CA . LEU B 1 272 ? 14.797 21.531 5.98 1 93.94 272 LEU B CA 1
ATOM 5510 C C . LEU B 1 272 ? 14.82 22.375 7.25 1 93.94 272 LEU B C 1
ATOM 5512 O O . LEU B 1 272 ? 15.75 23.156 7.465 1 93.94 272 LEU B O 1
ATOM 5516 N N . PHE B 1 273 ? 13.773 22.219 8 1 94.62 273 PHE B N 1
ATOM 5517 C CA . PHE B 1 273 ? 13.688 22.891 9.297 1 94.62 273 PHE B CA 1
ATOM 5518 C C . PHE B 1 273 ? 14.078 21.938 10.422 1 94.62 273 PHE B C 1
ATOM 5520 O O . PHE B 1 273 ? 13.695 20.766 10.414 1 94.62 273 PHE B O 1
ATOM 5527 N N . ILE B 1 274 ? 14.812 22.453 11.375 1 95.06 274 ILE B N 1
ATOM 5528 C CA . ILE B 1 274 ? 15.141 21.703 12.586 1 95.06 274 ILE B CA 1
ATOM 5529 C C . ILE B 1 274 ? 14.633 22.453 13.812 1 95.06 274 ILE B C 1
ATOM 5531 O O . ILE B 1 274 ? 14.938 23.641 13.992 1 95.06 274 ILE B O 1
ATOM 5535 N N . SER B 1 275 ? 13.82 21.812 14.57 1 96 275 SER B N 1
ATOM 5536 C CA . SER B 1 275 ? 13.273 22.422 15.781 1 96 275 SER B CA 1
ATOM 5537 C C . SER B 1 275 ? 14.062 22 17.016 1 96 275 SER B C 1
ATOM 5539 O O . SER B 1 275 ? 14.672 20.938 17.031 1 96 275 SER B O 1
ATOM 5541 N N . PHE B 1 276 ? 14.016 22.844 18.016 1 94.62 276 PHE B N 1
ATOM 5542 C CA . PHE B 1 276 ? 14.758 22.625 19.25 1 94.62 276 PHE B CA 1
ATOM 5543 C C . PHE B 1 276 ? 13.859 22.875 20.469 1 94.62 276 PHE B C 1
ATOM 5545 O O . PHE B 1 276 ? 12.867 23.594 20.375 1 94.62 276 PHE B O 1
ATOM 5552 N N . GLU B 1 277 ? 14.18 22.297 21.578 1 89.62 277 GLU B N 1
ATOM 5553 C CA . GLU B 1 277 ? 13.383 22.422 22.797 1 89.62 277 GLU B CA 1
ATOM 5554 C C . GLU B 1 277 ? 13.633 23.766 23.484 1 89.62 277 GLU B C 1
ATOM 5556 O O . GLU B 1 277 ? 12.727 24.344 24.094 1 89.62 277 GLU B O 1
ATOM 5561 N N . ASN B 1 278 ? 14.836 24.188 23.484 1 89.75 278 ASN B N 1
ATOM 5562 C CA . ASN B 1 278 ? 15.211 25.453 24.125 1 89.75 278 ASN B CA 1
ATOM 5563 C C . ASN B 1 278 ? 16.375 26.109 23.391 1 89.75 278 ASN B C 1
ATOM 5565 O O . ASN B 1 278 ? 16.969 25.531 22.484 1 89.75 278 ASN B O 1
ATOM 5569 N N . ILE B 1 279 ? 16.672 27.25 23.812 1 89.88 279 ILE B N 1
ATOM 5570 C CA . ILE B 1 279 ? 17.656 28.078 23.141 1 89.88 279 ILE B CA 1
ATOM 5571 C C . ILE B 1 279 ? 19.047 27.484 23.328 1 89.88 279 ILE B C 1
ATOM 5573 O O . ILE B 1 279 ? 19.891 27.594 22.438 1 89.88 279 ILE B O 1
ATOM 5577 N N . GLU B 1 280 ? 19.312 26.906 24.453 1 91.75 280 GLU B N 1
ATOM 5578 C CA . GLU B 1 280 ? 20.609 26.281 24.719 1 91.75 280 GLU B CA 1
ATOM 5579 C C . GLU B 1 280 ? 20.891 25.156 23.734 1 91.75 280 GLU B C 1
ATOM 5581 O O . GLU B 1 280 ? 22 25.078 23.188 1 91.75 280 GLU B O 1
ATOM 5586 N N . GLU B 1 281 ? 19.906 24.406 23.516 1 92.06 281 GLU B N 1
ATOM 5587 C CA . GLU B 1 281 ? 20.047 23.297 22.562 1 92.06 281 GLU B CA 1
ATOM 5588 C C . GLU B 1 281 ? 20.281 23.828 21.156 1 92.06 281 GLU B C 1
ATOM 5590 O O . GLU B 1 281 ? 21.125 23.297 20.422 1 92.06 281 GLU B O 1
ATOM 5595 N N . LEU B 1 282 ? 19.5 24.781 20.781 1 92.81 282 LEU B N 1
ATOM 5596 C CA . LEU B 1 282 ? 19.641 25.391 19.453 1 92.81 282 LEU B CA 1
ATOM 5597 C C . LEU B 1 282 ? 21.062 25.922 19.25 1 92.81 282 LEU B C 1
ATOM 5599 O O . LEU B 1 282 ? 21.688 25.625 18.234 1 92.81 282 LEU B O 1
ATOM 5603 N N . ASN B 1 283 ? 21.609 26.594 20.266 1 91.25 283 ASN B N 1
ATOM 5604 C CA . ASN B 1 283 ? 22.938 27.172 20.172 1 91.25 283 ASN B CA 1
ATOM 5605 C C . ASN B 1 283 ? 24.016 26.094 20.062 1 91.25 283 ASN B C 1
ATOM 5607 O O . ASN B 1 283 ? 24.953 26.234 19.281 1 91.25 283 ASN B O 1
ATOM 5611 N N . LYS B 1 284 ? 23.875 25.109 20.812 1 89.88 284 LYS B N 1
ATOM 5612 C CA . LYS B 1 284 ? 24.828 24 20.766 1 89.88 284 LYS B CA 1
ATOM 5613 C C . LYS B 1 284 ? 24.812 23.312 19.406 1 89.88 284 LYS B C 1
ATOM 5615 O O . LYS B 1 284 ? 25.859 22.953 18.875 1 89.88 28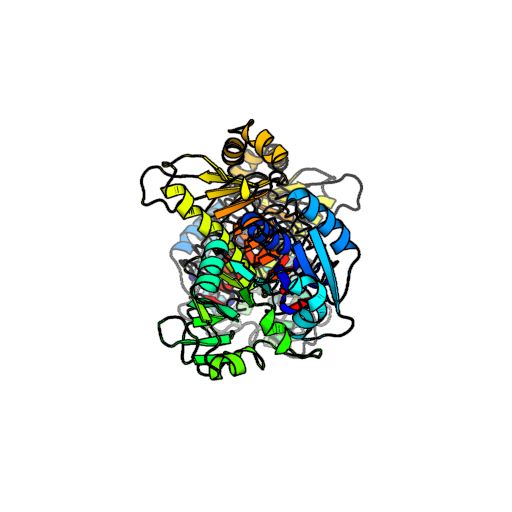4 LYS B O 1
ATOM 5620 N N . PHE B 1 285 ? 23.625 23.141 18.906 1 88.81 285 PHE B N 1
ATOM 5621 C CA . PHE B 1 285 ? 23.453 22.5 17.609 1 88.81 285 PHE B CA 1
ATOM 5622 C C . PHE B 1 285 ? 24.062 23.359 16.5 1 88.81 285 PHE B C 1
ATOM 5624 O O . PHE B 1 285 ? 24.688 22.844 15.578 1 88.81 285 PHE B O 1
ATOM 5631 N N . ASP B 1 286 ? 23.828 24.547 16.594 1 85.19 286 ASP B N 1
ATOM 5632 C CA . ASP B 1 286 ? 24.297 25.5 15.586 1 85.19 286 ASP B CA 1
ATOM 5633 C C . ASP B 1 286 ? 25.828 25.531 15.539 1 85.19 286 ASP B C 1
ATOM 5635 O O . ASP B 1 286 ? 26.422 25.812 14.492 1 85.19 286 ASP B O 1
ATOM 5639 N N . GLU B 1 287 ? 26.406 25.266 16.656 1 81.44 287 GLU B N 1
ATOM 5640 C CA . GLU B 1 287 ? 27.859 25.234 16.719 1 81.44 287 GLU B CA 1
ATOM 5641 C C . GLU B 1 287 ? 28.438 24.078 15.891 1 81.44 287 GLU B C 1
ATOM 5643 O O . GLU B 1 287 ? 29.547 24.172 15.383 1 81.44 287 GLU B O 1
ATOM 5648 N N . ASN B 1 288 ? 27.656 23.047 15.82 1 70.44 288 ASN B N 1
ATOM 5649 C CA . ASN B 1 288 ? 28.078 21.875 15.062 1 70.44 288 ASN B CA 1
ATOM 5650 C C . ASN B 1 288 ? 27.484 21.875 13.648 1 70.44 288 ASN B C 1
ATOM 5652 O O . ASN B 1 288 ? 26.562 21.125 13.359 1 70.44 288 ASN B O 1
ATOM 5656 N N . THR B 1 289 ? 27.719 22.859 12.836 1 59.12 289 THR B N 1
ATOM 5657 C CA . THR B 1 289 ? 27.078 23.359 11.625 1 59.12 289 THR B CA 1
ATOM 5658 C C . THR B 1 289 ? 26.734 22.219 10.68 1 59.12 289 THR B C 1
ATOM 5660 O O . THR B 1 289 ? 25.609 22.109 10.203 1 59.12 289 THR B O 1
ATOM 5663 N N . ASN B 1 290 ? 27.672 21.609 10.07 1 63.53 290 ASN B N 1
ATOM 5664 C CA . ASN B 1 290 ? 27.625 20.906 8.789 1 63.53 290 ASN B CA 1
ATOM 5665 C C . ASN B 1 290 ? 27.219 19.453 8.969 1 63.53 290 ASN B C 1
ATOM 5667 O O . ASN B 1 290 ? 27.031 18.719 7.988 1 63.53 290 ASN B O 1
ATOM 5671 N N . GLN B 1 291 ? 26.812 19.172 10.211 1 75.75 291 GLN B N 1
ATOM 5672 C CA . GLN B 1 291 ? 26.594 17.766 10.484 1 75.75 291 GLN B CA 1
ATOM 5673 C C . GLN B 1 291 ? 25.266 17.281 9.883 1 75.75 291 GLN B C 1
ATOM 5675 O O . GLN B 1 291 ? 25.203 16.188 9.312 1 75.75 291 GLN B O 1
ATOM 5680 N N . VAL B 1 292 ? 24.297 18.172 9.93 1 76.44 292 VAL B N 1
ATOM 5681 C CA . VAL B 1 292 ? 22.969 17.766 9.453 1 76.44 292 VAL B CA 1
ATOM 5682 C C . VAL B 1 292 ? 23.016 17.594 7.934 1 76.44 292 VAL B C 1
ATOM 5684 O O . VAL B 1 292 ? 22.562 16.578 7.41 1 76.44 292 VAL B O 1
ATOM 5687 N N . LEU B 1 293 ? 23.562 18.531 7.309 1 77.06 293 LEU B N 1
ATOM 5688 C CA . LEU B 1 293 ? 23.641 18.484 5.852 1 77.06 293 LEU B CA 1
ATOM 5689 C C . LEU B 1 293 ? 24.5 17.312 5.391 1 77.06 293 LEU B C 1
ATOM 5691 O O . LEU B 1 293 ? 24.172 16.656 4.402 1 77.06 293 LEU B O 1
ATOM 5695 N N . ASN B 1 294 ? 25.516 17.094 6.16 1 83.25 294 ASN B N 1
ATOM 5696 C CA . ASN B 1 294 ? 26.359 15.945 5.852 1 83.25 294 ASN B CA 1
ATOM 5697 C C . ASN B 1 294 ? 25.609 14.625 6.031 1 83.25 294 ASN B C 1
ATOM 5699 O O . ASN B 1 294 ? 25.766 13.711 5.223 1 83.25 294 ASN B O 1
ATOM 5703 N N . ASN B 1 295 ? 24.875 14.617 7.047 1 84.81 295 ASN B N 1
ATOM 5704 C CA . ASN B 1 295 ? 24.094 13.406 7.293 1 84.81 295 ASN B CA 1
ATOM 5705 C C . ASN B 1 295 ? 23.062 13.172 6.195 1 84.81 295 ASN B C 1
ATOM 5707 O O . ASN B 1 295 ? 22.859 12.039 5.754 1 84.81 295 ASN B O 1
ATOM 5711 N N . ILE B 1 296 ? 22.516 14.219 5.727 1 85.69 296 ILE B N 1
ATOM 5712 C CA . ILE B 1 296 ? 21.516 14.133 4.664 1 85.69 296 ILE B CA 1
ATOM 5713 C C . ILE B 1 296 ? 22.156 13.594 3.391 1 85.69 296 ILE B C 1
ATOM 5715 O O . ILE B 1 296 ? 21.594 12.734 2.715 1 85.69 296 ILE B O 1
ATOM 5719 N N . LYS B 1 297 ? 23.312 14.062 3.113 1 86.25 297 LYS B N 1
ATOM 5720 C CA . LYS B 1 297 ? 24.031 13.617 1.923 1 86.25 297 LYS B CA 1
ATOM 5721 C C . LYS B 1 297 ? 24.547 12.195 2.094 1 86.25 297 LYS B C 1
ATOM 5723 O O . LYS B 1 297 ? 24.344 11.344 1.218 1 86.25 297 LYS B O 1
ATOM 5728 N N . ASN B 1 298 ? 25.156 11.914 3.275 1 91.69 298 ASN B N 1
ATOM 5729 C CA . ASN B 1 298 ? 25.797 10.617 3.516 1 91.69 298 ASN B CA 1
ATOM 5730 C C . ASN B 1 298 ? 24.766 9.492 3.578 1 91.69 298 ASN B C 1
ATOM 5732 O O . ASN B 1 298 ? 25.047 8.359 3.203 1 91.69 298 ASN B O 1
ATOM 5736 N N . PHE B 1 299 ? 23.609 9.812 4.027 1 94.25 299 PHE B N 1
ATOM 5737 C CA . PHE B 1 299 ? 22.578 8.797 4.172 1 94.25 299 PHE B CA 1
ATOM 5738 C C . PHE B 1 299 ? 21.641 8.812 2.971 1 94.25 299 PHE B C 1
ATOM 5740 O O . PHE B 1 299 ? 20.625 8.102 2.953 1 94.25 299 PHE B O 1
ATOM 5747 N N . TYR B 1 300 ? 21.891 9.617 1.956 1 94.88 300 TYR B N 1
ATOM 5748 C CA . TYR B 1 300 ? 21.141 9.703 0.713 1 94.88 300 TYR B CA 1
ATOM 5749 C C . TYR B 1 300 ? 19.672 10.016 0.988 1 94.88 300 TYR B C 1
ATOM 5751 O O . TYR B 1 300 ? 18.781 9.367 0.44 1 94.88 300 TYR B O 1
ATOM 5759 N N . ILE B 1 301 ? 19.516 10.938 1.902 1 95.62 301 ILE B N 1
ATOM 5760 C CA . ILE B 1 301 ? 18.156 11.391 2.217 1 95.62 301 ILE B CA 1
ATOM 5761 C C . ILE B 1 301 ? 17.734 12.461 1.217 1 95.62 301 ILE B C 1
ATOM 5763 O O . ILE B 1 301 ? 18.453 13.43 0.98 1 95.62 301 ILE B O 1
ATOM 5767 N N . LYS B 1 302 ? 16.641 12.258 0.598 1 95.56 302 LYS B N 1
ATOM 5768 C CA . LYS B 1 302 ? 16.078 13.234 -0.33 1 95.56 302 LYS B CA 1
ATOM 5769 C C . LYS B 1 302 ? 15.016 14.086 0.349 1 95.56 302 LYS B C 1
ATOM 5771 O O . LYS B 1 302 ? 14.148 13.57 1.053 1 95.56 302 LYS B O 1
ATOM 5776 N N . ILE B 1 303 ? 15.07 15.43 0.118 1 95.56 303 ILE B N 1
ATOM 5777 C CA . ILE B 1 303 ? 14.125 16.375 0.683 1 95.56 303 ILE B CA 1
ATOM 5778 C C . ILE B 1 303 ? 13.398 17.125 -0.443 1 95.56 303 ILE B C 1
ATOM 5780 O O . ILE B 1 303 ? 14.039 17.625 -1.374 1 95.56 303 ILE B O 1
ATOM 5784 N N . GLU B 1 304 ? 12.156 17.094 -0.332 1 95.12 304 GLU B N 1
ATOM 5785 C CA . GLU B 1 304 ? 11.328 17.844 -1.272 1 95.12 304 GLU B CA 1
ATOM 5786 C C . GLU B 1 304 ? 10.391 18.797 -0.542 1 95.12 304 GLU B C 1
ATOM 5788 O O . GLU B 1 304 ? 9.711 18.406 0.409 1 95.12 304 GLU B O 1
ATOM 5793 N N . GLY B 1 305 ? 10.312 20.062 -1.04 1 94.75 305 GLY B N 1
ATOM 5794 C CA . GLY B 1 305 ? 9.492 21.047 -0.351 1 94.75 305 GLY B CA 1
ATOM 5795 C C . GLY B 1 305 ? 9.961 21.328 1.064 1 94.75 305 GLY B C 1
ATOM 5796 O O . GLY B 1 305 ? 11.156 21.438 1.319 1 94.75 305 GLY B O 1
ATOM 5797 N N . ASN B 1 306 ? 8.984 21.516 1.966 1 95.69 306 ASN B N 1
ATOM 5798 C CA . ASN B 1 306 ? 9.297 21.812 3.359 1 95.69 306 ASN B CA 1
ATOM 5799 C C . ASN B 1 306 ? 9.227 20.562 4.23 1 95.69 306 ASN B C 1
ATOM 5801 O O . ASN B 1 306 ? 8.242 19.812 4.184 1 95.69 306 ASN B O 1
ATOM 5805 N N . VAL B 1 307 ? 10.281 20.344 4.926 1 97.19 307 VAL B N 1
ATOM 5806 C CA . VAL B 1 307 ? 10.336 19.25 5.891 1 97.19 307 VAL B CA 1
ATOM 5807 C C . VAL B 1 307 ? 10.836 19.781 7.234 1 97.19 307 VAL B C 1
ATOM 5809 O O . VAL B 1 307 ? 11.797 20.547 7.293 1 97.19 307 VAL B O 1
ATOM 5812 N N . LEU B 1 308 ? 10.102 19.438 8.266 1 97.88 308 LEU B N 1
ATOM 5813 C CA . LEU B 1 308 ? 10.508 19.797 9.617 1 97.88 308 LEU B CA 1
ATOM 5814 C C . LEU B 1 308 ? 10.828 18.562 10.438 1 97.88 308 LEU B C 1
ATOM 5816 O O . LEU B 1 308 ? 10.023 17.625 10.492 1 97.88 308 LEU B O 1
ATOM 5820 N N . ILE B 1 309 ? 12.008 18.531 11.016 1 96.94 309 ILE B N 1
ATOM 5821 C CA . ILE B 1 309 ? 12.383 17.469 11.945 1 96.94 309 ILE B CA 1
ATOM 5822 C C . ILE B 1 309 ? 12.82 18.078 13.273 1 96.94 309 ILE B C 1
ATOM 5824 O O . ILE B 1 309 ? 13.016 19.297 13.375 1 96.94 309 ILE B O 1
ATOM 5828 N N . SER B 1 310 ? 12.828 17.266 14.258 1 95.88 310 SER B N 1
ATOM 5829 C CA . SER B 1 310 ? 13.383 17.703 15.539 1 95.88 310 SER B CA 1
ATOM 5830 C C . SER B 1 310 ? 14.883 17.422 15.602 1 95.88 310 SER B C 1
ATOM 5832 O O . SER B 1 310 ? 15.406 16.609 14.844 1 95.88 310 SER B O 1
ATOM 5834 N N . SER B 1 311 ? 15.633 18.016 16.5 1 93.38 311 SER B N 1
ATOM 5835 C CA . SER B 1 311 ? 17.062 17.828 16.672 1 93.38 311 SER B CA 1
ATOM 5836 C C . SER B 1 311 ? 17.375 16.406 17.125 1 93.38 311 SER B C 1
ATOM 5838 O O . SER B 1 311 ? 18.5 15.922 16.969 1 93.38 311 SER B O 1
ATOM 5840 N N . ASN B 1 312 ? 16.344 15.711 17.609 1 93.75 312 ASN B N 1
ATOM 5841 C CA . ASN B 1 312 ? 16.547 14.367 18.141 1 93.75 312 ASN B CA 1
ATOM 5842 C C . ASN B 1 312 ? 15.922 13.312 17.234 1 93.75 312 ASN B C 1
ATOM 5844 O O . ASN B 1 312 ? 15.828 12.141 17.609 1 93.75 312 ASN B O 1
ATOM 5848 N N . THR B 1 313 ? 15.43 13.703 16.125 1 95.44 313 THR B N 1
ATOM 5849 C CA . THR B 1 313 ? 14.898 12.758 15.148 1 95.44 313 THR B CA 1
ATOM 5850 C C . THR B 1 313 ? 16.016 11.953 14.508 1 95.44 313 THR B C 1
ATOM 5852 O O . THR B 1 313 ? 17.078 12.492 14.188 1 95.44 313 THR B O 1
ATOM 5855 N N . VAL B 1 314 ? 15.859 10.695 14.375 1 96.5 314 VAL B N 1
ATOM 5856 C CA . VAL B 1 314 ? 16.828 9.82 13.719 1 96.5 314 VAL B CA 1
ATOM 5857 C C . VAL B 1 314 ? 16.25 9.312 12.398 1 96.5 314 VAL B C 1
ATOM 5859 O O . VAL B 1 314 ? 15.18 8.711 12.375 1 96.5 314 VAL B O 1
ATOM 5862 N N . ILE B 1 315 ? 16.953 9.57 11.266 1 97.19 315 ILE B N 1
ATOM 5863 C CA . ILE B 1 315 ? 16.531 9.148 9.93 1 97.19 315 ILE B CA 1
ATOM 5864 C C . ILE B 1 315 ? 17.609 8.258 9.312 1 97.19 315 ILE B C 1
ATOM 5866 O O . ILE B 1 315 ? 18.75 8.688 9.133 1 97.19 315 ILE B O 1
ATOM 5870 N N . LYS B 1 316 ? 17.281 7.016 9.008 1 97.06 316 LYS B N 1
ATOM 5871 C CA . LYS B 1 316 ? 18.219 6.09 8.375 1 97.06 316 LYS B CA 1
ATOM 5872 C C . LYS B 1 316 ? 18.328 6.352 6.875 1 97.06 316 LYS B C 1
ATOM 5874 O O . LYS B 1 316 ? 17.766 7.328 6.367 1 97.06 316 LYS B O 1
ATOM 5879 N N . ASN B 1 317 ? 19.047 5.461 6.137 1 96.56 317 ASN B N 1
ATOM 5880 C CA . ASN B 1 317 ? 19.484 5.746 4.777 1 96.56 317 ASN B CA 1
ATOM 5881 C C . ASN B 1 317 ? 18.328 5.664 3.783 1 96.56 317 ASN B C 1
ATOM 5883 O O . ASN B 1 317 ? 17.359 4.938 4.012 1 96.56 317 ASN B O 1
ATOM 5887 N N . ASN B 1 318 ? 18.438 6.426 2.701 1 97.56 318 ASN B N 1
ATOM 5888 C CA . ASN B 1 318 ? 17.672 6.32 1.456 1 97.56 318 ASN B CA 1
ATOM 5889 C C . ASN B 1 318 ? 16.203 6.676 1.658 1 97.56 318 ASN B C 1
ATOM 5891 O O . ASN B 1 318 ? 15.328 6.086 1.022 1 97.56 318 ASN B O 1
ATOM 5895 N N . CYS B 1 319 ? 15.906 7.531 2.641 1 98.12 319 CYS B N 1
ATOM 5896 C CA . CYS B 1 319 ? 14.547 8.016 2.822 1 98.12 319 CYS B CA 1
ATOM 5897 C C . CYS B 1 319 ? 14.242 9.18 1.887 1 98.12 319 CYS B C 1
ATOM 5899 O O . CYS B 1 319 ? 15.156 9.891 1.467 1 98.12 319 CYS B O 1
ATOM 5901 N N . PHE B 1 320 ? 13.055 9.273 1.457 1 98.38 320 PHE B N 1
ATOM 5902 C CA . PHE B 1 320 ? 12.539 10.391 0.677 1 98.38 320 PHE B CA 1
ATOM 5903 C C . PHE B 1 320 ? 11.438 11.125 1.438 1 98.38 320 PHE B C 1
ATOM 5905 O O . PHE B 1 320 ? 10.336 10.602 1.592 1 98.38 320 PHE B O 1
ATOM 5912 N N . LEU B 1 321 ? 11.727 12.383 1.884 1 98.12 321 LEU B N 1
ATOM 5913 C CA . LEU B 1 321 ? 10.828 13.141 2.746 1 98.12 321 LEU B CA 1
ATOM 5914 C C . LEU B 1 321 ? 10.32 14.391 2.037 1 98.12 321 LEU B C 1
ATOM 5916 O O . LEU B 1 321 ? 11.109 15.156 1.47 1 98.12 321 LEU B O 1
ATOM 5920 N N . GLY B 1 322 ? 9.023 14.602 2.166 1 97.06 322 GLY B N 1
ATOM 5921 C CA . GLY B 1 322 ? 8.461 15.844 1.648 1 97.06 322 GLY B CA 1
ATOM 5922 C C . GLY B 1 322 ? 7.582 15.633 0.428 1 97.06 322 GLY B C 1
ATOM 5923 O O . GLY B 1 322 ? 7.621 14.57 -0.195 1 97.06 322 GLY B O 1
ATOM 5924 N N . GLU B 1 323 ? 6.715 16.516 0.151 1 96.12 323 GLU B N 1
ATOM 5925 C CA . GLU B 1 323 ? 6.66 17.844 0.78 1 96.12 323 GLU B CA 1
ATOM 5926 C C . GLU B 1 323 ? 5.754 17.828 2.008 1 96.12 323 GLU B C 1
ATOM 5928 O O . GLU B 1 323 ? 4.996 16.875 2.219 1 96.12 323 GLU B O 1
ATOM 5933 N N . ASN B 1 324 ? 5.855 18.875 2.918 1 97.12 324 ASN B N 1
ATOM 5934 C CA . ASN B 1 324 ? 4.977 19.094 4.059 1 97.12 324 ASN B CA 1
ATOM 5935 C C . ASN B 1 324 ? 5.023 17.938 5.043 1 97.12 324 ASN B C 1
ATOM 5937 O O . ASN B 1 324 ? 3.992 17.344 5.359 1 97.12 324 ASN B O 1
ATOM 5941 N N . VAL B 1 325 ? 6.188 17.656 5.5 1 98.69 325 VAL B N 1
ATOM 5942 C CA . VAL B 1 325 ? 6.395 16.578 6.457 1 98.69 325 VAL B CA 1
ATOM 5943 C C . VAL B 1 325 ? 6.906 17.156 7.781 1 98.69 325 VAL B C 1
ATOM 5945 O O . VAL B 1 325 ? 7.762 18.047 7.789 1 98.69 325 VAL B O 1
ATOM 5948 N N . VAL B 1 326 ? 6.332 16.688 8.836 1 98.81 326 VAL B N 1
ATOM 5949 C CA . VAL B 1 326 ? 6.801 17.016 10.18 1 98.81 326 VAL B CA 1
ATOM 5950 C C . VAL B 1 326 ? 7.102 15.742 10.961 1 98.81 326 VAL B C 1
ATOM 5952 O O . VAL B 1 326 ? 6.223 14.898 11.133 1 98.81 326 VAL B O 1
ATOM 5955 N N . LEU B 1 327 ? 8.336 15.594 11.383 1 98.69 327 LEU B N 1
ATOM 5956 C CA . LEU B 1 327 ? 8.758 14.5 12.258 1 98.69 327 LEU B CA 1
ATOM 5957 C C . LEU B 1 327 ? 9.062 15.016 13.656 1 98.69 327 LEU B C 1
ATOM 5959 O O . LEU B 1 327 ? 9.93 15.875 13.836 1 98.69 327 LEU B O 1
ATOM 5963 N N . GLY B 1 328 ? 8.398 14.445 14.602 1 98.31 328 GLY B N 1
ATOM 5964 C CA . GLY B 1 328 ? 8.461 14.945 15.961 1 98.31 328 GLY B CA 1
ATOM 5965 C C . GLY B 1 328 ? 9.711 14.508 16.703 1 98.31 328 GLY B C 1
ATOM 5966 O O . GLY B 1 328 ? 10.602 13.891 16.125 1 98.31 328 GLY B O 1
ATOM 5967 N N . ASN B 1 329 ? 9.758 14.875 18 1 97.19 329 ASN B N 1
ATOM 5968 C CA . ASN B 1 329 ? 10.875 14.555 18.891 1 97.19 329 ASN B CA 1
ATOM 5969 C C . ASN B 1 329 ? 11.039 13.047 19.062 1 97.19 329 ASN B C 1
ATOM 5971 O O . ASN B 1 329 ? 10.055 12.336 19.281 1 97.19 329 ASN B O 1
ATOM 5975 N N . ASN B 1 330 ? 12.227 12.539 18.891 1 97.94 330 ASN B N 1
ATOM 5976 C CA . ASN B 1 330 ? 12.586 11.141 19.141 1 97.94 330 ASN B CA 1
ATOM 5977 C C . ASN B 1 330 ? 11.906 10.203 18.141 1 97.94 330 ASN B C 1
ATOM 5979 O O . ASN B 1 330 ? 11.648 9.039 18.453 1 97.94 330 ASN B O 1
ATOM 5983 N N . VAL B 1 331 ? 11.492 10.742 17.094 1 98.62 331 VAL B N 1
ATOM 5984 C CA . VAL B 1 331 ? 11 9.875 16.031 1 98.62 331 VAL B CA 1
ATOM 5985 C C . VAL B 1 331 ? 12.164 9.156 15.359 1 98.62 331 VAL B C 1
ATOM 5987 O O . VAL B 1 331 ? 13.227 9.742 15.148 1 98.62 331 VAL B O 1
ATOM 5990 N N . ILE B 1 332 ? 12.023 7.918 15.078 1 98.81 332 ILE B N 1
ATOM 5991 C CA . ILE B 1 332 ? 13.016 7.113 14.367 1 98.81 332 ILE B CA 1
ATOM 5992 C C . ILE B 1 332 ? 12.422 6.609 13.055 1 98.81 332 ILE B C 1
ATOM 5994 O O . ILE B 1 332 ? 11.375 5.957 13.047 1 98.81 332 ILE B O 1
ATOM 5998 N N . LEU B 1 333 ? 13.047 6.945 11.945 1 98.44 333 LEU B N 1
ATOM 5999 C CA . LEU B 1 333 ? 12.664 6.438 10.633 1 98.44 333 LEU B CA 1
ATOM 6000 C C . LEU B 1 333 ? 13.648 5.375 10.156 1 98.44 333 LEU B C 1
ATOM 6002 O O . LEU B 1 333 ? 14.852 5.621 10.102 1 98.44 333 LEU B O 1
ATOM 6006 N N . GLY B 1 334 ? 13.133 4.199 9.836 1 98.44 334 GLY B N 1
ATOM 6007 C CA . GLY B 1 334 ? 13.961 3.166 9.227 1 98.44 334 GLY B CA 1
ATOM 6008 C C . GLY B 1 334 ? 14.406 3.51 7.82 1 98.44 334 GLY B C 1
ATOM 6009 O O . GLY B 1 334 ? 14.227 4.641 7.363 1 98.44 334 GLY B O 1
ATOM 6010 N N . GLU B 1 335 ? 15.008 2.521 7.152 1 98.19 335 GLU B N 1
ATOM 6011 C CA . GLU B 1 335 ? 15.57 2.74 5.82 1 98.19 335 GLU B CA 1
ATOM 6012 C C . GLU B 1 335 ? 14.477 2.82 4.766 1 98.19 335 GLU B C 1
ATOM 6014 O O . GLU B 1 335 ? 13.438 2.17 4.891 1 98.19 335 GLU B O 1
ATOM 6019 N N . GLY B 1 336 ? 14.758 3.6 3.777 1 98.62 336 GLY B N 1
ATOM 6020 C CA . GLY B 1 336 ? 13.977 3.57 2.553 1 98.62 336 GLY B CA 1
ATOM 6021 C C . GLY B 1 336 ? 12.531 3.98 2.76 1 98.62 336 GLY B C 1
ATOM 6022 O O . GLY B 1 336 ? 11.633 3.482 2.076 1 98.62 336 GLY B O 1
ATOM 6023 N N . CYS B 1 337 ? 12.219 4.82 3.732 1 98.81 337 CYS B N 1
ATOM 6024 C CA . CYS B 1 337 ? 10.859 5.289 3.955 1 98.81 337 CYS B CA 1
ATOM 6025 C C . CYS B 1 337 ? 10.516 6.438 3.012 1 98.81 337 CYS B C 1
ATOM 6027 O O . CYS B 1 337 ? 11.383 7.23 2.652 1 98.81 337 CYS B O 1
ATOM 6029 N N . ARG B 1 338 ? 9.305 6.434 2.535 1 98.94 338 ARG B N 1
ATOM 6030 C CA . ARG B 1 338 ? 8.734 7.535 1.765 1 98.94 338 ARG B CA 1
ATOM 6031 C C . ARG B 1 338 ? 7.598 8.203 2.523 1 98.94 338 ARG B C 1
ATOM 6033 O O . ARG B 1 338 ? 6.535 7.602 2.715 1 98.94 338 ARG B O 1
ATOM 6040 N N . ILE B 1 339 ? 7.785 9.461 3.006 1 98.88 339 ILE B N 1
ATOM 6041 C CA . ILE B 1 339 ? 6.789 10.188 3.791 1 98.88 339 ILE B CA 1
ATOM 6042 C C . ILE B 1 339 ? 6.461 11.516 3.113 1 98.88 339 ILE B C 1
ATOM 6044 O O . ILE B 1 339 ? 7.359 12.281 2.768 1 98.88 339 ILE B O 1
ATOM 6048 N N . LYS B 1 340 ? 5.266 11.805 2.893 1 98.19 340 LYS B N 1
ATOM 6049 C CA . LYS B 1 340 ? 4.844 13.07 2.303 1 98.19 340 LYS B CA 1
ATOM 6050 C C . LYS B 1 340 ? 3.5 13.523 2.871 1 98.19 340 LYS B C 1
ATOM 6052 O O . LYS B 1 340 ? 2.686 12.695 3.285 1 98.19 340 LYS B O 1
ATOM 6057 N N . ASN B 1 341 ? 3.309 14.773 3.031 1 98.19 341 ASN B N 1
ATOM 6058 C CA . ASN B 1 341 ? 2.078 15.398 3.512 1 98.19 341 ASN B CA 1
ATOM 6059 C C . ASN B 1 341 ? 1.595 14.75 4.809 1 98.19 341 ASN B C 1
ATOM 6061 O O . ASN B 1 341 ? 0.423 14.391 4.93 1 98.19 341 ASN B O 1
ATOM 6065 N N . SER B 1 342 ? 2.537 14.531 5.699 1 98.81 342 SER B N 1
ATOM 6066 C CA . SER B 1 342 ? 2.191 13.766 6.891 1 98.81 342 SER B CA 1
ATOM 6067 C C . SER B 1 342 ? 2.9 14.312 8.125 1 98.81 342 SER B C 1
ATOM 6069 O O . SER B 1 342 ? 3.859 15.078 8.008 1 98.81 342 SER B O 1
ATOM 6071 N N . CYS B 1 343 ? 2.357 13.938 9.203 1 98.81 343 CYS B N 1
ATOM 6072 C CA . CYS B 1 343 ? 2.91 14.305 10.508 1 98.81 343 CYS B CA 1
ATOM 6073 C C . CYS B 1 343 ? 3.094 13.07 11.383 1 98.81 343 CYS B C 1
ATOM 6075 O O . CYS B 1 343 ? 2.145 12.32 11.617 1 98.81 343 CYS B O 1
ATOM 6077 N N . ILE B 1 344 ? 4.312 12.852 11.82 1 98.94 344 ILE B N 1
ATOM 6078 C CA . ILE B 1 344 ? 4.613 11.789 12.781 1 98.94 344 ILE B CA 1
ATOM 6079 C C . ILE B 1 344 ? 4.922 12.391 14.141 1 98.94 344 ILE B C 1
ATOM 6081 O O . ILE B 1 344 ? 5.938 13.07 14.312 1 98.94 344 ILE B O 1
ATOM 6085 N N . LEU B 1 345 ? 4.105 12.141 15.102 1 98.69 345 LEU B N 1
ATOM 6086 C CA . LEU B 1 345 ? 4.246 12.758 16.422 1 98.69 345 LEU B CA 1
ATOM 6087 C C . LEU B 1 345 ? 5.336 12.062 17.234 1 98.69 345 LEU B C 1
ATOM 6089 O O . LEU B 1 345 ? 5.859 11.023 16.812 1 98.69 345 LEU B O 1
ATOM 6093 N N . ARG B 1 346 ? 5.652 12.578 18.328 1 98.31 346 ARG B N 1
ATOM 6094 C CA . ARG B 1 346 ? 6.875 12.297 19.078 1 98.31 346 ARG B CA 1
ATOM 6095 C C . ARG B 1 346 ? 6.922 10.836 19.516 1 98.31 346 ARG B C 1
ATOM 6097 O O . ARG B 1 346 ? 5.883 10.211 19.719 1 98.31 346 ARG B O 1
ATOM 6104 N N . ASP B 1 347 ? 8.094 10.289 19.656 1 98.69 347 ASP B N 1
ATOM 6105 C CA . ASP B 1 347 ? 8.422 9 20.266 1 98.69 347 ASP B CA 1
ATOM 6106 C C . ASP B 1 347 ? 7.859 7.848 19.422 1 98.69 347 ASP B C 1
ATOM 6108 O O . ASP B 1 347 ? 7.496 6.801 19.969 1 98.69 347 ASP B O 1
ATOM 6112 N N . SER B 1 348 ? 7.672 8.07 18.172 1 98.88 348 SER B N 1
ATOM 6113 C CA . SER B 1 348 ? 7.156 7.039 17.281 1 98.88 348 SER B CA 1
ATOM 6114 C C . SER B 1 348 ? 8.266 6.445 16.422 1 98.88 348 SER B C 1
ATOM 6116 O O . SER B 1 348 ? 9.297 7.078 16.203 1 98.88 348 SER B O 1
ATOM 6118 N N . VAL B 1 349 ? 8.078 5.254 15.984 1 98.94 349 VAL B N 1
ATOM 6119 C CA . VAL B 1 349 ? 9.031 4.539 15.141 1 98.94 349 VAL B CA 1
ATOM 6120 C C . VAL B 1 349 ? 8.344 4.098 13.852 1 98.94 349 VAL B C 1
ATOM 6122 O O . VAL B 1 349 ? 7.309 3.428 13.891 1 98.94 349 VAL B O 1
ATOM 6125 N N . ILE B 1 350 ? 8.812 4.539 12.719 1 98.94 350 ILE B N 1
ATOM 6126 C CA . ILE B 1 350 ? 8.406 4.051 11.406 1 98.94 350 ILE B CA 1
ATOM 6127 C C . ILE B 1 350 ? 9.469 3.102 10.852 1 98.94 350 ILE B C 1
ATOM 6129 O O . ILE B 1 350 ? 10.562 3.531 10.5 1 98.94 350 ILE B O 1
ATOM 6133 N N . ASN B 1 351 ? 9.18 1.855 10.797 1 98.88 351 ASN B N 1
ATOM 6134 C CA . ASN B 1 351 ? 10.164 0.879 10.352 1 98.88 351 ASN B CA 1
ATOM 6135 C C . ASN B 1 351 ? 10.383 0.953 8.836 1 98.88 351 ASN B C 1
ATOM 6137 O O . ASN B 1 351 ? 9.672 1.678 8.141 1 98.88 351 ASN B O 1
ATOM 6141 N N . SER B 1 352 ? 11.359 0.159 8.344 1 98.81 352 SER B N 1
ATOM 6142 C CA . SER B 1 352 ? 11.961 0.332 7.027 1 98.81 352 SER B CA 1
ATOM 6143 C C . SER B 1 352 ? 10.945 0.095 5.914 1 98.81 352 SER B C 1
ATOM 6145 O O . SER B 1 352 ? 10.031 -0.71 6.066 1 98.81 352 SER B O 1
ATOM 6147 N N . TYR B 1 353 ? 11.125 0.869 4.762 1 98.75 353 TYR B N 1
ATOM 6148 C CA . TYR B 1 353 ? 10.492 0.676 3.459 1 98.75 353 TYR B CA 1
ATOM 6149 C C . TYR B 1 353 ? 9.008 1.008 3.521 1 98.75 353 TYR B C 1
ATOM 6151 O O . TYR B 1 353 ? 8.211 0.491 2.73 1 98.75 353 TYR B O 1
ATOM 6159 N N . SER B 1 354 ? 8.594 1.772 4.539 1 98.75 354 SER B N 1
ATOM 6160 C CA . SER B 1 354 ? 7.195 2.164 4.703 1 98.75 354 SER B CA 1
ATOM 6161 C C . SER B 1 354 ? 6.863 3.395 3.867 1 98.75 354 SER B C 1
ATOM 6163 O O . SER B 1 354 ? 7.746 4.199 3.559 1 98.75 354 SER B O 1
ATOM 6165 N N . TYR B 1 355 ? 5.648 3.469 3.402 1 98.88 355 TYR B N 1
ATOM 6166 C CA . TYR B 1 355 ? 5.094 4.598 2.662 1 98.88 355 TYR B CA 1
ATOM 6167 C C . TYR B 1 355 ? 3.955 5.254 3.434 1 98.88 355 TYR B C 1
ATOM 6169 O O . TYR B 1 355 ? 2.969 4.594 3.773 1 98.88 355 TYR B O 1
ATOM 6177 N N . ILE B 1 356 ? 4.082 6.535 3.793 1 98.88 356 ILE B N 1
ATOM 6178 C CA . ILE B 1 356 ? 3.049 7.262 4.52 1 98.88 356 ILE B CA 1
ATOM 6179 C C . ILE B 1 356 ? 2.705 8.555 3.779 1 98.88 356 ILE B C 1
ATOM 6181 O O . ILE B 1 356 ? 3.586 9.375 3.508 1 98.88 356 ILE B O 1
ATOM 6185 N N . ASP B 1 357 ? 1.507 8.703 3.447 1 98.5 357 ASP B N 1
ATOM 6186 C CA . ASP B 1 357 ? 1.018 9.883 2.746 1 98.5 357 ASP B CA 1
ATOM 6187 C C . ASP B 1 357 ? -0.278 10.398 3.369 1 98.5 357 ASP B C 1
ATOM 6189 O O . ASP B 1 357 ? -1.121 9.609 3.799 1 98.5 357 ASP B O 1
ATOM 6193 N N . ASN B 1 358 ? -0.342 11.695 3.525 1 97.94 358 ASN B N 1
ATOM 6194 C CA . ASN B 1 358 ? -1.568 12.359 3.955 1 97.94 358 ASN B CA 1
ATOM 6195 C C . ASN B 1 358 ? -2.129 11.734 5.227 1 97.94 358 ASN B C 1
ATOM 6197 O O . ASN B 1 358 ? -3.289 11.32 5.262 1 97.94 358 ASN B O 1
ATOM 6201 N N . SER B 1 359 ? -1.283 11.734 6.305 1 98.31 359 SER B N 1
ATOM 6202 C CA . SER B 1 359 ? -1.709 11.031 7.512 1 98.31 359 SER B CA 1
ATOM 6203 C C . SER B 1 359 ? -1.033 11.602 8.75 1 98.31 359 SER B C 1
ATOM 6205 O O . SER B 1 359 ? -0.016 12.289 8.648 1 98.31 359 SER B O 1
ATOM 6207 N N . ILE B 1 360 ? -1.673 11.383 9.844 1 98.69 360 ILE B N 1
ATOM 6208 C CA . ILE B 1 360 ? -1.119 11.758 11.141 1 98.69 360 ILE B CA 1
ATOM 6209 C C . ILE B 1 360 ? -0.9 10.508 11.992 1 98.69 360 ILE B C 1
ATOM 6211 O O . ILE B 1 360 ? -1.848 9.773 12.289 1 98.69 360 ILE B O 1
ATOM 6215 N N . ILE B 1 361 ? 0.35 10.289 12.367 1 98.88 361 ILE B N 1
ATOM 6216 C CA . ILE B 1 361 ? 0.691 9.164 13.234 1 98.88 361 ILE B CA 1
ATOM 6217 C C . ILE B 1 361 ? 0.832 9.648 14.68 1 98.88 361 ILE B C 1
ATOM 6219 O O . ILE B 1 361 ? 1.696 10.477 14.984 1 98.88 361 ILE B O 1
ATOM 6223 N N . GLY B 1 362 ? 0.02 9.125 15.539 1 98.5 362 GLY B N 1
ATOM 6224 C CA . GLY B 1 362 ? 0.028 9.547 16.938 1 98.5 362 GLY B CA 1
ATOM 6225 C C . GLY B 1 362 ? 1.317 9.195 17.656 1 98.5 362 GLY B C 1
ATOM 6226 O O . GLY B 1 362 ? 2.104 8.375 17.172 1 98.5 362 GLY B O 1
ATOM 6227 N N . SER B 1 363 ? 1.49 9.758 18.828 1 98.56 363 SER B N 1
ATOM 6228 C CA . SER B 1 363 ? 2.727 9.602 19.578 1 98.56 363 SER B CA 1
ATOM 6229 C C . SER B 1 363 ? 2.918 8.164 20.047 1 98.56 363 SER B C 1
ATOM 6231 O O . SER B 1 363 ? 1.944 7.426 20.219 1 98.56 363 SER B O 1
ATOM 6233 N N . LYS B 1 364 ? 4.191 7.727 20.156 1 98.69 364 LYS B N 1
ATOM 6234 C CA . LYS B 1 364 ? 4.602 6.441 20.703 1 98.69 364 LYS B CA 1
ATOM 6235 C C . LYS B 1 364 ? 4.094 5.285 19.859 1 98.69 364 LYS B C 1
ATOM 6237 O O . LYS B 1 364 ? 3.855 4.188 20.359 1 98.69 364 LYS B O 1
ATOM 6242 N N . SER B 1 365 ? 3.816 5.57 18.641 1 98.75 365 SER B N 1
ATOM 6243 C CA . SER B 1 365 ? 3.316 4.523 17.766 1 98.75 365 SER B CA 1
ATOM 6244 C C . SER B 1 365 ? 4.461 3.812 17.047 1 98.75 365 SER B C 1
ATOM 6246 O O . SER B 1 365 ? 5.566 4.344 16.953 1 98.75 365 SER B O 1
ATOM 6248 N N . CYS B 1 366 ? 4.223 2.635 16.641 1 98.94 366 CYS B N 1
ATOM 6249 C CA . CYS B 1 366 ? 5.184 1.818 15.914 1 98.94 366 CYS B CA 1
ATOM 6250 C C . CYS B 1 366 ? 4.566 1.265 14.633 1 98.94 366 CYS B C 1
ATOM 6252 O O . CYS B 1 366 ? 3.611 0.49 14.688 1 98.94 366 CYS B O 1
ATOM 6254 N N . ILE B 1 367 ? 5.082 1.652 13.477 1 98.88 367 ILE B N 1
ATOM 6255 C CA . ILE B 1 367 ? 4.598 1.219 12.172 1 98.88 367 ILE B CA 1
ATOM 6256 C C . ILE B 1 367 ? 5.543 0.17 11.594 1 98.88 367 ILE B C 1
ATOM 6258 O O . ILE B 1 367 ? 6.75 0.409 11.477 1 98.88 367 ILE B O 1
ATOM 6262 N N . GLY B 1 368 ? 5.051 -1.001 11.266 1 98.75 368 GLY B N 1
ATOM 6263 C CA . GLY B 1 368 ? 5.855 -2.102 10.758 1 98.75 368 GLY B CA 1
ATOM 6264 C C . GLY B 1 368 ? 6.43 -1.837 9.383 1 98.75 368 GLY B C 1
ATOM 6265 O O . GLY B 1 368 ? 5.977 -0.935 8.68 1 98.75 368 GLY B O 1
ATOM 6266 N N . SER B 1 369 ? 7.453 -2.699 8.992 1 98.81 369 SER B N 1
ATOM 6267 C CA . SER B 1 369 ? 8.109 -2.553 7.695 1 98.81 369 SER B CA 1
ATOM 6268 C C . SER B 1 369 ? 7.141 -2.82 6.547 1 98.81 369 SER B C 1
ATOM 6270 O O . SER B 1 369 ? 6.227 -3.635 6.68 1 98.81 369 SER B O 1
ATOM 6272 N N . TRP B 1 370 ? 7.332 -2.113 5.383 1 98.75 370 TRP B N 1
ATOM 6273 C CA . TRP B 1 370 ? 6.562 -2.244 4.152 1 98.75 370 TRP B CA 1
ATOM 6274 C C . TRP B 1 370 ? 5.098 -1.896 4.383 1 98.75 370 TRP B C 1
ATOM 6276 O O . TRP B 1 370 ? 4.219 -2.352 3.648 1 98.75 370 TRP B O 1
ATOM 6286 N N . ALA B 1 371 ? 4.84 -1.164 5.52 1 98.69 371 ALA B N 1
ATOM 6287 C CA . ALA B 1 371 ? 3.49 -0.649 5.734 1 98.69 371 ALA B CA 1
ATOM 6288 C C . ALA B 1 371 ? 3.18 0.494 4.77 1 98.69 371 ALA B C 1
ATOM 6290 O O . ALA B 1 371 ? 4.074 1.254 4.391 1 98.69 371 ALA B O 1
ATOM 6291 N N . ARG B 1 372 ? 1.999 0.559 4.355 1 98.62 372 ARG B N 1
ATOM 6292 C CA . ARG B 1 372 ? 1.52 1.684 3.561 1 98.62 372 ARG B CA 1
ATOM 6293 C C . ARG B 1 372 ? 0.3 2.332 4.207 1 98.62 372 ARG B C 1
ATOM 6295 O O . ARG B 1 372 ? -0.719 1.672 4.426 1 98.62 372 ARG B O 1
ATOM 6302 N N . ILE B 1 373 ? 0.423 3.553 4.555 1 98.06 373 ILE B N 1
ATOM 6303 C CA . ILE B 1 373 ? -0.633 4.336 5.184 1 98.06 373 ILE B CA 1
ATOM 6304 C C . ILE B 1 373 ? -0.975 5.539 4.309 1 98.06 373 ILE B C 1
ATOM 6306 O O . ILE B 1 373 ? -0.111 6.375 4.027 1 98.06 373 ILE B O 1
ATOM 6310 N N . GLU B 1 374 ? -2.168 5.605 3.867 1 96.44 374 GLU B N 1
ATOM 6311 C CA . GLU B 1 374 ? -2.523 6.719 2.992 1 96.44 374 GLU B CA 1
ATOM 6312 C C . GLU B 1 374 ? -4.004 7.066 3.117 1 96.44 374 GLU B C 1
ATOM 6314 O O . GLU B 1 374 ? -4.746 6.402 3.844 1 96.44 374 GLU B O 1
ATOM 6319 N N . GLY B 1 375 ? -4.492 8.18 2.564 1 92.62 375 GLY B N 1
ATOM 6320 C CA . GLY B 1 375 ? -5.895 8.57 2.514 1 92.62 375 GLY B CA 1
ATOM 6321 C C . GLY B 1 375 ? -6.367 9.25 3.783 1 92.62 375 GLY B C 1
ATOM 6322 O O . GLY B 1 375 ? -7.461 8.961 4.277 1 92.62 375 GLY B O 1
ATOM 6323 N N . LEU B 1 376 ? -5.633 10.086 4.43 1 94.5 376 LEU B N 1
ATOM 6324 C CA . LEU B 1 376 ? -5.957 10.859 5.621 1 94.5 376 LEU B CA 1
ATOM 6325 C C . LEU B 1 376 ? -6.234 9.938 6.805 1 94.5 376 LEU B C 1
ATOM 6327 O O . LEU B 1 376 ? -7.309 10 7.41 1 94.5 376 LEU B O 1
ATOM 6331 N N . CYS B 1 377 ? -5.312 9.156 7.133 1 96.38 377 CYS B N 1
ATOM 6332 C CA . CYS B 1 377 ? -5.375 8.312 8.32 1 96.38 377 CYS B CA 1
ATOM 6333 C C . CYS B 1 377 ? -4.938 9.078 9.562 1 96.38 377 CYS B C 1
ATOM 6335 O O . CYS B 1 377 ? -4.055 9.93 9.484 1 96.38 377 CYS B O 1
ATOM 6337 N N . VAL B 1 378 ? -5.645 8.789 10.633 1 97.69 378 VAL B N 1
ATOM 6338 C CA . VAL B 1 378 ? -5.223 9.32 11.922 1 97.69 378 VAL B CA 1
ATOM 6339 C C . VAL B 1 378 ? -5.078 8.172 12.93 1 97.69 378 VAL B C 1
ATOM 6341 O O . VAL B 1 378 ? -6.055 7.496 13.25 1 97.69 378 VAL B O 1
ATOM 6344 N N . LEU B 1 379 ? -3.844 7.949 13.344 1 98.06 379 LEU B N 1
ATOM 6345 C CA . LEU B 1 379 ? -3.574 6.953 14.375 1 98.06 379 LEU B CA 1
ATOM 6346 C C . LEU B 1 379 ? -3.438 7.613 15.742 1 98.06 379 LEU B C 1
ATOM 6348 O O . LEU B 1 379 ? -2.686 8.578 15.898 1 98.06 379 LEU B O 1
ATOM 6352 N N . GLY B 1 380 ? -4.191 7.062 16.719 1 97.44 380 GLY B N 1
ATOM 6353 C CA . GLY B 1 380 ? -4.066 7.566 18.078 1 97.44 380 GLY B CA 1
ATOM 6354 C C . GLY B 1 380 ? -2.725 7.258 18.703 1 97.44 380 GLY B C 1
ATOM 6355 O O . GLY B 1 380 ? -1.769 6.914 18.016 1 97.44 380 GLY B O 1
ATOM 6356 N N . GLU B 1 381 ? -2.67 7.477 19.969 1 97.5 381 GLU B N 1
ATOM 6357 C CA . GLU B 1 381 ? -1.438 7.238 20.703 1 97.5 381 GLU B CA 1
ATOM 6358 C C . GLU B 1 381 ? -1.14 5.746 20.828 1 97.5 381 GLU B C 1
ATOM 6360 O O . GLU B 1 381 ? -2.047 4.945 21.047 1 97.5 381 GLU B O 1
ATOM 6365 N N . ASN B 1 382 ? 0.149 5.391 20.641 1 98.38 382 ASN B N 1
ATOM 6366 C CA . ASN B 1 382 ? 0.647 4.051 20.922 1 98.38 382 ASN B CA 1
ATOM 6367 C C . ASN B 1 382 ? -0.07 2.998 20.078 1 98.38 382 ASN B C 1
ATOM 6369 O O . ASN B 1 382 ? -0.56 2 20.609 1 98.38 382 ASN B O 1
ATOM 6373 N N . VAL B 1 383 ? -0.231 3.281 18.891 1 98.31 383 VAL B N 1
ATOM 6374 C CA . VAL B 1 383 ? -0.773 2.311 17.938 1 98.31 383 VAL B CA 1
ATOM 6375 C C . VAL B 1 383 ? 0.361 1.486 17.344 1 98.31 383 VAL B C 1
ATOM 6377 O O . VAL B 1 383 ? 1.394 2.035 16.938 1 98.31 383 VAL B O 1
ATOM 6380 N N . ASN B 1 384 ? 0.224 0.217 17.344 1 98.5 384 ASN B N 1
ATOM 6381 C CA . ASN B 1 384 ? 1.191 -0.699 16.75 1 98.5 384 ASN B CA 1
ATOM 6382 C C . ASN B 1 384 ? 0.646 -1.342 15.477 1 98.5 384 ASN B C 1
ATOM 6384 O O . ASN B 1 384 ? -0.282 -2.15 15.531 1 98.5 384 ASN B O 1
ATOM 6388 N N . LEU B 1 385 ? 1.161 -0.958 14.359 1 98.19 385 LEU B N 1
ATOM 6389 C CA . LEU B 1 385 ? 0.803 -1.543 13.07 1 98.19 385 LEU B CA 1
ATOM 6390 C C . LEU B 1 385 ? 1.812 -2.611 12.664 1 98.19 385 LEU B C 1
ATOM 6392 O O . LEU B 1 385 ? 3.002 -2.324 12.516 1 98.19 385 LEU B O 1
ATOM 6396 N N . LYS B 1 386 ? 1.409 -3.855 12.523 1 98.25 386 LYS B N 1
ATOM 6397 C CA . LYS B 1 386 ? 2.299 -4.945 12.125 1 98.25 386 LYS B CA 1
ATOM 6398 C C . LYS B 1 386 ? 2.85 -4.727 10.719 1 98.25 386 LYS B C 1
ATOM 6400 O O . LYS B 1 386 ? 2.326 -3.904 9.969 1 98.25 386 LYS B O 1
ATOM 6405 N N . PRO B 1 387 ? 3.961 -5.438 10.328 1 98.5 387 PRO B N 1
ATOM 6406 C CA . PRO B 1 387 ? 4.59 -5.234 9.016 1 98.5 387 PRO B CA 1
ATOM 6407 C C . PRO B 1 387 ? 3.668 -5.602 7.855 1 98.5 387 PRO B C 1
ATOM 6409 O O . PRO B 1 387 ? 2.756 -6.418 8.023 1 98.5 387 PRO B O 1
ATOM 6412 N N . GLU B 1 388 ? 3.877 -4.965 6.711 1 98.5 388 GLU B N 1
ATOM 6413 C CA . GLU B 1 388 ? 3.318 -5.34 5.414 1 98.5 388 GLU B CA 1
ATOM 6414 C C . GLU B 1 388 ? 1.836 -4.988 5.328 1 98.5 388 GLU B C 1
ATOM 6416 O O . GLU B 1 388 ? 1.122 -5.492 4.457 1 98.5 388 GLU B O 1
ATOM 6421 N N . LEU B 1 389 ? 1.365 -4.109 6.188 1 97.56 389 LEU B N 1
ATOM 6422 C CA . LEU B 1 389 ? -0.066 -3.828 6.199 1 97.56 389 LEU B CA 1
ATOM 6423 C C . LEU B 1 389 ? -0.382 -2.598 5.355 1 97.56 389 LEU B C 1
ATOM 6425 O O . LEU B 1 389 ? 0.45 -1.696 5.227 1 97.56 389 LEU B O 1
ATOM 6429 N N . PHE B 1 390 ? -1.578 -2.562 4.773 1 96.81 390 PHE B N 1
ATOM 6430 C CA . PHE B 1 390 ? -2.166 -1.422 4.078 1 96.81 390 PHE B CA 1
ATOM 6431 C C . PHE B 1 390 ? -3.328 -0.843 4.875 1 96.81 390 PHE B C 1
ATOM 6433 O O . PHE B 1 390 ? -4.238 -1.571 5.273 1 96.81 390 PHE B O 1
ATOM 6440 N N . ILE B 1 391 ? -3.229 0.416 5.133 1 95 391 ILE B N 1
ATOM 6441 C CA . ILE B 1 391 ? -4.34 1.103 5.781 1 95 391 ILE B CA 1
ATOM 6442 C C . ILE B 1 391 ? -4.703 2.355 4.988 1 95 391 ILE B C 1
ATOM 6444 O O . ILE B 1 391 ? -3.822 3.104 4.559 1 95 391 ILE B O 1
ATOM 6448 N N . ASN B 1 392 ? -5.977 2.582 4.742 1 93.56 392 ASN B N 1
ATOM 6449 C CA . ASN B 1 392 ? -6.457 3.691 3.926 1 93.56 392 ASN B CA 1
ATOM 6450 C C . ASN B 1 392 ? -7.684 4.355 4.547 1 93.56 392 ASN B C 1
ATOM 6452 O O . ASN B 1 392 ? -8.734 3.725 4.684 1 93.56 392 ASN B O 1
ATOM 6456 N N . ASN B 1 393 ? -7.531 5.688 4.859 1 93.19 393 ASN B N 1
ATOM 6457 C CA . ASN B 1 393 ? -8.648 6.484 5.348 1 93.19 393 ASN B CA 1
ATOM 6458 C C . ASN B 1 393 ? -9.281 5.867 6.594 1 93.19 393 ASN B C 1
ATOM 6460 O O . ASN B 1 393 ? -10.484 5.625 6.629 1 93.19 393 ASN B O 1
ATOM 6464 N N . VAL B 1 394 ? -8.453 5.66 7.574 1 93.75 394 VAL B N 1
ATOM 6465 C CA . VAL B 1 394 ? -8.891 5 8.797 1 93.75 394 VAL B CA 1
ATOM 6466 C C . VAL B 1 394 ? -8.477 5.828 10.008 1 93.75 394 VAL B C 1
ATOM 6468 O O . VAL B 1 394 ? -7.41 6.449 10.008 1 93.75 394 VAL B O 1
ATOM 6471 N N . PHE B 1 395 ? -9.359 5.867 10.984 1 95.44 395 PHE B N 1
ATOM 6472 C CA . PHE B 1 395 ? -9.047 6.398 12.305 1 95.44 395 PHE B CA 1
ATOM 6473 C C . PHE B 1 395 ? -8.859 5.273 13.312 1 95.44 395 PHE B C 1
ATOM 6475 O O . PHE B 1 395 ? -9.773 4.473 13.531 1 95.44 395 PHE B O 1
ATOM 6482 N N . ILE B 1 396 ? -7.691 5.172 13.875 1 96.62 396 ILE B N 1
ATOM 6483 C CA . ILE B 1 396 ? -7.406 4.086 14.805 1 96.62 396 ILE B CA 1
ATOM 6484 C C . ILE B 1 396 ? -7.281 4.633 16.219 1 96.62 396 ILE B C 1
ATOM 6486 O O . ILE B 1 396 ? -6.484 5.539 16.469 1 96.62 396 ILE B O 1
ATOM 6490 N N . LEU B 1 397 ? -8 4.094 17.156 1 96.81 397 LEU B N 1
ATOM 6491 C CA . LEU B 1 397 ? -7.992 4.535 18.547 1 96.81 397 LEU B CA 1
ATOM 6492 C C . LEU B 1 397 ? -6.645 4.242 19.188 1 96.81 397 LEU B C 1
ATOM 6494 O O . LEU B 1 397 ? -5.848 3.461 18.672 1 96.81 397 LEU B O 1
ATOM 6498 N N . PRO B 1 398 ? -6.359 4.863 20.359 1 96.5 398 PRO B N 1
ATOM 6499 C CA . PRO B 1 398 ? -5.078 4.668 21.031 1 96.5 398 PRO B CA 1
ATOM 6500 C C . PRO B 1 398 ? -4.906 3.246 21.578 1 96.5 398 PRO B C 1
ATOM 6502 O O . PRO B 1 398 ? -5.895 2.584 21.906 1 96.5 398 PRO B O 1
ATOM 6505 N N . TYR B 1 399 ? -3.662 2.809 21.656 1 96.44 399 TYR B N 1
ATOM 6506 C CA . TYR B 1 399 ? -3.242 1.582 22.328 1 96.44 399 TYR B CA 1
ATOM 6507 C C . TYR B 1 399 ? -3.771 0.354 21.594 1 96.44 399 TYR B C 1
ATOM 6509 O O . TYR B 1 399 ? -4.148 -0.636 22.234 1 96.44 399 TYR B O 1
ATOM 6517 N N . LYS B 1 400 ? -3.932 0.479 20.297 1 95.88 400 LYS B N 1
ATOM 6518 C CA . LYS B 1 400 ? -4.422 -0.646 19.5 1 95.88 400 LYS B CA 1
ATOM 6519 C C . LYS B 1 400 ? -3.279 -1.322 18.75 1 95.88 400 LYS B C 1
ATOM 6521 O O . LYS B 1 400 ? -2.301 -0.67 18.391 1 95.88 400 LYS B O 1
ATOM 6526 N N . GLU B 1 401 ? -3.404 -2.553 18.625 1 96.5 401 GLU B N 1
ATOM 6527 C CA . GLU B 1 401 ? -2.568 -3.338 17.719 1 96.5 401 GLU B CA 1
ATOM 6528 C C . GLU B 1 401 ? -3.332 -3.725 16.453 1 96.5 401 GLU B C 1
ATOM 6530 O O . GLU B 1 401 ? -4.422 -4.297 16.531 1 96.5 401 GLU B O 1
ATOM 6535 N N . VAL B 1 402 ? -2.789 -3.307 15.359 1 96.06 402 VAL B N 1
ATOM 6536 C CA . VAL B 1 402 ? -3.426 -3.617 14.086 1 96.06 402 VAL B CA 1
ATOM 6537 C C . VAL B 1 402 ? -2.668 -4.742 13.391 1 96.06 402 VAL B C 1
ATOM 6539 O O . VAL B 1 402 ? -1.465 -4.629 13.141 1 96.06 402 VAL B O 1
ATOM 6542 N N . THR B 1 403 ? -3.365 -5.848 13.07 1 95.88 403 THR B N 1
ATOM 6543 C CA . THR B 1 403 ? -2.703 -7.023 12.523 1 95.88 403 THR B CA 1
ATOM 6544 C C . THR B 1 403 ? -3.217 -7.332 11.117 1 95.88 403 THR B C 1
ATOM 6546 O O . THR B 1 403 ? -2.705 -8.227 10.445 1 95.88 403 THR B O 1
ATOM 6549 N N . ASN B 1 404 ? -4.23 -6.656 10.633 1 94.75 404 ASN B N 1
ATOM 6550 C CA . ASN B 1 404 ? -4.785 -6.867 9.297 1 94.75 404 ASN B CA 1
ATOM 6551 C C . ASN B 1 404 ? -4.902 -5.559 8.523 1 94.75 404 ASN B C 1
ATOM 6553 O O . ASN B 1 404 ? -5.148 -4.504 9.117 1 94.75 404 ASN B O 1
ATOM 6557 N N . SER B 1 405 ? -4.75 -5.656 7.211 1 94.62 405 SER B N 1
ATOM 6558 C CA . SER B 1 405 ? -4.945 -4.496 6.348 1 94.62 405 SER B CA 1
ATOM 6559 C C . SER B 1 405 ? -6.383 -3.996 6.414 1 94.62 405 SER B C 1
ATOM 6561 O O . SER B 1 405 ? -7.305 -4.77 6.676 1 94.62 405 SER B O 1
ATOM 6563 N N . ILE B 1 406 ? -6.562 -2.787 6.25 1 92.19 406 ILE B N 1
ATOM 6564 C CA . ILE B 1 406 ? -7.883 -2.164 6.246 1 92.19 406 ILE B CA 1
ATOM 6565 C C . ILE B 1 406 ? -8.094 -1.414 4.934 1 92.19 406 ILE B C 1
ATOM 6567 O O . ILE B 1 406 ? -7.516 -0.345 4.723 1 92.19 406 ILE B O 1
ATOM 6571 N N . TYR B 1 407 ? -8.922 -1.926 4.078 1 86.38 407 TYR B N 1
ATOM 6572 C CA . TYR B 1 407 ? -9.117 -1.396 2.734 1 86.38 407 TYR B CA 1
ATOM 6573 C C . TYR B 1 407 ? -10.352 -0.501 2.674 1 86.38 407 TYR B C 1
ATOM 6575 O O . TYR B 1 407 ? -10.508 0.28 1.733 1 86.38 407 TYR B O 1
ATOM 6583 N N . ASP B 1 408 ? -11.234 -0.705 3.637 1 75.44 408 ASP B N 1
ATOM 6584 C CA . ASP B 1 408 ? -12.492 0.034 3.633 1 75.44 408 ASP B CA 1
ATOM 6585 C C . ASP B 1 408 ? -12.273 1.491 4.031 1 75.44 408 ASP B C 1
ATOM 6587 O O . ASP B 1 408 ? -11.758 1.774 5.113 1 75.44 408 ASP B O 1
ATOM 6591 N N . LYS B 1 409 ? -12.758 2.273 3.154 1 69.81 409 LYS B N 1
ATOM 6592 C CA . LYS B 1 409 ? -12.609 3.699 3.422 1 69.81 409 LYS B CA 1
ATOM 6593 C C . LYS B 1 409 ? -13.516 4.145 4.566 1 69.81 409 LYS B C 1
ATOM 6595 O O . LYS B 1 409 ? -14.688 3.773 4.613 1 69.81 409 LYS B O 1
ATOM 6600 N N . GLY B 1 410 ? -12.938 4.855 5.496 1 73.94 410 GLY B N 1
ATOM 6601 C CA . GLY B 1 410 ? -13.695 5.5 6.559 1 73.94 410 GLY B CA 1
ATOM 6602 C C . GLY B 1 410 ? -13.906 4.605 7.766 1 73.94 410 GLY B C 1
ATOM 6603 O O . GLY B 1 410 ? -14.773 4.875 8.594 1 73.94 410 GLY B O 1
ATOM 6604 N N . ALA B 1 411 ? -13.008 3.621 7.93 1 75.94 411 ALA B N 1
ATOM 6605 C CA . ALA B 1 411 ? -13.164 2.693 9.047 1 75.94 411 ALA B CA 1
ATOM 6606 C C . ALA B 1 411 ? -12.586 3.275 10.328 1 75.94 411 ALA B C 1
ATOM 6608 O O . ALA B 1 411 ? -11.664 4.094 10.289 1 75.94 411 ALA B O 1
ATOM 6609 N N . ILE B 1 412 ? -13.367 3.012 11.328 1 76.88 412 ILE B N 1
ATOM 6610 C CA . ILE B 1 412 ? -12.867 3.352 12.656 1 76.88 412 ILE B CA 1
ATOM 6611 C C . ILE B 1 412 ? -12.523 2.076 13.422 1 76.88 412 ILE B C 1
ATOM 6613 O O . ILE B 1 412 ? -13.375 1.198 13.586 1 76.88 412 ILE B O 1
ATOM 6617 N N . ILE B 1 413 ? -11.219 2.016 13.703 1 72 413 ILE B N 1
ATOM 6618 C CA . ILE B 1 413 ? -10.789 0.824 14.43 1 72 413 ILE B CA 1
ATOM 6619 C C . ILE B 1 413 ? -10.758 1.111 15.93 1 72 413 ILE B C 1
ATOM 6621 O O . ILE B 1 413 ? -9.992 1.961 16.391 1 72 413 ILE B O 1
ATOM 6625 N N . MET B 1 414 ? -11.664 0.532 16.641 1 70.25 414 MET B N 1
ATOM 6626 C CA . MET B 1 414 ? -11.852 0.775 18.062 1 70.25 414 MET B CA 1
ATOM 6627 C C . MET B 1 414 ? -11.109 -0.263 18.891 1 70.25 414 MET B C 1
ATOM 6629 O O . MET B 1 414 ? -11.016 -1.429 18.5 1 70.25 414 MET B O 1
#

Sequence (828 aa):
MNALLLVGGYGTRLRPLTLTTPKPLVDFCNKAILEHQILNLAKSGVNEIILAIAYKPDNIKSFVNNLQQKYNVKIFFSIENEPLGTGGPIKLAENFLSKYDDFFVFNSDIICSFPLIDMMKFHKENKSLLTIMVKDVDDPRSFGVVITDNEKKILKFEEKPLIPESSLINSGIYILNKKILNFIPKRNTSLEKEIFPNLATDNLLYFYKLNGFWADIGKPSDFLKGQSLYLNSFQNLDKLKNDKEKTIIPDQLLICYNINEDENKDIKKNKLFISFENIEELNKFDENTNQVLNNIKNFYIKIEGNVLISSNTVIKNNCFLGENVVLGNNVILGEGCRIKNSCILRDSVINSYSYIDNSIIGSKSCIGSWARIEGLCVLGENVNLKPELFINNVFILPYKEVTNSIYDKGAIIMMNALLLVGGYGTRLRPLTLTTPKPLVDFCNKAILEHQILNLAKSGVNEIILAIAYKPDNIKSFVNNLQQKYNVKIFFSIENEPLGTGGPIKLAENFLSKYDDFFVFNSDIICSFPLIDMMKFHKENKSLLTIMVKDVDDPRSFGVVITDNEKKILKFEEKPLIPESSLINSGIYILNKKILNFIPKRNTSLEKEIFPNLATDNLLYFYKLNGFWADIGKPSDFLKGQSLYLNSFQNLDKLKNDKEKTIIPDQLLICYNINEDENKDIKKNKLFISFENIEELNKFDENTNQVLNNIKNFYIKIEGNVLISSNTVIKNNCFLGENVVLGNNVILGEGCRIKNSCILRDSVINSYSYIDNSIIGSKSCIGSWARIEGLCVLGENVNLKPELFINNVFILPYKEVTNSIYDKGAIIM